Protein AF-0000000079961090 (afdb_homodimer)

Organism: NCBI:txid1448308

Solvent-accessible surface area (backbone atoms only — not comparable to full-atom values): 43446 Å² total; per-residue (Å²): 136,87,73,79,76,72,77,78,69,89,77,80,82,77,76,71,72,76,72,73,74,72,70,68,72,68,76,68,74,76,75,89,73,86,40,46,95,77,42,29,78,35,55,55,61,42,72,66,50,35,50,71,66,43,50,74,56,44,53,66,57,54,52,42,45,55,54,38,60,75,74,45,65,44,51,75,76,47,37,54,61,84,86,51,84,51,25,37,37,30,36,32,36,54,91,67,38,50,26,45,61,44,75,28,62,46,93,65,81,57,31,59,61,36,42,49,22,38,50,49,50,49,48,50,33,49,56,17,41,77,57,90,64,74,49,30,61,48,26,35,41,60,53,62,67,79,44,78,77,47,66,90,43,45,33,32,22,53,47,35,45,87,84,41,66,48,46,40,74,44,86,55,27,51,73,31,20,36,72,49,84,61,63,28,25,35,69,56,46,52,49,45,32,63,71,61,60,69,58,75,89,74,30,42,85,26,35,35,38,77,43,55,37,86,57,25,70,58,45,45,41,50,49,62,69,41,61,91,38,87,54,41,54,66,46,64,35,41,62,64,50,86,65,39,55,66,42,58,78,88,68,48,67,46,62,57,45,44,23,41,25,34,59,44,65,66,35,82,36,57,41,86,56,50,72,57,56,43,56,24,81,24,35,40,33,31,43,64,74,68,52,46,46,67,64,56,78,70,64,28,66,58,71,100,65,18,32,37,42,70,32,46,62,72,39,82,49,41,65,63,53,51,51,52,39,71,73,31,57,66,61,41,49,48,25,13,52,37,21,28,52,51,30,42,52,38,61,65,17,61,21,38,50,30,42,48,51,50,48,48,53,50,51,48,44,75,42,38,55,78,64,75,59,67,45,74,54,95,89,36,81,40,69,60,50,42,46,44,56,42,75,100,130,90,68,82,83,76,78,85,70,77,77,77,71,78,73,72,70,74,73,71,74,71,72,67,72,68,75,68,75,76,73,89,73,86,40,46,94,74,42,30,78,36,55,54,63,42,72,66,52,35,50,72,67,42,50,75,57,44,53,66,56,53,51,40,44,55,54,38,60,75,73,45,66,43,50,76,76,48,38,55,61,82,86,52,84,51,25,36,38,31,36,32,36,52,90,68,38,49,25,45,61,46,76,30,60,45,92,65,81,58,32,58,62,36,43,50,22,38,49,50,49,50,47,50,31,49,56,19,41,77,58,92,64,73,48,31,62,46,27,35,40,63,53,62,65,80,42,79,79,45,67,90,44,44,32,32,22,53,46,34,46,85,84,42,68,47,46,39,72,44,83,54,27,50,74,32,21,38,71,50,83,62,63,28,25,34,68,56,46,52,50,45,33,63,71,61,59,71,56,75,89,74,29,43,84,27,35,36,37,77,43,55,38,86,56,25,70,58,45,44,39,48,50,64,68,41,61,92,38,85,54,41,54,67,47,66,34,40,64,65,49,85,68,40,55,66,40,59,78,89,68,47,66,46,61,59,44,44,22,43,25,35,58,44,65,66,34,81,36,58,41,83,56,51,72,59,56,41,55,24,80,24,36,41,34,31,44,64,74,69,51,46,45,67,63,56,78,71,63,28,70,56,71,99,64,18,32,37,41,70,31,45,62,70,37,83,49,40,66,63,53,50,51,50,38,72,73,32,55,68,60,40,49,48,26,13,51,37,22,28,54,50,31,41,51,39,62,66,15,61,21,37,51,29,42,47,51,51,47,50,53,51,51,48,46,74,42,40,55,77,65,74,61,66,45,74,56,97,89,36,82,41,68,62,51,41,47,43,57,44,72,98

Foldseek 3Di:
DPDDPPPPDDDDDPPVPPPPPPPPPPPPPVPDDDDLVPPLAPLQDALVRLCRFAVLLCVLLVLLLVVLVVVAFDDPVLQDCVLPQAFKWKWKDDFLFIFTFDHGHDPDDCSVVFVLLQVVLLSSLSVSYPDHFAIDIHMAGQDQAPPVSLAPGAHEYQWDFPNRSNYHYAPGSVCQADPQQARGHPVVLLVLLVVLADDLVQAAQAEEDEEACVQDVLSVLVCVLCPPPPRYHYDYWAAPDSHRTPDDDDDHLSVVLSHQEYEDEAGNARDPCVLSNLLHLHAYEYEDHRIDGSCVSVADCDDQLHQHHYAHSSCPCVVVVSVVCSVPVPVSNSNSVSSCVRRNSGCSRSNNNSSNSSSSSNSSVSRYDRDDQWDADPNDIDGRGGTSVVVD/DPDDPDDPPDDPPPPPVPPPPPPPPPPPVVPDDDDLVPPLAPLQDALVRLCRFAVLLCVLLVLLLVVLVVVAFDDPVLQDCVLPQAFKWKWKDDFLFIFTFDHGHDPDDCSVVFVLLQVVLLSSLSVSYPDHFAIDIHMAGQDQAPPVSLQPGAHEYQWDFPNRSNYHYAPGSVCQADPQQARGHPVVLLVLLVVLADDLVQAAQAEEDEEACVQDVLSVLVCVLCPPPPRYHYDYWAAPDSHRTPDDDDDHLSVVLSHQEYEDEAGNARDPCVLSNLLHLHAYEYEDHRIDGSCVSVADCDDQLHQHHYAHSSCPCVVVVSVVCSVPVPVSNSNSVSSNVRRNSGCSRSNNNSSNSSSSSNSSVSRYDRDDQWDADPNDIDGRGGTSVVVD

InterPro domains:
  IPR006598 Glycosyl transferase CAP10 domain [PF05686] (49-367)
  IPR006598 Glycosyl transferase CAP10 domain [SM00672] (132-364)
  IPR051091 Protein O-Glucosyltransferase/Glycosyltransferase 90 [PTHR12203] (75-371)

Sequence (784 aa):
MATFRNLRHMRAFLAISSFVLIIIFGIHNVTWEFLPERDANSYGLSSTQCISAFSALFGELEQMVWHRKGMGNLTEADIDIGWKEQGAVRAMIYNQKLRILETKFHSAGYDQERALAILHSLDRAITTSPSPLPNIEFSFAVSDVPDEEHANHTIWGLSRLETDREIWLMPDFGYWSWPIGLVGAYEDVRAEITDKQISWDHKQAKLFWRGAAHTNSVRKDLLKATEGKKWADVRDVRWKNRTDVETGSPIPVADHCKYRFLMHTEGYSYSGRGKYLLNCGSVVFMHKWEWIEPHHALLSPSGPLQNFVEVERDFSDLEVKVQELLDDSDLAKSITQHAAYTFRDHYLTPAAQNCYWRRLLRSWAEVSFEPELWEVVDEKKRMRGVLFETFAMATFRNLRHMRAFLAISSFVLIIIFGIHNVTWEFLPERDANSYGLSSTQCISAFSALFGELEQMVWHRKGMGNLTEADIDIGWKEQGAVRAMIYNQKLRILETKFHSAGYDQERALAILHSLDRAITTSPSPLPNIEFSFAVSDVPDEEHANHTIWGLSRLETDREIWLMPDFGYWSWPIGLVGAYEDVRAEITDKQISWDHKQAKLFWRGAAHTNSVRKDLLKATEGKKWADVRDVRWKNRTDVETGSPIPVADHCKYRFLMHTEGYSYSGRGKYLLNCGSVVFMHKWEWIEPHHALLSPSGPLQNFVEVERDFSDLEVKVQELLDDSDLAKSITQHAAYTFRDHYLTPAAQNCYWRRLLRSWAEVSFEPELWEVVDEKKRMRGVLFETFA

pLDDT: mean 87.66, std 20.06, range [17.92, 98.88]

Structure (mmCIF, N/CA/C/O backbone):
data_AF-0000000079961090-model_v1
#
loop_
_entity.id
_entity.type
_entity.pdbx_description
1 polymer 'Glycosyl transferase CAP10 domain-containing protein'
#
loop_
_atom_site.group_PDB
_atom_site.id
_atom_site.type_symbol
_atom_site.label_atom_id
_atom_site.label_alt_id
_atom_site.label_comp_id
_atom_site.label_asym_id
_atom_site.label_entity_id
_atom_site.label_seq_id
_atom_site.pdbx_PDB_ins_code
_atom_site.Cartn_x
_atom_site.Cartn_y
_atom_site.Cartn_z
_atom_site.occupancy
_atom_site.B_iso_or_equiv
_atom_site.auth_seq_id
_atom_site.auth_comp_id
_atom_site.auth_asym_id
_atom_site.auth_atom_id
_atom_site.pdbx_PDB_model_num
ATOM 1 N N . MET A 1 1 ? 34.875 -15.156 100.312 1 19.48 1 MET A N 1
ATOM 2 C CA . MET A 1 1 ? 33.438 -15.031 100.125 1 19.48 1 MET A CA 1
ATOM 3 C C . MET A 1 1 ? 33.125 -14.828 98.625 1 19.48 1 MET A C 1
ATOM 5 O O . MET A 1 1 ? 33.688 -13.914 98 1 19.48 1 MET A O 1
ATOM 9 N N . ALA A 1 2 ? 32.969 -16.062 98.125 1 23.98 2 ALA A N 1
ATOM 10 C CA . ALA A 1 2 ? 32.719 -17.031 97.062 1 23.98 2 ALA A CA 1
ATOM 11 C C . ALA A 1 2 ? 31.531 -16.609 96.188 1 23.98 2 ALA A C 1
ATOM 13 O O . ALA A 1 2 ? 30.406 -17.047 96.438 1 23.98 2 ALA A O 1
ATOM 14 N N . THR A 1 3 ? 31.516 -15.203 96.125 1 21.25 3 THR A N 1
ATOM 15 C CA . THR A 1 3 ? 30.375 -14.398 95.688 1 21.25 3 THR A CA 1
ATOM 16 C C . THR A 1 3 ? 29.906 -14.805 94.312 1 21.25 3 THR A C 1
ATOM 18 O O . THR A 1 3 ? 30.719 -15.195 93.438 1 21.25 3 THR A O 1
ATOM 21 N N . PHE A 1 4 ? 28.703 -15.125 94.188 1 21.7 4 PHE A N 1
ATOM 22 C CA . PHE A 1 4 ? 27.625 -15.727 93.438 1 21.7 4 PHE A CA 1
ATOM 23 C C . PHE A 1 4 ? 27.609 -15.164 92 1 21.7 4 PHE A C 1
ATOM 25 O O . PHE A 1 4 ? 26.844 -15.633 91.188 1 21.7 4 PHE A O 1
ATOM 32 N N . ARG A 1 5 ? 28.047 -13.828 91.938 1 20.75 5 ARG A N 1
ATOM 33 C CA . ARG A 1 5 ? 27.203 -12.93 91.125 1 20.75 5 ARG A CA 1
ATOM 34 C C . ARG A 1 5 ? 27.312 -13.234 89.625 1 20.75 5 ARG A C 1
ATOM 36 O O . ARG A 1 5 ? 26.562 -12.68 88.875 1 20.75 5 ARG A O 1
ATOM 43 N N . ASN A 1 6 ? 28.438 -13.867 89.25 1 18.42 6 ASN A N 1
ATOM 44 C CA . ASN A 1 6 ? 28.969 -13.398 87.938 1 18.42 6 ASN A CA 1
ATOM 45 C C . ASN A 1 6 ? 28.125 -13.891 86.75 1 18.42 6 ASN A C 1
ATOM 47 O O . ASN A 1 6 ? 28.125 -13.281 85.688 1 18.42 6 ASN A O 1
ATOM 51 N N . LEU A 1 7 ? 27.797 -15.266 86.812 1 20.66 7 LEU A N 1
ATOM 52 C CA . LEU A 1 7 ? 27.938 -15.898 85.5 1 20.66 7 LEU A CA 1
ATOM 53 C C . LEU A 1 7 ? 26.688 -15.68 84.625 1 20.66 7 LEU A C 1
ATOM 55 O O . LEU A 1 7 ? 25.719 -16.453 84.75 1 20.66 7 LEU A O 1
ATOM 59 N N . ARG A 1 8 ? 26 -14.477 84.812 1 23.52 8 ARG A N 1
ATOM 60 C CA . ARG A 1 8 ? 24.734 -14.289 84.125 1 23.52 8 ARG A CA 1
ATOM 61 C C . ARG A 1 8 ? 24.891 -14.586 82.625 1 23.52 8 ARG A C 1
ATOM 63 O O . ARG A 1 8 ? 25.516 -13.805 81.875 1 23.52 8 ARG A O 1
ATOM 70 N N . HIS A 1 9 ? 25.266 -15.852 82.375 1 20.98 9 HIS A N 1
ATOM 71 C CA . HIS A 1 9 ? 25.609 -16.453 81.062 1 20.98 9 HIS A CA 1
ATOM 72 C C . HIS A 1 9 ? 24.625 -16.016 80 1 20.98 9 HIS A C 1
ATOM 74 O O . HIS A 1 9 ? 23.578 -15.43 80.312 1 20.98 9 HIS A O 1
ATOM 80 N N . MET A 1 10 ? 24.156 -16.969 79.188 1 20.88 10 MET A N 1
ATOM 81 C CA . MET A 1 10 ? 24.172 -17.312 77.75 1 20.88 10 MET A CA 1
ATOM 82 C C . MET A 1 10 ? 22.875 -16.875 77.062 1 20.88 10 MET A C 1
ATOM 84 O O . MET A 1 10 ? 21.812 -17.438 77.375 1 20.88 10 MET A O 1
ATOM 88 N N . ARG A 1 11 ? 22.734 -15.578 76.812 1 20.19 11 ARG A N 1
ATOM 89 C CA . ARG A 1 11 ? 21.625 -14.766 76.312 1 20.19 11 ARG A CA 1
ATOM 90 C C . ARG A 1 11 ? 20.938 -15.445 75.125 1 20.19 11 ARG A C 1
ATOM 92 O O . ARG A 1 11 ? 19.766 -15.805 75.188 1 20.19 11 ARG A O 1
ATOM 99 N N . ALA A 1 12 ? 20.984 -14.773 73.875 1 22.17 12 ALA A N 1
ATOM 100 C CA . ALA A 1 12 ? 20.062 -14.164 72.938 1 22.17 12 ALA A CA 1
ATOM 101 C C . ALA A 1 12 ? 19.766 -15.117 71.75 1 22.17 12 ALA A C 1
ATOM 103 O O . ALA A 1 12 ? 20.688 -15.547 71.062 1 22.17 12 ALA A O 1
ATOM 104 N N . PHE A 1 13 ? 18.812 -16.094 71.938 1 22.97 13 PHE A N 1
ATOM 105 C CA . PHE A 1 13 ? 18.312 -16.875 70.812 1 22.97 13 PHE A CA 1
ATOM 106 C C . PHE A 1 13 ? 18.047 -15.977 69.562 1 22.97 13 PHE A C 1
ATOM 108 O O . PHE A 1 13 ? 17.406 -14.938 69.688 1 22.97 13 PHE A O 1
ATOM 115 N N . LEU A 1 14 ? 19.016 -15.93 68.625 1 23.17 14 LEU A N 1
ATOM 116 C CA . LEU A 1 14 ? 19 -15.312 67.25 1 23.17 14 LEU A CA 1
ATOM 117 C C . LEU A 1 14 ? 17.75 -15.727 66.5 1 23.17 14 LEU A C 1
ATOM 119 O O . LEU A 1 14 ? 17.609 -16.891 66.125 1 23.17 14 LEU A O 1
ATOM 123 N N . ALA A 1 15 ? 16.516 -15.461 67 1 23.91 15 ALA A N 1
ATOM 124 C CA . ALA A 1 15 ? 15.367 -15.68 66.125 1 23.91 15 ALA A CA 1
ATOM 125 C C . ALA A 1 15 ? 15.633 -15.094 64.75 1 23.91 15 ALA A C 1
ATOM 127 O O . ALA A 1 15 ? 15.695 -13.875 64.562 1 23.91 15 ALA A O 1
ATOM 128 N N . ILE A 1 16 ? 16.547 -15.672 64 1 26.05 16 ILE A N 1
ATOM 129 C CA . ILE A 1 16 ? 16.719 -15.289 62.594 1 26.05 16 ILE A CA 1
ATOM 130 C C . ILE A 1 16 ? 15.375 -15.336 61.875 1 26.05 16 ILE A C 1
ATOM 132 O O . ILE A 1 16 ? 14.789 -16.406 61.719 1 26.05 16 ILE A O 1
ATOM 136 N N . SER A 1 17 ? 14.453 -14.461 62.281 1 25.52 17 SER A N 1
ATOM 137 C CA . SER A 1 17 ? 13.289 -14.352 61.406 1 25.52 17 SER A CA 1
ATOM 138 C C . SER A 1 17 ? 13.711 -14.266 59.938 1 25.52 17 SER A C 1
ATOM 140 O O . SER A 1 17 ? 14.5 -13.398 59.562 1 25.52 17 SER A O 1
ATOM 142 N N . SER A 1 18 ? 13.977 -15.438 59.312 1 27.28 18 SER A N 1
ATOM 143 C CA . SER A 1 18 ? 14.141 -15.461 57.875 1 27.28 18 SER A CA 1
ATOM 144 C C . SER A 1 18 ? 13.094 -14.594 57.188 1 27.28 18 SER A C 1
ATOM 146 O O . SER A 1 18 ? 11.906 -14.906 57.219 1 27.28 18 SER A O 1
ATOM 148 N N . PHE A 1 19 ? 13.188 -13.242 57.312 1 30.56 19 PHE A N 1
ATOM 149 C CA . PHE A 1 19 ? 12.414 -12.414 56.406 1 30.56 19 PHE A CA 1
ATOM 150 C C . PHE A 1 19 ? 12.57 -12.898 54.969 1 30.56 19 PHE A C 1
ATOM 152 O O . PHE A 1 19 ? 13.656 -12.812 54.406 1 30.56 19 PHE A O 1
ATOM 159 N N . VAL A 1 20 ? 11.922 -14.055 54.688 1 30.7 20 VAL A N 1
ATOM 160 C CA . VAL A 1 20 ? 11.805 -14.305 53.25 1 30.7 20 VAL A CA 1
ATOM 161 C C . VAL A 1 20 ? 11.297 -13.047 52.531 1 30.7 20 VAL A C 1
ATOM 163 O O . VAL A 1 20 ? 10.18 -12.586 52.812 1 30.7 20 VAL A O 1
ATOM 166 N N . LEU A 1 21 ? 12.219 -12.094 52.219 1 28.95 21 LEU A N 1
ATOM 167 C CA . LEU A 1 21 ? 11.891 -11.062 51.25 1 28.95 21 LEU A CA 1
ATOM 168 C C . LEU A 1 21 ? 11.188 -11.672 50.031 1 28.95 21 LEU A C 1
ATOM 170 O O . LEU A 1 21 ? 11.797 -12.406 49.25 1 28.95 21 LEU A O 1
ATOM 174 N N . ILE A 1 22 ? 9.984 -12.07 50.25 1 30.5 22 ILE A N 1
ATOM 175 C CA . ILE A 1 22 ? 9.227 -12.289 49.031 1 30.5 22 ILE A CA 1
ATOM 176 C C . ILE A 1 22 ? 9.328 -11.062 48.125 1 30.5 22 ILE A C 1
ATOM 178 O O . ILE A 1 22 ? 8.812 -9.992 48.469 1 30.5 22 ILE A O 1
ATOM 182 N N . ILE A 1 23 ? 10.484 -10.844 47.562 1 32.19 23 ILE A N 1
ATOM 183 C CA . ILE A 1 23 ? 10.477 -9.938 46.406 1 32.19 23 ILE A CA 1
ATOM 184 C C . ILE A 1 23 ? 9.312 -10.281 45.5 1 32.19 23 ILE A C 1
ATOM 186 O O . ILE A 1 23 ? 9.312 -11.336 44.844 1 32.19 23 ILE A O 1
ATOM 190 N N . ILE A 1 24 ? 8.18 -10.047 45.938 1 32.84 24 ILE A N 1
ATOM 191 C CA . ILE A 1 24 ? 7.145 -10 44.906 1 32.84 24 ILE A CA 1
ATOM 192 C C . ILE A 1 24 ? 7.625 -9.172 43.719 1 32.84 24 ILE A C 1
ATOM 194 O O . ILE A 1 24 ? 7.852 -7.965 43.844 1 32.84 24 ILE A O 1
ATOM 198 N N . PHE A 1 25 ? 8.516 -9.688 42.938 1 35 25 PHE A N 1
ATOM 199 C CA . PHE A 1 25 ? 8.602 -9.086 41.594 1 35 25 PHE A CA 1
ATOM 200 C C . PHE A 1 25 ? 7.227 -8.609 41.125 1 35 25 PHE A C 1
ATOM 202 O O . PHE A 1 25 ? 6.328 -9.422 40.906 1 35 25 PHE A O 1
ATOM 209 N N . GLY A 1 26 ? 6.715 -7.566 41.719 1 34.16 26 GLY A N 1
ATOM 210 C CA . GLY A 1 26 ? 5.602 -6.906 41.062 1 34.16 26 GLY A CA 1
ATOM 211 C C . GLY A 1 26 ? 5.645 -7.035 39.562 1 34.16 26 GLY A C 1
ATOM 212 O O . GLY A 1 26 ? 6.637 -6.656 38.906 1 34.16 26 GLY A O 1
ATOM 213 N N . ILE A 1 27 ? 5.23 -8.062 38.938 1 38.06 27 ILE A N 1
ATOM 214 C CA . ILE A 1 27 ? 4.848 -7.992 37.531 1 38.06 27 ILE A CA 1
ATOM 215 C C . ILE A 1 27 ? 4.324 -6.594 37.219 1 38.06 27 ILE A C 1
ATOM 217 O O . ILE A 1 27 ? 3.234 -6.219 37.656 1 38.06 27 ILE A O 1
ATOM 221 N N . HIS A 1 28 ? 5.031 -5.516 37.469 1 37.34 28 HIS A N 1
ATOM 222 C CA . HIS A 1 28 ? 4.645 -4.25 36.844 1 37.34 28 HIS A CA 1
ATOM 223 C C . HIS A 1 28 ? 4.031 -4.477 35.469 1 37.34 28 HIS A C 1
ATOM 225 O O . HIS A 1 28 ? 4.691 -5 34.562 1 37.34 28 HIS A O 1
ATOM 231 N N . ASN A 1 29 ? 2.895 -5 35.344 1 42.78 29 ASN A N 1
ATOM 232 C CA . ASN A 1 29 ? 2.145 -4.879 34.094 1 42.78 29 ASN A CA 1
ATOM 233 C C . ASN A 1 29 ? 2.51 -3.604 33.344 1 42.78 29 ASN A C 1
ATOM 235 O O . ASN A 1 29 ? 2.045 -2.516 33.688 1 42.78 29 ASN A O 1
ATOM 239 N N . VAL A 1 30 ? 3.684 -3.289 33.031 1 53.5 30 VAL A N 1
ATOM 240 C CA . VAL A 1 30 ? 4.164 -2.133 32.281 1 53.5 30 VAL A CA 1
ATOM 241 C C . VAL A 1 30 ? 3.152 -1.764 31.188 1 53.5 30 VAL A C 1
ATOM 243 O O . VAL A 1 30 ? 2.947 -2.523 30.234 1 53.5 30 VAL A O 1
ATOM 246 N N . THR A 1 31 ? 2.033 -1 31.516 1 77.31 31 THR A N 1
ATOM 247 C CA . THR A 1 31 ? 1.021 -0.424 30.625 1 77.31 31 THR A CA 1
ATOM 248 C C . THR A 1 31 ? 1.674 0.338 29.484 1 77.31 31 THR A C 1
ATOM 250 O O . THR A 1 31 ? 2.615 1.104 29.688 1 77.31 31 THR A O 1
ATOM 253 N N . TRP A 1 32 ? 1.572 0.004 28.203 1 92.88 32 TRP A N 1
ATOM 254 C CA . TRP A 1 32 ? 2.074 0.658 27 1 92.88 32 TRP A CA 1
ATOM 255 C C . TRP A 1 32 ? 1.672 2.129 26.969 1 92.88 32 TRP A C 1
ATOM 257 O O . TRP A 1 32 ? 0.525 2.471 27.281 1 92.88 32 TRP A O 1
ATOM 267 N N . GLU A 1 33 ? 2.676 3.014 26.891 1 95.69 33 GLU A N 1
ATOM 268 C CA . GLU A 1 33 ? 2.422 4.438 26.688 1 95.69 33 GLU A CA 1
ATOM 269 C C . GLU A 1 33 ? 2.965 4.906 25.344 1 95.69 33 GLU A C 1
ATOM 271 O O . GLU A 1 33 ? 4.051 4.496 24.922 1 95.69 33 GLU A O 1
ATOM 276 N N . PHE A 1 34 ? 2.184 5.805 24.797 1 97.44 34 PHE A N 1
ATOM 277 C CA . PHE A 1 34 ? 2.582 6.34 23.5 1 97.44 34 PHE A CA 1
ATOM 278 C C . PHE A 1 34 ? 3.809 7.234 23.641 1 97.44 34 PHE A C 1
ATOM 280 O O . PHE A 1 34 ? 3.803 8.188 24.422 1 97.44 34 PHE A O 1
ATOM 287 N N . LEU A 1 35 ? 4.848 6.887 22.938 1 97.25 35 LEU A N 1
ATOM 288 C CA . LEU A 1 35 ? 6.062 7.688 22.812 1 97.25 35 LEU A CA 1
ATOM 289 C C . LEU A 1 35 ? 6.297 8.094 21.359 1 97.25 35 LEU A C 1
ATOM 291 O O . LEU A 1 35 ? 6.562 7.242 20.516 1 97.25 35 LEU A O 1
ATOM 295 N N . PRO A 1 36 ? 6.207 9.375 21.141 1 96.62 36 PRO A N 1
ATOM 296 C CA . PRO A 1 36 ? 6.301 9.82 19.75 1 96.62 36 PRO A CA 1
ATOM 297 C C . PRO A 1 36 ? 7.574 9.344 19.047 1 96.62 36 PRO A C 1
ATOM 299 O O . PRO A 1 36 ? 7.539 8.945 17.891 1 96.62 36 PRO A O 1
ATOM 302 N N . GLU A 1 37 ? 8.719 9.32 19.703 1 94.44 37 GLU A N 1
ATOM 303 C CA . GLU A 1 37 ? 9.992 8.922 19.109 1 94.44 37 GLU A CA 1
ATOM 304 C C . GLU A 1 37 ? 9.953 7.469 18.641 1 94.44 37 GLU A C 1
ATOM 306 O O . GLU A 1 37 ? 10.609 7.105 17.672 1 94.44 37 GLU A O 1
ATOM 311 N N . ARG A 1 38 ? 9.102 6.73 19.297 1 94.75 38 ARG A N 1
ATOM 312 C CA . ARG A 1 38 ? 9.023 5.305 19 1 94.75 38 ARG A CA 1
ATOM 313 C C . ARG A 1 38 ? 7.82 4.988 18.125 1 94.75 38 ARG A C 1
ATOM 315 O O . ARG A 1 38 ? 7.922 4.184 17.188 1 94.75 38 ARG A O 1
ATOM 322 N N . ASP A 1 39 ? 6.68 5.707 18.391 1 97.06 39 ASP A N 1
ATOM 323 C CA . ASP A 1 39 ? 5.402 5.172 17.938 1 97.06 39 ASP A CA 1
ATOM 324 C C . ASP A 1 39 ? 4.809 6.039 16.828 1 97.06 39 ASP A C 1
ATOM 326 O O . ASP A 1 39 ? 3.881 5.621 16.125 1 97.06 39 ASP A O 1
ATOM 330 N N . ALA A 1 40 ? 5.328 7.223 16.594 1 97.38 40 ALA A N 1
ATOM 331 C CA . ALA A 1 40 ? 4.66 8.219 15.766 1 97.38 40 ALA A CA 1
ATOM 332 C C . ALA A 1 40 ? 4.496 7.703 14.336 1 97.38 40 ALA A C 1
ATOM 334 O O . ALA A 1 40 ? 3.537 8.07 13.648 1 97.38 40 ALA A O 1
ATOM 335 N N . ASN A 1 41 ? 5.441 6.832 13.93 1 96.25 41 ASN A N 1
ATOM 336 C CA . ASN A 1 41 ? 5.418 6.367 12.555 1 96.25 41 ASN A CA 1
ATOM 337 C C . ASN A 1 41 ? 5.023 4.895 12.461 1 96.25 41 ASN A C 1
ATOM 339 O O . ASN A 1 41 ? 5.207 4.262 11.422 1 96.25 41 ASN A O 1
ATOM 343 N N . SER A 1 42 ? 4.449 4.395 13.508 1 96.12 42 SER A N 1
ATOM 344 C CA . SER A 1 42 ? 4.043 2.992 13.531 1 96.12 42 SER A CA 1
ATOM 345 C C . SER A 1 42 ? 2.65 2.812 12.93 1 96.12 42 SER A C 1
ATOM 347 O O . SER A 1 42 ? 1.692 3.453 13.367 1 96.12 42 SER A O 1
ATOM 349 N N . TYR A 1 43 ? 2.551 1.915 11.984 1 97.5 43 TYR A N 1
ATOM 350 C CA . TYR A 1 43 ? 1.249 1.645 11.383 1 97.5 43 TYR A CA 1
ATOM 351 C C . TYR A 1 43 ? 0.569 0.463 12.062 1 97.5 43 TYR A C 1
ATOM 353 O O . TYR A 1 43 ? -0.604 0.181 11.805 1 97.5 43 TYR A O 1
ATOM 361 N N . GLY A 1 44 ? 1.29 -0.243 12.992 1 96.69 44 GLY A N 1
ATOM 362 C CA . GLY A 1 44 ? 0.808 -1.526 13.477 1 96.69 44 GLY A CA 1
ATOM 363 C C . GLY A 1 44 ? 0.329 -1.479 14.914 1 96.69 44 GLY A C 1
ATOM 364 O O . GLY A 1 44 ? 0.367 -2.49 15.617 1 96.69 44 GLY A O 1
ATOM 365 N N . LEU A 1 45 ? -0.099 -0.29 15.375 1 97.69 45 LEU A N 1
ATOM 366 C CA . LEU A 1 45 ? -0.619 -0.233 16.734 1 97.69 45 LEU A CA 1
ATOM 367 C C . LEU A 1 45 ? -1.891 -1.063 16.875 1 97.69 45 LEU A C 1
ATOM 369 O O . LEU A 1 45 ? -2.734 -1.062 15.969 1 97.69 45 LEU A O 1
ATOM 373 N N . SER A 1 46 ? -2.049 -1.736 17.984 1 97.19 46 SER A N 1
ATOM 374 C CA . SER A 1 46 ? -3.262 -2.498 18.25 1 97.19 46 SER A CA 1
ATOM 375 C C . SER A 1 46 ? -4.438 -1.575 18.547 1 97.19 46 SER A C 1
ATOM 377 O O . SER A 1 46 ? -4.254 -0.375 18.766 1 97.19 46 SER A O 1
ATOM 379 N N . SER A 1 47 ? -5.625 -2.188 18.562 1 96.94 47 SER A N 1
ATOM 380 C CA . SER A 1 47 ? -6.816 -1.413 18.891 1 96.94 47 SER A CA 1
ATOM 381 C C . SER A 1 47 ? -6.723 -0.806 20.281 1 96.94 47 SER A C 1
ATOM 383 O O . SER A 1 47 ? -7.105 0.346 20.5 1 96.94 47 SER A O 1
ATOM 385 N N . THR A 1 48 ? -6.172 -1.537 21.156 1 97.38 48 THR A N 1
ATOM 386 C CA . THR A 1 48 ? -6.016 -1.06 22.531 1 97.38 48 THR A CA 1
ATOM 387 C C . THR A 1 48 ? -5.016 0.092 22.594 1 97.38 48 THR A C 1
ATOM 389 O O . THR A 1 48 ? -5.242 1.085 23.281 1 97.38 48 THR A O 1
ATOM 392 N N . GLN A 1 49 ? -3.941 -0.008 21.859 1 98.19 49 GLN A N 1
ATOM 393 C CA . GLN A 1 49 ? -2.955 1.065 21.797 1 98.19 49 GLN A CA 1
ATOM 394 C C . GLN A 1 49 ? -3.547 2.316 21.156 1 98.19 49 GLN A C 1
ATOM 396 O O . GLN A 1 49 ? -3.311 3.432 21.625 1 98.19 49 GLN A O 1
ATOM 401 N N . CYS A 1 50 ? -4.336 2.121 20.109 1 98.38 50 CYS A N 1
ATOM 402 C CA . CYS A 1 50 ? -4.984 3.236 19.438 1 98.38 50 CYS A CA 1
ATOM 403 C C . CYS A 1 50 ? -5.918 3.984 20.375 1 98.38 50 CYS A C 1
ATOM 405 O O . CYS A 1 50 ? -5.895 5.215 20.438 1 98.38 50 CYS A O 1
ATOM 407 N N . ILE A 1 51 ? -6.715 3.238 21.141 1 97.5 51 ILE A N 1
ATOM 408 C CA . ILE A 1 51 ? -7.66 3.852 22.062 1 97.5 51 ILE A CA 1
ATOM 409 C C . ILE A 1 51 ? -6.898 4.578 23.172 1 97.5 51 ILE A C 1
ATOM 411 O O . ILE A 1 51 ? -7.246 5.707 23.531 1 97.5 51 ILE A O 1
ATOM 415 N N . SER A 1 52 ? -5.891 3.959 23.609 1 97.56 52 SER A N 1
ATOM 416 C CA . SER A 1 52 ? -5.105 4.559 24.672 1 97.56 52 SER A CA 1
ATOM 417 C C . SER A 1 52 ? -4.426 5.844 24.203 1 97.56 52 SER A C 1
ATOM 419 O O . SER A 1 52 ? -4.367 6.824 24.953 1 97.56 52 SER A O 1
ATOM 421 N N . ALA A 1 53 ? -3.977 5.867 23.016 1 98.25 53 ALA A N 1
ATOM 422 C CA . ALA A 1 53 ? -3.141 6.969 22.547 1 98.25 53 ALA A CA 1
ATOM 423 C C . ALA A 1 53 ? -3.992 8.07 21.922 1 98.25 53 ALA A C 1
ATOM 425 O O . ALA A 1 53 ? -3.652 9.25 22.016 1 98.25 53 ALA A O 1
ATOM 426 N N . PHE A 1 54 ? -5.137 7.676 21.297 1 98.44 54 PHE A N 1
ATOM 427 C CA . PHE A 1 54 ? -5.727 8.648 20.375 1 98.44 54 PHE A CA 1
ATOM 428 C C . PHE A 1 54 ? -7.227 8.773 20.609 1 98.44 54 PHE A C 1
ATOM 430 O O . PHE A 1 54 ? -7.973 9.148 19.703 1 98.44 54 PHE A O 1
ATOM 437 N N . SER A 1 55 ? -7.754 8.477 21.734 1 97 55 SER A N 1
ATOM 438 C CA . SER A 1 55 ? -9.188 8.469 22 1 97 55 SER A CA 1
ATOM 439 C C . SER A 1 55 ? -9.82 9.82 21.688 1 97 55 SER A C 1
ATOM 441 O O . SER A 1 55 ? -10.93 9.891 21.172 1 97 55 SER A O 1
ATOM 443 N N . ALA A 1 56 ? -9.125 10.898 21.984 1 97.06 56 ALA A N 1
ATOM 444 C CA . ALA A 1 56 ? -9.68 12.242 21.828 1 97.06 56 ALA A CA 1
ATOM 445 C C . ALA A 1 56 ? -9.859 12.578 20.344 1 97.06 56 ALA A C 1
ATOM 447 O O . ALA A 1 56 ? -10.609 13.5 20 1 97.06 56 ALA A O 1
ATOM 448 N N . LEU A 1 57 ? -9.203 11.867 19.469 1 97.94 57 LEU A N 1
ATOM 449 C CA . LEU A 1 57 ? -9.297 12.078 18.031 1 97.94 57 LEU A CA 1
ATOM 450 C C . LEU A 1 57 ? -10.57 11.461 17.469 1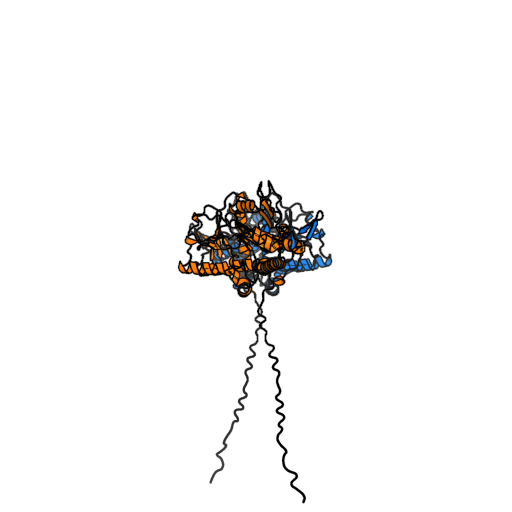 97.94 57 LEU A C 1
ATOM 452 O O . LEU A 1 57 ? -10.984 11.781 16.344 1 97.94 57 LEU A O 1
ATOM 456 N N . PHE A 1 58 ? -11.258 10.602 18.266 1 97.62 58 PHE A N 1
ATOM 457 C CA . PHE A 1 58 ? -12.336 9.781 17.719 1 97.62 58 PHE A CA 1
ATOM 458 C C . PHE A 1 58 ? -13.695 10.375 18.047 1 97.62 58 PHE A C 1
ATOM 460 O O . PHE A 1 58 ? -14.734 9.781 17.734 1 97.62 58 PHE A O 1
ATOM 467 N N . GLY A 1 59 ? -13.688 11.555 18.641 1 94.44 59 GLY A N 1
ATOM 468 C CA . GLY A 1 59 ? -14.922 12.148 19.125 1 94.44 59 GLY A CA 1
ATOM 469 C C . GLY A 1 59 ? -15.969 12.328 18.047 1 94.44 59 GLY A C 1
ATOM 470 O O . GLY A 1 59 ? -17.141 12.016 18.25 1 94.44 59 GLY A O 1
ATOM 471 N N . GLU A 1 60 ? -15.539 12.781 16.875 1 93.5 60 GLU A N 1
ATOM 472 C CA . GLU A 1 60 ? -16.469 12.984 15.766 1 93.5 60 GLU A CA 1
ATOM 473 C C . GLU A 1 60 ? -17.109 11.672 15.328 1 93.5 60 GLU A C 1
ATOM 475 O O . GLU A 1 60 ? -18.297 11.641 15 1 93.5 60 GLU A O 1
ATOM 480 N N . LEU A 1 61 ? -16.375 10.625 15.328 1 96.62 61 LEU A N 1
ATOM 481 C CA . LEU A 1 61 ? -16.875 9.32 14.914 1 96.62 61 LEU A CA 1
ATOM 482 C C . LEU A 1 61 ? -17.938 8.812 15.891 1 96.62 61 LEU A C 1
ATOM 484 O O . LEU A 1 61 ? -18.953 8.242 15.477 1 96.62 61 LEU A O 1
ATOM 488 N N . GLU A 1 62 ? -17.703 9.062 17.125 1 95.12 62 GLU A N 1
ATOM 489 C CA . GLU A 1 62 ? -18.672 8.656 18.141 1 95.12 62 GLU A CA 1
ATOM 490 C C . GLU A 1 62 ? -20 9.383 17.969 1 95.12 62 GLU A C 1
ATOM 492 O O . GLU A 1 62 ? -21.078 8.781 18.109 1 95.12 62 GLU A O 1
ATOM 497 N N . GLN A 1 63 ? -19.891 10.602 17.625 1 94.12 63 GLN A N 1
ATOM 498 C CA . GLN A 1 63 ? -21.094 11.383 17.391 1 94.12 63 GLN A CA 1
ATOM 499 C C . GLN A 1 63 ? -21.844 10.883 16.172 1 94.12 63 GLN A C 1
ATOM 501 O O . GLN A 1 63 ? -23.078 10.828 16.172 1 94.12 63 GLN A O 1
ATOM 506 N N . MET A 1 64 ? -21.141 10.516 15.172 1 93.81 64 MET A N 1
ATOM 507 C CA . MET A 1 64 ? -21.75 10.023 13.945 1 93.81 64 MET A CA 1
ATOM 508 C C . MET A 1 64 ? -22.453 8.688 14.188 1 93.81 64 MET A C 1
ATOM 510 O O . MET A 1 64 ? -23.531 8.445 13.656 1 93.81 64 MET A O 1
ATOM 514 N N . VAL A 1 65 ? -21.828 7.848 14.969 1 97.19 65 VAL A N 1
ATOM 515 C CA . VAL A 1 65 ? -22.438 6.57 15.328 1 97.19 65 VAL A CA 1
ATOM 516 C C . VAL A 1 65 ? -23.734 6.812 16.078 1 97.19 65 VAL A C 1
ATOM 518 O O . VAL A 1 65 ? -24.766 6.195 15.781 1 97.19 65 VAL A O 1
ATOM 521 N N . TRP A 1 66 ? -23.625 7.695 17.016 1 95.94 66 TRP A N 1
ATOM 522 C CA . TRP A 1 66 ? -24.797 8.016 17.828 1 95.94 66 TRP A CA 1
ATOM 523 C C . TRP A 1 66 ? -25.938 8.516 16.953 1 95.94 66 TRP A C 1
ATOM 525 O O . TRP A 1 66 ? -27.078 8.062 17.078 1 95.94 66 TRP A O 1
ATOM 535 N N . HIS A 1 67 ? -25.641 9.383 16.078 1 94.31 67 HIS A N 1
ATOM 536 C CA . HIS A 1 67 ? -26.656 9.938 15.18 1 94.31 67 HIS A CA 1
ATOM 537 C C . HIS A 1 67 ? -27.266 8.852 14.297 1 94.31 67 HIS A C 1
ATOM 539 O O . HIS A 1 67 ? -28.484 8.781 14.148 1 94.31 67 HIS A O 1
ATOM 545 N N . ARG A 1 68 ? -26.406 8.016 13.734 1 96.06 68 ARG A N 1
ATOM 546 C CA . ARG A 1 68 ? -26.891 7.004 12.805 1 96.06 68 ARG A CA 1
ATOM 547 C C . ARG A 1 68 ? -27.734 5.957 13.531 1 96.06 68 ARG A C 1
ATOM 549 O O . ARG A 1 68 ? -28.719 5.453 12.977 1 96.06 68 ARG A O 1
ATOM 556 N N . LYS A 1 69 ? -27.375 5.613 14.711 1 96.25 69 LYS A N 1
ATOM 557 C CA . LYS A 1 69 ? -28.172 4.68 15.5 1 96.25 69 LYS A CA 1
ATOM 558 C C . LYS A 1 69 ? -29.609 5.188 15.672 1 96.25 69 LYS A C 1
ATOM 560 O O . LYS A 1 69 ? -30.562 4.402 15.625 1 96.25 69 LYS A O 1
ATOM 565 N N . GLY A 1 70 ? -29.703 6.422 15.836 1 95.19 70 GLY A N 1
ATOM 566 C CA . GLY A 1 70 ? -31.031 7.023 15.961 1 95.19 70 GLY A CA 1
ATOM 567 C C . GLY A 1 70 ? -31.844 6.949 14.68 1 95.19 70 GLY A C 1
ATOM 568 O O . GLY A 1 70 ? -33.062 6.934 14.719 1 95.19 70 GLY A O 1
ATOM 569 N N . MET A 1 71 ? -31.203 6.832 13.531 1 92.69 71 MET A N 1
ATOM 570 C CA . MET A 1 71 ? -31.844 6.816 12.227 1 92.69 71 MET A CA 1
ATOM 571 C C . MET A 1 71 ? -32.094 5.391 11.75 1 92.69 71 MET A C 1
ATOM 573 O O . MET A 1 71 ? -32.875 5.16 10.828 1 92.69 71 MET A O 1
ATOM 577 N N . GLY A 1 72 ? -31.391 4.5 12.328 1 95.12 72 GLY A N 1
ATOM 578 C CA . GLY A 1 72 ? -31.375 3.129 11.844 1 95.12 72 GLY A CA 1
ATOM 579 C C . GLY A 1 72 ? -30.125 2.787 11.062 1 95.12 72 GLY A C 1
ATOM 580 O O . GLY A 1 72 ? -29.422 3.68 10.586 1 95.12 72 GLY A O 1
ATOM 581 N N . ASN A 1 73 ? -29.938 1.547 10.82 1 95.88 73 ASN A N 1
ATOM 582 C CA . ASN A 1 73 ? -28.719 1.074 10.172 1 95.88 73 ASN A CA 1
ATOM 583 C C . ASN A 1 73 ? -28.656 1.499 8.711 1 95.88 73 ASN A C 1
ATOM 585 O O . ASN A 1 73 ? -29.688 1.596 8.047 1 95.88 73 ASN A O 1
ATOM 589 N N . LEU A 1 74 ? -27.453 1.664 8.297 1 97.06 74 LEU A N 1
ATOM 590 C CA . LEU A 1 74 ? -27.203 1.99 6.895 1 97.06 74 LEU A CA 1
ATOM 591 C C . LEU A 1 74 ? -27.609 0.838 5.984 1 97.06 74 LEU A C 1
ATOM 593 O O . LEU A 1 74 ? -27.391 -0.329 6.316 1 97.06 74 LEU A O 1
ATOM 597 N N . THR A 1 75 ? -28.188 1.222 4.875 1 96.62 75 THR A N 1
ATOM 598 C CA . THR A 1 75 ? -28.531 0.281 3.814 1 96.62 75 THR A CA 1
ATOM 599 C C . THR A 1 75 ? -27.688 0.546 2.568 1 96.62 75 THR A C 1
ATOM 601 O O . THR A 1 75 ? -26.969 1.553 2.496 1 96.62 75 THR A O 1
ATOM 604 N N . GLU A 1 76 ? -27.797 -0.347 1.64 1 96.25 76 GLU A N 1
ATOM 605 C CA . GLU A 1 76 ? -27.078 -0.162 0.378 1 96.25 76 GLU A CA 1
ATOM 606 C C . GLU A 1 76 ? -27.516 1.127 -0.315 1 96.25 76 GLU A C 1
ATOM 608 O O . GLU A 1 76 ? -26.703 1.801 -0.949 1 96.25 76 GLU A O 1
ATOM 613 N N . ALA A 1 77 ? -28.75 1.469 -0.24 1 95.38 77 ALA A N 1
ATOM 614 C CA . ALA A 1 77 ? -29.281 2.676 -0.869 1 95.38 77 ALA A CA 1
ATOM 615 C C . ALA A 1 77 ? -28.656 3.93 -0.259 1 95.38 77 ALA A C 1
ATOM 617 O O . ALA A 1 77 ? -28.453 4.93 -0.952 1 95.38 77 ALA A O 1
ATOM 618 N N . ASP A 1 78 ? -28.312 3.871 0.995 1 95.19 78 ASP A N 1
ATOM 619 C CA . ASP A 1 78 ? -27.766 5.023 1.706 1 95.19 78 ASP A CA 1
ATOM 620 C C . ASP A 1 78 ? -26.391 5.395 1.179 1 95.19 78 ASP A C 1
ATOM 622 O O . ASP A 1 78 ? -25.969 6.555 1.256 1 95.19 78 ASP A O 1
ATOM 626 N N . ILE A 1 79 ? -25.641 4.398 0.672 1 96 79 ILE A N 1
ATOM 627 C CA . ILE A 1 79 ? -24.266 4.672 0.305 1 96 79 ILE A CA 1
ATOM 628 C C . ILE A 1 79 ? -24.141 4.742 -1.216 1 96 79 ILE A C 1
ATOM 630 O O . ILE A 1 79 ? -23.031 4.766 -1.752 1 96 79 ILE A O 1
ATOM 634 N N . ASP A 1 80 ? -25.312 4.773 -1.864 1 95.12 80 ASP A N 1
ATOM 635 C CA . ASP A 1 80 ? -25.328 4.93 -3.316 1 95.12 80 ASP A CA 1
ATOM 636 C C . ASP A 1 80 ? -24.734 6.266 -3.736 1 95.12 80 ASP A C 1
ATOM 638 O O . ASP A 1 80 ? -24.984 7.293 -3.1 1 95.12 80 ASP A O 1
ATOM 642 N N . ILE A 1 81 ? -23.922 6.23 -4.84 1 94.25 81 ILE A N 1
ATOM 643 C CA . ILE A 1 81 ? -23.281 7.48 -5.25 1 94.25 81 ILE A CA 1
ATOM 644 C C . ILE A 1 81 ? -23.906 7.973 -6.555 1 94.25 81 ILE A C 1
ATOM 646 O O . ILE A 1 81 ? -23.344 8.836 -7.227 1 94.25 81 ILE A O 1
ATOM 650 N N . GLY A 1 82 ? -25.047 7.43 -6.938 1 92.69 82 GLY A N 1
ATOM 651 C CA . GLY A 1 82 ? -25.734 7.812 -8.156 1 92.69 82 GLY A CA 1
ATOM 652 C C . GLY A 1 82 ? -26.125 9.281 -8.195 1 92.69 82 GLY A C 1
ATOM 653 O O . GLY A 1 82 ? -26.203 9.875 -9.273 1 92.69 82 GLY A O 1
ATOM 654 N N . TRP A 1 83 ? -26.266 9.883 -7.062 1 88.12 83 TRP A N 1
ATOM 655 C CA . TRP A 1 83 ? -26.703 11.266 -6.957 1 88.12 83 TRP A CA 1
ATOM 656 C C . TRP A 1 83 ? -25.562 12.227 -7.262 1 88.12 83 TRP A C 1
ATOM 658 O O . TRP A 1 83 ? -25.797 13.398 -7.562 1 88.12 83 TRP A O 1
ATOM 668 N N . LYS A 1 84 ? -24.344 11.734 -7.105 1 87.88 84 LYS A N 1
ATOM 669 C CA . LYS A 1 84 ? -23.172 12.586 -7.301 1 87.88 84 LYS A CA 1
ATOM 670 C C . LYS A 1 84 ? -22.625 12.461 -8.719 1 87.88 84 LYS A C 1
ATOM 672 O O . LYS A 1 84 ? -22.406 11.352 -9.211 1 87.88 84 LYS A O 1
ATOM 677 N N . GLU A 1 85 ? -22.422 13.539 -9.344 1 86.75 85 GLU A N 1
ATOM 678 C CA . GLU A 1 85 ? -21.938 13.516 -10.727 1 86.75 85 GLU A CA 1
ATOM 679 C C . GLU A 1 85 ? -20.484 13.078 -10.805 1 86.75 85 GLU A C 1
ATOM 681 O O . GLU A 1 85 ? -20.109 12.305 -11.695 1 86.75 85 GLU A O 1
ATOM 686 N N . GLN A 1 86 ? -19.688 13.617 -9.898 1 90.38 86 GLN A N 1
ATOM 687 C CA . GLN A 1 86 ? -18.266 13.289 -9.922 1 90.38 86 GLN A CA 1
ATOM 688 C C . GLN A 1 86 ? -17.656 13.391 -8.531 1 90.38 86 GLN A C 1
ATOM 690 O O . GLN A 1 86 ? -18.266 13.945 -7.613 1 90.38 86 GLN A O 1
ATOM 695 N N . GLY A 1 87 ? -16.469 12.773 -8.422 1 91.81 87 GLY A N 1
ATOM 696 C CA . GLY A 1 87 ? -15.68 12.922 -7.207 1 91.81 87 GLY A CA 1
ATOM 697 C C . GLY A 1 87 ? -16.094 11.977 -6.098 1 91.81 87 GLY A C 1
ATOM 698 O O . GLY A 1 87 ? -16.094 12.352 -4.922 1 91.81 87 GLY A O 1
ATOM 699 N N . ALA A 1 88 ? -16.531 10.781 -6.469 1 94.69 88 ALA A N 1
ATOM 700 C CA . ALA A 1 88 ? -16.953 9.828 -5.445 1 94.69 88 ALA A CA 1
ATOM 701 C C . ALA A 1 88 ? -16.484 8.422 -5.777 1 94.69 88 ALA A C 1
ATOM 703 O O . ALA A 1 88 ? -16.25 8.094 -6.941 1 94.69 88 ALA A O 1
ATOM 704 N N . VAL A 1 89 ? -16.297 7.664 -4.762 1 97.62 89 VAL A N 1
ATOM 705 C CA . VAL A 1 89 ? -15.906 6.262 -4.875 1 97.62 89 VAL A CA 1
ATOM 706 C C . VAL A 1 89 ? -16.781 5.406 -3.963 1 97.62 89 VAL A C 1
ATOM 708 O O . VAL A 1 89 ? -17.062 5.785 -2.82 1 97.62 89 VAL A O 1
ATOM 711 N N . ARG A 1 90 ? -17.344 4.355 -4.445 1 98.44 90 ARG A N 1
ATOM 712 C CA . ARG A 1 90 ? -17.938 3.295 -3.641 1 98.44 90 ARG A CA 1
ATOM 713 C C . ARG A 1 90 ? -17 2.1 -3.52 1 98.44 90 ARG A C 1
ATOM 715 O O . ARG A 1 90 ? -16.453 1.631 -4.52 1 98.44 90 ARG A O 1
ATOM 722 N N . ALA A 1 91 ? -16.766 1.646 -2.309 1 98.88 91 ALA A N 1
ATOM 723 C CA . ALA A 1 91 ? -15.773 0.596 -2.064 1 98.88 91 ALA A CA 1
ATOM 724 C C . ALA A 1 91 ? -16.266 -0.389 -1.01 1 98.88 91 ALA A C 1
ATOM 726 O O . ALA A 1 91 ? -17.312 -0.174 -0.396 1 98.88 91 ALA A O 1
ATOM 727 N N . MET A 1 92 ? -15.57 -1.48 -0.905 1 98.75 92 MET A N 1
ATOM 728 C CA . MET A 1 92 ? -15.875 -2.564 0.024 1 98.75 92 MET A CA 1
ATOM 729 C C . MET A 1 92 ? -14.602 -3.129 0.646 1 98.75 92 MET A C 1
ATOM 731 O O . MET A 1 92 ? -13.57 -3.217 -0.019 1 98.75 92 MET A O 1
ATOM 735 N N . ILE A 1 93 ? -14.609 -3.311 1.88 1 98.81 93 ILE A N 1
ATOM 736 C CA . ILE A 1 93 ? -13.617 -4.156 2.539 1 98.81 93 ILE A CA 1
ATOM 737 C C . ILE A 1 93 ? -14.211 -5.539 2.795 1 98.81 93 ILE A C 1
ATOM 739 O O . ILE A 1 93 ? -15.266 -5.664 3.424 1 98.81 93 ILE A O 1
ATOM 743 N N . TYR A 1 94 ? -13.609 -6.523 2.268 1 98.12 94 TYR A N 1
ATOM 744 C CA . TYR A 1 94 ? -14.055 -7.902 2.439 1 98.12 94 TYR A CA 1
ATOM 745 C C . TYR A 1 94 ? -12.875 -8.828 2.695 1 98.12 94 TYR A C 1
ATOM 747 O O . TYR A 1 94 ? -11.953 -8.914 1.874 1 98.12 94 TYR A O 1
ATOM 755 N N . ASN A 1 95 ? -12.875 -9.5 3.877 1 95.75 95 ASN A N 1
ATOM 756 C CA . ASN A 1 95 ? -11.781 -10.375 4.285 1 95.75 95 ASN A CA 1
ATOM 757 C C . ASN A 1 95 ? -10.43 -9.664 4.188 1 95.75 95 ASN A C 1
ATOM 759 O O . ASN A 1 95 ? -9.492 -10.188 3.588 1 95.75 95 ASN A O 1
ATOM 763 N N . GLN A 1 96 ? -10.383 -8.461 4.688 1 96.88 96 GLN A N 1
ATOM 764 C CA . GLN A 1 96 ? -9.172 -7.668 4.902 1 96.88 96 GLN A CA 1
ATOM 765 C C . GLN A 1 96 ? -8.633 -7.129 3.584 1 96.88 96 GLN A C 1
ATOM 767 O O . GLN A 1 96 ? -7.465 -6.738 3.502 1 96.88 96 GLN A O 1
ATOM 772 N N . LYS A 1 97 ? -9.461 -7.199 2.51 1 97.75 97 LYS A N 1
ATOM 773 C CA . LYS A 1 97 ? -9.055 -6.66 1.215 1 97.75 97 LYS A CA 1
ATOM 774 C C . LYS A 1 97 ? -9.969 -5.52 0.782 1 97.75 97 LYS A C 1
ATOM 776 O O . LYS A 1 97 ? -11.18 -5.582 0.973 1 97.75 97 LYS A O 1
ATOM 781 N N . LEU A 1 98 ? -9.375 -4.5 0.215 1 98.75 98 LEU A N 1
ATOM 782 C CA . LEU A 1 98 ? -10.094 -3.336 -0.286 1 98.75 98 LEU A CA 1
ATOM 783 C C . LEU A 1 98 ? -10.484 -3.525 -1.748 1 98.75 98 LEU A C 1
ATOM 785 O O . LEU A 1 98 ? -9.648 -3.893 -2.576 1 98.75 98 LEU A O 1
ATOM 789 N N . ARG A 1 99 ? -11.758 -3.363 -2.051 1 98.56 99 ARG A N 1
ATOM 790 C CA . ARG A 1 99 ? -12.289 -3.494 -3.406 1 98.56 99 ARG A CA 1
ATOM 791 C C . ARG A 1 99 ? -12.992 -2.215 -3.846 1 98.56 99 ARG A C 1
ATOM 793 O O . ARG A 1 99 ? -13.75 -1.62 -3.074 1 98.56 99 ARG A O 1
ATOM 800 N N . ILE A 1 100 ? -12.727 -1.784 -5.039 1 98.62 100 ILE A N 1
ATOM 801 C CA . ILE A 1 100 ? -13.383 -0.619 -5.621 1 98.62 100 ILE A CA 1
ATOM 802 C C . ILE A 1 100 ? -14.57 -1.066 -6.465 1 98.62 100 ILE A C 1
ATOM 804 O O . ILE A 1 100 ? -14.414 -1.837 -7.414 1 98.62 100 ILE A O 1
ATOM 808 N N . LEU A 1 101 ? -15.711 -0.587 -6.125 1 98.5 101 LEU A N 1
ATOM 809 C CA . LEU A 1 101 ? -16.938 -1.039 -6.762 1 98.5 101 LEU A CA 1
ATOM 810 C C . LEU A 1 101 ? -17.359 -0.085 -7.875 1 98.5 101 LEU A C 1
ATOM 812 O O . LEU A 1 101 ? -17.828 -0.521 -8.93 1 98.5 101 LEU A O 1
ATOM 816 N N . GLU A 1 102 ? -17.203 1.191 -7.621 1 98.12 102 GLU A N 1
ATOM 817 C CA . GLU A 1 102 ? -17.625 2.229 -8.555 1 98.12 102 GLU A CA 1
ATOM 818 C C . GLU A 1 102 ? -16.859 3.525 -8.328 1 98.12 102 GLU A C 1
ATOM 820 O O . GLU A 1 102 ? -16.547 3.889 -7.191 1 98.12 102 GLU A O 1
ATOM 825 N N . THR A 1 103 ? -16.469 4.172 -9.43 1 97.19 103 THR A N 1
ATOM 826 C CA . THR A 1 103 ? -15.828 5.48 -9.352 1 97.19 103 THR A CA 1
ATOM 827 C C . THR A 1 103 ? -16.516 6.48 -10.266 1 97.19 103 THR A C 1
ATOM 829 O O . THR A 1 103 ? -17 6.113 -11.344 1 97.19 103 THR A O 1
ATOM 832 N N . LYS A 1 104 ? -16.625 7.668 -9.828 1 94.44 104 LYS A N 1
ATOM 833 C CA . LYS A 1 104 ? -17.094 8.805 -10.625 1 94.44 104 LYS A CA 1
ATOM 834 C C . LYS A 1 104 ? -16.078 9.938 -10.602 1 94.44 104 LYS A C 1
ATOM 836 O O . LYS A 1 104 ? -16.031 10.727 -9.656 1 94.44 104 LYS A O 1
ATOM 841 N N . PHE A 1 105 ? -15.273 9.906 -11.68 1 92.31 105 PHE A N 1
ATOM 842 C CA . PHE A 1 105 ? -14.211 10.906 -11.734 1 92.31 105 PHE A CA 1
ATOM 843 C C . PHE A 1 105 ? -14.461 11.891 -12.875 1 92.31 105 PHE A C 1
ATOM 845 O O . PHE A 1 105 ? -14.922 11.5 -13.953 1 92.31 105 PHE A O 1
ATOM 852 N N . HIS A 1 106 ? -14.141 13.031 -12.523 1 83.69 106 HIS A N 1
ATOM 853 C CA . HIS A 1 106 ? -14.086 14 -13.609 1 83.69 106 HIS A CA 1
ATOM 854 C C . HIS A 1 106 ? -12.852 13.789 -14.477 1 83.69 106 HIS A C 1
ATOM 856 O O . HIS A 1 106 ? -11.773 13.469 -13.961 1 83.69 106 HIS A O 1
ATOM 862 N N . SER A 1 107 ? -13.141 13.93 -15.727 1 75.94 107 SER A N 1
ATOM 863 C CA . SER A 1 107 ? -12.039 13.734 -16.656 1 75.94 107 SER A CA 1
ATOM 864 C C . SER A 1 107 ? -10.922 14.75 -16.422 1 75.94 107 SER A C 1
ATOM 866 O O . SER A 1 107 ? -9.742 14.453 -16.641 1 75.94 107 SER A O 1
ATOM 868 N N . ALA A 1 108 ? -11.414 15.836 -15.992 1 74.19 108 ALA A N 1
ATOM 869 C CA . ALA A 1 108 ? -10.453 16.891 -15.68 1 74.19 108 ALA A CA 1
ATOM 870 C C . ALA A 1 108 ? -10.344 17.109 -14.172 1 74.19 108 ALA A C 1
ATOM 872 O O . ALA A 1 108 ? -11.234 16.719 -13.414 1 74.19 108 ALA A O 1
ATOM 873 N N . GLY A 1 109 ? -9.195 17.344 -13.68 1 78.69 109 GLY A N 1
ATOM 874 C CA . GLY A 1 109 ? -9.039 17.672 -12.273 1 78.69 109 GLY A CA 1
ATOM 875 C C . GLY A 1 109 ? -8.227 16.656 -11.508 1 78.69 109 GLY A C 1
ATOM 876 O O . GLY A 1 109 ? -7.379 15.961 -12.078 1 78.69 109 GLY A O 1
ATOM 877 N N . TYR A 1 110 ? -8.539 16.656 -10.172 1 87.12 110 TYR A N 1
ATOM 878 C CA . TYR A 1 110 ? -7.668 15.867 -9.305 1 87.12 110 TYR A CA 1
ATOM 879 C C . TYR A 1 110 ? -8.445 14.75 -8.617 1 87.12 110 TYR A C 1
ATOM 881 O O . TYR A 1 110 ? -7.992 14.195 -7.613 1 87.12 110 TYR A O 1
ATOM 889 N N . ASP A 1 111 ? -9.609 14.453 -9.164 1 90.88 111 ASP A N 1
ATOM 890 C CA . ASP A 1 111 ? -10.461 13.469 -8.5 1 90.88 111 ASP A CA 1
ATOM 891 C C . ASP A 1 111 ? -9.75 12.117 -8.398 1 90.88 111 ASP A C 1
ATOM 893 O O . ASP A 1 111 ? -9.75 11.492 -7.332 1 90.88 111 ASP A O 1
ATOM 897 N N . GLN A 1 112 ? -9.172 11.742 -9.5 1 92.25 112 GLN A N 1
ATOM 898 C CA . GLN A 1 112 ? -8.539 10.43 -9.523 1 92.25 112 GLN A CA 1
ATOM 899 C C . GLN A 1 112 ? -7.332 10.383 -8.594 1 92.25 112 GLN A C 1
ATOM 901 O O . GLN A 1 112 ? -7.16 9.422 -7.84 1 92.25 112 GLN A O 1
ATOM 906 N N . GLU A 1 113 ? -6.508 11.398 -8.578 1 91.12 113 GLU A N 1
ATOM 907 C CA . GLU A 1 113 ? -5.32 11.461 -7.738 1 91.12 113 GLU A CA 1
ATOM 908 C C . GLU A 1 113 ? -5.695 11.469 -6.258 1 91.12 113 GLU A C 1
ATOM 910 O O . GLU A 1 113 ? -5.074 10.766 -5.449 1 91.12 113 GLU A O 1
ATOM 915 N N . ARG A 1 114 ? -6.695 12.211 -5.957 1 93.44 114 ARG A N 1
ATOM 916 C CA . ARG A 1 114 ? -7.148 12.289 -4.574 1 93.44 114 ARG A CA 1
ATOM 917 C C . ARG A 1 114 ? -7.75 10.969 -4.117 1 93.44 114 ARG A C 1
ATOM 919 O O . ARG A 1 114 ? -7.473 10.5 -3.01 1 93.44 114 ARG A O 1
ATOM 926 N N . ALA A 1 115 ? -8.547 10.414 -5.004 1 95.94 115 ALA A N 1
ATOM 927 C CA . ALA A 1 115 ? -9.164 9.133 -4.676 1 95.94 115 ALA A CA 1
ATOM 928 C C . ALA A 1 115 ? -8.109 8.055 -4.449 1 95.94 115 ALA A C 1
ATOM 930 O O . ALA A 1 115 ? -8.203 7.281 -3.492 1 95.94 115 ALA A O 1
ATOM 931 N N . LEU A 1 116 ? -7.121 8.047 -5.309 1 95.69 116 LEU A N 1
ATOM 932 C CA . LEU A 1 116 ? -6.07 7.039 -5.195 1 95.69 116 LEU A CA 1
ATOM 933 C C . LEU A 1 116 ? -5.281 7.223 -3.902 1 95.69 116 LEU A C 1
ATOM 935 O O . LEU A 1 116 ? -4.945 6.246 -3.23 1 95.69 116 LEU A O 1
ATOM 939 N N . ALA A 1 117 ? -4.992 8.438 -3.537 1 96.56 117 ALA A N 1
ATOM 940 C CA . ALA A 1 117 ? -4.285 8.711 -2.287 1 96.56 117 ALA A CA 1
ATOM 941 C C . ALA A 1 117 ? -5.09 8.227 -1.084 1 96.56 117 ALA A C 1
ATOM 943 O O . ALA A 1 117 ? -4.539 7.617 -0.166 1 96.56 117 ALA A O 1
ATOM 944 N N . ILE A 1 118 ? -6.352 8.445 -1.104 1 97.56 118 ILE A N 1
ATOM 945 C CA . ILE A 1 118 ? -7.23 8.023 -0.023 1 97.56 118 ILE A CA 1
ATOM 946 C C . ILE A 1 118 ? -7.273 6.496 0.038 1 97.56 118 ILE A C 1
ATOM 948 O O . ILE A 1 118 ? -7.148 5.91 1.115 1 97.56 118 ILE A O 1
ATOM 952 N N . LEU A 1 119 ? -7.363 5.91 -1.096 1 98.56 119 LEU A N 1
ATOM 953 C CA . LEU A 1 119 ? -7.441 4.457 -1.156 1 98.56 119 LEU A CA 1
ATOM 954 C C . LEU A 1 119 ? -6.133 3.822 -0.7 1 98.56 119 LEU A C 1
ATOM 956 O O . LEU A 1 119 ? -6.137 2.773 -0.051 1 98.56 119 LEU A O 1
ATOM 960 N N . HIS A 1 120 ? -5.035 4.445 -1.025 1 98.44 120 HIS A N 1
ATOM 961 C CA . HIS A 1 120 ? -3.746 3.973 -0.536 1 98.44 120 HIS A CA 1
ATOM 962 C C . HIS A 1 120 ? -3.682 4.023 0.987 1 98.44 120 HIS A C 1
ATOM 964 O O . HIS A 1 120 ? -3.242 3.066 1.627 1 98.44 120 HIS A O 1
ATOM 970 N N . SER A 1 121 ? -4.105 5.133 1.54 1 98.31 121 SER A N 1
ATOM 971 C CA . SER A 1 121 ? -4.098 5.285 2.99 1 98.31 121 SER A CA 1
ATOM 972 C C . SER A 1 121 ? -4.996 4.254 3.662 1 98.31 121 SER A C 1
ATOM 974 O O . SER A 1 121 ? -4.633 3.684 4.695 1 98.31 121 SER A O 1
ATOM 976 N N . LEU A 1 122 ? -6.078 4.062 3.068 1 98.75 122 LEU A N 1
ATOM 977 C CA . LEU A 1 122 ? -7.031 3.092 3.592 1 98.75 122 LEU A CA 1
ATOM 978 C C . LEU A 1 122 ? -6.469 1.677 3.51 1 98.75 122 LEU A C 1
ATOM 980 O O . LEU A 1 122 ? -6.531 0.921 4.484 1 98.75 122 LEU A O 1
ATOM 984 N N . ASP A 1 123 ? -5.906 1.317 2.379 1 98.69 123 ASP A N 1
ATOM 985 C CA . ASP A 1 123 ? -5.324 -0.011 2.209 1 98.69 123 ASP A CA 1
ATOM 986 C C . ASP A 1 123 ? -4.199 -0.249 3.213 1 98.69 123 ASP A C 1
ATOM 988 O O . ASP A 1 123 ? -4.066 -1.347 3.758 1 98.69 123 ASP A O 1
ATOM 992 N N . ARG A 1 124 ? -3.383 0.746 3.471 1 98.44 124 ARG A N 1
ATOM 993 C CA . ARG A 1 124 ? -2.322 0.628 4.465 1 98.44 124 ARG A CA 1
ATOM 994 C C . ARG A 1 124 ? -2.898 0.343 5.848 1 98.44 124 ARG A C 1
ATOM 996 O O . ARG A 1 124 ? -2.391 -0.515 6.574 1 98.44 124 ARG A O 1
ATOM 1003 N N . ALA A 1 125 ? -3.967 1.047 6.195 1 98.75 125 ALA A N 1
ATOM 1004 C CA . ALA A 1 125 ? -4.586 0.833 7.5 1 98.75 125 ALA A CA 1
ATOM 1005 C C . ALA A 1 125 ? -5.141 -0.583 7.621 1 98.75 125 ALA A C 1
ATOM 1007 O O . ALA A 1 125 ? -5.09 -1.189 8.695 1 98.75 125 ALA A O 1
ATOM 1008 N N . ILE A 1 126 ? -5.621 -1.108 6.527 1 98.69 126 ILE A N 1
ATOM 1009 C CA . ILE A 1 126 ? -6.223 -2.438 6.516 1 98.69 126 ILE A CA 1
ATOM 1010 C C . ILE A 1 126 ? -5.129 -3.498 6.637 1 98.69 126 ILE A C 1
ATOM 1012 O O . ILE A 1 126 ? -5.188 -4.363 7.516 1 98.69 126 ILE A O 1
ATOM 1016 N N . THR A 1 127 ? -4.094 -3.383 5.848 1 97.94 127 THR A N 1
ATOM 1017 C CA . THR A 1 127 ? -3.117 -4.461 5.734 1 97.94 127 THR A CA 1
ATOM 1018 C C . THR A 1 127 ? -2.184 -4.477 6.941 1 97.94 127 THR A C 1
ATOM 1020 O O . THR A 1 127 ? -1.614 -5.516 7.277 1 97.94 127 THR A O 1
ATOM 1023 N N . THR A 1 128 ? -2.111 -3.334 7.656 1 98.19 128 THR A N 1
ATOM 1024 C CA . THR A 1 128 ? -1.199 -3.264 8.789 1 98.19 128 THR A CA 1
ATOM 1025 C C . THR A 1 128 ? -1.934 -3.564 10.094 1 98.19 128 THR A C 1
ATOM 1027 O O . THR A 1 128 ? -1.321 -3.607 11.164 1 98.19 128 THR A O 1
ATOM 1030 N N . SER A 1 129 ? -3.225 -3.797 10.023 1 97.81 129 SER A N 1
ATOM 1031 C CA . SER A 1 129 ? -3.973 -4.07 11.25 1 97.81 129 SER A CA 1
ATOM 1032 C C . SER A 1 129 ? -3.545 -5.391 11.875 1 97.81 129 SER A C 1
ATOM 1034 O O . SER A 1 129 ? -3.525 -6.426 11.203 1 97.81 129 SER A O 1
ATOM 1036 N N . PRO A 1 130 ? -3.248 -5.371 13.18 1 94.94 130 PRO A N 1
ATOM 1037 C CA . PRO A 1 130 ? -2.836 -6.617 13.828 1 94.94 130 PRO A CA 1
ATOM 1038 C C . PRO A 1 130 ? -4.012 -7.543 14.125 1 94.94 130 PRO A C 1
ATOM 1040 O O . PRO A 1 130 ? -3.812 -8.688 14.547 1 94.94 130 PRO A O 1
ATOM 1043 N N . SER A 1 131 ? -5.188 -7.02 13.992 1 94.75 131 SER A N 1
ATOM 1044 C CA . SER A 1 131 ? -6.395 -7.812 14.188 1 94.75 131 SER A CA 1
ATOM 1045 C C . SER A 1 131 ? -7.363 -7.648 13.023 1 94.75 131 SER A C 1
ATOM 1047 O O . SER A 1 131 ? -7.32 -6.645 12.312 1 94.75 131 SER A O 1
ATOM 1049 N N . PRO A 1 132 ? -8.234 -8.617 12.805 1 95.38 132 PRO A N 1
ATOM 1050 C CA . PRO A 1 132 ? -9.164 -8.516 11.68 1 95.38 132 PRO A CA 1
ATOM 1051 C C . PRO A 1 132 ? -10.094 -7.309 11.789 1 95.38 132 PRO A C 1
ATOM 1053 O O . PRO A 1 132 ? -10.523 -6.953 12.891 1 95.38 132 PRO A O 1
ATOM 1056 N N . LEU A 1 133 ? -10.352 -6.688 10.688 1 98.12 133 LEU A N 1
ATOM 1057 C CA . LEU A 1 133 ? -11.312 -5.602 10.562 1 98.12 133 LEU A CA 1
ATOM 1058 C C . LEU A 1 133 ? -12.633 -6.105 9.992 1 98.12 133 LEU A C 1
ATOM 1060 O O . LEU A 1 133 ? -12.664 -7.137 9.312 1 98.12 133 LEU A O 1
ATOM 1064 N N . PRO A 1 134 ? -13.672 -5.445 10.32 1 98.5 134 PRO A N 1
ATOM 1065 C CA . PRO A 1 134 ? -14.977 -5.898 9.828 1 98.5 134 PRO A CA 1
ATOM 1066 C C . PRO A 1 134 ? -15.125 -5.723 8.312 1 98.5 134 PRO A C 1
ATOM 1068 O O . PRO A 1 134 ? -14.508 -4.828 7.73 1 98.5 1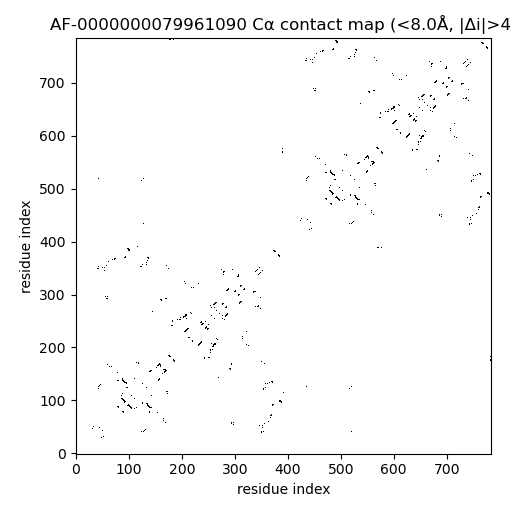34 PRO A O 1
ATOM 1071 N N . ASN A 1 135 ? -15.93 -6.641 7.684 1 98.62 135 ASN A N 1
ATOM 1072 C CA . ASN A 1 135 ? -16.406 -6.41 6.32 1 98.62 135 ASN A CA 1
ATOM 1073 C C . ASN A 1 135 ? -17.391 -5.254 6.262 1 98.62 135 ASN A C 1
ATOM 1075 O O . ASN A 1 135 ? -18.375 -5.234 7.008 1 98.62 135 ASN A O 1
ATOM 1079 N N . ILE A 1 136 ? -17.094 -4.293 5.426 1 98.88 136 ILE A N 1
ATOM 1080 C CA . ILE A 1 136 ? -18.016 -3.156 5.301 1 98.88 136 ILE A CA 1
ATOM 1081 C C . ILE A 1 136 ? -18.078 -2.711 3.842 1 98.88 136 ILE A C 1
ATOM 1083 O O . ILE A 1 136 ? -17.219 -3.074 3.033 1 98.88 136 ILE A O 1
ATOM 1087 N N . GLU A 1 137 ? -19.125 -2.049 3.492 1 98.81 137 GLU A N 1
ATOM 1088 C CA . GLU A 1 137 ? -19.281 -1.311 2.244 1 98.81 137 GLU A CA 1
ATOM 1089 C C . GLU A 1 137 ? -19.578 0.165 2.51 1 98.81 137 GLU A C 1
ATOM 1091 O O . GLU A 1 137 ? -20.297 0.504 3.451 1 98.81 137 GLU A O 1
ATOM 1096 N N . PHE A 1 138 ? -18.984 1.043 1.731 1 98.69 138 PHE A N 1
ATOM 1097 C CA . PHE A 1 138 ? -19.062 2.471 2.016 1 98.69 138 PHE A CA 1
ATOM 1098 C C . PHE A 1 138 ? -18.812 3.289 0.752 1 98.69 138 PHE A C 1
ATOM 1100 O O . PHE A 1 138 ? -18.484 2.732 -0.298 1 98.69 138 PHE A O 1
ATOM 1107 N N . SER A 1 139 ? -19.062 4.535 0.81 1 97.56 139 SER A N 1
ATOM 1108 C CA . SER A 1 139 ? -18.719 5.488 -0.238 1 97.56 139 SER A CA 1
ATOM 1109 C C . SER A 1 139 ? -18.062 6.734 0.343 1 97.56 139 SER A C 1
ATOM 1111 O O . SER A 1 139 ? -18.281 7.066 1.512 1 97.56 139 SER A O 1
ATOM 1113 N N . PHE A 1 140 ? -17.219 7.363 -0.453 1 96.75 140 PHE A N 1
ATOM 1114 C CA . PHE A 1 140 ? -16.562 8.586 0.008 1 96.75 140 PHE A CA 1
ATOM 1115 C C . PHE A 1 140 ? -16.438 9.594 -1.133 1 96.75 140 PHE A C 1
ATOM 1117 O O . PHE A 1 140 ? -16.422 9.203 -2.305 1 96.75 140 PHE A O 1
ATOM 1124 N N . ALA A 1 141 ? -16.359 10.828 -0.732 1 93.44 141 ALA A N 1
ATOM 1125 C CA . ALA A 1 141 ? -16.172 11.93 -1.674 1 93.44 141 ALA A CA 1
ATOM 1126 C C . ALA A 1 141 ? -14.773 12.508 -1.575 1 93.44 141 ALA A C 1
ATOM 1128 O O . ALA A 1 141 ? -14.211 12.609 -0.482 1 93.44 141 ALA A O 1
ATOM 1129 N N . VAL A 1 142 ? -14.25 12.922 -2.781 1 91.56 142 VAL A N 1
ATOM 1130 C CA . VAL A 1 142 ? -12.883 13.422 -2.781 1 91.56 142 VAL A CA 1
ATOM 1131 C C . VAL A 1 142 ? -12.891 14.938 -2.963 1 91.56 142 VAL A C 1
ATOM 1133 O O . VAL A 1 142 ? -11.828 15.578 -2.975 1 91.56 142 VAL A O 1
ATOM 1136 N N . SER A 1 143 ? -14.031 15.391 -3.164 1 80 143 SER A N 1
ATOM 1137 C CA . SER A 1 143 ? -14.133 16.828 -3.373 1 80 143 SER A CA 1
ATOM 1138 C C . SER A 1 143 ? -14.641 17.531 -2.117 1 80 143 SER A C 1
ATOM 1140 O O . SER A 1 143 ? -15.289 16.922 -1.271 1 80 143 SER A O 1
ATOM 1142 N N . ASP A 1 144 ? -14.242 18.703 -1.914 1 64.75 144 ASP A N 1
ATOM 1143 C CA . ASP A 1 144 ? -14.609 19.531 -0.766 1 64.75 144 ASP A CA 1
ATOM 1144 C C . ASP A 1 144 ? -15.938 20.25 -1.006 1 64.75 144 ASP A C 1
ATOM 1146 O O . ASP A 1 144 ? -16.375 21.047 -0.18 1 64.75 144 ASP A O 1
ATOM 1150 N N . VAL A 1 145 ? -16.547 19.906 -2.098 1 58.12 145 VAL A N 1
ATOM 1151 C CA . VAL A 1 145 ? -17.594 20.859 -2.434 1 58.12 145 VAL A CA 1
ATOM 1152 C C . VAL A 1 145 ? -18.891 20.484 -1.703 1 58.12 145 VAL A C 1
ATOM 1154 O O . VAL A 1 145 ? -19.359 19.359 -1.806 1 58.12 145 VAL A O 1
ATOM 1157 N N . PRO A 1 146 ? -19.203 21.375 -0.783 1 55.97 146 PRO A N 1
ATOM 1158 C CA . PRO A 1 146 ? -20.547 21.266 -0.211 1 55.97 146 PRO A CA 1
ATOM 1159 C C . PRO A 1 146 ? -21.641 21.141 -1.276 1 55.97 146 PRO A C 1
ATOM 1161 O O . PRO A 1 146 ? -21.797 22.047 -2.096 1 55.97 146 PRO A O 1
ATOM 1164 N N . ASP A 1 147 ? -21.609 20.109 -1.932 1 56.66 147 ASP A N 1
ATOM 1165 C CA . ASP A 1 147 ? -22.703 20 -2.904 1 56.66 147 ASP A CA 1
ATOM 1166 C C . ASP A 1 147 ? -24.062 20.109 -2.225 1 56.66 147 ASP A C 1
ATOM 1168 O O . ASP A 1 147 ? -24.297 19.484 -1.188 1 56.66 147 ASP A O 1
ATOM 1172 N N . GLU A 1 148 ? -24.688 21.219 -2.506 1 58.53 148 GLU A N 1
ATOM 1173 C CA . GLU A 1 148 ? -26.047 21.375 -2.002 1 58.53 148 GLU A CA 1
ATOM 1174 C C . GLU A 1 148 ? -26.812 20.062 -2.062 1 58.53 148 GLU A C 1
ATOM 1176 O O . GLU A 1 148 ? -27.688 19.812 -1.231 1 58.53 148 GLU A O 1
ATOM 1181 N N . GLU A 1 149 ? -26.406 19.328 -3.053 1 59.56 149 GLU A N 1
ATOM 1182 C CA . GLU A 1 149 ? -27.125 18.062 -3.217 1 59.56 149 GLU A CA 1
ATOM 1183 C C . GLU A 1 149 ? -26.688 17.047 -2.164 1 59.56 149 GLU A C 1
ATOM 1185 O O . GLU A 1 149 ? -27.312 16 -2.002 1 59.56 149 GLU A O 1
ATOM 1190 N N . HIS A 1 150 ? -25.688 17.469 -1.474 1 61.56 150 HIS A N 1
ATOM 1191 C CA . HIS A 1 150 ? -25.172 16.531 -0.492 1 61.56 150 HIS A CA 1
ATOM 1192 C C . HIS A 1 150 ? -26.047 16.469 0.75 1 61.56 150 HIS A C 1
ATOM 1194 O O . HIS A 1 150 ? -25.953 15.539 1.549 1 61.56 150 HIS A O 1
ATOM 1200 N N . ALA A 1 151 ? -26.906 17.375 0.629 1 65.88 151 ALA A N 1
ATOM 1201 C CA . ALA A 1 151 ? -27.75 17.391 1.828 1 65.88 151 ALA A CA 1
ATOM 1202 C C . ALA A 1 151 ? -28.547 16.094 1.942 1 65.88 151 ALA A C 1
ATOM 1204 O O . ALA A 1 151 ? -29.109 15.617 0.952 1 65.88 151 ALA A O 1
ATOM 1205 N N . ASN A 1 152 ? -28.359 15.305 2.996 1 75.81 152 ASN A N 1
ATOM 1206 C CA . ASN A 1 152 ? -29.125 14.133 3.395 1 75.81 152 ASN A CA 1
ATOM 1207 C C . ASN A 1 152 ? -28.547 12.852 2.803 1 75.81 152 ASN A C 1
ATOM 1209 O O . ASN A 1 152 ? -29.25 11.859 2.639 1 75.81 152 ASN A O 1
ATOM 1213 N N . HIS A 1 153 ? -27.344 12.984 2.246 1 87.56 153 HIS A N 1
ATOM 1214 C CA . HIS A 1 153 ? -26.688 11.75 1.813 1 87.56 153 HIS A CA 1
ATOM 1215 C C . HIS A 1 153 ? -25.609 11.32 2.793 1 87.56 153 HIS A C 1
ATOM 1217 O O . HIS A 1 153 ? -24.875 12.164 3.322 1 87.56 153 HIS A O 1
ATOM 1223 N N . THR A 1 154 ? -25.625 10.086 2.996 1 93.19 154 THR A N 1
ATOM 1224 C CA . THR A 1 154 ? -24.578 9.531 3.848 1 93.19 154 THR A CA 1
ATOM 1225 C C . THR A 1 154 ? -23.344 9.188 3.025 1 93.19 154 THR A C 1
ATOM 1227 O O . THR A 1 154 ? -23.422 8.43 2.057 1 93.19 154 THR A O 1
ATOM 1230 N N . ILE A 1 155 ? -22.234 9.812 3.371 1 94.5 155 ILE A N 1
ATOM 1231 C CA . ILE A 1 155 ? -20.984 9.602 2.656 1 94.5 155 ILE A CA 1
ATOM 1232 C C . ILE A 1 155 ? -19.812 9.992 3.549 1 94.5 155 ILE A C 1
ATOM 1234 O O . ILE A 1 155 ? -19.953 10.828 4.449 1 94.5 155 ILE A O 1
ATOM 1238 N N . TRP A 1 156 ? -18.688 9.328 3.375 1 96.38 156 TRP A N 1
ATOM 1239 C CA . TRP A 1 156 ? -17.484 9.828 4.035 1 96.38 156 TRP A CA 1
ATOM 1240 C C . TRP A 1 156 ? -16.953 11.07 3.332 1 96.38 156 TRP A C 1
ATOM 1242 O O . TRP A 1 156 ? -16.859 11.109 2.102 1 96.38 156 TRP A O 1
ATOM 1252 N N . GLY A 1 157 ? -16.609 12.078 4.113 1 93.88 157 GLY A N 1
ATOM 1253 C CA . GLY A 1 157 ? -16.125 13.336 3.559 1 93.88 157 GLY A CA 1
ATOM 1254 C C . GLY A 1 157 ? -14.883 13.852 4.25 1 93.88 157 GLY A C 1
ATOM 1255 O O . GLY A 1 157 ? -14.484 13.328 5.297 1 93.88 157 GLY A O 1
ATOM 1256 N N . LEU A 1 158 ? -14.305 14.867 3.629 1 94.06 158 LEU A N 1
ATOM 1257 C CA . LEU A 1 158 ? -13.078 15.461 4.148 1 94.06 158 LEU A CA 1
ATOM 1258 C C . LEU A 1 158 ? -13.383 16.5 5.219 1 94.06 158 LEU A C 1
ATOM 1260 O O . LEU A 1 158 ? -12.539 16.797 6.066 1 94.06 158 LEU A O 1
ATOM 1264 N N . SER A 1 159 ? -14.492 17.062 5.109 1 92.56 159 SER A N 1
ATOM 1265 C CA . SER A 1 159 ? -15.023 18.047 6.035 1 92.56 159 SER A CA 1
ATOM 1266 C C . SER A 1 159 ? -16.547 18.062 6.012 1 92.56 159 SER A C 1
ATOM 1268 O O . SER A 1 159 ? -17.172 17.438 5.148 1 92.56 159 SER A O 1
ATOM 1270 N N . ARG A 1 160 ? -17.094 18.719 6.988 1 90.25 160 ARG A N 1
ATOM 1271 C CA . ARG A 1 160 ? -18.547 18.844 7.023 1 90.25 160 ARG A CA 1
ATOM 1272 C C . ARG A 1 160 ? -18.969 20.109 7.785 1 90.25 160 ARG A C 1
ATOM 1274 O O . ARG A 1 160 ? -18.219 20.594 8.633 1 90.25 160 ARG A O 1
ATOM 1281 N N . LEU A 1 161 ? -20.172 20.531 7.426 1 90.5 161 LEU A N 1
ATOM 1282 C CA . LEU A 1 161 ? -20.812 21.516 8.273 1 90.5 161 LEU A CA 1
ATOM 1283 C C . LEU A 1 161 ? -21.453 20.859 9.492 1 90.5 161 LEU A C 1
ATOM 1285 O O . LEU A 1 161 ? -21.719 19.656 9.484 1 90.5 161 LEU A O 1
ATOM 1289 N N . GLU A 1 162 ? -21.656 21.703 10.492 1 89.75 162 GLU A N 1
ATOM 1290 C CA . GLU A 1 162 ? -22.297 21.203 11.703 1 89.75 162 GLU A CA 1
ATOM 1291 C C . GLU A 1 162 ? -23.641 20.547 11.391 1 89.75 162 GLU A C 1
ATOM 1293 O O . GLU A 1 162 ? -24.031 19.578 12.031 1 89.75 162 GLU A O 1
ATOM 1298 N N . THR A 1 163 ? -24.281 21.016 10.375 1 88.44 163 THR A N 1
ATOM 1299 C CA . THR A 1 163 ? -25.625 20.562 10.031 1 88.44 163 THR A CA 1
ATOM 1300 C C . THR A 1 163 ? -25.578 19.25 9.234 1 88.44 163 THR A C 1
ATOM 1302 O O . THR A 1 163 ? -26.578 18.547 9.117 1 88.44 163 THR A O 1
ATOM 1305 N N . ASP A 1 164 ? -24.406 18.953 8.68 1 88.12 164 ASP A N 1
ATOM 1306 C CA . ASP A 1 164 ? -24.281 17.781 7.828 1 88.12 164 ASP A CA 1
ATOM 1307 C C . ASP A 1 164 ? -23.953 16.531 8.648 1 88.12 164 ASP A C 1
ATOM 1309 O O . ASP A 1 164 ? -22.891 15.938 8.469 1 88.12 164 ASP A O 1
ATOM 1313 N N . ARG A 1 165 ? -24.953 16.047 9.344 1 87.5 165 ARG A N 1
ATOM 1314 C CA . ARG A 1 165 ? -24.703 14.992 10.328 1 87.5 165 ARG A CA 1
ATOM 1315 C C . ARG A 1 165 ? -24.578 13.633 9.656 1 87.5 165 ARG A C 1
ATOM 1317 O O . ARG A 1 165 ? -24.203 12.648 10.297 1 87.5 165 ARG A O 1
ATOM 1324 N N . GLU A 1 166 ? -24.828 13.562 8.391 1 90.25 166 GLU A N 1
ATOM 1325 C CA . GLU A 1 166 ? -24.75 12.289 7.68 1 90.25 166 GLU A CA 1
ATOM 1326 C C . GLU A 1 166 ? -23.375 12.094 7.055 1 90.25 166 GLU A C 1
ATOM 1328 O O . GLU A 1 166 ? -23.047 11.008 6.586 1 90.25 166 GLU A O 1
ATOM 1333 N N . ILE A 1 167 ? -22.625 13.164 7.098 1 92.12 167 ILE A N 1
ATOM 1334 C CA . ILE A 1 167 ? -21.266 13.07 6.547 1 92.12 167 ILE A CA 1
ATOM 1335 C C . ILE A 1 167 ? -20.312 12.555 7.617 1 92.12 167 ILE A C 1
ATOM 1337 O O . ILE A 1 167 ? -20.219 13.133 8.703 1 92.12 167 ILE A O 1
ATOM 1341 N N . TRP A 1 168 ? -19.672 11.477 7.285 1 95.5 168 TRP A N 1
ATOM 1342 C CA . TRP A 1 168 ? -18.656 10.906 8.164 1 95.5 168 TRP A CA 1
ATOM 1343 C C . TRP A 1 168 ? -17.281 11.422 7.801 1 95.5 168 TRP A C 1
ATOM 1345 O O . TRP A 1 168 ? -16.859 11.336 6.641 1 95.5 168 TRP A O 1
ATOM 1355 N N . LEU A 1 169 ? -16.562 11.859 8.75 1 95.31 169 LEU A N 1
ATOM 1356 C CA . LEU A 1 169 ? -15.266 12.477 8.469 1 95.31 169 LEU A CA 1
ATOM 1357 C C . LEU A 1 169 ? -14.195 11.406 8.289 1 95.31 169 LEU A C 1
ATOM 1359 O O . LEU A 1 169 ? -14.133 10.445 9.055 1 95.31 169 LEU A O 1
ATOM 1363 N N . MET A 1 170 ? -13.414 11.617 7.289 1 96.81 170 MET A N 1
ATOM 1364 C CA . MET A 1 170 ? -12.273 10.75 7.023 1 96.81 170 MET A CA 1
ATOM 1365 C C . MET A 1 170 ? -10.992 11.562 6.887 1 96.81 170 MET A C 1
ATOM 1367 O O . MET A 1 170 ? -11.039 12.773 6.676 1 96.81 170 MET A O 1
ATOM 1371 N N . PRO A 1 171 ? -9.766 10.867 7.07 1 96.75 171 PRO A N 1
ATOM 1372 C CA . PRO A 1 171 ? -8.516 11.57 6.781 1 96.75 171 PRO A CA 1
ATOM 1373 C C . PRO A 1 171 ? -8.406 12.008 5.324 1 96.75 171 PRO A C 1
ATOM 1375 O O . PRO A 1 171 ? -8.844 11.289 4.426 1 96.75 171 PRO A O 1
ATOM 1378 N N . ASP A 1 172 ? -7.859 13.148 5.102 1 94.38 172 ASP A N 1
ATOM 1379 C CA . ASP A 1 172 ? -7.777 13.625 3.723 1 94.38 172 ASP A CA 1
ATOM 1380 C C . ASP A 1 172 ? -6.602 12.992 2.99 1 94.38 172 ASP A C 1
ATOM 1382 O O . ASP A 1 172 ? -5.762 12.328 3.607 1 94.38 172 ASP A O 1
ATOM 1386 N N . PHE A 1 173 ? -6.527 13.211 1.681 1 94.94 173 PHE A N 1
ATOM 1387 C CA . PHE A 1 173 ? -5.594 12.57 0.763 1 94.94 173 PHE A CA 1
ATOM 1388 C C . PHE A 1 173 ? -4.168 13.047 1.021 1 94.94 173 PHE A C 1
ATOM 1390 O O . PHE A 1 173 ? -3.205 12.359 0.681 1 94.94 173 PHE A O 1
ATOM 1397 N N . GLY A 1 174 ? -4.004 14.172 1.687 1 95.12 174 GLY A N 1
ATOM 1398 C CA . GLY A 1 174 ? -2.68 14.719 1.928 1 95.12 174 GLY A CA 1
ATOM 1399 C C . GLY A 1 174 ? -1.889 13.93 2.959 1 95.12 174 GLY A C 1
ATOM 1400 O O . GLY A 1 174 ? -0.667 14.07 3.045 1 95.12 174 GLY A O 1
ATOM 1401 N N . TYR A 1 175 ? -2.594 13.117 3.775 1 97.12 175 TYR A N 1
ATOM 1402 C CA . TYR A 1 175 ? -1.889 12.281 4.742 1 97.12 175 TYR A CA 1
ATOM 1403 C C . TYR A 1 175 ? -1.133 11.156 4.047 1 97.12 175 TYR A C 1
ATOM 1405 O O . TYR A 1 175 ? -0.26 10.523 4.645 1 97.12 175 TYR A O 1
ATOM 1413 N N . TRP A 1 176 ? -1.557 10.891 2.791 1 97 176 TRP A N 1
ATOM 1414 C CA . TRP A 1 176 ? -0.765 10.039 1.911 1 97 176 TRP A CA 1
ATOM 1415 C C . TRP A 1 176 ? 0.219 10.867 1.091 1 97 176 TRP A C 1
ATOM 1417 O O . TRP A 1 176 ? 1.403 10.945 1.425 1 97 176 TRP A O 1
ATOM 1427 N N . SER A 1 177 ? -0.246 11.477 0.169 1 95.12 177 SER A N 1
ATOM 1428 C CA . SER A 1 177 ? 0.558 12.359 -0.663 1 95.12 177 SER A CA 1
ATOM 1429 C C . SER A 1 177 ? -0.324 13.289 -1.495 1 95.12 177 SER A C 1
ATOM 1431 O O . SER A 1 177 ? -1.402 12.891 -1.94 1 95.12 177 SER A O 1
ATOM 1433 N N . TRP A 1 178 ? 0.098 14.422 -1.646 1 85.31 178 TRP A N 1
ATOM 1434 C CA . TRP A 1 178 ? -0.478 15.359 -2.604 1 85.31 178 TRP A CA 1
ATOM 1435 C C . TRP A 1 178 ? 0.577 15.844 -3.594 1 85.31 178 TRP A C 1
ATOM 1437 O O . TRP A 1 178 ? 1.281 16.828 -3.33 1 85.31 178 TRP A O 1
ATOM 1447 N N . PRO A 1 179 ? 0.688 15.141 -4.66 1 66.75 179 PRO A N 1
ATOM 1448 C CA . PRO A 1 179 ? 1.853 15.32 -5.531 1 66.75 179 PRO A CA 1
ATOM 1449 C C . PRO A 1 179 ? 1.766 16.578 -6.383 1 66.75 179 PRO A C 1
ATOM 1451 O O . PRO A 1 179 ? 1.923 16.516 -7.605 1 66.75 179 PRO A O 1
ATOM 1454 N N . ILE A 1 180 ? 1.112 17.547 -6 1 62.38 180 ILE A N 1
ATOM 1455 C CA . ILE A 1 180 ? 1.179 18.781 -6.781 1 62.38 180 ILE A CA 1
ATOM 1456 C C . ILE A 1 180 ? 2.361 19.625 -6.312 1 62.38 180 ILE A C 1
ATOM 1458 O O . ILE A 1 180 ? 2.459 19.969 -5.133 1 62.38 180 ILE A O 1
ATOM 1462 N N . GLY A 1 181 ? 3.389 19.797 -7.336 1 61.28 181 GLY A N 1
ATOM 1463 C CA . GLY A 1 181 ? 4.676 20.469 -7.426 1 61.28 181 GLY A CA 1
ATOM 1464 C C . GLY A 1 181 ? 5.191 20.953 -6.082 1 61.28 181 GLY A C 1
ATOM 1465 O O . GLY A 1 181 ? 6.379 21.25 -5.941 1 61.28 181 GLY A O 1
ATOM 1466 N N . LEU A 1 182 ? 4.223 20.906 -4.949 1 64.56 182 LEU A N 1
ATOM 1467 C CA . LEU A 1 182 ? 4.902 21.547 -3.83 1 64.56 182 LEU A CA 1
ATOM 1468 C C . LEU A 1 182 ? 4.656 20.781 -2.531 1 64.56 182 LEU A C 1
ATOM 1470 O O . LEU A 1 182 ? 5.207 21.141 -1.487 1 64.56 182 LEU A O 1
ATOM 1474 N N . VAL A 1 183 ? 4.039 19.75 -2.365 1 80.25 183 VAL A N 1
ATOM 1475 C CA . VAL A 1 183 ? 3.828 19.156 -1.045 1 80.25 183 VAL A CA 1
ATOM 1476 C C . VAL A 1 183 ? 4.371 17.734 -1.019 1 80.25 183 VAL A C 1
ATOM 1478 O O . VAL A 1 183 ? 5.48 17.5 -0.531 1 80.25 183 VAL A O 1
ATOM 1481 N N . GLY A 1 184 ? 3.875 16.781 -1.73 1 89.94 184 GLY A N 1
ATOM 1482 C CA . GLY A 1 184 ? 4.336 15.406 -1.772 1 89.94 184 GLY A CA 1
ATOM 1483 C C . GLY A 1 184 ? 3.805 14.562 -0.629 1 89.94 184 GLY A C 1
ATOM 1484 O O . GLY A 1 184 ? 2.676 14.758 -0.177 1 89.94 184 GLY A O 1
ATOM 1485 N N . ALA A 1 185 ? 4.617 13.656 -0.175 1 95.56 185 ALA A N 1
ATOM 1486 C CA . ALA A 1 185 ? 4.195 12.719 0.867 1 95.56 185 ALA A CA 1
ATOM 1487 C C . ALA A 1 185 ? 4.207 13.383 2.24 1 95.56 185 ALA A C 1
ATOM 1489 O O . ALA A 1 185 ? 5.121 14.156 2.555 1 95.56 185 ALA A O 1
ATOM 1490 N N . TYR A 1 186 ? 3.232 13.062 3.027 1 96.5 186 TYR A N 1
ATOM 1491 C CA . TYR A 1 186 ? 3.08 13.641 4.355 1 96.5 186 TYR A CA 1
ATOM 1492 C C . TYR A 1 186 ? 4.34 13.438 5.191 1 96.5 186 TYR A C 1
ATOM 1494 O O . TYR A 1 186 ? 4.809 14.367 5.855 1 96.5 186 TYR A O 1
ATOM 1502 N N . GLU A 1 187 ? 4.926 12.258 5.109 1 95.5 187 GLU A N 1
ATOM 1503 C CA . GLU A 1 187 ? 6.105 11.93 5.906 1 95.5 187 GLU A CA 1
ATOM 1504 C C . GLU A 1 187 ? 7.316 12.742 5.461 1 95.5 187 GLU A C 1
ATOM 1506 O O . GLU A 1 187 ? 8.164 13.109 6.281 1 95.5 187 GLU A O 1
ATOM 1511 N N . ASP A 1 188 ? 7.418 13.008 4.207 1 94.25 188 ASP A N 1
ATOM 1512 C CA . ASP A 1 188 ? 8.516 13.844 3.717 1 94.25 188 ASP A CA 1
ATOM 1513 C C . ASP A 1 188 ? 8.359 15.289 4.188 1 94.25 188 ASP A C 1
ATOM 1515 O O . ASP A 1 188 ? 9.352 15.938 4.531 1 94.25 188 ASP A O 1
ATOM 1519 N N . VAL A 1 189 ? 7.117 15.781 4.156 1 94.38 189 VAL A N 1
ATOM 1520 C CA . VAL A 1 189 ? 6.863 17.141 4.629 1 94.38 189 VAL A CA 1
ATOM 1521 C C . VAL A 1 189 ? 7.273 17.266 6.094 1 94.38 189 VAL A C 1
ATOM 1523 O O . VAL A 1 189 ? 7.969 18.203 6.477 1 94.38 189 VAL A O 1
ATOM 1526 N N . ARG A 1 190 ? 6.91 16.312 6.906 1 95.81 190 ARG A N 1
ATOM 1527 C CA . ARG A 1 190 ? 7.262 16.328 8.32 1 95.81 190 ARG A CA 1
ATOM 1528 C C . ARG A 1 190 ? 8.773 16.25 8.508 1 95.81 190 ARG A C 1
ATOM 1530 O O . ARG A 1 190 ? 9.336 16.953 9.359 1 95.81 190 ARG A O 1
ATOM 1537 N N . ALA A 1 191 ? 9.391 15.422 7.723 1 94.25 191 ALA A N 1
ATOM 1538 C CA . ALA A 1 191 ? 10.836 15.281 7.816 1 94.25 191 ALA A CA 1
ATOM 1539 C C . ALA A 1 191 ? 11.539 16.578 7.445 1 94.25 191 ALA A C 1
ATOM 1541 O O . ALA A 1 191 ? 12.516 16.969 8.086 1 94.25 191 ALA A O 1
ATOM 1542 N N . GLU A 1 192 ? 11.062 17.203 6.438 1 93.31 192 GLU A N 1
ATOM 1543 C CA . GLU A 1 192 ? 11.648 18.469 6.02 1 93.31 192 GLU A CA 1
ATOM 1544 C C . GLU A 1 192 ? 11.453 19.547 7.078 1 93.31 192 GLU A C 1
ATOM 1546 O O . GLU A 1 192 ? 12.359 20.344 7.348 1 93.31 192 GLU A O 1
ATOM 1551 N N . ILE A 1 193 ? 10.258 19.609 7.609 1 95.38 193 ILE A N 1
ATOM 1552 C CA . ILE A 1 193 ? 9.977 20.562 8.68 1 95.38 193 ILE A CA 1
ATOM 1553 C C . ILE A 1 193 ? 10.953 20.344 9.828 1 95.38 193 ILE A C 1
ATOM 1555 O O . ILE A 1 193 ? 11.523 21.312 10.352 1 95.38 193 ILE A O 1
ATOM 1559 N N . THR A 1 194 ? 11.18 19.094 10.188 1 93.94 194 THR A N 1
ATOM 1560 C CA . THR A 1 194 ? 12.086 18.75 11.281 1 93.94 194 THR A CA 1
ATOM 1561 C C . THR A 1 194 ? 13.516 19.156 10.938 1 93.94 194 THR A C 1
ATOM 1563 O O . THR A 1 194 ? 14.219 19.734 11.773 1 93.94 194 THR A O 1
ATOM 1566 N N . ASP A 1 195 ? 13.891 18.922 9.766 1 93.06 195 ASP A N 1
ATOM 1567 C CA . ASP A 1 195 ? 15.258 19.188 9.336 1 93.06 195 ASP A CA 1
ATOM 1568 C C . ASP A 1 195 ? 15.539 20.688 9.297 1 93.06 195 ASP A C 1
ATOM 1570 O O . ASP A 1 195 ? 16.641 21.125 9.625 1 93.06 195 ASP A O 1
ATOM 1574 N N . LYS A 1 196 ? 14.539 21.438 8.938 1 93.25 196 LYS A N 1
ATOM 1575 C CA . LYS A 1 196 ? 14.742 22.859 8.719 1 93.25 196 LYS A CA 1
ATOM 1576 C C . LYS A 1 196 ? 14.32 23.672 9.953 1 93.25 196 LYS A C 1
ATOM 1578 O O . LYS A 1 196 ? 14.289 24.891 9.914 1 93.25 196 LYS A O 1
ATOM 1583 N N . GLN A 1 197 ? 13.992 23 10.938 1 91.81 197 GLN A N 1
ATOM 1584 C CA . GLN A 1 197 ? 13.508 23.672 12.133 1 91.81 197 GLN A CA 1
ATOM 1585 C C . GLN A 1 197 ? 14.539 24.641 12.68 1 91.81 197 GLN A C 1
ATOM 1587 O O . GLN A 1 197 ? 15.734 24.328 12.711 1 91.81 197 GLN A O 1
ATOM 1592 N N . ILE A 1 198 ? 14.07 25.859 13.062 1 94.44 198 ILE A N 1
ATOM 1593 C CA . ILE A 1 198 ? 14.914 26.859 13.711 1 94.44 198 ILE A CA 1
ATOM 1594 C C . ILE A 1 198 ? 14.312 27.25 15.055 1 94.44 198 ILE A C 1
ATOM 1596 O O . ILE A 1 198 ? 13.109 27.078 15.281 1 94.44 198 ILE A O 1
ATOM 1600 N N . SER A 1 199 ? 15.18 27.766 15.906 1 93.56 199 SER A N 1
ATOM 1601 C CA . SER A 1 199 ? 14.711 28.172 17.234 1 93.56 199 SER A CA 1
ATOM 1602 C C . SER A 1 199 ? 13.758 29.359 17.125 1 93.56 199 SER A C 1
ATOM 1604 O O . SER A 1 199 ? 13.805 30.125 16.156 1 93.56 199 SER A O 1
ATOM 1606 N N . TRP A 1 200 ? 12.938 29.516 18.094 1 94.94 200 TRP A N 1
ATOM 1607 C CA . TRP A 1 200 ? 11.914 30.562 18.156 1 94.94 200 TRP A CA 1
ATOM 1608 C C . TRP A 1 200 ? 12.523 31.938 17.938 1 94.94 200 TRP A C 1
ATOM 1610 O O . TRP A 1 200 ? 11.984 32.75 17.188 1 94.94 200 TRP A O 1
ATOM 1620 N N . ASP A 1 201 ? 13.703 32.062 18.531 1 94.62 201 ASP A N 1
ATOM 1621 C CA . ASP A 1 201 ? 14.305 33.406 18.531 1 94.62 201 ASP A CA 1
ATOM 1622 C C . ASP A 1 201 ? 14.836 33.75 17.141 1 94.62 201 ASP A C 1
ATOM 1624 O O . ASP A 1 201 ? 15.086 34.938 16.844 1 94.62 201 ASP A O 1
ATOM 1628 N N . HIS A 1 202 ? 14.977 32.75 16.281 1 96.69 202 HIS A N 1
ATOM 1629 C CA . HIS A 1 202 ? 15.492 33 14.93 1 96.69 202 HIS A CA 1
ATOM 1630 C C . HIS A 1 202 ? 14.359 33.062 13.914 1 96.69 202 HIS A C 1
ATOM 1632 O O . HIS A 1 202 ? 14.586 33.375 12.742 1 96.69 202 HIS A O 1
ATOM 1638 N N . LYS A 1 203 ? 13.18 32.844 14.344 1 97.81 203 LYS A N 1
ATOM 1639 C CA . LYS A 1 203 ? 12.023 32.938 13.453 1 97.81 203 LYS A CA 1
ATOM 1640 C C . LYS A 1 203 ? 11.656 34.406 13.18 1 97.81 203 LYS A C 1
ATOM 1642 O O . LYS A 1 203 ? 11.883 35.25 14.023 1 97.81 203 LYS A O 1
ATOM 1647 N N . GLN A 1 204 ? 11.094 34.562 11.961 1 97.81 204 GLN A N 1
ATOM 1648 C CA . GLN A 1 204 ? 10.562 35.875 11.648 1 97.81 204 GLN A CA 1
ATOM 1649 C C . GLN A 1 204 ? 9.336 36.219 12.492 1 97.81 204 GLN A C 1
ATOM 1651 O O . GLN A 1 204 ? 8.383 35.438 12.539 1 97.81 204 GLN A O 1
ATOM 1656 N N . ALA A 1 205 ? 9.375 37.375 13.133 1 98 205 ALA A N 1
ATOM 1657 C CA . ALA A 1 205 ? 8.281 37.781 14.016 1 98 205 ALA A CA 1
ATOM 1658 C C . ALA A 1 205 ? 7.137 38.406 13.227 1 98 205 ALA A C 1
ATOM 1660 O O . ALA A 1 205 ? 6.785 39.562 13.445 1 98 205 ALA A O 1
ATOM 1661 N N . LYS A 1 206 ? 6.551 37.625 12.32 1 98.31 206 LYS A N 1
ATOM 1662 C CA . LYS A 1 206 ? 5.461 38.062 11.461 1 98.31 206 LYS A CA 1
ATOM 1663 C C . LYS A 1 206 ? 4.422 36.969 11.289 1 98.31 206 LYS A C 1
ATOM 1665 O O . LYS A 1 206 ? 4.711 35.781 11.516 1 98.31 206 LYS A O 1
ATOM 1670 N N . LEU A 1 207 ? 3.26 37.438 11 1 98.75 207 LEU A N 1
ATOM 1671 C CA . LEU A 1 207 ? 2.213 36.562 10.531 1 98.75 207 LEU A CA 1
ATOM 1672 C C . LEU A 1 207 ? 2.383 36.25 9.047 1 98.75 207 LEU A C 1
ATOM 1674 O O . LEU A 1 207 ? 2.463 37.156 8.227 1 98.75 207 LEU A O 1
ATOM 1678 N N . PHE A 1 208 ? 2.477 34.938 8.773 1 97.62 208 PHE A N 1
ATOM 1679 C CA . PHE A 1 208 ? 2.742 34.531 7.402 1 97.62 208 PHE A CA 1
ATOM 1680 C C . PHE A 1 208 ? 1.532 33.812 6.812 1 97.62 208 PHE A C 1
ATOM 1682 O O . PHE A 1 208 ? 0.883 33 7.492 1 97.62 208 PHE A O 1
ATOM 1689 N N . TRP A 1 209 ? 1.239 34.125 5.535 1 96.44 209 TRP A N 1
ATOM 1690 C CA . TRP A 1 209 ? 0.221 33.406 4.781 1 96.44 209 TRP A CA 1
ATOM 1691 C C . TRP A 1 209 ? 0.429 33.562 3.281 1 96.44 209 TRP A C 1
ATOM 1693 O O . TRP A 1 209 ? 0.694 34.688 2.809 1 96.44 209 TRP A O 1
ATOM 1703 N N . ARG A 1 210 ? 0.393 32.469 2.584 1 91.69 210 ARG A N 1
ATOM 1704 C CA . ARG A 1 210 ? 0.334 32.406 1.127 1 91.69 210 ARG A CA 1
ATOM 1705 C C . ARG A 1 210 ? -0.844 31.578 0.645 1 91.69 210 ARG A C 1
ATOM 1707 O O . ARG A 1 210 ? -1.017 30.438 1.075 1 91.69 210 ARG A O 1
ATOM 1714 N N . GLY A 1 211 ? -1.699 32.125 -0.196 1 89.19 211 GLY A N 1
ATOM 1715 C CA . GLY A 1 211 ? -2.824 31.344 -0.698 1 89.19 211 GLY A CA 1
ATOM 1716 C C . GLY A 1 211 ? -3.596 32.062 -1.795 1 89.19 211 GLY A C 1
ATOM 1717 O O . GLY A 1 211 ? -3.383 33.25 -2.039 1 89.19 211 GLY A O 1
ATOM 1718 N N . ALA A 1 212 ? -4.457 31.297 -2.422 1 86.62 212 ALA A N 1
ATOM 1719 C CA . ALA A 1 212 ? -5.293 31.844 -3.488 1 86.62 212 ALA A CA 1
ATOM 1720 C C . ALA A 1 212 ? -6.492 32.594 -2.916 1 86.62 212 ALA A C 1
ATOM 1722 O O . ALA A 1 212 ? -7.469 31.984 -2.486 1 86.62 212 ALA A O 1
ATOM 1723 N N . ALA A 1 213 ? -6.484 33.875 -3.109 1 88 213 ALA A N 1
ATOM 1724 C CA . ALA A 1 213 ? -7.492 34.75 -2.496 1 88 213 ALA A CA 1
ATOM 1725 C C . ALA A 1 213 ? -8.859 34.531 -3.135 1 88 213 ALA A C 1
ATOM 1727 O O . ALA A 1 213 ? -9.891 34.656 -2.473 1 88 213 ALA A O 1
ATOM 1728 N N . HIS A 1 214 ? -8.852 34.094 -4.336 1 85.56 214 HIS A N 1
ATOM 1729 C CA . HIS A 1 214 ? -10.102 34 -5.078 1 85.56 214 HIS A CA 1
ATOM 1730 C C . HIS A 1 214 ? -10.898 32.75 -4.652 1 85.56 214 HIS A C 1
ATOM 1732 O O . HIS A 1 214 ? -12.078 32.625 -4.988 1 85.56 214 HIS A O 1
ATOM 1738 N N . THR A 1 215 ? -10.32 31.938 -3.916 1 84.25 215 THR A N 1
ATOM 1739 C CA . THR A 1 215 ? -10.93 30.672 -3.529 1 84.25 215 THR A CA 1
ATOM 1740 C C . THR A 1 215 ? -12.102 30.906 -2.58 1 84.25 215 THR A C 1
ATOM 1742 O O . THR A 1 215 ? -13.078 30.156 -2.596 1 84.25 215 THR A O 1
ATOM 1745 N N . ASN A 1 216 ? -11.891 31.906 -1.741 1 87.75 216 ASN A N 1
ATOM 1746 C CA . ASN A 1 216 ? -12.859 32.156 -0.682 1 87.75 216 ASN A CA 1
ATOM 1747 C C . ASN A 1 216 ? -12.836 33.625 -0.244 1 87.75 216 ASN A C 1
ATOM 1749 O O . ASN A 1 216 ? -11.766 34.25 -0.205 1 87.75 216 ASN A O 1
ATOM 1753 N N . SER A 1 217 ? -14.047 34.156 0.152 1 92.75 217 SER A N 1
ATOM 1754 C CA . SER A 1 217 ? -14.141 35.531 0.571 1 92.75 217 SER A CA 1
ATOM 1755 C C . SER A 1 217 ? -13.359 35.781 1.857 1 92.75 217 SER A C 1
ATOM 1757 O O . SER A 1 217 ? -12.836 36.875 2.076 1 92.75 217 SER A O 1
ATOM 1759 N N . VAL A 1 218 ? -13.266 34.812 2.688 1 95.31 218 VAL A N 1
ATOM 1760 C CA . VAL A 1 218 ? -12.531 34.938 3.941 1 95.31 218 VAL A CA 1
ATOM 1761 C C . VAL A 1 218 ? -11.07 35.281 3.652 1 95.31 218 VAL A C 1
ATOM 1763 O O . VAL A 1 218 ? -10.445 36.031 4.395 1 95.31 218 VAL A O 1
ATOM 1766 N N . ARG A 1 219 ? -10.547 34.812 2.609 1 95.62 219 ARG A N 1
ATOM 1767 C CA . ARG A 1 219 ? -9.156 35.062 2.256 1 95.62 219 ARG A CA 1
ATOM 1768 C C . ARG A 1 219 ? -8.961 36.5 1.759 1 95.62 219 ARG A C 1
ATOM 1770 O O . ARG A 1 219 ? -7.918 37.094 2.006 1 95.62 219 ARG A O 1
ATOM 1777 N N . LYS A 1 220 ? -9.953 37 1.062 1 95.62 220 LYS A N 1
ATOM 1778 C CA . LYS A 1 220 ? -9.914 38.406 0.674 1 95.62 220 LYS A CA 1
ATOM 1779 C C . LYS A 1 220 ? -9.953 39.312 1.898 1 95.62 220 LYS A C 1
ATOM 1781 O O . LYS A 1 220 ? -9.258 40.312 1.948 1 95.62 220 LYS A O 1
ATOM 1786 N N . ASP A 1 221 ? -10.773 38.938 2.805 1 97.38 221 ASP A N 1
ATOM 1787 C CA . ASP A 1 221 ? -10.859 39.719 4.047 1 97.38 221 ASP A CA 1
ATOM 1788 C C . ASP A 1 221 ? -9.523 39.719 4.785 1 97.38 221 ASP A C 1
ATOM 1790 O O . ASP A 1 221 ? -9.141 40.719 5.387 1 97.38 221 ASP A O 1
ATOM 1794 N N . LEU A 1 222 ? -8.852 38.625 4.777 1 98.19 222 LEU A N 1
ATOM 1795 C CA . LEU A 1 222 ? -7.535 38.531 5.402 1 98.19 222 LEU A CA 1
ATOM 1796 C C . LEU A 1 222 ? -6.555 39.5 4.75 1 98.19 222 LEU A C 1
ATOM 1798 O O . LEU A 1 222 ? -5.809 40.188 5.445 1 98.19 222 LEU A O 1
ATOM 1802 N N . LEU A 1 223 ? -6.582 39.5 3.441 1 97.19 223 LEU A N 1
ATOM 1803 C CA . LEU A 1 223 ? -5.707 40.438 2.719 1 97.19 223 LEU A CA 1
ATOM 1804 C C . LEU A 1 223 ? -5.992 41.875 3.111 1 97.19 223 LEU A C 1
ATOM 1806 O O . LEU A 1 223 ? -5.066 42.656 3.344 1 97.19 223 LEU A O 1
ATOM 1810 N N . LYS A 1 224 ? -7.199 42.188 3.174 1 97.38 224 LYS A N 1
ATOM 1811 C CA . LYS A 1 224 ? -7.598 43.531 3.549 1 97.38 224 LYS A CA 1
ATOM 1812 C C . LYS A 1 224 ? -7.152 43.875 4.969 1 97.38 224 LYS A C 1
ATOM 1814 O O . LYS A 1 224 ? -6.617 44.969 5.223 1 97.38 224 LYS A O 1
ATOM 1819 N N . ALA A 1 225 ? -7.352 42.938 5.879 1 98 225 ALA A N 1
ATOM 1820 C CA . ALA A 1 225 ? -7.066 43.156 7.297 1 98 225 ALA A CA 1
ATOM 1821 C C . ALA A 1 225 ? -5.566 43.312 7.535 1 98 225 ALA A C 1
ATOM 1823 O O . ALA A 1 225 ? -5.145 43.844 8.562 1 98 225 ALA A O 1
ATOM 1824 N N . THR A 1 226 ? -4.758 42.875 6.633 1 98.25 226 THR A N 1
ATOM 1825 C CA . THR A 1 226 ? -3.318 42.844 6.871 1 98.25 226 THR A CA 1
ATOM 1826 C C . THR A 1 226 ? -2.594 43.812 5.938 1 98.25 226 THR A C 1
ATOM 1828 O O . THR A 1 226 ? -1.366 43.938 5.977 1 98.25 226 THR A O 1
ATOM 1831 N N . GLU A 1 227 ? -3.309 44.5 5.152 1 96.94 227 GLU A N 1
ATOM 1832 C CA . GLU A 1 227 ? -2.711 45.406 4.176 1 96.94 227 GLU A CA 1
ATOM 1833 C C . GLU A 1 227 ? -1.856 46.469 4.859 1 96.94 227 GLU A C 1
ATOM 1835 O O . GLU A 1 227 ? -2.324 47.156 5.766 1 96.94 227 GLU A O 1
ATOM 1840 N N . GLY A 1 228 ? -0.591 46.531 4.434 1 96.06 228 GLY A N 1
ATOM 1841 C CA . GLY A 1 228 ? 0.305 47.562 4.902 1 96.06 228 GLY A CA 1
ATOM 1842 C C . GLY A 1 228 ? 0.801 47.344 6.316 1 96.06 228 GLY A C 1
ATOM 1843 O O . GLY A 1 228 ? 1.504 48.188 6.879 1 96.06 228 GLY A O 1
ATOM 1844 N N . LYS A 1 229 ? 0.454 46.219 6.906 1 97.88 229 LYS A N 1
ATOM 1845 C CA . LYS A 1 229 ? 0.848 45.969 8.289 1 97.88 229 LYS A CA 1
ATOM 1846 C C . LYS A 1 229 ? 2.248 45.375 8.359 1 97.88 229 LYS A C 1
ATOM 1848 O O . LYS A 1 229 ? 2.521 44.344 7.727 1 97.88 229 LYS A O 1
ATOM 1853 N N . LYS A 1 230 ? 3.109 45.906 9.188 1 97.31 230 LYS A N 1
ATOM 1854 C CA . LYS A 1 230 ? 4.5 45.469 9.297 1 97.31 230 LYS A CA 1
ATOM 1855 C C . LYS A 1 230 ? 4.594 44.094 9.938 1 97.31 230 LYS A C 1
ATOM 1857 O O . LYS A 1 230 ? 5.531 43.344 9.664 1 97.31 230 LYS A O 1
ATOM 1862 N N . TRP A 1 231 ? 3.637 43.719 10.734 1 98.06 231 TRP A N 1
ATOM 1863 C CA . TRP A 1 231 ? 3.645 42.469 11.445 1 98.06 231 TRP A CA 1
ATOM 1864 C C . TRP A 1 231 ? 3.133 41.344 10.555 1 98.06 231 TRP A C 1
ATOM 1866 O O . TRP A 1 231 ? 3.066 40.188 10.984 1 98.06 231 TRP A O 1
ATOM 1876 N N . ALA A 1 232 ? 2.828 41.625 9.289 1 98.31 232 ALA A N 1
ATOM 1877 C CA . ALA A 1 232 ? 2.18 40.656 8.422 1 98.31 232 ALA A CA 1
ATOM 1878 C C . ALA A 1 232 ? 2.965 40.469 7.125 1 98.31 232 ALA A C 1
ATOM 1880 O O . ALA A 1 232 ? 3.443 41.438 6.535 1 98.31 232 ALA A O 1
ATOM 1881 N N . ASP A 1 233 ? 3.227 39.25 6.754 1 96.62 233 ASP A N 1
ATOM 1882 C CA . ASP A 1 233 ? 3.674 38.812 5.434 1 96.62 233 ASP A CA 1
ATOM 1883 C C . ASP A 1 233 ? 2.627 37.938 4.758 1 96.62 233 ASP A C 1
ATOM 1885 O O . ASP A 1 233 ? 2.822 36.719 4.625 1 96.62 233 ASP A O 1
ATOM 1889 N N . VAL A 1 234 ? 1.56 38.531 4.414 1 96.31 234 VAL A N 1
ATOM 1890 C CA . VAL A 1 234 ? 0.374 37.906 3.854 1 96.31 234 VAL A CA 1
ATOM 1891 C C . VAL A 1 234 ? 0.202 38.312 2.395 1 96.31 234 VAL A C 1
ATOM 1893 O O . VAL A 1 234 ? 0.042 39.5 2.096 1 96.31 234 VAL A O 1
ATOM 1896 N N . ARG A 1 235 ? 0.247 37.281 1.497 1 92.94 235 ARG A N 1
ATOM 1897 C CA . ARG A 1 235 ? 0.186 37.625 0.078 1 92.94 235 ARG A CA 1
ATOM 1898 C C . ARG A 1 235 ? -0.657 36.594 -0.689 1 92.94 235 ARG A C 1
ATOM 1900 O O . ARG A 1 235 ? -0.677 35.406 -0.349 1 92.94 235 ARG A O 1
ATOM 1907 N N . ASP A 1 236 ? -1.238 37.062 -1.718 1 89.38 236 ASP A N 1
ATOM 1908 C CA . ASP A 1 236 ? -1.984 36.25 -2.67 1 89.38 236 ASP A CA 1
ATOM 1909 C C . ASP A 1 236 ? -1.041 35.5 -3.607 1 89.38 236 ASP A C 1
ATOM 1911 O O . ASP A 1 236 ? 0.022 36.031 -3.965 1 89.38 236 ASP A O 1
ATOM 1915 N N . VAL A 1 237 ? -1.406 34.312 -3.771 1 81.25 237 VAL A N 1
ATOM 1916 C CA . VAL A 1 237 ? -0.68 33.531 -4.77 1 81.25 237 VAL A CA 1
ATOM 1917 C C . VAL A 1 237 ? -1.606 33.188 -5.938 1 81.25 237 VAL A C 1
ATOM 1919 O O . VAL A 1 237 ? -2.744 32.75 -5.73 1 81.25 237 VAL A O 1
ATOM 1922 N N . ARG A 1 238 ? -1.158 33.594 -7.168 1 69.94 238 ARG A N 1
ATOM 1923 C CA . ARG A 1 238 ? -1.913 33.219 -8.359 1 69.94 238 ARG A CA 1
ATOM 1924 C C . ARG A 1 238 ? -1.249 32.062 -9.086 1 69.94 238 ARG A C 1
ATOM 1926 O O . ARG A 1 238 ? -0.099 32.156 -9.516 1 69.94 238 ARG A O 1
ATOM 1933 N N . TRP A 1 239 ? -1.871 31.094 -9.078 1 59.38 239 TRP A N 1
ATOM 1934 C CA . TRP A 1 239 ? -1.362 29.891 -9.734 1 59.38 239 TRP A CA 1
ATOM 1935 C C . TRP A 1 239 ? -1.644 29.938 -11.234 1 59.38 239 TRP A C 1
ATOM 1937 O O . TRP A 1 239 ? -2.746 30.281 -11.656 1 59.38 239 TRP A O 1
ATOM 1947 N N . LYS A 1 240 ? -0.617 30 -12.102 1 54.78 240 LYS A N 1
ATOM 1948 C CA . LYS A 1 240 ? -0.842 29.906 -13.539 1 54.78 240 LYS A CA 1
ATOM 1949 C C . LYS A 1 240 ? -1.427 28.547 -13.922 1 54.78 240 LYS A C 1
ATOM 1951 O O . LYS A 1 240 ? -2.305 28.469 -14.781 1 54.78 240 LYS A O 1
ATOM 1956 N N . ASN A 1 241 ? -0.768 27.547 -13.414 1 55.31 241 ASN A N 1
ATOM 1957 C CA . ASN A 1 241 ? -1.202 26.156 -13.562 1 55.31 241 ASN A CA 1
ATOM 1958 C C . ASN A 1 241 ? -0.866 25.328 -12.336 1 55.31 241 ASN A C 1
ATOM 1960 O O . ASN A 1 241 ? -0.634 25.875 -11.25 1 55.31 241 ASN A O 1
ATOM 1964 N N . ARG A 1 242 ? -0.979 23.953 -12.438 1 51.88 242 ARG A N 1
ATOM 1965 C CA . ARG A 1 242 ? -0.903 22.984 -11.344 1 51.88 242 ARG A CA 1
ATOM 1966 C C . ARG A 1 242 ? 0.448 23.062 -10.641 1 51.88 242 ARG A C 1
ATOM 1968 O O . ARG A 1 242 ? 0.555 22.734 -9.461 1 51.88 242 ARG A O 1
ATOM 1975 N N . THR A 1 243 ? 1.172 23.516 -11.461 1 49.88 243 THR A N 1
ATOM 1976 C CA . THR A 1 243 ? 2.543 23.469 -10.969 1 49.88 243 THR A CA 1
ATOM 1977 C C . THR A 1 243 ? 3.189 24.844 -11.031 1 49.88 243 THR A C 1
ATOM 1979 O O . THR A 1 243 ? 4.199 25.094 -10.367 1 49.88 243 THR A O 1
ATOM 1982 N N . ASP A 1 244 ? 2.57 25.562 -11.859 1 53.62 244 ASP A N 1
ATOM 1983 C CA . ASP A 1 244 ? 3.275 26.797 -12.148 1 53.62 244 ASP A CA 1
ATOM 1984 C C . ASP A 1 244 ? 2.539 28 -11.547 1 53.62 244 ASP A C 1
ATOM 1986 O O . ASP A 1 244 ? 1.317 28.109 -11.672 1 53.62 244 ASP A O 1
ATOM 1990 N N . VAL A 1 245 ? 3.131 28.641 -10.586 1 53.16 245 VAL A N 1
ATOM 1991 C CA . VAL A 1 245 ? 2.605 29.859 -10.008 1 53.16 245 VAL A CA 1
ATOM 1992 C C . VAL A 1 245 ? 2.812 31.031 -10.977 1 53.16 245 VAL A C 1
ATOM 1994 O O . VAL A 1 245 ? 3.895 31.172 -11.555 1 53.16 245 VAL A O 1
ATOM 1997 N N . GLU A 1 246 ? 1.756 31.547 -11.602 1 50.69 246 GLU A N 1
ATOM 1998 C CA . GLU A 1 246 ? 1.863 32.75 -12.422 1 50.69 246 GLU A CA 1
ATOM 1999 C C . GLU A 1 246 ? 2.453 33.906 -11.617 1 50.69 246 GLU A C 1
ATOM 2001 O O . GLU A 1 246 ? 3.354 34.625 -12.094 1 50.69 246 GLU A O 1
ATOM 2006 N N . THR A 1 247 ? 1.858 34.25 -10.477 1 51.25 247 THR A N 1
ATOM 2007 C CA . THR A 1 247 ? 2.324 35.344 -9.609 1 51.25 247 THR A CA 1
ATOM 2008 C C . THR A 1 247 ? 2.438 34.844 -8.164 1 51.25 247 THR A C 1
ATOM 2010 O O . THR A 1 247 ? 1.604 34.094 -7.695 1 51.25 247 THR A O 1
ATOM 2013 N N . GLY A 1 248 ? 3.639 35.188 -7.531 1 54.91 248 GLY A N 1
ATOM 2014 C CA . GLY A 1 248 ? 4.023 34.812 -6.176 1 54.91 248 GLY A CA 1
ATOM 2015 C C . GLY A 1 248 ? 4.836 33.531 -6.109 1 54.91 248 GLY A C 1
ATOM 2016 O O . GLY A 1 248 ? 4.926 32.781 -7.098 1 54.91 248 GLY A O 1
ATOM 2017 N N . SER A 1 249 ? 5.875 33.406 -5.324 1 55.44 249 SER A N 1
ATOM 2018 C CA . SER A 1 249 ? 6.773 32.25 -5.246 1 55.44 249 SER A CA 1
ATOM 2019 C C . SER A 1 249 ? 6.234 31.203 -4.289 1 55.44 249 SER A C 1
ATOM 2021 O O . SER A 1 249 ? 6.008 31.484 -3.111 1 55.44 249 SER A O 1
ATOM 2023 N N . PRO A 1 250 ? 5.633 30.016 -4.84 1 66.56 250 PRO A N 1
ATOM 2024 C CA . PRO A 1 250 ? 5.293 28.984 -3.863 1 66.56 250 PRO A CA 1
ATOM 2025 C C . PRO A 1 250 ? 6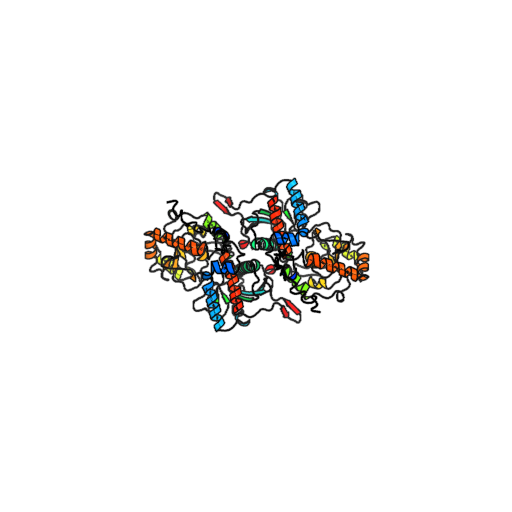.453 28.656 -2.928 1 66.56 250 PRO A C 1
ATOM 2027 O O . PRO A 1 250 ? 7.609 28.609 -3.359 1 66.56 250 PRO A O 1
ATOM 2030 N N . ILE A 1 251 ? 6.09 28.812 -1.654 1 79.06 251 ILE A N 1
ATOM 2031 C CA . ILE A 1 251 ? 7.035 28.516 -0.584 1 79.06 251 ILE A CA 1
ATOM 2032 C C . ILE A 1 251 ? 6.688 27.172 0.05 1 79.06 251 ILE A C 1
ATOM 2034 O O . ILE A 1 251 ? 5.535 26.922 0.421 1 79.06 251 ILE A O 1
ATOM 2038 N N . PRO A 1 252 ? 7.676 26.281 0.066 1 85.88 252 PRO A N 1
ATOM 2039 C CA . PRO A 1 252 ? 7.414 25 0.729 1 85.88 252 PRO A CA 1
ATOM 2040 C C . PRO A 1 252 ? 6.973 25.172 2.182 1 85.88 252 PRO A C 1
ATOM 2042 O O . PRO A 1 252 ? 7.371 26.141 2.844 1 85.88 252 PRO A O 1
ATOM 2045 N N . VAL A 1 253 ? 6.18 24.266 2.643 1 89.12 253 VAL A N 1
ATOM 2046 C CA . VAL A 1 253 ? 5.613 24.328 3.984 1 89.12 253 VAL A CA 1
ATOM 2047 C C . VAL A 1 253 ? 6.734 24.484 5.012 1 89.12 253 VAL A C 1
ATOM 2049 O O . VAL A 1 253 ? 6.598 25.25 5.977 1 89.12 253 VAL A O 1
ATOM 2052 N N . ALA A 1 254 ? 7.812 23.781 4.785 1 92.12 254 ALA A N 1
ATOM 2053 C CA . ALA A 1 254 ? 8.922 23.844 5.734 1 92.12 254 ALA A CA 1
ATOM 2054 C C . ALA A 1 254 ? 9.445 25.266 5.875 1 92.12 254 ALA A C 1
ATOM 2056 O O . ALA A 1 254 ? 9.914 25.656 6.949 1 92.12 254 ALA A O 1
ATOM 2057 N N . ASP A 1 255 ? 9.281 26.031 4.871 1 92.69 255 ASP A N 1
ATOM 2058 C CA . ASP A 1 255 ? 9.742 27.406 4.93 1 92.69 255 ASP A CA 1
ATOM 2059 C C . ASP A 1 255 ? 8.711 28.312 5.605 1 92.69 255 ASP A C 1
ATOM 2061 O O . ASP A 1 255 ? 9.055 29.375 6.121 1 92.69 255 ASP A O 1
ATOM 2065 N N . HIS A 1 256 ? 7.43 27.938 5.535 1 94.94 256 HIS A N 1
ATOM 2066 C CA . HIS A 1 256 ? 6.449 28.641 6.355 1 94.94 256 HIS A CA 1
ATOM 2067 C C . HIS A 1 256 ? 6.824 28.578 7.832 1 94.94 256 HIS A C 1
ATOM 2069 O O . HIS A 1 256 ? 6.621 29.547 8.57 1 94.94 256 HIS A O 1
ATOM 2075 N N . CYS A 1 257 ? 7.438 27.516 8.195 1 97 257 CYS A N 1
ATOM 2076 C CA . CYS A 1 257 ? 7.723 27.219 9.594 1 97 257 CYS A CA 1
ATOM 2077 C C . CYS A 1 257 ? 8.812 28.156 10.133 1 97 257 CYS A C 1
ATOM 2079 O O . CYS A 1 257 ? 9.117 28.125 11.32 1 97 257 CYS A O 1
ATOM 2081 N N . LYS A 1 258 ? 9.344 29.031 9.312 1 97.38 258 LYS A N 1
ATOM 2082 C CA . LYS A 1 258 ? 10.359 29.984 9.734 1 97.38 258 LYS A CA 1
ATOM 2083 C C . LYS A 1 258 ? 9.727 31.25 10.328 1 97.38 258 LYS A C 1
ATOM 2085 O O . LYS A 1 258 ? 10.43 32.125 10.828 1 97.38 258 LYS A O 1
ATOM 2090 N N . TYR A 1 259 ? 8.43 31.312 10.289 1 98.19 259 TYR A N 1
ATOM 2091 C CA . TYR A 1 259 ? 7.691 32.438 10.867 1 98.19 259 TYR A CA 1
ATOM 2092 C C . TYR A 1 259 ? 7.117 32.062 12.227 1 98.19 259 TYR A C 1
ATOM 2094 O O . TYR A 1 259 ? 6.727 30.906 12.453 1 98.19 259 TYR A O 1
ATOM 2102 N N . ARG A 1 260 ? 7.035 33.062 13.109 1 98.38 260 ARG A N 1
ATOM 2103 C CA . ARG A 1 260 ? 6.5 32.812 14.445 1 98.38 260 ARG A CA 1
ATOM 2104 C C . ARG A 1 260 ? 5 32.531 14.398 1 98.38 260 ARG A C 1
ATOM 2106 O O . ARG A 1 260 ? 4.473 31.766 15.203 1 98.38 260 ARG A O 1
ATOM 2113 N N . PHE A 1 261 ? 4.375 33.219 13.469 1 98.81 261 PHE A N 1
ATOM 2114 C CA . PHE A 1 261 ? 2.922 33.125 13.383 1 98.81 261 PHE A CA 1
ATOM 2115 C C . PHE A 1 261 ? 2.484 32.688 11.992 1 98.81 261 PHE A C 1
ATOM 2117 O O . PHE A 1 261 ? 2.988 33.188 10.984 1 98.81 261 PHE A O 1
ATOM 2124 N N . LEU A 1 262 ? 1.602 31.672 11.938 1 98.62 262 LEU A N 1
ATOM 2125 C CA . LEU A 1 262 ? 1.06 31.172 10.68 1 98.62 262 LEU A CA 1
ATOM 2126 C C . LEU A 1 262 ? -0.46 31.297 10.656 1 98.62 262 LEU A C 1
ATOM 2128 O O . LEU A 1 262 ? -1.133 30.938 11.625 1 98.62 262 LEU A O 1
ATOM 2132 N N . MET A 1 263 ? -0.979 31.797 9.57 1 98.44 263 MET A N 1
ATOM 2133 C CA . MET A 1 263 ? -2.426 31.922 9.422 1 98.44 263 MET A CA 1
ATOM 2134 C C . MET A 1 263 ? -2.996 30.734 8.633 1 98.44 263 MET A C 1
ATOM 2136 O O . MET A 1 263 ? -2.51 30.422 7.551 1 98.44 263 MET A O 1
ATOM 2140 N N . HIS A 1 264 ? -3.98 30.047 9.188 1 97.44 264 HIS A N 1
ATOM 2141 C CA . HIS A 1 264 ? -4.77 29.047 8.484 1 97.44 264 HIS A CA 1
ATOM 2142 C C . HIS A 1 264 ? -6.168 29.562 8.172 1 97.44 264 HIS A C 1
ATOM 2144 O O . HIS A 1 264 ? -6.867 30.062 9.062 1 97.44 264 HIS A O 1
ATOM 2150 N N . THR A 1 265 ? -6.527 29.469 6.914 1 96.25 265 THR A N 1
ATOM 2151 C CA . THR A 1 265 ? -7.867 29.844 6.488 1 96.25 265 THR A CA 1
ATOM 2152 C C . THR A 1 265 ? -8.578 28.672 5.816 1 96.25 265 THR A C 1
ATOM 2154 O O . THR A 1 265 ? -7.926 27.781 5.289 1 96.25 265 THR A O 1
ATOM 2157 N N . GLU A 1 266 ? -9.883 28.719 5.863 1 93.81 266 GLU A N 1
ATOM 2158 C CA . GLU A 1 266 ? -10.672 27.797 5.051 1 93.81 266 GLU A CA 1
ATOM 2159 C C . GLU A 1 266 ? -10.492 28.078 3.562 1 93.81 266 GLU A C 1
ATOM 2161 O O . GLU A 1 266 ? -10.016 29.156 3.184 1 93.81 266 GLU A O 1
ATOM 2166 N N . GLY A 1 267 ? -10.758 27.047 2.777 1 90.12 267 GLY A N 1
ATOM 2167 C CA . GLY A 1 267 ? -10.797 27.156 1.329 1 90.12 267 GLY A CA 1
ATOM 2168 C C . GLY A 1 267 ? -12.203 27.188 0.771 1 90.12 267 GLY A C 1
ATOM 2169 O O . GLY A 1 267 ? -13.07 27.906 1.287 1 90.12 267 GLY A O 1
ATOM 2170 N N . TYR A 1 268 ? -12.359 26.438 -0.308 1 83.62 268 TYR A N 1
ATOM 2171 C CA . TYR A 1 268 ? -13.734 26.312 -0.781 1 83.62 268 TYR A CA 1
ATOM 2172 C C . TYR A 1 268 ? -14.641 25.766 0.315 1 83.62 268 TYR A C 1
ATOM 2174 O O . TYR A 1 268 ? -15.766 26.25 0.497 1 83.62 268 TYR A O 1
ATOM 2182 N N . SER A 1 269 ? -14.156 24.812 0.933 1 86.94 269 SER A N 1
ATOM 2183 C CA . SER A 1 269 ? -14.664 24.297 2.203 1 86.94 269 SER A CA 1
ATOM 2184 C C . SER A 1 269 ? -13.547 24.188 3.234 1 86.94 269 SER A C 1
ATOM 2186 O O . SER A 1 269 ? -13.086 25.188 3.777 1 86.94 269 SER A O 1
ATOM 2188 N N . TYR A 1 270 ? -13.008 22.953 3.252 1 81.31 270 TYR A N 1
ATOM 2189 C CA . TYR A 1 270 ? -11.852 22.844 4.129 1 81.31 270 TYR A CA 1
ATOM 2190 C C . TYR A 1 270 ? -10.562 23.172 3.377 1 81.31 270 TYR A C 1
ATOM 2192 O O . TYR A 1 270 ? -10.555 23.203 2.145 1 81.31 270 TYR A O 1
ATOM 2200 N N . SER A 1 271 ? -9.594 23.625 4.145 1 85 271 SER A N 1
ATOM 2201 C CA . SER A 1 271 ? -8.242 23.734 3.604 1 85 271 SER A CA 1
ATOM 2202 C C . SER A 1 271 ? -7.344 22.625 4.156 1 85 271 SER A C 1
ATOM 2204 O O . SER A 1 271 ? -7.246 22.453 5.375 1 85 271 SER A O 1
ATOM 2206 N N . GLY A 1 272 ? -6.754 21.938 3.227 1 88.31 272 GLY A N 1
ATOM 2207 C CA . GLY A 1 272 ? -5.867 20.844 3.615 1 88.31 272 GLY A CA 1
ATOM 2208 C C . GLY A 1 272 ? -4.566 21.328 4.223 1 88.31 272 GLY A C 1
ATOM 2209 O O . GLY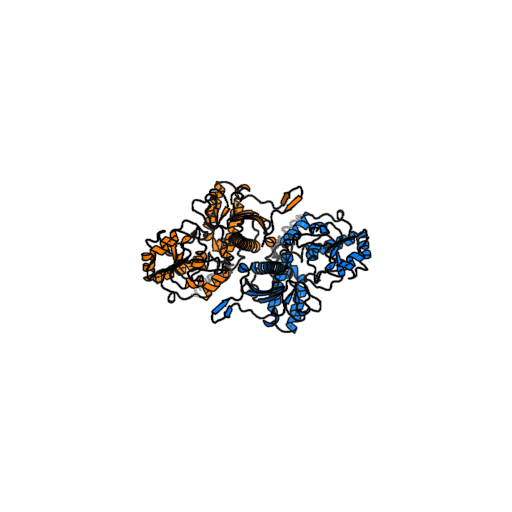 A 1 272 ? -3.738 20.531 4.656 1 88.31 272 GLY A O 1
ATOM 2210 N N . ARG A 1 273 ? -4.398 22.625 4.406 1 91.38 273 ARG A N 1
ATOM 2211 C CA . ARG A 1 273 ? -3.119 23.188 4.828 1 91.38 273 ARG A CA 1
ATOM 2212 C C . ARG A 1 273 ? -2.947 23.078 6.34 1 91.38 273 ARG A C 1
ATOM 2214 O O . ARG A 1 273 ? -1.823 23 6.836 1 91.38 273 ARG A O 1
ATOM 2221 N N . GLY A 1 274 ? -4.008 23.078 7.055 1 94.81 274 GLY A N 1
ATOM 2222 C CA . GLY A 1 274 ? -3.965 23.141 8.508 1 94.81 274 GLY A CA 1
ATOM 2223 C C . GLY A 1 274 ? -3.117 22.047 9.125 1 94.81 274 GLY A C 1
ATOM 2224 O O . GLY A 1 274 ? -2.322 22.297 10.031 1 94.81 274 GLY A O 1
ATOM 2225 N N . LYS A 1 275 ? -3.199 20.828 8.586 1 95.88 275 LYS A N 1
ATOM 2226 C CA . LYS A 1 275 ? -2.473 19.703 9.164 1 95.88 275 LYS A CA 1
ATOM 2227 C C . LYS A 1 275 ? -0.964 19.891 9.016 1 95.88 275 LYS A C 1
ATOM 2229 O O . LYS A 1 275 ? -0.192 19.406 9.852 1 95.88 275 LYS A O 1
ATOM 2234 N N . TYR A 1 276 ? -0.576 20.594 7.992 1 95.94 276 TYR A N 1
ATOM 2235 C CA . TYR A 1 276 ? 0.85 20.828 7.805 1 95.94 276 TYR A CA 1
ATOM 2236 C C . TYR A 1 276 ? 1.347 21.922 8.742 1 95.94 276 TYR A C 1
ATOM 2238 O O . TYR A 1 276 ? 2.404 21.781 9.359 1 95.94 276 TYR A O 1
ATOM 2246 N N . LEU A 1 277 ? 0.56 23 8.852 1 97.12 277 LEU A N 1
ATOM 2247 C CA . LEU A 1 277 ? 0.967 24.125 9.672 1 97.12 277 LEU A CA 1
ATOM 2248 C C . LEU A 1 277 ? 1.086 23.719 11.141 1 97.12 277 LEU A C 1
ATOM 2250 O O . LEU A 1 277 ? 1.958 24.219 11.859 1 97.12 277 LEU A O 1
ATOM 2254 N N . LEU A 1 278 ? 0.266 22.828 11.523 1 97.81 278 LEU A N 1
ATOM 2255 C CA . LEU A 1 278 ? 0.241 22.391 12.914 1 97.81 278 LEU A CA 1
ATOM 2256 C C . LEU A 1 278 ? 1.429 21.484 13.219 1 97.81 278 LEU A C 1
ATOM 2258 O O . LEU A 1 278 ? 1.642 21.109 14.375 1 97.81 278 LEU A O 1
ATOM 2262 N N . ASN A 1 279 ? 2.18 21.172 12.195 1 97.25 279 ASN A N 1
ATOM 2263 C CA . ASN A 1 279 ? 3.434 20.469 12.398 1 97.25 279 ASN A CA 1
ATOM 2264 C C . ASN A 1 279 ? 4.594 21.422 12.648 1 97.25 279 ASN A C 1
ATOM 2266 O O . ASN A 1 279 ? 5.691 20.984 13.016 1 97.25 279 ASN A O 1
ATOM 2270 N N . CYS A 1 280 ? 4.164 22.672 12.57 1 95.5 280 CYS A N 1
ATOM 2271 C CA . CYS A 1 280 ? 5.223 23.672 12.664 1 95.5 280 CYS A CA 1
ATOM 2272 C C . CYS A 1 280 ? 5.473 24.062 14.109 1 95.5 280 CYS A C 1
ATOM 2274 O O . CYS A 1 280 ? 4.656 23.781 14.984 1 95.5 280 CYS A O 1
ATOM 2276 N N . GLY A 1 281 ? 6.559 24.469 14.609 1 94.5 281 GLY A N 1
ATOM 2277 C CA . GLY A 1 281 ? 6.863 25.109 15.875 1 94.5 281 GLY A CA 1
ATOM 2278 C C . GLY A 1 281 ? 6.477 26.578 15.906 1 94.5 281 GLY A C 1
ATOM 2279 O O . GLY A 1 281 ? 7.223 27.406 16.438 1 94.5 281 GLY A O 1
ATOM 2280 N N . SER A 1 282 ? 5.277 26.859 15.297 1 98.12 282 SER A N 1
ATOM 2281 C CA . SER A 1 282 ? 4.754 28.219 15.211 1 98.12 282 SER A CA 1
ATOM 2282 C C . SER A 1 282 ? 3.373 28.312 15.852 1 98.12 282 SER A C 1
ATOM 2284 O O . SER A 1 282 ? 2.727 27.297 16.109 1 98.12 282 SER A O 1
ATOM 2286 N N . VAL A 1 283 ? 2.982 29.531 16.188 1 98.75 283 VAL A N 1
ATOM 2287 C CA . VAL A 1 283 ? 1.603 29.75 16.594 1 98.75 283 VAL A CA 1
ATOM 2288 C C . VAL A 1 283 ? 0.693 29.781 15.367 1 98.75 283 VAL A C 1
ATOM 2290 O O . VAL A 1 283 ? 0.902 30.594 14.453 1 98.75 283 VAL A O 1
ATOM 2293 N N . VAL A 1 284 ? -0.271 28.922 15.352 1 98.81 284 VAL A N 1
ATOM 2294 C CA . VAL A 1 284 ? -1.204 28.906 14.227 1 98.81 284 VAL A CA 1
ATOM 2295 C C . VAL A 1 284 ? -2.453 29.719 14.586 1 98.81 284 VAL A C 1
ATOM 2297 O O . VAL A 1 284 ? -3.082 29.469 15.617 1 98.81 284 VAL A O 1
ATOM 2300 N N . PHE A 1 285 ? -2.732 30.688 13.75 1 98.81 285 PHE A N 1
ATOM 2301 C CA . PHE A 1 285 ? -3.963 31.469 13.828 1 98.81 285 PHE A CA 1
ATOM 2302 C C . PHE A 1 285 ? -5.035 30.875 12.922 1 98.81 285 PHE A C 1
ATOM 2304 O O . PHE A 1 285 ? -4.746 30.469 11.789 1 98.81 285 PHE A O 1
ATOM 2311 N N . MET A 1 286 ? -6.223 30.812 13.477 1 98.31 286 MET A N 1
ATOM 2312 C CA . MET A 1 286 ? -7.375 30.375 12.695 1 98.31 286 MET A CA 1
ATOM 2313 C C . MET A 1 286 ? -8.57 31.281 12.922 1 98.31 286 MET A C 1
ATOM 2315 O O . MET A 1 286 ? -8.828 31.703 14.055 1 98.31 286 MET A O 1
ATOM 2319 N N . HIS A 1 287 ? -9.289 31.578 11.812 1 97.81 287 HIS A N 1
ATOM 2320 C CA . HIS A 1 287 ? -10.57 32.25 12.023 1 97.81 287 HIS A CA 1
ATOM 2321 C C . HIS A 1 287 ? -11.625 31.25 12.5 1 97.81 287 HIS A C 1
ATOM 2323 O O . HIS A 1 287 ? -11.461 30.031 12.336 1 97.81 287 HIS A O 1
ATOM 2329 N N . LYS A 1 288 ? -12.656 31.719 13.133 1 97.19 288 LYS A N 1
ATOM 2330 C CA . LYS A 1 288 ? -13.781 30.859 13.469 1 97.19 288 LYS A CA 1
ATOM 2331 C C . LYS A 1 288 ? -14.258 30.078 12.25 1 97.19 288 LYS A C 1
ATOM 2333 O O . LYS A 1 288 ? -14.672 30.672 11.25 1 97.19 288 LYS A O 1
ATOM 2338 N N . TRP A 1 289 ? -14.125 28.719 12.352 1 93.75 289 TRP A N 1
ATOM 2339 C CA . TRP A 1 289 ? -14.352 27.875 11.188 1 93.75 289 TRP A CA 1
ATOM 2340 C C . TRP A 1 289 ? -15.82 27.469 11.086 1 93.75 289 TRP A C 1
ATOM 2342 O O . TRP A 1 289 ? -16.531 27.438 12.094 1 93.75 289 TRP A O 1
ATOM 2352 N N . GLU A 1 290 ? -16.203 27.203 9.844 1 92.62 290 GLU A N 1
ATOM 2353 C CA . GLU A 1 290 ? -17.516 26.625 9.562 1 92.62 290 GLU A CA 1
ATOM 2354 C C . GLU A 1 290 ? -17.391 25.141 9.195 1 92.62 290 GLU A C 1
ATOM 2356 O O . GLU A 1 290 ? -18.312 24.359 9.453 1 92.62 290 GLU A O 1
ATOM 2361 N N . TRP A 1 291 ? -16.281 24.75 8.664 1 92.69 291 TRP A N 1
ATOM 2362 C CA . TRP A 1 291 ? -16.062 23.391 8.18 1 92.69 291 TRP A CA 1
ATOM 2363 C C . TRP A 1 291 ? -15.25 22.578 9.172 1 92.69 291 TRP A C 1
ATOM 2365 O O . TRP A 1 291 ? -14.102 22.906 9.477 1 92.69 291 TRP A O 1
ATOM 2375 N N . ILE A 1 292 ? -15.828 21.516 9.578 1 93.31 292 ILE A N 1
ATOM 2376 C CA . ILE A 1 292 ? -15.25 20.672 10.625 1 93.31 292 ILE A CA 1
ATOM 2377 C C . ILE A 1 292 ? -14.344 19.609 9.992 1 93.31 292 ILE A C 1
ATOM 2379 O O . ILE A 1 292 ? -14.711 19 8.992 1 93.31 292 ILE A O 1
ATOM 2383 N N . GLU A 1 293 ? -13.141 19.453 10.547 1 94.25 293 GLU A N 1
ATOM 2384 C CA . GLU A 1 293 ? -12.203 18.391 10.203 1 94.25 293 GLU A CA 1
ATOM 2385 C C . GLU A 1 293 ? -11.992 17.438 11.375 1 94.25 293 GLU A C 1
ATOM 2387 O O . GLU A 1 293 ? -12.305 17.766 12.516 1 94.25 293 GLU A O 1
ATOM 2392 N N . PRO A 1 294 ? -11.391 16.297 11.172 1 94.62 294 PRO A N 1
ATOM 2393 C CA . PRO A 1 294 ? -11.281 15.281 12.227 1 94.62 294 PRO A CA 1
ATOM 2394 C C . PRO A 1 294 ? -10.539 15.789 13.461 1 94.62 294 PRO A C 1
ATOM 2396 O O . PRO A 1 294 ? -10.898 15.438 14.586 1 94.62 294 PRO A O 1
ATOM 2399 N N . HIS A 1 295 ? -9.594 16.656 13.32 1 96.25 295 HIS A N 1
ATOM 2400 C CA . HIS A 1 295 ? -8.742 17 14.453 1 96.25 295 HIS A CA 1
ATOM 2401 C C . HIS A 1 295 ? -9.227 18.266 15.141 1 96.25 295 HIS A C 1
ATOM 2403 O O . HIS A 1 295 ? -8.625 18.719 16.125 1 96.25 295 HIS A O 1
ATOM 2409 N N . HIS A 1 296 ? -10.328 18.844 14.703 1 94.81 296 HIS A N 1
ATOM 2410 C CA . HIS A 1 296 ? -10.781 20.125 15.234 1 94.81 296 HIS A CA 1
ATOM 2411 C C . HIS A 1 296 ? -11.18 20 16.703 1 94.81 296 HIS A C 1
ATOM 2413 O O . HIS A 1 296 ? -11.047 20.953 17.469 1 94.81 296 HIS A O 1
ATOM 2419 N N . ALA A 1 297 ? -11.578 18.844 17.125 1 93.12 297 ALA A N 1
ATOM 2420 C CA . ALA A 1 297 ? -11.984 18.641 18.5 1 93.12 297 ALA A CA 1
ATOM 2421 C C . ALA A 1 297 ? -10.797 18.797 19.453 1 93.12 297 ALA A C 1
ATOM 2423 O O . ALA A 1 297 ? -10.977 18.969 20.656 1 93.12 297 ALA A O 1
ATOM 2424 N N . LEU A 1 298 ? -9.617 18.781 18.953 1 97.56 298 LEU A N 1
ATOM 2425 C CA . LEU A 1 298 ? -8.406 18.844 19.766 1 97.56 298 LEU A CA 1
ATOM 2426 C C . LEU A 1 298 ? -7.918 20.266 19.922 1 97.56 298 LEU A C 1
ATOM 2428 O O . LEU A 1 298 ? -7 20.547 20.703 1 97.56 298 LEU A O 1
ATOM 2432 N N . LEU A 1 299 ? -8.539 21.172 19.156 1 97.88 299 LEU A N 1
ATOM 2433 C CA . LEU A 1 299 ? -8.141 22.578 19.203 1 97.88 299 LEU A CA 1
ATOM 2434 C C . LEU A 1 299 ? -8.648 23.266 20.469 1 97.88 299 LEU A C 1
ATOM 2436 O O . LEU A 1 299 ? -9.82 23.125 20.812 1 97.88 299 LEU A O 1
ATOM 2440 N N . SER A 1 300 ? -7.762 23.938 21.109 1 98.19 300 SER A N 1
ATOM 2441 C CA . SER A 1 300 ? -8.086 24.703 22.312 1 98.19 300 SER A CA 1
ATOM 2442 C C . SER A 1 300 ? -7.711 26.172 22.156 1 98.19 300 SER A C 1
ATOM 2444 O O . SER A 1 300 ? -6.531 26.516 22.188 1 98.19 300 SER A O 1
ATOM 2446 N N . PRO A 1 301 ? -8.68 27.047 22.094 1 97.81 301 PRO A N 1
ATOM 2447 C CA . PRO A 1 301 ? -8.406 28.469 21.797 1 97.81 301 PRO A CA 1
ATOM 2448 C C . PRO A 1 301 ? -8.008 29.25 23.047 1 97.81 301 PRO A C 1
ATOM 2450 O O . PRO A 1 301 ? -7.562 30.406 22.938 1 97.81 301 PRO A O 1
ATOM 2453 N N . SER A 1 302 ? -8.141 28.641 24.234 1 97 302 SER A N 1
ATOM 2454 C CA . SER A 1 302 ? -7.867 29.359 25.484 1 97 302 SER A CA 1
ATOM 2455 C C . SER A 1 302 ? -7.527 28.391 26.609 1 97 302 SER A C 1
ATOM 2457 O O . SER A 1 302 ? -7.551 27.172 26.406 1 97 302 SER A O 1
ATOM 2459 N N . GLY A 1 303 ? -7.02 29 27.688 1 95.88 303 GLY A N 1
ATOM 2460 C CA . GLY A 1 303 ? -6.719 28.203 28.859 1 95.88 303 GLY A CA 1
ATOM 2461 C C . GLY A 1 303 ? -5.27 27.75 28.906 1 95.88 303 GLY A C 1
ATOM 2462 O O . GLY A 1 303 ? -4.457 28.156 28.078 1 95.88 303 GLY A O 1
ATOM 2463 N N . PRO A 1 304 ? -4.926 26.938 29.922 1 96 304 PRO A N 1
ATOM 2464 C CA . PRO A 1 304 ? -3.531 26.562 30.172 1 96 304 PRO A CA 1
ATOM 2465 C C . PRO A 1 304 ? -2.963 25.656 29.078 1 96 304 PRO A C 1
ATOM 2467 O O . PRO A 1 304 ? -1.744 25.5 28.969 1 96 304 PRO A O 1
ATOM 2470 N N . LEU A 1 305 ? -3.861 25.078 28.281 1 97.5 305 LEU A N 1
ATOM 2471 C CA . LEU A 1 305 ? -3.393 24.188 27.219 1 97.5 305 LEU A CA 1
ATOM 2472 C C . LEU A 1 305 ? -3.721 24.734 25.844 1 97.5 305 LEU A C 1
ATOM 2474 O O . LEU A 1 305 ? -3.848 23.984 24.875 1 97.5 305 LEU A O 1
ATOM 2478 N N . GLN A 1 306 ? -3.883 26.062 25.797 1 98.56 306 GLN A N 1
ATOM 2479 C CA . GLN A 1 306 ? -4.141 26.688 24.516 1 98.56 306 GLN A CA 1
ATOM 2480 C C . GLN A 1 306 ? -3.127 26.234 23.469 1 98.56 306 GLN A C 1
ATOM 2482 O O . GLN A 1 306 ? -1.924 26.203 23.734 1 98.56 306 GLN A O 1
ATOM 2487 N N . ASN A 1 307 ? -3.643 25.844 22.25 1 98.69 307 ASN A N 1
ATOM 2488 C CA . ASN A 1 307 ? -2.73 25.281 21.25 1 98.69 307 ASN A CA 1
ATOM 2489 C C . ASN A 1 307 ? -2.941 25.922 19.875 1 98.69 307 ASN A C 1
ATOM 2491 O O . ASN A 1 307 ? -2.416 25.438 18.875 1 98.69 307 ASN A O 1
ATOM 2495 N N . PHE A 1 308 ? -3.73 26.922 19.766 1 98.75 308 PHE A N 1
ATOM 2496 C CA . PHE A 1 308 ? -3.867 27.797 18.609 1 98.75 308 PHE A CA 1
ATOM 2497 C C . PHE A 1 308 ? -4.523 29.125 19.016 1 98.75 308 PHE A C 1
ATOM 2499 O O . PHE A 1 308 ? -4.898 29.312 20.172 1 98.75 308 PHE A O 1
ATOM 2506 N N . VAL A 1 309 ? -4.578 30.078 18.094 1 98.88 309 VAL A N 1
ATOM 2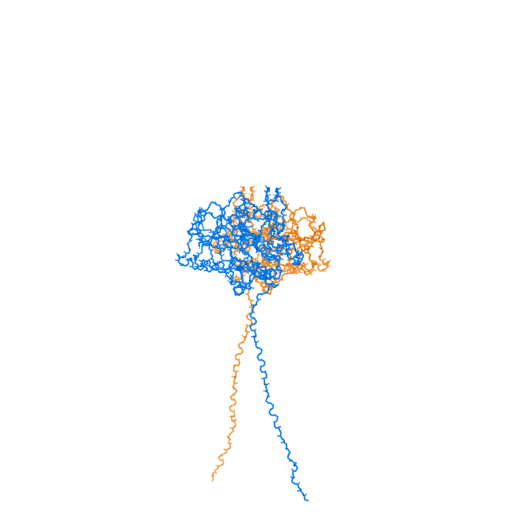507 C CA . VAL A 1 309 ? -5.23 31.359 18.359 1 98.88 309 VAL A CA 1
ATOM 2508 C C . VAL A 1 309 ? -6.434 31.516 17.438 1 98.88 309 VAL A C 1
ATOM 2510 O O . VAL A 1 309 ? -6.293 31.484 16.203 1 98.88 309 VAL A O 1
ATOM 2513 N N . GLU A 1 310 ? -7.547 31.656 18.047 1 98.75 310 GLU A N 1
ATOM 2514 C CA . GLU A 1 310 ? -8.766 31.875 17.281 1 98.75 310 GLU A CA 1
ATOM 2515 C C . GLU A 1 310 ? -9.047 33.344 17.094 1 98.75 310 GLU A C 1
ATOM 2517 O O . GLU A 1 310 ? -8.922 34.156 18.031 1 98.75 310 GLU A O 1
ATOM 2522 N N . VAL A 1 311 ? -9.391 33.75 15.891 1 98.75 311 VAL A N 1
ATOM 2523 C CA . VAL A 1 311 ? -9.773 35.125 15.617 1 98.75 311 VAL A CA 1
ATOM 2524 C C . VAL A 1 311 ? -11.164 35.156 14.984 1 98.75 311 VAL A C 1
ATOM 2526 O O . VAL A 1 311 ? -11.695 34.125 14.594 1 98.75 311 VAL A O 1
ATOM 2529 N N . GLU A 1 312 ? -11.688 36.312 14.945 1 98.5 312 GLU A N 1
ATOM 2530 C CA . GLU A 1 312 ? -12.984 36.5 14.289 1 98.5 312 GLU A CA 1
ATOM 2531 C C . GLU A 1 312 ? -12.891 36.188 12.797 1 98.5 312 GLU A C 1
ATOM 2533 O O . GLU A 1 312 ? -11.852 36.406 12.172 1 98.5 312 GLU A O 1
ATOM 2538 N N . ARG A 1 313 ? -13.992 35.719 12.25 1 97.38 313 ARG A N 1
ATOM 2539 C CA . ARG A 1 313 ? -14.008 35.312 10.852 1 97.38 313 ARG A CA 1
ATOM 2540 C C . ARG A 1 313 ? -13.656 36.5 9.93 1 97.38 313 ARG A C 1
ATOM 2542 O O . ARG A 1 313 ? -13.078 36.281 8.867 1 97.38 313 ARG A O 1
ATOM 2549 N N . ASP A 1 314 ? -13.961 37.75 10.344 1 97.19 314 ASP A N 1
ATOM 2550 C CA . ASP A 1 314 ? -13.648 38.938 9.539 1 97.19 314 ASP A CA 1
ATOM 2551 C C . ASP A 1 314 ? -12.281 39.5 9.906 1 97.19 314 ASP A C 1
ATOM 2553 O O . ASP A 1 314 ? -11.898 40.562 9.422 1 97.19 314 ASP A O 1
ATOM 2557 N N . PHE A 1 315 ? -11.602 38.938 10.852 1 98.56 315 PHE A N 1
ATOM 2558 C CA . PHE A 1 315 ? -10.242 39.25 11.266 1 98.56 315 PHE A CA 1
ATOM 2559 C C . PHE A 1 315 ? -10.188 40.594 11.992 1 98.56 315 PHE A C 1
ATOM 2561 O O . PHE A 1 315 ? -9.148 41.219 12.031 1 98.56 315 PHE A O 1
ATOM 2568 N N . SER A 1 316 ? -11.273 41.031 12.594 1 98.25 316 SER A N 1
ATOM 2569 C CA . SER A 1 316 ? -11.344 42.312 13.266 1 98.25 316 SER A CA 1
ATOM 2570 C C . SER A 1 316 ? -10.43 42.344 14.484 1 98.25 316 SER A C 1
ATOM 2572 O O . SER A 1 316 ? -10.016 43.406 14.938 1 98.25 316 SER A O 1
ATOM 2574 N N . ASP A 1 317 ? -10.164 41.188 15.016 1 98.62 317 ASP A N 1
ATOM 2575 C CA . ASP A 1 317 ? -9.336 41.156 16.219 1 98.62 317 ASP A CA 1
ATOM 2576 C C . ASP A 1 317 ? -7.957 40.562 15.93 1 98.62 317 ASP A C 1
ATOM 2578 O O . ASP A 1 317 ? -7.203 40.25 16.844 1 98.62 317 ASP A O 1
ATOM 2582 N N . LEU A 1 318 ? -7.578 40.406 14.68 1 98.81 318 LEU A N 1
ATOM 2583 C CA . LEU A 1 318 ? -6.316 39.781 14.289 1 98.81 318 LEU A CA 1
ATOM 2584 C C . LEU A 1 318 ? -5.129 40.625 14.75 1 98.81 318 LEU A C 1
ATOM 2586 O O . LEU A 1 318 ? -4.211 40.094 15.391 1 98.81 318 LEU A O 1
ATOM 2590 N N . GLU A 1 319 ? -5.156 41.938 14.5 1 98.56 319 GLU A N 1
ATOM 2591 C CA . GLU A 1 319 ? -4.023 42.812 14.82 1 98.56 319 GLU A CA 1
ATOM 2592 C C . GLU A 1 319 ? -3.748 42.812 16.328 1 98.56 319 GLU A C 1
ATOM 2594 O O . GLU A 1 319 ? -2.596 42.719 16.75 1 98.56 319 GLU A O 1
ATOM 2599 N N . VAL A 1 320 ? -4.754 42.969 17.109 1 98.5 320 VAL A N 1
ATOM 2600 C CA . VAL A 1 320 ? -4.582 43.031 18.547 1 98.5 320 VAL A CA 1
ATOM 2601 C C . VAL A 1 320 ? -3.975 41.75 19.078 1 98.5 320 VAL A C 1
ATOM 2603 O O . VAL A 1 320 ? -3.092 41.781 19.938 1 98.5 320 VAL A O 1
ATOM 2606 N N . LYS A 1 321 ? -4.375 40.656 18.562 1 98.62 321 LYS A N 1
ATOM 2607 C CA . LYS A 1 321 ? -3.902 39.344 19.062 1 98.62 321 LYS A CA 1
ATOM 2608 C C . LYS A 1 321 ? -2.477 39.062 18.594 1 98.62 321 LYS A C 1
ATOM 2610 O O . LYS A 1 321 ? -1.673 38.5 19.328 1 98.62 321 LYS A O 1
ATOM 2615 N N . VAL A 1 322 ? -2.189 39.469 17.391 1 98.75 322 VAL A N 1
ATOM 2616 C CA . VAL A 1 322 ? -0.815 39.344 16.906 1 98.75 322 VAL A CA 1
ATOM 2617 C C . VAL A 1 322 ? 0.111 40.219 17.766 1 98.75 322 VAL A C 1
ATOM 2619 O O . VAL A 1 322 ? 1.159 39.75 18.219 1 98.75 322 VAL A O 1
ATOM 2622 N N . GLN A 1 323 ? -0.275 41.438 18.047 1 98.38 323 GLN A N 1
ATOM 2623 C CA . GLN A 1 323 ? 0.536 42.375 18.844 1 98.38 323 GLN A CA 1
ATOM 2624 C C . GLN A 1 323 ? 0.735 41.844 20.266 1 98.38 323 GLN A C 1
ATOM 2626 O O . GLN A 1 323 ? 1.821 41.969 20.828 1 98.38 323 GLN A O 1
ATOM 2631 N N . GLU A 1 324 ? -0.3 41.281 20.766 1 98.19 324 GLU A N 1
ATOM 2632 C CA . GLU A 1 324 ? -0.199 40.688 22.094 1 98.19 324 GLU A CA 1
ATOM 2633 C C . GLU A 1 324 ? 0.883 39.594 22.141 1 98.19 324 GLU A C 1
ATOM 2635 O O . GLU A 1 324 ? 1.663 39.531 23.094 1 98.19 324 GLU A O 1
ATOM 2640 N N . LEU A 1 325 ? 0.966 38.781 21.172 1 98.38 325 LEU A N 1
ATOM 2641 C CA . LEU A 1 325 ? 1.907 37.688 21.156 1 98.38 325 LEU A CA 1
ATOM 2642 C C . LEU A 1 325 ? 3.307 38.156 20.766 1 98.38 325 LEU A C 1
ATOM 2644 O O . LEU A 1 325 ? 4.301 37.531 21.156 1 98.38 325 LEU A O 1
ATOM 2648 N N . LEU A 1 326 ? 3.387 39.25 20.016 1 97.94 326 LEU A N 1
ATOM 2649 C CA . LEU A 1 326 ? 4.684 39.875 19.75 1 97.94 326 LEU A CA 1
ATOM 2650 C C . LEU A 1 326 ? 5.285 40.438 21.031 1 97.94 326 LEU A C 1
ATOM 2652 O O . LEU A 1 326 ? 6.504 40.406 21.219 1 97.94 326 LEU A O 1
ATOM 2656 N N . ASP A 1 327 ? 4.445 40.844 21.922 1 97.62 327 ASP A N 1
ATOM 2657 C CA . ASP A 1 327 ? 4.875 41.438 23.172 1 97.62 327 ASP A CA 1
ATOM 2658 C C . ASP A 1 327 ? 5.121 40.406 24.25 1 97.62 327 ASP A C 1
ATOM 2660 O O . ASP A 1 327 ? 5.852 40.656 25.203 1 97.62 327 ASP A O 1
ATOM 2664 N N . ASP A 1 328 ? 4.523 39.281 24.078 1 97.56 328 ASP A N 1
ATOM 2665 C CA . ASP A 1 328 ? 4.625 38.219 25.078 1 97.56 328 ASP A CA 1
ATOM 2666 C C . ASP A 1 328 ? 5.145 36.938 24.453 1 97.56 328 ASP A C 1
ATOM 2668 O O . ASP A 1 328 ? 4.375 36 24.203 1 97.56 328 ASP A O 1
ATOM 2672 N N . SER A 1 329 ? 6.398 36.812 24.422 1 95.31 329 SER A N 1
ATOM 2673 C CA . SER A 1 329 ? 7.031 35.688 23.75 1 95.31 329 SER A CA 1
ATOM 2674 C C . SER A 1 329 ? 6.824 34.406 24.547 1 95.31 329 SER A C 1
ATOM 2676 O O . SER A 1 329 ? 6.727 33.312 23.953 1 95.31 329 SER A O 1
ATOM 2678 N N . ASP A 1 330 ? 6.727 34.562 25.812 1 96.88 330 ASP A N 1
ATOM 2679 C CA . ASP A 1 330 ? 6.531 33.375 26.641 1 96.88 330 ASP A CA 1
ATOM 2680 C C . ASP A 1 330 ? 5.172 32.719 26.375 1 96.88 330 ASP A C 1
ATOM 2682 O O . ASP A 1 330 ? 5.066 31.516 26.281 1 96.88 330 ASP A O 1
ATOM 2686 N N . LEU A 1 331 ? 4.207 33.562 26.297 1 97.75 331 LEU A N 1
ATOM 2687 C CA . LEU A 1 331 ? 2.881 33.062 25.953 1 97.75 331 LEU A CA 1
ATOM 2688 C C . LEU A 1 331 ? 2.887 32.438 24.578 1 97.75 331 LEU A C 1
ATOM 2690 O O . LEU A 1 331 ? 2.359 31.328 24.391 1 97.75 331 LEU A O 1
ATOM 2694 N N . ALA A 1 332 ? 3.473 33.062 23.641 1 98.19 332 ALA A N 1
ATOM 2695 C CA . ALA A 1 332 ? 3.547 32.531 22.266 1 98.19 332 ALA A CA 1
ATOM 2696 C C . ALA A 1 332 ? 4.238 31.172 22.25 1 98.19 332 ALA A C 1
ATOM 2698 O O . ALA A 1 332 ? 3.748 30.234 21.609 1 98.19 332 ALA A O 1
ATOM 2699 N N . LYS A 1 333 ? 5.285 31.078 22.969 1 97.56 333 LYS A N 1
ATOM 2700 C CA . LYS A 1 333 ? 6.043 29.844 23.031 1 97.56 333 LYS A CA 1
ATOM 2701 C C . LYS A 1 333 ? 5.227 28.719 23.672 1 97.56 333 LYS A C 1
ATOM 2703 O O . LYS A 1 333 ? 5.273 27.578 23.234 1 97.56 333 LYS A O 1
ATOM 2708 N N . SER A 1 334 ? 4.508 29.094 24.672 1 97.94 334 SER A N 1
ATOM 2709 C CA . SER A 1 334 ? 3.676 28.094 25.344 1 97.94 334 SER A CA 1
ATOM 2710 C C . SER A 1 334 ? 2.617 27.547 24.391 1 97.94 334 SER A C 1
ATOM 2712 O O . SER A 1 334 ? 2.361 26.344 24.359 1 97.94 334 SER A O 1
ATOM 2714 N N . ILE A 1 335 ? 1.992 28.391 23.625 1 98.5 335 ILE A N 1
ATOM 2715 C CA . ILE A 1 335 ? 0.983 27.969 22.656 1 98.5 335 ILE A CA 1
ATOM 2716 C C . ILE A 1 335 ? 1.612 27.031 21.625 1 98.5 335 ILE A C 1
ATOM 2718 O O . ILE A 1 335 ? 1.04 26 21.297 1 98.5 335 ILE A O 1
ATOM 2722 N N . THR A 1 336 ? 2.809 27.375 21.188 1 97.56 336 THR A N 1
ATOM 2723 C CA . THR A 1 336 ? 3.514 26.578 20.188 1 97.56 336 THR A CA 1
ATOM 2724 C C . THR A 1 336 ? 3.861 25.203 20.75 1 97.56 336 THR A C 1
ATOM 2726 O O . THR A 1 336 ? 3.766 24.188 20.047 1 97.56 336 THR A O 1
ATOM 2729 N N . GLN A 1 337 ? 4.266 25.156 21.969 1 97.25 337 GLN A N 1
ATOM 2730 C CA . GLN A 1 337 ? 4.629 23.891 22.609 1 97.25 337 GLN A CA 1
ATOM 2731 C C . GLN A 1 337 ? 3.412 23 22.781 1 97.25 337 GLN A C 1
ATOM 2733 O O . GLN A 1 337 ? 3.49 21.781 22.531 1 97.25 337 GLN A O 1
ATOM 2738 N N . HIS A 1 338 ? 2.332 23.609 23.172 1 98.38 338 HIS A N 1
ATOM 2739 C CA . HIS A 1 338 ? 1.106 22.828 23.312 1 98.38 338 HIS A CA 1
ATOM 2740 C C . HIS A 1 338 ? 0.609 22.312 21.969 1 98.38 338 HIS A C 1
ATOM 2742 O O . HIS A 1 338 ? 0.125 21.188 21.875 1 98.38 338 HIS A O 1
ATOM 2748 N N . ALA A 1 339 ? 0.738 23.125 20.969 1 98.44 339 ALA A N 1
ATOM 2749 C CA . ALA A 1 339 ? 0.351 22.703 19.625 1 98.44 339 ALA A CA 1
ATOM 2750 C C . ALA A 1 339 ? 1.218 21.531 19.156 1 98.44 339 ALA A C 1
ATOM 2752 O O . ALA A 1 339 ? 0.706 20.547 18.625 1 98.44 339 ALA A O 1
ATOM 2753 N N . ALA A 1 340 ? 2.516 21.672 19.312 1 96.94 340 ALA A N 1
ATOM 2754 C CA . ALA A 1 340 ? 3.438 20.609 18.906 1 96.94 340 ALA A CA 1
ATOM 2755 C C . ALA A 1 340 ? 3.137 19.312 19.656 1 96.94 340 ALA A C 1
ATOM 2757 O O . ALA A 1 340 ? 3.104 18.234 19.047 1 96.94 340 ALA A O 1
ATOM 2758 N N . TYR A 1 341 ? 2.896 19.406 20.891 1 97.44 341 TYR A N 1
ATOM 2759 C CA . TYR A 1 341 ? 2.602 18.234 21.703 1 97.44 341 TYR A CA 1
ATOM 2760 C C . TYR A 1 341 ? 1.316 17.562 21.234 1 97.44 341 TYR A C 1
ATOM 2762 O O . TYR A 1 341 ? 1.279 16.344 21.062 1 97.44 341 TYR A O 1
ATOM 2770 N N . THR A 1 342 ? 0.314 18.312 21.016 1 98.25 342 THR A N 1
ATOM 2771 C CA . THR A 1 342 ? -1.008 17.781 20.703 1 98.25 342 THR A CA 1
ATOM 2772 C C . THR A 1 342 ? -1.05 17.25 19.266 1 98.25 342 THR A C 1
ATOM 2774 O O . THR A 1 342 ? -1.501 16.125 19.016 1 98.25 342 THR A O 1
ATOM 2777 N N . PHE A 1 343 ? -0.52 18.031 18.391 1 98.44 343 PHE A N 1
ATOM 2778 C CA . PHE A 1 343 ? -0.769 17.734 16.984 1 98.44 343 PHE A CA 1
ATOM 2779 C C . PHE A 1 343 ? 0.443 17.062 16.344 1 98.44 343 PHE A C 1
ATOM 2781 O O . PHE A 1 343 ? 0.393 15.875 16 1 98.44 343 PHE A O 1
ATOM 2788 N N . ARG A 1 344 ? 1.587 17.719 16.234 1 97.88 344 ARG A N 1
ATOM 2789 C CA . ARG A 1 344 ? 2.785 17.219 15.57 1 97.88 344 ARG A CA 1
ATOM 2790 C C . ARG A 1 344 ? 3.232 15.891 16.172 1 97.88 344 ARG A C 1
ATOM 2792 O O . ARG A 1 344 ? 3.516 14.938 15.445 1 97.88 344 ARG A O 1
ATOM 2799 N N . ASP A 1 345 ? 3.271 15.836 17.484 1 98.12 345 ASP A N 1
ATOM 2800 C CA . ASP A 1 345 ? 3.904 14.703 18.172 1 98.12 345 ASP A CA 1
ATOM 2801 C C . ASP A 1 345 ? 2.865 13.68 18.609 1 98.12 345 ASP A C 1
ATOM 2803 O O . ASP A 1 345 ? 3.209 12.656 19.203 1 98.12 345 ASP A O 1
ATOM 2807 N N . HIS A 1 346 ? 1.577 13.945 18.25 1 98.38 346 HIS A N 1
ATOM 2808 C CA . HIS A 1 346 ? 0.576 13.023 18.781 1 98.38 346 HIS A CA 1
ATOM 2809 C C . HIS A 1 346 ? -0.523 12.766 17.75 1 98.38 346 HIS A C 1
ATOM 2811 O O . HIS A 1 346 ? -0.415 11.844 16.938 1 98.38 346 HIS A O 1
ATOM 2817 N N . TYR A 1 347 ? -1.415 13.625 17.531 1 98.5 347 TYR A N 1
ATOM 2818 C CA . TYR A 1 347 ? -2.68 13.281 16.891 1 98.5 347 TYR A CA 1
ATOM 2819 C C . TYR A 1 347 ? -2.598 13.477 15.391 1 98.5 347 TYR A C 1
ATOM 2821 O O . TYR A 1 347 ? -3.496 13.055 14.656 1 98.5 347 TYR A O 1
ATOM 2829 N N . LEU A 1 348 ? -1.552 14.07 14.883 1 98.38 348 LEU A N 1
ATOM 2830 C CA . LEU A 1 348 ? -1.396 14.211 13.438 1 98.38 348 LEU A CA 1
ATOM 2831 C C . LEU A 1 348 ? -0.305 13.281 12.914 1 98.38 348 LEU A C 1
ATOM 2833 O O . LEU A 1 348 ? 0.071 13.359 11.742 1 98.38 348 LEU A O 1
ATOM 2837 N N . THR A 1 349 ? 0.176 12.398 13.773 1 98.62 349 THR A N 1
ATOM 2838 C CA . THR A 1 349 ? 1.2 11.445 13.359 1 98.62 349 THR A CA 1
ATOM 2839 C C . THR A 1 349 ? 0.624 10.414 12.391 1 98.62 349 THR A C 1
ATOM 2841 O O . THR A 1 349 ? -0.586 10.172 12.383 1 98.62 349 THR A O 1
ATOM 2844 N N . PRO A 1 350 ? 1.495 9.828 11.602 1 98.25 350 PRO A N 1
ATOM 2845 C CA . PRO A 1 350 ? 1.041 8.727 10.758 1 98.25 350 PRO A CA 1
ATOM 2846 C C . PRO A 1 350 ? 0.352 7.617 11.547 1 98.25 350 PRO A C 1
ATOM 2848 O O . PRO A 1 350 ? -0.634 7.039 11.086 1 98.25 350 PRO A O 1
ATOM 2851 N N . ALA A 1 351 ? 0.793 7.363 12.719 1 98.62 351 ALA A N 1
ATOM 2852 C CA . ALA A 1 351 ? 0.171 6.359 13.578 1 98.62 351 ALA A CA 1
ATOM 2853 C C . ALA A 1 351 ? -1.271 6.734 13.914 1 98.62 351 ALA A C 1
ATOM 2855 O O . ALA A 1 351 ? -2.17 5.895 13.836 1 98.62 351 ALA A O 1
ATOM 2856 N N . ALA A 1 352 ? -1.451 7.965 14.234 1 98.81 352 ALA A N 1
ATOM 2857 C CA . ALA A 1 352 ? -2.785 8.445 14.594 1 98.81 352 ALA A CA 1
ATOM 2858 C C . ALA A 1 352 ? -3.742 8.32 13.406 1 98.81 352 ALA A C 1
ATOM 2860 O O . ALA A 1 352 ? -4.898 7.934 13.57 1 98.81 352 ALA A O 1
ATOM 2861 N N . GLN A 1 353 ? -3.234 8.664 12.25 1 98.31 353 GLN A N 1
ATOM 2862 C CA . GLN A 1 353 ? -4.078 8.602 11.062 1 98.31 353 GLN A CA 1
ATOM 2863 C C . GLN A 1 353 ? -4.465 7.16 10.734 1 98.31 353 GLN A C 1
ATOM 2865 O O . GLN A 1 353 ? -5.613 6.887 10.375 1 98.31 353 GLN A O 1
ATOM 2870 N N . ASN A 1 354 ? -3.512 6.297 10.867 1 98.56 354 ASN A N 1
ATOM 2871 C CA . ASN A 1 354 ? -3.801 4.883 10.656 1 98.56 354 ASN A CA 1
ATOM 2872 C C . ASN A 1 354 ? -4.844 4.375 11.648 1 98.56 354 ASN A C 1
ATOM 2874 O O . ASN A 1 354 ? -5.754 3.633 11.273 1 98.56 354 ASN A O 1
ATOM 2878 N N . CYS A 1 355 ? -4.707 4.754 12.883 1 98.75 355 CYS A N 1
ATOM 2879 C CA . CYS A 1 355 ? -5.664 4.383 13.922 1 98.75 355 CYS A CA 1
ATOM 2880 C C . CYS A 1 355 ? -7.035 4.992 13.641 1 98.75 355 CYS A C 1
ATOM 2882 O O . CYS A 1 355 ? -8.062 4.363 13.898 1 98.75 355 CYS A O 1
ATOM 2884 N N . TYR A 1 356 ? -7.043 6.191 13.148 1 98.81 356 TYR A N 1
ATOM 2885 C CA . TYR A 1 356 ? -8.312 6.828 12.82 1 98.81 356 TYR A CA 1
ATOM 2886 C C . TYR A 1 356 ? -9.055 6.047 11.75 1 98.81 356 TYR A C 1
ATOM 2888 O O . TYR A 1 356 ? -10.266 5.816 11.859 1 98.81 356 TYR A O 1
ATOM 2896 N N . TRP A 1 357 ? -8.367 5.633 10.711 1 98.88 357 TRP A N 1
ATOM 2897 C CA . TRP A 1 357 ? -8.984 4.82 9.664 1 98.88 357 TRP A CA 1
ATOM 2898 C C . TRP A 1 357 ? -9.633 3.574 10.258 1 98.88 357 TRP A C 1
ATOM 2900 O O . TRP A 1 357 ? -10.789 3.266 9.953 1 98.88 357 TRP A O 1
ATOM 2910 N N . ARG A 1 358 ? -8.906 2.891 11.078 1 98.88 358 ARG A N 1
ATOM 2911 C CA . ARG A 1 358 ? -9.422 1.641 11.633 1 98.88 358 ARG A CA 1
ATOM 2912 C C . ARG A 1 358 ? -10.625 1.893 12.531 1 98.88 358 ARG A C 1
ATOM 2914 O O . ARG A 1 358 ? -11.578 1.108 12.539 1 98.88 358 ARG A O 1
ATOM 2921 N N . ARG A 1 359 ? -10.555 2.984 13.266 1 98.69 359 ARG A N 1
ATOM 2922 C CA . ARG A 1 359 ? -11.703 3.326 14.094 1 98.69 359 ARG A CA 1
ATOM 2923 C C . ARG A 1 359 ? -12.914 3.664 13.234 1 98.69 359 ARG A C 1
ATOM 2925 O O . ARG A 1 359 ? -14.047 3.305 13.57 1 98.69 359 ARG A O 1
ATOM 2932 N N . LEU A 1 360 ? -12.672 4.387 12.18 1 98.81 360 LEU A N 1
ATOM 2933 C CA . LEU A 1 360 ? -13.75 4.703 11.25 1 98.81 360 LEU A CA 1
ATOM 2934 C C . LEU A 1 360 ? -14.391 3.43 10.703 1 98.81 360 LEU A C 1
ATOM 2936 O O . LEU A 1 360 ? -15.617 3.312 10.664 1 98.81 360 LEU A O 1
ATOM 2940 N N . LEU A 1 361 ? -13.594 2.441 10.352 1 98.88 361 LEU A N 1
ATOM 2941 C CA . LEU A 1 361 ? -14.094 1.183 9.805 1 98.88 361 LEU A CA 1
ATOM 2942 C C . LEU A 1 361 ? -14.93 0.441 10.844 1 98.88 361 LEU A C 1
ATOM 2944 O O . LEU A 1 361 ? -16.016 -0.047 10.523 1 98.88 361 LEU A O 1
ATOM 2948 N N . ARG A 1 362 ? -14.461 0.404 12.031 1 98.5 362 ARG A N 1
ATOM 2949 C CA . ARG A 1 362 ? -15.172 -0.3 13.094 1 98.5 362 ARG A CA 1
ATOM 2950 C C . ARG A 1 362 ? -16.469 0.423 13.461 1 98.5 362 ARG A C 1
ATOM 2952 O O . ARG A 1 362 ? -17.5 -0.211 13.672 1 98.5 362 ARG A O 1
ATOM 2959 N N . SER A 1 363 ? -16.359 1.766 13.562 1 98.38 363 SER A N 1
ATOM 2960 C CA . SER A 1 363 ? -17.547 2.562 13.875 1 98.38 363 SER A CA 1
ATOM 2961 C C . SER A 1 363 ? -18.609 2.412 12.797 1 98.38 363 SER A C 1
ATOM 2963 O O . SER A 1 363 ? -19.797 2.27 13.102 1 98.38 363 SER A O 1
ATOM 2965 N N . TRP A 1 364 ? -18.188 2.457 11.57 1 98.62 364 TRP A N 1
ATOM 2966 C CA . TRP A 1 364 ? -19.094 2.281 10.438 1 98.62 364 TRP A CA 1
ATOM 2967 C C . TRP A 1 364 ? -19.797 0.926 10.508 1 98.62 364 TRP A C 1
ATOM 2969 O O . TRP A 1 364 ? -21 0.832 10.297 1 98.62 364 TRP A O 1
ATOM 2979 N N . ALA A 1 365 ? -19.078 -0.116 10.836 1 98.62 365 ALA A N 1
ATOM 2980 C CA . ALA A 1 365 ? -19.594 -1.479 10.891 1 98.62 365 ALA A CA 1
ATOM 2981 C C . ALA A 1 365 ? -20.688 -1.604 11.945 1 98.62 365 ALA A C 1
ATOM 2983 O O . ALA A 1 365 ? -21.594 -2.424 11.812 1 98.62 365 ALA A O 1
ATOM 2984 N N . GLU A 1 366 ? -20.609 -0.796 12.969 1 97.88 366 GLU A N 1
ATOM 2985 C CA . GLU A 1 366 ? -21.594 -0.841 14.055 1 97.88 366 GLU A CA 1
ATOM 2986 C C . GLU A 1 366 ? -22.984 -0.465 13.57 1 97.88 366 GLU A C 1
ATOM 2988 O O . GLU A 1 366 ? -23.984 -0.878 14.156 1 97.88 366 GLU A O 1
ATOM 2993 N N . VAL A 1 367 ? -23 0.306 12.492 1 98.38 367 VAL A N 1
ATOM 2994 C CA . VAL A 1 367 ? -24.297 0.86 12.109 1 98.38 367 VAL A CA 1
ATOM 2995 C C . VAL A 1 367 ? -24.562 0.581 10.633 1 98.38 367 VAL A C 1
ATOM 2997 O O . VAL A 1 367 ? -25.266 1.337 9.969 1 98.38 367 VAL A O 1
ATOM 3000 N N . SER A 1 368 ? -23.953 -0.435 10.078 1 97.94 368 SER A N 1
ATOM 3001 C CA . SER A 1 368 ? -24.078 -0.674 8.648 1 97.94 368 SER A CA 1
ATOM 3002 C C . SER A 1 368 ? -24.422 -2.133 8.359 1 97.94 368 SER A C 1
ATOM 3004 O O . SER A 1 368 ? -24.25 -2.998 9.219 1 97.94 368 SER A O 1
ATOM 3006 N N . PHE A 1 369 ? -24.859 -2.439 7.207 1 98.06 369 PHE A N 1
ATOM 3007 C CA . PHE A 1 369 ? -25.156 -3.791 6.746 1 98.06 369 PHE A CA 1
ATOM 3008 C C . PHE A 1 369 ? -23.875 -4.559 6.453 1 98.06 369 PHE A C 1
ATOM 3010 O O . PHE A 1 369 ? -22.812 -3.961 6.324 1 98.06 369 PHE A O 1
ATOM 3017 N N . GLU A 1 370 ? -23.969 -5.871 6.391 1 97.25 370 GLU A N 1
ATOM 3018 C CA . GLU A 1 370 ? -22.875 -6.723 5.965 1 97.25 370 GLU A CA 1
ATOM 3019 C C . GLU A 1 370 ? -22.812 -6.848 4.445 1 97.25 370 GLU A C 1
ATOM 3021 O O . GLU A 1 370 ? -23.797 -7.234 3.816 1 97.25 370 GLU A O 1
ATOM 3026 N N . PRO A 1 371 ? -21.641 -6.555 3.906 1 98.12 371 PRO A N 1
ATOM 3027 C CA . PRO A 1 371 ? -21.578 -6.602 2.443 1 98.12 371 PRO A CA 1
ATOM 3028 C C . PRO A 1 371 ? -21.469 -8.023 1.903 1 98.12 371 PRO A C 1
ATOM 3030 O O . PRO A 1 371 ? -21.141 -8.953 2.65 1 98.12 371 PRO A O 1
ATOM 3033 N N . GLU A 1 372 ? -21.812 -8.094 0.599 1 97.12 372 GLU A N 1
ATOM 3034 C CA . GLU A 1 372 ? -21.641 -9.352 -0.129 1 97.12 372 GLU A CA 1
ATOM 3035 C C . GLU A 1 372 ? -20.578 -9.219 -1.215 1 97.12 372 GLU A C 1
ATOM 3037 O O . GLU A 1 372 ? -20.562 -8.242 -1.966 1 97.12 372 GLU A O 1
ATOM 3042 N N . LEU A 1 373 ? -19.766 -10.211 -1.294 1 96.94 373 LEU A N 1
ATOM 3043 C CA . LEU A 1 373 ? -18.641 -10.164 -2.236 1 96.94 373 LEU A CA 1
ATOM 3044 C C . LEU A 1 373 ? -19.094 -10.586 -3.631 1 96.94 373 LEU A C 1
ATOM 3046 O O . LEU A 1 373 ? -18.672 -10.008 -4.629 1 96.94 373 LEU A O 1
ATOM 3050 N N . TRP A 1 374 ? -19.891 -11.602 -3.711 1 96.12 374 TRP A N 1
ATOM 3051 C CA . TRP A 1 374 ? -20.25 -12.219 -4.98 1 96.12 374 TRP A CA 1
ATOM 3052 C C . TRP A 1 374 ? -21.625 -11.734 -5.457 1 96.12 374 TRP A C 1
ATOM 3054 O O . TRP A 1 374 ? -22.5 -11.453 -4.641 1 96.12 374 TRP A O 1
ATOM 3064 N N . GLU A 1 375 ? -21.719 -11.586 -6.707 1 95.62 375 GLU A N 1
ATOM 3065 C CA . GLU A 1 375 ? -23 -11.281 -7.336 1 95.62 375 GLU A CA 1
ATOM 3066 C C . GLU A 1 375 ? -23.219 -12.133 -8.578 1 95.62 375 GLU A C 1
ATOM 3068 O O . GLU A 1 375 ? -22.281 -12.742 -9.094 1 95.62 375 GLU A O 1
ATOM 3073 N N . VAL A 1 376 ? -24.438 -12.328 -8.953 1 94 376 VAL A N 1
ATOM 3074 C CA . VAL A 1 376 ? -24.797 -13.055 -10.164 1 94 376 VAL A CA 1
ATOM 3075 C C . VAL A 1 376 ? -25.25 -12.078 -11.242 1 94 376 VAL A C 1
ATOM 3077 O O . VAL A 1 376 ? -26.203 -11.328 -11.047 1 94 376 VAL A O 1
ATOM 3080 N N . VAL A 1 377 ? -24.5 -12.062 -12.25 1 90.69 377 VAL A N 1
ATOM 3081 C CA . VAL A 1 377 ? -24.828 -11.242 -13.406 1 90.69 377 VAL A CA 1
ATOM 3082 C C . VAL A 1 377 ? -24.906 -12.117 -14.656 1 90.69 377 VAL A C 1
ATOM 3084 O O . VAL A 1 377 ? -23.953 -12.82 -14.992 1 90.69 377 VAL A O 1
ATOM 3087 N N . ASP A 1 378 ? -25.984 -12.062 -15.43 1 91.81 378 ASP A N 1
ATOM 3088 C CA . ASP A 1 378 ? -26.188 -12.875 -16.625 1 91.81 378 ASP A CA 1
ATOM 3089 C C . ASP A 1 378 ? -25.891 -14.344 -16.359 1 91.81 378 ASP A C 1
ATOM 3091 O O . ASP A 1 378 ? -25.141 -14.984 -17.094 1 91.81 378 ASP A O 1
ATOM 3095 N N . GLU A 1 379 ? -26.266 -14.797 -15.211 1 90 379 GLU A N 1
ATOM 3096 C CA . GLU A 1 379 ? -26.219 -16.188 -14.781 1 90 379 GLU A CA 1
ATOM 3097 C C . GLU A 1 379 ? -24.781 -16.625 -14.484 1 90 379 GLU A C 1
ATOM 3099 O O . GLU A 1 379 ? -24.484 -17.828 -14.438 1 90 379 GLU A O 1
ATOM 3104 N N . LYS A 1 380 ? -23.938 -15.711 -14.344 1 88.81 380 LYS A N 1
ATOM 3105 C CA . LYS A 1 380 ? -22.562 -16.016 -13.984 1 88.81 380 LYS A CA 1
ATOM 3106 C C . LYS A 1 380 ? -22.188 -15.352 -12.664 1 88.81 380 LYS A C 1
ATOM 3108 O O . LYS A 1 380 ? -22.469 -14.172 -12.453 1 88.81 380 LYS A O 1
ATOM 3113 N N . LYS A 1 381 ? -21.578 -16.172 -11.852 1 92.06 381 LYS A N 1
ATOM 3114 C CA . LYS A 1 381 ? -21.094 -15.688 -10.562 1 92.06 381 LYS A CA 1
ATOM 3115 C C . LYS A 1 381 ? -19.781 -14.938 -10.719 1 92.06 381 LYS A C 1
ATOM 3117 O O . LYS A 1 381 ? -18.859 -15.406 -11.406 1 92.06 381 LYS A O 1
ATOM 3122 N N . ARG A 1 382 ? -19.734 -13.75 -10.133 1 92.5 382 ARG A N 1
ATOM 3123 C CA . ARG A 1 382 ? -18.5 -12.984 -10.195 1 92.5 382 ARG A CA 1
ATOM 3124 C C . ARG A 1 382 ? -18.281 -12.188 -8.906 1 92.5 382 ARG A C 1
ATOM 3126 O O . ARG A 1 382 ? -19.234 -11.906 -8.18 1 92.5 382 ARG A O 1
ATOM 3133 N N . MET A 1 383 ? -17.078 -11.922 -8.641 1 94.69 383 MET A N 1
ATOM 3134 C CA . MET A 1 383 ? -16.75 -11.062 -7.508 1 94.69 383 MET A CA 1
ATOM 3135 C C . MET A 1 383 ? -17.031 -9.602 -7.836 1 94.69 383 MET A C 1
ATOM 3137 O O . MET A 1 383 ? -16.75 -9.141 -8.945 1 94.69 383 MET A O 1
ATOM 3141 N N . ARG A 1 384 ? -17.609 -8.922 -6.898 1 97.06 384 ARG A N 1
ATOM 3142 C CA . ARG A 1 384 ? -17.938 -7.512 -7.098 1 97.06 384 ARG A CA 1
ATOM 3143 C C . ARG A 1 384 ? -16.703 -6.637 -7.047 1 97.06 384 ARG A C 1
ATOM 3145 O O . ARG A 1 384 ? -15.805 -6.863 -6.227 1 97.06 384 ARG A O 1
ATOM 3152 N N . GLY A 1 385 ? -16.641 -5.699 -7.996 1 96.25 385 GLY A N 1
ATOM 3153 C CA . GLY A 1 385 ? -15.586 -4.691 -7.98 1 96.25 385 GLY A CA 1
ATOM 3154 C C . GLY A 1 385 ? -14.227 -5.242 -8.375 1 96.25 385 GLY A C 1
ATOM 3155 O O . GLY A 1 385 ? -14.133 -6.348 -8.914 1 96.25 385 GLY A O 1
ATOM 3156 N N . VAL A 1 386 ? -13.258 -4.363 -8.211 1 95.69 386 VAL A N 1
ATOM 3157 C CA . VAL A 1 386 ? -11.867 -4.684 -8.516 1 95.69 386 VAL A CA 1
ATOM 3158 C C . VAL A 1 386 ? -11.008 -4.496 -7.266 1 95.69 386 VAL A C 1
ATOM 3160 O O . VAL A 1 386 ? -11.188 -3.537 -6.516 1 95.69 386 VAL A O 1
ATOM 3163 N N . LEU A 1 387 ? -10.117 -5.488 -7.027 1 97.19 387 LEU A N 1
ATOM 3164 C CA . LEU A 1 387 ? -9.234 -5.352 -5.871 1 97.19 387 LEU A CA 1
ATOM 3165 C C . LEU A 1 387 ? -8.352 -4.113 -6 1 97.19 387 LEU A C 1
ATOM 3167 O O . LEU A 1 387 ? -7.922 -3.768 -7.102 1 97.19 387 LEU A O 1
ATOM 3171 N N . PHE A 1 388 ? -8.102 -3.549 -4.879 1 98.31 388 PHE A N 1
ATOM 3172 C CA . PHE A 1 388 ? -7.203 -2.404 -4.809 1 98.31 388 PHE A CA 1
ATOM 3173 C C . PHE A 1 388 ? -5.895 -2.697 -5.535 1 98.31 388 PHE A C 1
ATOM 3175 O O . PHE A 1 388 ? -5.359 -1.832 -6.23 1 98.31 388 PHE A O 1
ATOM 3182 N N . GLU A 1 389 ? -5.355 -3.865 -5.484 1 97.25 389 GLU A N 1
ATOM 3183 C CA . GLU A 1 389 ? -4.105 -4.266 -6.121 1 97.25 389 GLU A CA 1
ATOM 3184 C C . GLU A 1 389 ? -4.156 -4.051 -7.629 1 97.25 389 GLU A C 1
ATOM 3186 O O . GLU A 1 389 ? -3.18 -3.604 -8.234 1 97.25 389 GLU A O 1
ATOM 3191 N N . THR A 1 390 ? -5.273 -4.332 -8.164 1 95.56 390 THR A N 1
ATOM 3192 C CA . THR A 1 390 ? -5.434 -4.148 -9.602 1 95.56 390 THR A CA 1
ATOM 3193 C C . THR A 1 390 ? -5.746 -2.693 -9.93 1 95.56 390 THR A C 1
ATOM 3195 O O . THR A 1 390 ? -5.262 -2.158 -10.93 1 95.56 390 THR A O 1
ATOM 3198 N N . PHE A 1 391 ? -6.477 -2.053 -9.117 1 95.31 391 PHE A N 1
ATOM 3199 C CA . PHE A 1 391 ? -6.922 -0.682 -9.344 1 95.31 391 PHE A CA 1
ATOM 3200 C C . PHE A 1 391 ? -5.746 0.288 -9.266 1 95.31 391 PHE A C 1
ATOM 3202 O O . PHE A 1 391 ? -5.68 1.248 -10.039 1 95.31 391 PHE A O 1
ATOM 3209 N N . ALA A 1 392 ? -4.875 0.061 -8.273 1 92.88 392 ALA A N 1
ATOM 3210 C CA . ALA A 1 392 ? -3.795 0.994 -7.965 1 92.88 392 ALA A CA 1
ATOM 3211 C C . ALA A 1 392 ? -2.609 0.792 -8.906 1 92.88 392 ALA A C 1
ATOM 3213 O O . ALA A 1 392 ? -2.336 -0.33 -9.336 1 92.88 392 ALA A O 1
ATOM 3214 N N . MET B 1 1 ? 1.173 -69.938 83.812 1 17.92 1 MET B N 1
ATOM 3215 C CA . MET B 1 1 ? 1.331 -70.188 82.375 1 17.92 1 MET B CA 1
ATOM 3216 C C . MET B 1 1 ? 1.021 -68.938 81.562 1 17.92 1 MET B C 1
ATOM 3218 O O . MET B 1 1 ? 0.551 -69.062 80.438 1 17.92 1 MET B O 1
ATOM 3222 N N . ALA B 1 2 ? 0.854 -67.875 82.375 1 24.02 2 ALA B N 1
ATOM 3223 C CA . ALA B 1 2 ? 0.306 -66.562 82.125 1 24.02 2 ALA B CA 1
ATOM 3224 C C . ALA B 1 2 ? 1.12 -65.812 81 1 24.02 2 ALA B C 1
ATOM 3226 O O . ALA B 1 2 ? 2.131 -65.188 81.312 1 24.02 2 ALA B O 1
ATOM 3227 N N . THR B 1 3 ? 1.448 -66.625 79.812 1 19.72 3 THR B N 1
ATOM 3228 C CA . THR B 1 3 ? 2.508 -66.438 78.812 1 19.72 3 THR B CA 1
ATOM 3229 C C . THR B 1 3 ? 2.434 -65.125 78.188 1 19.72 3 THR B C 1
ATOM 3231 O O . THR B 1 3 ? 1.372 -64.5 78.125 1 19.72 3 THR B O 1
ATOM 3234 N N . PHE B 1 4 ? 3.598 -64.625 77.688 1 19.91 4 PHE B N 1
ATOM 3235 C CA . PHE B 1 4 ? 4.457 -63.562 77.188 1 19.91 4 PHE B CA 1
ATOM 3236 C C . PHE B 1 4 ? 3.9 -62.969 75.875 1 19.91 4 PHE B C 1
ATOM 3238 O O . PHE B 1 4 ? 4.008 -63.562 74.812 1 19.91 4 PHE B O 1
ATOM 3245 N N . ARG B 1 5 ? 2.553 -62.5 76 1 23 5 ARG B N 1
ATOM 3246 C CA . ARG B 1 5 ? 1.756 -61.781 75 1 23 5 ARG B CA 1
ATOM 3247 C C . ARG B 1 5 ? 2.572 -60.688 74.312 1 23 5 ARG B C 1
ATOM 3249 O O . ARG B 1 5 ? 2.918 -59.688 74.938 1 23 5 ARG B O 1
ATOM 3256 N N . ASN B 1 6 ? 3.621 -61.188 73.5 1 18.55 6 ASN B N 1
ATOM 3257 C CA . ASN B 1 6 ? 4.762 -60.562 72.812 1 18.55 6 ASN B CA 1
ATOM 3258 C C . ASN B 1 6 ? 4.359 -59.281 72.062 1 18.55 6 ASN B C 1
ATOM 3260 O O . ASN B 1 6 ? 3.178 -59.062 71.812 1 18.55 6 ASN B O 1
ATOM 3264 N N . LEU B 1 7 ? 5.305 -58.406 71.562 1 20.03 7 LEU B N 1
ATOM 3265 C CA . LEU B 1 7 ? 5.883 -57.094 71.375 1 20.03 7 LEU B CA 1
ATOM 3266 C C . LEU B 1 7 ? 5.402 -56.5 70.062 1 20.03 7 LEU B C 1
ATOM 3268 O O . LEU B 1 7 ? 5.727 -55.344 69.688 1 20.03 7 LEU B O 1
ATOM 3272 N N . ARG B 1 8 ? 4.82 -57.312 69.062 1 20.64 8 ARG B N 1
ATOM 3273 C CA . ARG B 1 8 ? 5.242 -56.875 67.75 1 20.64 8 ARG B CA 1
ATOM 3274 C C . ARG B 1 8 ? 4.578 -55.562 67.375 1 20.64 8 ARG B C 1
ATOM 3276 O O . ARG B 1 8 ? 3.428 -55.562 66.875 1 20.64 8 ARG B O 1
ATOM 3283 N N . HIS B 1 9 ? 4.496 -54.625 68.125 1 22.47 9 HIS B N 1
ATOM 3284 C CA . HIS B 1 9 ? 3.846 -53.312 67.938 1 22.47 9 HIS B CA 1
ATOM 3285 C C . HIS B 1 9 ? 4.445 -52.562 66.812 1 22.47 9 HIS B C 1
ATOM 3287 O O . HIS B 1 9 ? 4.465 -51.344 66.75 1 22.47 9 HIS B O 1
ATOM 3293 N N . MET B 1 10 ? 5.078 -53.344 65.75 1 20 10 MET B N 1
ATOM 3294 C CA . MET B 1 10 ? 5.875 -52.594 64.812 1 20 10 MET B CA 1
ATOM 3295 C C . MET B 1 10 ? 5.082 -51.438 64.25 1 20 10 MET B C 1
ATOM 3297 O O . MET B 1 10 ? 3.855 -51.5 64.125 1 20 10 MET B O 1
ATOM 3301 N N . ARG B 1 11 ? 5.824 -50.156 63.812 1 20.25 11 ARG B N 1
ATOM 3302 C CA . ARG B 1 11 ? 6.008 -48.781 63.375 1 20.25 11 ARG B CA 1
ATOM 3303 C C . ARG B 1 11 ? 5.328 -48.531 62.031 1 20.25 11 ARG B C 1
ATOM 3305 O O . ARG B 1 11 ? 5.914 -48.75 60.969 1 20.25 11 ARG B O 1
ATOM 3312 N N . ALA B 1 12 ? 4.23 -49.188 61.656 1 22.06 12 ALA B N 1
ATOM 3313 C CA . ALA B 1 12 ? 3.912 -48.844 60.281 1 22.06 12 ALA B CA 1
ATOM 3314 C C . ALA B 1 12 ? 3.666 -47.344 60.125 1 22.06 12 ALA B C 1
ATOM 3316 O O . ALA B 1 12 ? 2.666 -46.812 60.625 1 22.06 12 ALA B O 1
ATOM 3317 N N . PHE B 1 13 ? 4.719 -46.531 60.375 1 22.05 13 PHE B N 1
ATOM 3318 C CA . PHE B 1 13 ? 4.578 -45.125 60.062 1 22.05 13 PHE B CA 1
ATOM 3319 C C . PHE B 1 13 ? 4.023 -44.938 58.656 1 22.05 13 PHE B C 1
ATOM 3321 O O . PHE B 1 13 ? 4.543 -45.5 57.688 1 22.05 13 PHE B O 1
ATOM 3328 N N . LEU B 1 14 ? 2.691 -44.812 58.594 1 22.69 14 LEU B N 1
ATOM 3329 C CA . LEU B 1 14 ? 1.955 -44.438 57.406 1 22.69 14 LEU B CA 1
ATOM 3330 C C . LEU B 1 14 ? 2.568 -43.188 56.75 1 22.69 14 LEU B C 1
ATOM 3332 O O . LEU B 1 14 ? 2.557 -42.125 57.344 1 22.69 14 LEU B O 1
ATOM 3336 N N . ALA B 1 15 ? 3.84 -43.25 56.188 1 23.44 15 ALA B N 1
ATOM 3337 C CA . ALA B 1 15 ? 4.359 -42.188 55.312 1 23.44 15 ALA B CA 1
ATOM 3338 C C . ALA B 1 15 ? 3.303 -41.75 54.312 1 23.44 15 ALA B C 1
ATOM 3340 O O . ALA B 1 15 ? 2.938 -42.469 53.406 1 23.44 15 ALA B O 1
ATOM 3341 N N . ILE B 1 16 ? 2.297 -41.125 54.781 1 26.67 16 ILE B N 1
ATOM 3342 C CA . ILE B 1 16 ? 1.409 -40.438 53.875 1 26.67 16 ILE B CA 1
ATOM 3343 C C . ILE B 1 16 ? 2.23 -39.562 52.906 1 26.67 16 ILE B C 1
ATOM 3345 O O . ILE B 1 16 ? 2.857 -38.594 53.344 1 26.67 16 ILE B O 1
ATOM 3349 N N . SER B 1 17 ? 3.068 -40.188 52.094 1 24.88 17 SER B N 1
ATOM 3350 C CA . SER B 1 17 ? 3.672 -39.344 51.062 1 24.88 17 SER B CA 1
ATOM 3351 C C . SER B 1 17 ? 2.627 -38.469 50.344 1 24.88 17 SER B C 1
ATOM 3353 O O . SER B 1 17 ? 1.635 -39 49.844 1 24.88 17 SER B O 1
ATOM 3355 N N . SER B 1 18 ? 2.264 -37.344 51 1 27.86 18 SER B N 1
ATOM 3356 C CA . SER B 1 18 ? 1.529 -36.312 50.281 1 27.86 18 SER B CA 1
ATOM 3357 C C . SER B 1 18 ? 2.07 -36.125 48.875 1 27.86 18 SER B C 1
ATOM 3359 O O . SER B 1 18 ? 3.217 -35.719 48.688 1 27.86 18 SER B O 1
ATOM 3361 N N . PHE B 1 19 ? 1.772 -37.094 47.938 1 30.39 19 PHE B N 1
ATOM 3362 C CA . PHE B 1 19 ? 2.012 -36.781 46.531 1 30.39 19 PHE B CA 1
ATOM 3363 C C . PHE B 1 19 ? 1.422 -35.438 46.188 1 30.39 19 PHE B C 1
ATOM 3365 O O . PHE B 1 19 ? 0.201 -35.25 46.156 1 30.39 19 PHE B O 1
ATOM 3372 N N . VAL B 1 20 ? 2.039 -34.344 46.719 1 31.73 20 VAL B N 1
ATOM 3373 C CA . VAL B 1 20 ? 1.698 -33.094 46.031 1 31.73 20 VAL B CA 1
ATOM 3374 C C . VAL B 1 20 ? 1.783 -33.25 44.531 1 31.73 20 VAL B C 1
ATOM 3376 O O . VAL B 1 20 ? 2.855 -33.531 44 1 31.73 20 VAL B O 1
ATOM 3379 N N . LEU B 1 21 ? 0.709 -33.781 43.938 1 29.17 21 LEU B N 1
ATOM 3380 C CA . LEU B 1 21 ? 0.596 -33.625 42.469 1 29.17 21 LEU B CA 1
ATOM 3381 C C . LEU B 1 21 ? 0.939 -32.219 42.031 1 29.17 21 LEU B C 1
ATOM 3383 O O . LEU B 1 21 ? 0.195 -31.266 42.344 1 29.17 21 LEU B O 1
ATOM 3387 N N . ILE B 1 22 ? 2.17 -31.875 42.156 1 30.11 22 ILE B N 1
ATOM 3388 C CA . ILE B 1 22 ? 2.533 -30.672 41.406 1 30.11 22 ILE B CA 1
ATOM 3389 C C . ILE B 1 22 ? 2.031 -30.812 39.969 1 30.11 22 ILE B C 1
ATOM 3391 O O . ILE B 1 22 ? 2.496 -31.672 39.219 1 30.11 22 ILE B O 1
ATOM 3395 N N . ILE B 1 23 ? 0.757 -30.656 39.781 1 32.62 23 ILE B N 1
ATOM 3396 C CA . ILE B 1 23 ? 0.337 -30.359 38.406 1 32.62 23 ILE B CA 1
ATOM 3397 C C . ILE B 1 23 ? 1.243 -29.281 37.812 1 32.62 23 ILE B C 1
ATOM 3399 O O . ILE B 1 23 ? 1.193 -28.125 38.219 1 32.62 23 ILE B O 1
ATOM 3403 N N . ILE B 1 24 ? 2.404 -29.609 37.594 1 32.66 24 ILE B N 1
ATOM 3404 C CA . ILE B 1 24 ? 3.129 -28.75 36.656 1 32.66 24 ILE B CA 1
ATOM 3405 C C . ILE B 1 24 ? 2.264 -28.453 35.438 1 32.66 24 ILE B C 1
ATOM 3407 O O . ILE B 1 24 ? 1.944 -29.359 34.688 1 32.66 24 ILE B O 1
ATOM 3411 N N . PHE B 1 25 ? 1.254 -27.625 35.594 1 35.84 25 PHE B N 1
ATOM 3412 C CA . PHE B 1 25 ? 0.793 -27.016 34.344 1 35.84 25 PHE B CA 1
ATOM 3413 C C . PHE B 1 25 ? 1.956 -26.797 33.375 1 35.84 25 PHE B C 1
ATOM 3415 O O . PHE B 1 25 ? 2.838 -25.969 33.656 1 35.84 25 PHE B O 1
ATOM 3422 N N . GLY B 1 26 ? 2.457 -27.844 32.844 1 34.56 26 GLY B N 1
ATOM 3423 C CA . GLY B 1 26 ? 3.316 -27.625 31.672 1 34.56 26 GLY B CA 1
ATOM 3424 C C . GLY B 1 26 ? 2.949 -26.391 30.875 1 34.56 26 GLY B C 1
ATOM 3425 O O . GLY B 1 26 ? 1.811 -26.25 30.422 1 34.56 26 GLY B O 1
ATOM 3426 N N . ILE B 1 27 ? 3.303 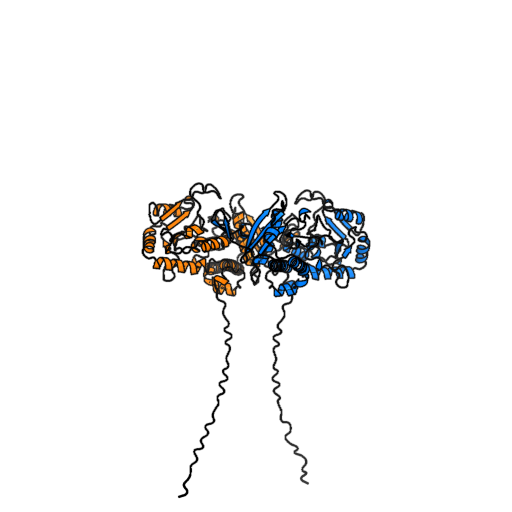-25.219 31.219 1 38.09 27 ILE B N 1
ATOM 3427 C CA . ILE B 1 27 ? 3.377 -24.141 30.219 1 38.09 27 ILE B CA 1
ATOM 3428 C C . ILE B 1 27 ? 3.686 -24.734 28.844 1 38.09 27 ILE B C 1
ATOM 3430 O O . ILE B 1 27 ? 4.801 -25.203 28.609 1 38.09 27 ILE B O 1
ATOM 3434 N N . HIS B 1 28 ? 2.924 -25.656 28.344 1 37.5 28 HIS B N 1
ATOM 3435 C CA . HIS B 1 28 ? 3.061 -25.969 26.922 1 37.5 28 HIS B CA 1
ATOM 3436 C C . HIS B 1 28 ? 3.412 -24.719 26.125 1 37.5 28 HIS B C 1
ATOM 3438 O O . HIS B 1 28 ? 2.643 -23.75 26.094 1 37.5 28 HIS B O 1
ATOM 3444 N N . ASN B 1 29 ? 4.539 -24.156 26.203 1 43.16 29 ASN B N 1
ATOM 3445 C CA . ASN B 1 29 ? 5.02 -23.203 25.188 1 43.16 29 ASN B CA 1
ATOM 3446 C C . ASN B 1 29 ? 4.379 -23.469 23.828 1 43.16 29 ASN B C 1
ATOM 3448 O O . ASN B 1 29 ? 4.781 -24.391 23.125 1 43.16 29 ASN B O 1
ATOM 3452 N N . VAL B 1 30 ? 3.146 -23.516 23.641 1 54.06 30 VAL B N 1
ATOM 3453 C CA . VAL B 1 30 ? 2.42 -23.734 22.391 1 54.06 30 VAL B CA 1
ATOM 3454 C C . VAL B 1 30 ? 3.164 -23.047 21.25 1 54.06 30 VAL B C 1
ATOM 3456 O O . VAL B 1 30 ? 3.268 -21.812 21.203 1 54.06 30 VAL B O 1
ATOM 3459 N N . THR B 1 31 ? 4.246 -23.688 20.656 1 77.62 31 THR B N 1
ATOM 3460 C CA . THR B 1 31 ? 5.016 -23.297 19.484 1 77.62 31 THR B CA 1
ATOM 3461 C C . THR B 1 31 ? 4.094 -22.984 18.312 1 77.62 31 THR B C 1
ATOM 3463 O O . THR B 1 31 ? 3.152 -23.719 18.031 1 77.62 31 THR B O 1
ATOM 3466 N N . TRP B 1 32 ? 3.967 -21.797 17.766 1 92.94 32 TRP B N 1
ATOM 3467 C CA . TRP B 1 32 ? 3.197 -21.344 16.609 1 92.94 32 TRP B CA 1
ATOM 3468 C C . TRP B 1 32 ? 3.461 -22.234 15.398 1 92.94 32 TRP B C 1
ATOM 3470 O O . TRP B 1 32 ? 4.609 -22.594 15.117 1 92.94 32 TRP B O 1
ATOM 3480 N N . GLU B 1 33 ? 2.377 -22.797 14.875 1 95.69 33 GLU B N 1
ATOM 3481 C CA . GLU B 1 33 ? 2.467 -23.547 13.617 1 95.69 33 GLU B CA 1
ATOM 3482 C C . GLU B 1 33 ? 1.648 -22.875 12.523 1 95.69 33 GLU B C 1
ATOM 3484 O O . GLU B 1 33 ? 0.545 -22.391 12.773 1 95.69 33 GLU B O 1
ATOM 3489 N N . PHE B 1 34 ? 2.223 -22.969 11.359 1 97.44 34 PHE B N 1
ATOM 3490 C CA . PHE B 1 34 ? 1.55 -22.359 10.219 1 97.44 34 PHE B CA 1
ATOM 3491 C C . PHE B 1 34 ? 0.299 -23.156 9.852 1 97.44 34 PHE B C 1
ATOM 3493 O O . PHE B 1 34 ? 0.367 -24.359 9.609 1 97.44 34 PHE B O 1
ATOM 3500 N N . LEU B 1 35 ? -0.801 -22.5 9.859 1 97.25 35 LEU B N 1
ATOM 3501 C CA . LEU B 1 35 ? -2.08 -23.016 9.391 1 97.25 35 LEU B CA 1
ATOM 3502 C C . LEU B 1 35 ? -2.607 -22.203 8.219 1 97.25 35 LEU B C 1
ATOM 3504 O O . LEU B 1 35 ? -2.951 -21.031 8.375 1 97.25 35 LEU B O 1
ATOM 3508 N N . PRO B 1 36 ? -2.68 -22.859 7.09 1 96.69 36 PRO B N 1
ATOM 3509 C CA . PRO B 1 36 ? -3.061 -22.109 5.895 1 96.69 36 PRO B CA 1
ATOM 3510 C C . PRO B 1 36 ? -4.395 -21.391 6.051 1 96.69 36 PRO B C 1
ATOM 3512 O O . PRO B 1 36 ? -4.539 -20.234 5.613 1 96.69 36 PRO B O 1
ATOM 3515 N N . GLU B 1 37 ? -5.391 -21.953 6.699 1 94.5 37 GLU B N 1
ATOM 3516 C CA . GLU B 1 37 ? -6.711 -21.359 6.852 1 94.5 37 GLU B CA 1
ATOM 3517 C C . GLU B 1 37 ? -6.637 -20.062 7.664 1 94.5 37 GLU B C 1
ATOM 3519 O O . GLU B 1 37 ? -7.43 -19.141 7.449 1 94.5 37 GLU B O 1
ATOM 3524 N N . ARG B 1 38 ? -5.629 -20 8.469 1 94.81 38 ARG B N 1
ATOM 3525 C CA . ARG B 1 38 ? -5.477 -18.859 9.359 1 94.81 38 ARG B CA 1
ATOM 3526 C C . ARG B 1 38 ? -4.438 -17.891 8.828 1 94.81 38 ARG B C 1
ATOM 3528 O O . ARG B 1 38 ? -4.637 -16.672 8.875 1 94.81 38 ARG B O 1
ATOM 3535 N N . ASP B 1 39 ? -3.328 -18.453 8.234 1 97.12 39 ASP B N 1
ATOM 3536 C CA . ASP B 1 39 ? -2.115 -17.641 8.125 1 97.12 39 ASP B CA 1
ATOM 3537 C C . ASP B 1 39 ? -1.813 -17.312 6.66 1 97.12 39 ASP B C 1
ATOM 3539 O O . ASP B 1 39 ? -1 -16.438 6.375 1 97.12 39 ASP B O 1
ATOM 3543 N N . ALA B 1 40 ? -2.469 -17.953 5.719 1 97.44 40 ALA B N 1
ATOM 3544 C CA . ALA B 1 40 ? -2.055 -17.891 4.32 1 97.44 40 ALA B CA 1
ATOM 3545 C C . ALA B 1 40 ? -2.107 -16.469 3.787 1 97.44 40 ALA B C 1
ATOM 3547 O O . ALA B 1 40 ? -1.327 -16.094 2.908 1 97.44 40 ALA B O 1
ATOM 3548 N N . ASN B 1 41 ? -3.033 -15.68 4.375 1 96.38 41 ASN B N 1
ATOM 3549 C CA . ASN B 1 41 ? -3.225 -14.328 3.863 1 96.38 41 ASN B CA 1
ATOM 3550 C C . ASN B 1 41 ? -2.725 -13.281 4.852 1 96.38 41 ASN B C 1
ATOM 3552 O O . ASN B 1 41 ? -3.041 -12.094 4.723 1 96.38 41 ASN B O 1
ATOM 3556 N N . SER B 1 42 ? -1.925 -13.703 5.785 1 96.19 42 SER B N 1
ATOM 3557 C CA . SER B 1 42 ? -1.401 -12.781 6.789 1 96.19 42 SER B CA 1
ATOM 3558 C C . SER B 1 42 ? -0.134 -12.094 6.293 1 96.19 42 SER B C 1
ATOM 3560 O O . SER B 1 42 ? 0.828 -12.758 5.898 1 96.19 42 SER B O 1
ATOM 3562 N N . TYR B 1 43 ? -0.135 -10.781 6.367 1 97.5 43 TYR B N 1
ATOM 3563 C CA . TYR B 1 43 ? 1.053 -10.039 5.961 1 97.5 43 TYR B CA 1
ATOM 3564 C C . TYR B 1 43 ? 1.943 -9.734 7.156 1 97.5 43 TYR B C 1
ATOM 3566 O O . TYR B 1 43 ? 3.064 -9.25 6.996 1 97.5 43 TYR B O 1
ATOM 3574 N N . GLY B 1 44 ? 1.472 -10.055 8.406 1 96.69 44 GLY B N 1
ATOM 3575 C CA . GLY B 1 44 ? 2.141 -9.547 9.602 1 96.69 44 GLY B CA 1
ATOM 3576 C C . GLY B 1 44 ? 2.875 -10.633 10.367 1 96.69 44 GLY B C 1
ATOM 3577 O O . GLY B 1 44 ? 3.062 -10.516 11.586 1 96.69 44 GLY B O 1
ATOM 3578 N N . LEU B 1 45 ? 3.277 -11.711 9.664 1 97.69 45 LEU B N 1
ATOM 3579 C CA . LEU B 1 45 ? 4.031 -12.742 10.375 1 97.69 45 LEU B CA 1
ATOM 3580 C C . LEU B 1 45 ? 5.375 -12.195 10.852 1 97.69 45 LEU B C 1
ATOM 3582 O O . LEU B 1 45 ? 6.035 -11.445 10.133 1 97.69 45 LEU B O 1
ATOM 3586 N N . SER B 1 46 ? 5.785 -12.586 12.023 1 97.12 46 SER B N 1
ATOM 3587 C CA . SER B 1 46 ? 7.09 -12.203 12.555 1 97.12 46 SER B CA 1
ATOM 3588 C C . SER B 1 46 ? 8.219 -12.922 11.82 1 97.12 46 SER B C 1
ATOM 3590 O O . SER B 1 46 ? 7.973 -13.875 11.078 1 97.12 46 SER B O 1
ATOM 3592 N N . SER B 1 47 ? 9.438 -12.445 12.07 1 96.94 47 SER B N 1
ATOM 3593 C CA . SER B 1 47 ? 10.594 -13.094 11.461 1 96.94 47 SER B CA 1
ATOM 3594 C C . SER B 1 47 ? 10.703 -14.555 11.891 1 96.94 47 SER B C 1
ATOM 3596 O O . SER B 1 47 ? 11.016 -15.422 11.078 1 96.94 47 SER B O 1
ATOM 3598 N N . THR B 1 48 ? 10.391 -14.781 13.109 1 97.38 48 THR B N 1
ATOM 3599 C CA . THR B 1 48 ? 10.445 -16.141 13.625 1 97.38 48 THR B CA 1
ATOM 3600 C C . THR B 1 48 ? 9.383 -17.016 12.977 1 97.38 48 THR B C 1
ATOM 3602 O O . THR B 1 48 ? 9.648 -18.172 12.609 1 97.38 48 THR B O 1
ATOM 3605 N N . GLN B 1 49 ? 8.211 -16.5 12.797 1 98.12 49 GLN B N 1
ATOM 3606 C CA . GLN B 1 49 ? 7.137 -17.219 12.125 1 98.12 49 GLN B CA 1
ATOM 3607 C C . GLN B 1 49 ? 7.488 -17.5 10.664 1 98.12 49 GLN B C 1
ATOM 3609 O O . GLN B 1 49 ? 7.246 -18.594 10.156 1 98.12 49 GLN B O 1
ATOM 3614 N N . CYS B 1 50 ? 8.078 -16.5 10.023 1 98.38 50 CYS B N 1
ATOM 3615 C CA . CYS B 1 50 ? 8.484 -16.656 8.633 1 98.38 50 CYS B CA 1
ATOM 3616 C C . CYS B 1 50 ? 9.516 -17.766 8.477 1 98.38 50 CYS B C 1
ATOM 3618 O O . CYS B 1 50 ? 9.391 -18.609 7.582 1 98.38 50 CYS B O 1
ATOM 3620 N N . ILE B 1 51 ? 10.492 -17.797 9.359 1 97.5 51 ILE B N 1
ATOM 3621 C CA . ILE B 1 51 ? 11.539 -18.812 9.297 1 97.5 51 ILE B CA 1
ATOM 3622 C C . ILE B 1 51 ? 10.938 -20.188 9.57 1 97.5 51 ILE B C 1
ATOM 3624 O O . ILE B 1 51 ? 11.242 -21.156 8.875 1 97.5 51 ILE B O 1
ATOM 3628 N N . SER B 1 52 ? 10.086 -20.203 10.516 1 97.56 52 SER B N 1
ATOM 3629 C CA . SER B 1 52 ? 9.461 -21.484 10.875 1 97.56 52 SER B CA 1
ATOM 3630 C C . SER B 1 52 ? 8.602 -22.016 9.734 1 97.56 52 SER B C 1
ATOM 3632 O O . SER B 1 52 ? 8.594 -23.219 9.461 1 97.56 52 SER B O 1
ATOM 3634 N N . ALA B 1 53 ? 7.945 -21.156 9.039 1 98.25 53 ALA B N 1
ATOM 3635 C CA . ALA B 1 53 ? 6.945 -21.578 8.062 1 98.25 53 ALA B CA 1
ATOM 3636 C C . ALA B 1 53 ? 7.566 -21.75 6.676 1 98.25 53 ALA B C 1
ATOM 3638 O O . ALA B 1 53 ? 7.148 -22.609 5.898 1 98.25 53 ALA B O 1
ATOM 3639 N N . PHE B 1 54 ? 8.609 -20.906 6.379 1 98.44 54 PHE B N 1
ATOM 3640 C CA . PHE B 1 54 ? 8.93 -20.797 4.961 1 98.44 54 PHE B CA 1
ATOM 3641 C C . PHE B 1 54 ? 10.438 -20.922 4.734 1 98.44 54 PHE B C 1
ATOM 3643 O O . PHE B 1 54 ? 10.961 -20.422 3.74 1 98.44 54 PHE B O 1
ATOM 3650 N N . SER B 1 55 ? 11.18 -21.547 5.562 1 97 55 SER B N 1
ATOM 3651 C CA . SER B 1 55 ? 12.633 -21.609 5.469 1 97 55 SER B CA 1
ATOM 3652 C C . SER B 1 55 ? 13.078 -22.203 4.137 1 97 55 SER B C 1
ATOM 3654 O O . SER B 1 55 ? 14.062 -21.75 3.549 1 97 55 SER B O 1
ATOM 3656 N N . ALA B 1 56 ? 12.367 -23.188 3.627 1 97.06 56 ALA B N 1
ATOM 3657 C CA . ALA B 1 56 ? 12.766 -23.875 2.4 1 97.06 56 ALA B CA 1
ATOM 3658 C C . ALA B 1 56 ? 12.641 -22.953 1.191 1 97.06 56 ALA B C 1
ATOM 3660 O O . ALA B 1 56 ? 13.227 -23.219 0.137 1 97.06 56 ALA B O 1
ATOM 3661 N N . LEU B 1 57 ? 11.898 -21.891 1.312 1 97.94 57 LEU B N 1
ATOM 3662 C CA . LEU B 1 57 ? 11.703 -20.922 0.234 1 97.94 57 LEU B CA 1
ATOM 3663 C C . LEU B 1 57 ? 12.898 -19.984 0.12 1 97.94 57 LEU B C 1
ATOM 3665 O O . LEU B 1 57 ? 13.07 -19.312 -0.898 1 97.94 57 LEU B O 1
ATOM 3669 N N . PHE B 1 58 ? 13.789 -19.969 1.146 1 97.62 58 PHE B N 1
ATOM 3670 C CA . PHE B 1 58 ? 14.812 -18.938 1.231 1 97.62 58 PHE B CA 1
ATOM 3671 C C . PHE B 1 58 ? 16.156 -19.453 0.73 1 97.62 58 PHE B C 1
ATOM 3673 O O . PHE B 1 58 ? 17.156 -18.75 0.793 1 97.62 58 PHE B O 1
ATOM 3680 N N . GLY B 1 59 ? 16.156 -20.656 0.199 1 94.5 59 GLY B N 1
ATOM 3681 C CA . GLY B 1 59 ? 17.391 -21.312 -0.178 1 94.5 59 GLY B CA 1
ATOM 3682 C C . GLY B 1 59 ? 18.203 -20.516 -1.182 1 94.5 59 GLY B C 1
ATOM 3683 O O . GLY B 1 59 ? 19.422 -20.375 -1.036 1 94.5 59 GLY B O 1
ATOM 3684 N N . GLU B 1 60 ? 17.531 -19.938 -2.17 1 93.62 60 GLU B N 1
ATOM 3685 C CA . GLU B 1 60 ? 18.219 -19.156 -3.189 1 93.62 60 GLU B CA 1
ATOM 3686 C C . GLU B 1 60 ? 18.891 -17.922 -2.586 1 93.62 60 GLU B C 1
ATOM 3688 O O . GLU B 1 60 ? 20 -17.547 -2.979 1 93.62 60 GLU B O 1
ATOM 3693 N N . LEU B 1 61 ? 18.234 -17.312 -1.65 1 96.62 61 LEU B N 1
ATOM 3694 C CA . LEU B 1 61 ? 18.781 -16.125 -1.016 1 96.62 61 LEU B CA 1
ATOM 3695 C C . LEU B 1 61 ? 20.031 -16.438 -0.218 1 96.62 61 LEU B C 1
ATOM 3697 O O . LEU B 1 61 ? 21 -15.672 -0.225 1 96.62 61 LEU B O 1
ATOM 3701 N N . GLU B 1 62 ? 20.016 -17.562 0.406 1 95.12 62 GLU B N 1
ATOM 3702 C CA . GLU B 1 62 ? 21.188 -17.984 1.174 1 95.12 62 GLU B CA 1
ATOM 3703 C C . GLU B 1 62 ? 22.391 -18.219 0.267 1 95.12 62 GLU B C 1
ATOM 3705 O O . GLU B 1 62 ? 23.516 -17.844 0.619 1 95.12 62 GLU B O 1
ATOM 3710 N N . GLN B 1 63 ? 22.125 -18.75 -0.84 1 94.06 63 GLN B N 1
ATOM 3711 C CA . GLN B 1 63 ? 23.188 -18.969 -1.807 1 94.06 63 GLN B CA 1
ATOM 3712 C C . GLN B 1 63 ? 23.75 -17.656 -2.328 1 94.06 63 GLN B C 1
ATOM 3714 O O . GLN B 1 63 ? 24.953 -17.516 -2.512 1 94.06 63 GLN B O 1
ATOM 3719 N N . MET B 1 64 ? 22.906 -16.734 -2.531 1 93.62 64 MET B N 1
ATOM 3720 C CA . MET B 1 64 ? 23.328 -15.43 -3.037 1 93.62 64 MET B CA 1
ATOM 3721 C C . MET B 1 64 ? 24.156 -14.688 -2 1 93.62 64 MET B C 1
ATOM 3723 O O . MET B 1 64 ? 25.156 -14.031 -2.344 1 93.62 64 MET B O 1
ATOM 3727 N N . VAL B 1 65 ? 23.766 -14.797 -0.765 1 97.12 65 VAL B N 1
ATOM 3728 C CA . VAL B 1 65 ? 24.531 -14.195 0.315 1 97.12 65 VAL B CA 1
ATOM 3729 C C . VAL B 1 65 ? 25.938 -14.812 0.364 1 97.12 65 VAL B C 1
ATOM 3731 O O . VAL B 1 65 ? 26.938 -14.094 0.451 1 97.12 65 VAL B O 1
ATOM 3734 N N . TRP B 1 66 ? 25.906 -16.094 0.294 1 95.88 66 TRP B N 1
ATOM 3735 C CA . TRP B 1 66 ? 27.188 -16.812 0.34 1 95.88 66 TRP B CA 1
ATOM 3736 C C . TRP B 1 66 ? 28.094 -16.375 -0.8 1 95.88 66 TRP B C 1
ATOM 3738 O O . TRP B 1 66 ? 29.281 -16.078 -0.583 1 95.88 66 TRP B O 1
ATOM 3748 N N . HIS B 1 67 ? 27.562 -16.281 -1.942 1 94.19 67 HIS B N 1
ATOM 3749 C CA . HIS B 1 67 ? 28.344 -15.875 -3.111 1 94.19 67 HIS B CA 1
ATOM 3750 C C . HIS B 1 67 ? 28.859 -14.453 -2.955 1 94.19 67 HIS B C 1
ATOM 3752 O O . HIS B 1 67 ? 30.047 -14.188 -3.221 1 94.19 67 HIS B O 1
ATOM 3758 N N . ARG B 1 68 ? 27.984 -13.57 -2.516 1 95.88 68 ARG B N 1
ATOM 3759 C CA . ARG B 1 68 ? 28.391 -12.172 -2.416 1 95.88 68 ARG B CA 1
ATOM 3760 C C . ARG B 1 68 ? 29.438 -11.977 -1.325 1 95.88 68 ARG B C 1
ATOM 3762 O O . ARG B 1 68 ? 30.344 -11.148 -1.468 1 95.88 68 ARG B O 1
ATOM 3769 N N . LYS B 1 69 ? 29.344 -12.688 -0.262 1 96 69 LYS B N 1
ATOM 3770 C CA . LYS B 1 69 ? 30.344 -12.617 0.791 1 96 69 LYS B CA 1
ATOM 3771 C C . LYS B 1 69 ? 31.734 -12.953 0.247 1 96 69 LYS B C 1
ATOM 3773 O O . LYS B 1 69 ? 32.719 -12.32 0.629 1 96 69 LYS B O 1
ATOM 3778 N N . GLY B 1 70 ? 31.75 -13.859 -0.606 1 94.94 70 GLY B N 1
ATOM 3779 C CA . GLY B 1 70 ? 33 -14.227 -1.229 1 94.94 70 GLY B CA 1
ATOM 3780 C C . GLY B 1 70 ? 33.562 -13.141 -2.123 1 94.94 70 GLY B C 1
ATOM 3781 O O . GLY B 1 70 ? 34.781 -13.055 -2.311 1 94.94 70 GLY B O 1
ATOM 3782 N N . MET B 1 71 ? 32.75 -12.25 -2.627 1 92.56 71 MET B N 1
ATOM 3783 C CA . MET B 1 71 ? 33.156 -11.195 -3.557 1 92.56 71 MET B CA 1
ATOM 3784 C C . MET B 1 71 ? 33.406 -9.891 -2.814 1 92.56 71 MET B C 1
ATOM 3786 O O . MET B 1 71 ? 34.031 -8.969 -3.363 1 92.56 71 MET B O 1
ATOM 3790 N N . GLY B 1 72 ? 32.938 -9.82 -1.637 1 94.94 72 GLY B N 1
ATOM 3791 C CA . GLY B 1 72 ? 32.938 -8.562 -0.902 1 94.94 72 GLY B CA 1
ATOM 3792 C C . GLY B 1 72 ? 31.609 -7.859 -0.903 1 94.94 72 GLY B C 1
ATOM 3793 O O . GLY B 1 72 ? 30.75 -8.133 -1.747 1 94.94 72 GLY B O 1
ATOM 3794 N N . ASN B 1 73 ? 31.484 -6.891 -0.079 1 95.69 73 ASN B N 1
ATOM 3795 C CA . ASN B 1 73 ? 30.203 -6.195 0.099 1 95.69 73 ASN B CA 1
ATOM 3796 C C . ASN B 1 73 ? 29.844 -5.363 -1.128 1 95.69 73 ASN B C 1
ATOM 3798 O O . ASN B 1 73 ? 30.734 -4.836 -1.808 1 95.69 73 ASN B O 1
ATOM 3802 N N . LEU B 1 74 ? 28.594 -5.238 -1.287 1 96.94 74 LEU B N 1
ATOM 3803 C CA . LEU B 1 74 ? 28.047 -4.41 -2.359 1 96.94 74 LEU B CA 1
ATOM 3804 C C . LEU B 1 74 ? 28.391 -2.939 -2.131 1 96.94 74 LEU B C 1
ATOM 3806 O O . LEU B 1 74 ? 28.344 -2.457 -0.998 1 96.94 74 LEU B O 1
ATOM 3810 N N . THR B 1 75 ? 28.719 -2.305 -3.221 1 96.44 75 THR B N 1
ATOM 3811 C CA . THR B 1 75 ? 28.938 -0.863 -3.232 1 96.44 75 THR B CA 1
ATOM 3812 C C . THR B 1 75 ? 27.859 -0.159 -4.055 1 96.44 75 THR B C 1
ATOM 3814 O O . THR B 1 75 ? 27.062 -0.812 -4.734 1 96.44 75 THR B O 1
ATOM 3817 N N . GLU B 1 76 ? 27.875 1.131 -3.98 1 95.94 76 GLU B N 1
ATOM 3818 C CA . GLU B 1 76 ? 26.922 1.91 -4.773 1 95.94 76 GLU B CA 1
ATOM 3819 C C . GLU B 1 76 ? 27.109 1.642 -6.266 1 95.94 76 GLU B C 1
ATOM 3821 O O . GLU B 1 76 ? 26.125 1.622 -7.02 1 95.94 76 GLU B O 1
ATOM 3826 N N . ALA B 1 77 ? 28.312 1.458 -6.711 1 95.19 77 ALA B N 1
ATOM 3827 C CA . ALA B 1 77 ? 28.609 1.204 -8.117 1 95.19 77 ALA B CA 1
ATOM 3828 C C . ALA B 1 77 ? 28 -0.121 -8.578 1 95.19 77 ALA B C 1
ATOM 3830 O O . ALA B 1 77 ? 27.594 -0.256 -9.727 1 95.19 77 ALA B O 1
ATOM 3831 N N . ASP B 1 78 ? 27.891 -1.062 -7.684 1 94.94 78 ASP B N 1
ATOM 3832 C CA . ASP B 1 78 ? 27.391 -2.393 -8.016 1 94.94 78 ASP B CA 1
ATOM 3833 C C . ASP B 1 78 ? 25.906 -2.35 -8.375 1 94.94 78 ASP B C 1
ATOM 3835 O O . ASP B 1 78 ? 25.422 -3.188 -9.133 1 94.94 78 ASP B O 1
ATOM 3839 N N . ILE B 1 79 ? 25.172 -1.391 -7.789 1 95.69 79 ILE B N 1
ATOM 3840 C CA . ILE B 1 79 ? 23.734 -1.405 -7.973 1 95.69 79 ILE B CA 1
ATOM 3841 C C . ILE B 1 79 ? 23.328 -0.305 -8.953 1 95.69 79 ILE B C 1
ATOM 3843 O O . ILE B 1 79 ? 22.141 -0.012 -9.109 1 95.69 79 ILE B O 1
ATOM 3847 N N . ASP B 1 80 ? 24.344 0.27 -9.594 1 94.94 80 ASP B N 1
ATOM 3848 C CA . ASP B 1 80 ? 24.094 1.277 -10.617 1 94.94 80 ASP B CA 1
ATOM 3849 C C . ASP B 1 80 ? 23.312 0.686 -11.789 1 94.94 80 ASP B C 1
ATOM 3851 O O . ASP B 1 80 ? 23.578 -0.438 -12.219 1 94.94 80 ASP B O 1
ATOM 3855 N N . ILE B 1 81 ? 22.312 1.479 -12.305 1 94.06 81 ILE B N 1
ATOM 3856 C CA . ILE B 1 81 ? 21.5 0.932 -13.391 1 94.06 81 ILE B CA 1
ATOM 3857 C C . ILE B 1 81 ? 21.828 1.663 -14.688 1 94.06 81 ILE B C 1
ATOM 3859 O O . ILE B 1 81 ? 21.078 1.573 -15.664 1 94.06 81 ILE B O 1
ATOM 3863 N N . GLY B 1 82 ? 22.922 2.406 -14.727 1 92.44 82 GLY B N 1
ATOM 3864 C CA . GLY B 1 82 ? 23.344 3.154 -15.898 1 92.44 82 GLY B CA 1
ATOM 3865 C C . GLY B 1 82 ? 23.578 2.277 -17.109 1 92.44 82 GLY B C 1
ATOM 3866 O O . GLY B 1 82 ? 23.422 2.723 -18.25 1 92.44 82 GLY B O 1
ATOM 3867 N N . TRP B 1 83 ? 23.875 1.034 -16.891 1 87.88 83 TRP B N 1
ATOM 3868 C CA . TRP B 1 83 ? 24.219 0.107 -17.969 1 87.88 83 TRP B CA 1
ATOM 3869 C C . TRP B 1 83 ? 22.953 -0.383 -18.672 1 87.88 83 TRP B C 1
ATOM 3871 O O . TRP B 1 83 ? 23.031 -0.882 -19.797 1 87.88 83 TRP B O 1
ATOM 3881 N N . LYS B 1 84 ? 21.828 -0.293 -17.984 1 87.62 84 LYS B N 1
ATOM 3882 C CA . LYS B 1 84 ? 20.578 -0.796 -18.547 1 87.62 84 LYS B CA 1
ATOM 3883 C C . LYS B 1 84 ? 19.797 0.318 -19.234 1 87.62 84 LYS B C 1
ATOM 3885 O O . LYS B 1 84 ? 19.594 1.39 -18.656 1 87.62 84 LYS B O 1
ATOM 3890 N N . GLU B 1 85 ? 19.359 0.071 -20.391 1 86.5 85 GLU B N 1
ATOM 3891 C CA . GLU B 1 85 ? 18.641 1.091 -21.156 1 86.5 85 GLU B CA 1
ATOM 3892 C C . GLU B 1 85 ? 17.25 1.309 -20.594 1 86.5 85 GLU B C 1
ATOM 3894 O O . GLU B 1 85 ? 16.781 2.445 -20.484 1 86.5 85 GLU B O 1
ATOM 3899 N N . GLN B 1 86 ? 16.594 0.193 -20.281 1 90.31 86 GLN B N 1
ATOM 3900 C CA . GLN B 1 86 ? 15.227 0.298 -19.781 1 90.31 86 GLN B CA 1
ATOM 3901 C C . GLN B 1 86 ? 14.875 -0.878 -18.875 1 90.31 86 GLN B C 1
ATOM 3903 O O . GLN B 1 86 ? 15.594 -1.876 -18.844 1 90.31 86 GLN B O 1
ATOM 3908 N N . GLY B 1 87 ? 13.789 -0.659 -18.125 1 91.88 87 GLY B N 1
ATOM 3909 C CA . GLY B 1 87 ? 13.227 -1.743 -17.328 1 91.88 87 GLY B CA 1
ATOM 3910 C C . GLY B 1 87 ? 13.922 -1.939 -16 1 91.88 87 GLY B C 1
ATOM 3911 O O . GLY B 1 87 ? 14.094 -3.072 -15.539 1 91.88 87 GLY B O 1
ATOM 3912 N N . ALA B 1 88 ? 14.391 -0.85 -15.406 1 94.69 88 ALA B N 1
ATOM 3913 C CA . ALA B 1 88 ? 15.078 -0.978 -14.125 1 94.69 88 ALA B CA 1
ATOM 3914 C C . ALA B 1 88 ? 14.672 0.143 -13.172 1 94.69 88 ALA B C 1
ATOM 3916 O O . ALA B 1 88 ? 14.266 1.224 -13.609 1 94.69 88 ALA B O 1
ATOM 3917 N N . VAL B 1 89 ? 14.727 -0.16 -11.93 1 97.56 89 VAL B N 1
ATOM 3918 C CA . VAL B 1 89 ? 14.453 0.797 -10.859 1 97.56 89 VAL B CA 1
ATOM 3919 C C . VAL B 1 89 ? 15.555 0.732 -9.805 1 97.56 89 VAL B C 1
ATOM 3921 O O . VAL B 1 89 ? 16 -0.355 -9.43 1 97.56 89 VAL B O 1
ATOM 3924 N N . ARG B 1 90 ? 16.094 1.831 -9.414 1 98.38 90 ARG B N 1
ATOM 3925 C CA . ARG B 1 90 ? 16.922 1.955 -8.219 1 98.38 90 ARG B CA 1
ATOM 3926 C C . ARG B 1 90 ? 16.125 2.551 -7.062 1 98.38 90 ARG B C 1
ATOM 3928 O O . ARG B 1 90 ? 15.438 3.564 -7.227 1 98.38 90 ARG B O 1
ATOM 3935 N N . ALA B 1 91 ? 16.156 1.9 -5.922 1 98.88 91 ALA B N 1
ATOM 3936 C CA . ALA B 1 91 ? 15.328 2.307 -4.789 1 98.88 91 ALA B CA 1
ATOM 3937 C C . ALA B 1 91 ? 16.094 2.182 -3.477 1 98.88 91 ALA B C 1
ATOM 3939 O O . ALA B 1 91 ? 17.219 1.668 -3.451 1 98.88 91 ALA B O 1
ATOM 3940 N N . MET B 1 92 ? 15.516 2.756 -2.457 1 98.75 92 MET B N 1
ATOM 3941 C CA . MET B 1 92 ? 16.078 2.777 -1.112 1 98.75 92 MET B CA 1
ATOM 3942 C C . MET B 1 92 ? 15 2.562 -0.06 1 98.75 92 MET B C 1
ATOM 3944 O O . MET B 1 92 ? 13.875 3.037 -0.215 1 98.75 92 MET B O 1
ATOM 3948 N N . ILE B 1 93 ? 15.242 1.726 0.854 1 98.81 93 ILE B N 1
ATOM 3949 C CA . ILE B 1 93 ? 14.469 1.684 2.09 1 98.81 93 ILE B CA 1
ATOM 3950 C C . ILE B 1 93 ? 15.219 2.432 3.191 1 98.81 93 ILE B C 1
ATOM 3952 O O . ILE B 1 93 ? 16.375 2.125 3.486 1 98.81 93 ILE B O 1
ATOM 3956 N N . TYR B 1 94 ? 14.625 3.426 3.715 1 98.12 94 TYR B N 1
ATOM 3957 C CA . TYR B 1 94 ? 15.211 4.223 4.789 1 98.12 94 TYR B CA 1
ATOM 3958 C C . TYR B 1 94 ? 14.172 4.523 5.867 1 98.12 94 TYR B C 1
ATOM 3960 O O . TYR B 1 94 ? 13.141 5.133 5.594 1 98.12 94 TYR B O 1
ATOM 3968 N N . ASN B 1 95 ? 14.453 4.055 7.121 1 95.69 95 ASN B N 1
ATOM 3969 C CA . ASN B 1 95 ? 13.531 4.211 8.242 1 95.69 95 ASN B CA 1
ATOM 3970 C C . ASN B 1 95 ? 12.125 3.715 7.887 1 95.69 95 ASN B C 1
ATOM 3972 O O . ASN B 1 95 ? 11.141 4.43 8.086 1 95.69 95 ASN B O 1
ATOM 3976 N N . GLN B 1 96 ? 12.078 2.551 7.293 1 96.88 96 GLN B N 1
ATOM 3977 C CA . GLN B 1 96 ? 10.867 1.772 7.043 1 96.88 96 GLN B CA 1
ATOM 3978 C C . GLN B 1 96 ? 10.039 2.385 5.914 1 96.88 96 GLN B C 1
ATOM 3980 O O . GLN B 1 96 ? 8.852 2.098 5.785 1 96.88 96 GLN B O 1
ATOM 3985 N N . LYS B 1 97 ? 10.664 3.316 5.145 1 97.75 97 LYS B N 1
ATOM 3986 C CA . LYS B 1 97 ? 9.984 3.92 4.004 1 97.75 97 LYS B CA 1
ATOM 3987 C C . LYS B 1 97 ? 10.695 3.592 2.697 1 97.75 97 LYS B C 1
ATOM 3989 O O . LYS B 1 97 ? 11.93 3.592 2.643 1 97.75 97 LYS B O 1
ATOM 3994 N N . LEU B 1 98 ? 9.93 3.316 1.675 1 98.75 98 LEU B N 1
ATOM 3995 C CA . LEU B 1 98 ? 10.438 3.006 0.344 1 98.75 98 LEU B CA 1
ATOM 3996 C C . LEU B 1 98 ? 10.57 4.273 -0.496 1 98.75 98 LEU B C 1
ATOM 3998 O O . LEU B 1 98 ? 9.625 5.066 -0.583 1 98.75 98 LEU B O 1
ATOM 4002 N N . ARG B 1 99 ? 11.75 4.512 -1.037 1 98.56 99 ARG B N 1
ATOM 4003 C CA . ARG B 1 99 ? 12.031 5.672 -1.879 1 98.56 99 ARG B CA 1
ATOM 4004 C C . ARG B 1 99 ? 12.523 5.242 -3.256 1 98.56 99 ARG B C 1
ATOM 4006 O O . ARG B 1 99 ? 13.352 4.336 -3.369 1 98.56 99 ARG B O 1
ATOM 4013 N N . ILE B 1 100 ? 12 5.844 -4.277 1 98.62 100 ILE B N 1
ATOM 4014 C CA . ILE B 1 100 ? 12.438 5.59 -5.648 1 98.62 100 ILE B CA 1
ATOM 4015 C C . ILE B 1 100 ? 13.484 6.621 -6.055 1 98.62 100 ILE B C 1
ATOM 4017 O O . ILE B 1 100 ? 13.227 7.824 -6.031 1 98.62 100 ILE B O 1
ATOM 4021 N N . LEU B 1 101 ? 14.617 6.148 -6.414 1 98.5 101 LEU B N 1
ATOM 4022 C CA . LEU B 1 101 ? 15.75 7.027 -6.695 1 98.5 101 LEU B CA 1
ATOM 4023 C C . LEU B 1 101 ? 15.867 7.297 -8.195 1 98.5 101 LEU B C 1
ATOM 4025 O O . LEU B 1 101 ? 16.172 8.414 -8.602 1 98.5 101 LEU B O 1
ATOM 4029 N N . GLU B 1 102 ? 15.648 6.266 -8.977 1 98.06 102 GLU B N 1
ATOM 4030 C CA . GLU B 1 102 ? 15.812 6.344 -10.422 1 98.06 102 GLU B CA 1
ATOM 4031 C C . GLU B 1 102 ? 14.977 5.273 -11.125 1 98.06 102 GLU B C 1
ATOM 4033 O O . GLU B 1 102 ? 14.859 4.148 -10.641 1 98.06 102 GLU B O 1
ATOM 4038 N N . THR B 1 103 ? 14.336 5.652 -12.227 1 97.12 103 THR B N 1
ATOM 4039 C CA . THR B 1 103 ? 13.609 4.691 -13.055 1 97.12 103 THR B CA 1
ATOM 4040 C C . THR B 1 103 ? 14.031 4.809 -14.516 1 97.12 103 THR B C 1
ATOM 4042 O O . THR B 1 103 ? 14.32 5.906 -15 1 97.12 103 THR B O 1
ATOM 4045 N N . LYS B 1 104 ? 14.125 3.721 -15.156 1 94.44 104 LYS B N 1
ATOM 4046 C CA . LYS B 1 104 ? 14.336 3.633 -16.594 1 94.44 104 LYS B CA 1
ATOM 4047 C C . LYS B 1 104 ? 13.242 2.797 -17.266 1 94.44 104 LYS B C 1
ATOM 4049 O O . LYS B 1 104 ? 13.312 1.566 -17.266 1 94.44 104 LYS B O 1
ATOM 4054 N N . PHE B 1 105 ? 12.258 3.572 -17.766 1 92.19 105 PHE B N 1
ATOM 4055 C CA . PHE B 1 105 ? 11.125 2.879 -18.359 1 92.19 105 PHE B CA 1
ATOM 4056 C C . PHE B 1 105 ? 11.07 3.133 -19.875 1 92.19 105 PHE B C 1
ATOM 4058 O O . PHE B 1 105 ? 11.344 4.242 -20.328 1 92.19 105 PHE B O 1
ATOM 4065 N N . HIS B 1 106 ? 10.727 2.1 -20.453 1 83.62 106 HIS B N 1
ATOM 4066 C CA . HIS B 1 106 ? 10.383 2.297 -21.859 1 83.62 106 HIS B CA 1
ATOM 4067 C C . HIS B 1 106 ? 9.023 2.977 -22 1 83.62 106 HIS B C 1
ATOM 4069 O O . HIS B 1 106 ? 8.102 2.699 -21.234 1 83.62 106 HIS B O 1
ATOM 4075 N N . SER B 1 107 ? 9.062 3.855 -22.938 1 75.5 107 SER B N 1
ATOM 4076 C CA . SER B 1 107 ? 7.82 4.59 -23.172 1 75.5 107 SER B CA 1
ATOM 4077 C C . SER B 1 107 ? 6.691 3.654 -23.578 1 75.5 107 SER B C 1
ATOM 4079 O O . SER B 1 107 ? 5.523 3.912 -23.281 1 75.5 107 SER B O 1
ATOM 4081 N N . ALA B 1 108 ? 7.168 2.682 -24.234 1 73.25 108 ALA B N 1
ATOM 4082 C CA . ALA B 1 108 ? 6.199 1.679 -24.656 1 73.25 108 ALA B CA 1
ATOM 4083 C C . ALA B 1 108 ? 6.352 0.387 -23.859 1 73.25 108 ALA B C 1
ATOM 4085 O O . ALA B 1 108 ? 7.383 0.164 -23.219 1 73.25 108 ALA B O 1
ATOM 4086 N N . GLY B 1 109 ? 5.301 -0.24 -23.547 1 78.56 109 GLY B N 1
ATOM 4087 C CA . GLY B 1 109 ? 5.375 -1.534 -22.891 1 78.56 109 GLY B CA 1
ATOM 4088 C C . GLY B 1 109 ? 4.82 -1.518 -21.484 1 78.56 109 GLY B C 1
ATOM 4089 O O . GLY B 1 109 ? 3.943 -0.71 -21.156 1 78.56 109 GLY B O 1
ATOM 4090 N N . TYR B 1 110 ? 5.371 -2.512 -20.703 1 87 110 TYR B N 1
ATOM 4091 C CA . TYR B 1 110 ? 4.746 -2.736 -19.391 1 87 110 TYR B CA 1
ATOM 4092 C C . TYR B 1 110 ? 5.73 -2.467 -18.266 1 87 110 TYR B C 1
ATOM 4094 O O . TYR B 1 110 ? 5.52 -2.912 -17.141 1 87 110 TYR B O 1
ATOM 4102 N N . ASP B 1 111 ? 6.797 -1.761 -18.594 1 90.88 111 ASP B N 1
ATOM 4103 C CA . ASP B 1 111 ? 7.828 -1.553 -17.594 1 90.88 111 ASP B CA 1
ATOM 4104 C C . ASP B 1 111 ? 7.27 -0.824 -16.375 1 90.88 111 ASP B C 1
ATOM 4106 O O . ASP B 1 111 ? 7.512 -1.229 -15.227 1 90.88 111 ASP B O 1
ATOM 4110 N N . GLN B 1 112 ? 6.523 0.199 -16.672 1 92.12 112 GLN B N 1
ATOM 4111 C CA . GLN B 1 112 ? 6.012 1.01 -15.562 1 92.12 112 GLN B CA 1
ATOM 4112 C C . GLN B 1 112 ? 5.008 0.225 -14.727 1 92.12 112 GLN B C 1
ATOM 4114 O O . GLN B 1 112 ? 5.062 0.252 -13.492 1 92.12 112 GLN B O 1
ATOM 4119 N N . GLU B 1 113 ? 4.117 -0.515 -15.336 1 91.06 113 GLU B N 1
ATOM 4120 C CA . GLU B 1 113 ? 3.107 -1.3 -14.641 1 91.06 113 GLU B CA 1
ATOM 4121 C C . GLU B 1 113 ? 3.748 -2.395 -13.789 1 91.06 113 GLU B C 1
ATOM 4123 O O . GLU B 1 113 ? 3.352 -2.613 -12.641 1 91.06 113 GLU B O 1
ATOM 4128 N N . ARG B 1 114 ? 4.723 -3.014 -14.352 1 93.38 114 ARG B N 1
ATOM 4129 C CA . ARG B 1 114 ? 5.418 -4.074 -13.633 1 93.38 114 ARG B CA 1
ATOM 4130 C C . ARG B 1 114 ? 6.207 -3.516 -12.453 1 93.38 114 ARG B C 1
ATOM 4132 O O . ARG B 1 114 ? 6.18 -4.078 -11.359 1 93.38 114 ARG B O 1
ATOM 4139 N N . ALA B 1 115 ? 6.863 -2.416 -12.742 1 95.88 115 ALA B N 1
ATOM 4140 C CA . ALA B 1 115 ? 7.641 -1.782 -11.68 1 95.88 115 ALA B CA 1
ATOM 4141 C C . ALA B 1 115 ? 6.742 -1.35 -10.523 1 95.88 115 ALA B C 1
ATOM 4143 O O . ALA B 1 115 ? 7.07 -1.569 -9.352 1 95.88 115 ALA B O 1
ATOM 4144 N N . LEU B 1 116 ? 5.609 -0.785 -10.867 1 95.69 116 LEU B N 1
ATOM 4145 C CA . LEU B 1 116 ? 4.691 -0.314 -9.844 1 95.69 116 LEU B CA 1
ATOM 4146 C C . LEU B 1 116 ? 4.141 -1.481 -9.023 1 95.69 116 LEU B C 1
ATOM 4148 O O . LEU B 1 116 ? 4.023 -1.389 -7.805 1 95.69 116 LEU B O 1
ATOM 4152 N N . ALA B 1 117 ? 3.82 -2.559 -9.664 1 96.56 117 ALA B N 1
ATOM 4153 C CA . ALA B 1 117 ? 3.338 -3.746 -8.961 1 96.56 117 ALA B CA 1
ATOM 4154 C C . ALA B 1 117 ? 4.387 -4.277 -7.992 1 96.56 117 ALA B C 1
ATOM 4156 O O . ALA B 1 117 ? 4.07 -4.629 -6.852 1 96.56 117 ALA B O 1
ATOM 4157 N N . ILE B 1 118 ? 5.605 -4.297 -8.406 1 97.56 118 ILE B N 1
ATOM 4158 C CA . ILE B 1 118 ? 6.707 -4.766 -7.57 1 97.56 118 ILE B CA 1
ATOM 4159 C C . ILE B 1 118 ? 6.891 -3.824 -6.383 1 97.56 118 ILE B C 1
ATOM 4161 O O . ILE B 1 118 ? 7.02 -4.273 -5.242 1 97.56 118 ILE B O 1
ATOM 4165 N N . LEU B 1 119 ? 6.816 -2.572 -6.66 1 98.56 119 LEU B N 1
ATOM 4166 C CA . LEU B 1 119 ? 7.004 -1.581 -5.605 1 98.56 119 LEU B CA 1
ATOM 4167 C C . LEU B 1 119 ? 5.859 -1.635 -4.602 1 98.56 119 LEU B C 1
ATOM 4169 O O . LEU B 1 119 ? 6.074 -1.45 -3.4 1 98.56 119 LEU B O 1
ATOM 4173 N N . HIS B 1 120 ? 4.672 -1.893 -5.07 1 98.5 120 HIS B N 1
ATOM 4174 C CA . HIS B 1 120 ? 3.541 -2.072 -4.168 1 98.5 120 HIS B CA 1
ATOM 4175 C C . HIS B 1 120 ? 3.756 -3.27 -3.248 1 98.5 120 HIS B C 1
ATOM 4177 O O . HIS B 1 120 ? 3.523 -3.178 -2.041 1 98.5 120 HIS B O 1
ATOM 4183 N N . SER B 1 121 ? 4.18 -4.359 -3.826 1 98.31 121 SER B N 1
ATOM 4184 C CA . SER B 1 121 ? 4.43 -5.559 -3.037 1 98.31 121 SER B CA 1
ATOM 4185 C C . SER B 1 121 ? 5.52 -5.324 -1.998 1 98.31 121 SER B C 1
ATOM 4187 O O . SER B 1 121 ? 5.406 -5.773 -0.856 1 98.31 121 SER B O 1
ATOM 4189 N N . LEU B 1 122 ? 6.492 -4.656 -2.428 1 98.75 122 LEU B N 1
ATOM 4190 C CA . LEU B 1 122 ? 7.605 -4.344 -1.54 1 98.75 122 LEU B CA 1
ATOM 4191 C C . LEU B 1 122 ? 7.16 -3.42 -0.411 1 98.75 122 LEU B C 1
ATOM 4193 O O . LEU B 1 122 ? 7.465 -3.666 0.757 1 98.75 122 LEU B O 1
ATOM 4197 N N . ASP B 1 123 ? 6.426 -2.377 -0.739 1 98.69 123 ASP B N 1
ATOM 4198 C CA . ASP B 1 123 ? 5.938 -1.442 0.271 1 98.69 123 ASP B CA 1
ATOM 4199 C C . ASP B 1 123 ? 5.043 -2.15 1.286 1 98.69 123 ASP B C 1
ATOM 4201 O O . ASP B 1 123 ? 5.113 -1.869 2.484 1 98.69 123 ASP B O 1
ATOM 4205 N N . ARG B 1 124 ? 4.207 -3.057 0.833 1 98.44 124 ARG B N 1
ATOM 4206 C CA . ARG B 1 124 ? 3.363 -3.83 1.738 1 98.44 124 ARG B CA 1
ATOM 4207 C C . ARG B 1 124 ? 4.207 -4.645 2.711 1 98.44 124 ARG B C 1
ATOM 4209 O O . ARG B 1 124 ? 3.916 -4.691 3.908 1 98.44 124 ARG B O 1
ATOM 4216 N N . ALA B 1 125 ? 5.262 -5.266 2.199 1 98.75 125 ALA B N 1
ATOM 4217 C CA . ALA B 1 125 ? 6.125 -6.066 3.061 1 98.75 125 ALA B CA 1
ATOM 4218 C C . ALA B 1 125 ? 6.812 -5.195 4.109 1 98.75 125 ALA B C 1
ATOM 4220 O O . ALA B 1 125 ? 7.016 -5.625 5.246 1 98.75 125 ALA B O 1
ATOM 4221 N N . ILE B 1 126 ? 7.125 -3.986 3.744 1 98.62 126 ILE B N 1
ATOM 4222 C CA . ILE B 1 126 ? 7.824 -3.068 4.637 1 98.62 126 ILE B CA 1
ATOM 4223 C C . ILE B 1 126 ? 6.867 -2.572 5.719 1 98.62 126 ILE B C 1
ATOM 4225 O O . ILE B 1 126 ? 7.16 -2.678 6.91 1 98.62 126 ILE B O 1
ATOM 4229 N N . THR B 1 127 ? 5.699 -2.141 5.336 1 97.94 127 THR B N 1
ATOM 4230 C CA . THR B 1 127 ? 4.812 -1.442 6.262 1 97.94 127 THR B CA 1
ATOM 4231 C C . THR B 1 127 ? 4.125 -2.43 7.199 1 97.94 127 THR B C 1
ATOM 4233 O O . THR B 1 127 ? 3.723 -2.066 8.305 1 97.94 127 THR B O 1
ATOM 4236 N N . THR B 1 128 ? 4.086 -3.709 6.781 1 98.19 128 THR B N 1
ATOM 4237 C CA . THR B 1 128 ? 3.396 -4.699 7.605 1 98.19 128 THR B CA 1
ATOM 4238 C C . THR B 1 128 ? 4.383 -5.43 8.516 1 98.19 128 THR B C 1
ATOM 4240 O O . THR B 1 128 ? 3.982 -6.262 9.328 1 98.19 128 THR B O 1
ATOM 4243 N N . SER B 1 129 ? 5.656 -5.121 8.406 1 97.81 129 SER B N 1
ATOM 4244 C CA . SER B 1 129 ? 6.637 -5.809 9.234 1 97.81 129 SER B CA 1
ATOM 4245 C C . SER B 1 129 ? 6.445 -5.469 10.711 1 97.81 129 SER B C 1
ATOM 4247 O O . SER B 1 129 ? 6.395 -4.293 11.078 1 97.81 129 SER B O 1
ATOM 4249 N N . PRO B 1 130 ? 6.383 -6.496 11.57 1 94.88 130 PRO B N 1
ATOM 4250 C CA . PRO B 1 130 ? 6.207 -6.219 12.992 1 94.88 130 PRO B CA 1
ATOM 4251 C C . PRO B 1 130 ? 7.496 -5.75 13.664 1 94.88 130 PRO B C 1
ATOM 4253 O O . PRO B 1 130 ? 7.477 -5.344 14.836 1 94.88 130 PRO B O 1
ATOM 4256 N N . SER B 1 131 ? 8.586 -5.883 12.961 1 94.69 131 SER B N 1
ATOM 4257 C CA . SER B 1 131 ? 9.875 -5.422 13.461 1 94.69 131 SER B CA 1
ATOM 4258 C C . SER B 1 131 ? 10.594 -4.555 12.43 1 94.69 131 SER B C 1
ATOM 4260 O O . SER B 1 131 ? 10.328 -4.668 11.234 1 94.69 131 SER B O 1
ATOM 4262 N N . PRO B 1 132 ? 11.492 -3.699 12.883 1 95.38 132 PRO B N 1
ATOM 4263 C CA . PRO B 1 132 ? 12.188 -2.832 11.93 1 95.38 132 PRO B CA 1
ATOM 4264 C C . PRO B 1 132 ? 13.008 -3.615 10.906 1 95.38 132 PRO B C 1
ATOM 4266 O O . PRO B 1 132 ? 13.602 -4.645 11.25 1 95.38 132 PRO B O 1
ATOM 4269 N N . LEU B 1 133 ? 13 -3.146 9.703 1 98.12 133 LEU B N 1
ATOM 4270 C CA . LEU B 1 133 ? 13.828 -3.674 8.625 1 98.12 133 LEU B CA 1
ATOM 4271 C C . LEU B 1 133 ? 15.062 -2.801 8.406 1 98.12 133 LEU B C 1
ATOM 4273 O O . LEU B 1 133 ? 15.062 -1.62 8.758 1 98.12 133 LEU B O 1
ATOM 4277 N N . PRO B 1 134 ? 16.094 -3.387 7.914 1 98.5 134 PRO B N 1
ATOM 4278 C CA . PRO B 1 134 ? 17.312 -2.605 7.707 1 98.5 134 PRO B CA 1
ATOM 4279 C C . PRO B 1 134 ? 17.156 -1.558 6.605 1 98.5 134 PRO B C 1
ATOM 4281 O O . PRO B 1 134 ? 16.375 -1.74 5.676 1 98.5 134 PRO B O 1
ATOM 4284 N N . ASN B 1 135 ? 17.922 -0.42 6.762 1 98.62 135 ASN B N 1
ATOM 4285 C CA . ASN B 1 135 ? 18.094 0.505 5.648 1 98.62 135 ASN B CA 1
ATOM 4286 C C . ASN B 1 135 ? 18.969 -0.104 4.551 1 98.62 135 ASN B C 1
ATOM 4288 O O . ASN B 1 135 ? 20.062 -0.595 4.82 1 98.62 135 ASN B O 1
ATOM 4292 N N . ILE B 1 136 ? 18.438 -0.113 3.35 1 98.88 136 ILE B N 1
ATOM 4293 C CA . ILE B 1 136 ? 19.203 -0.67 2.242 1 98.88 136 ILE B CA 1
ATOM 4294 C C . ILE B 1 136 ? 18.969 0.156 0.98 1 98.88 136 ILE B C 1
ATOM 4296 O O . ILE B 1 136 ? 18 0.931 0.912 1 98.88 136 ILE B O 1
ATOM 4300 N N . GLU B 1 137 ? 19.859 0.081 0.072 1 98.81 137 GLU B N 1
ATOM 4301 C CA . GLU B 1 137 ? 19.734 0.568 -1.298 1 98.81 137 GLU B CA 1
ATOM 4302 C C . GLU B 1 137 ? 19.922 -0.559 -2.307 1 98.81 137 GLU B C 1
ATOM 4304 O O . GLU B 1 137 ? 20.781 -1.431 -2.111 1 98.81 137 GLU B O 1
ATOM 4309 N N . PHE B 1 138 ? 19.141 -0.587 -3.348 1 98.69 138 PHE B N 1
ATOM 4310 C CA . PHE B 1 138 ? 19.141 -1.716 -4.27 1 98.69 138 PHE B CA 1
ATOM 4311 C C . PHE B 1 138 ? 18.594 -1.305 -5.633 1 98.69 138 PHE B C 1
ATOM 4313 O O . PHE B 1 138 ? 18.125 -0.177 -5.805 1 98.69 138 PHE B O 1
ATOM 4320 N N . SER B 1 139 ? 18.75 -2.131 -6.582 1 97.5 139 SER B N 1
ATOM 4321 C CA . SER B 1 139 ? 18.125 -1.983 -7.898 1 97.5 139 SER B CA 1
ATOM 4322 C C . SER B 1 139 ? 17.484 -3.285 -8.359 1 97.5 139 SER B C 1
ATOM 4324 O O . SER B 1 139 ? 17.875 -4.367 -7.914 1 97.5 139 SER B O 1
ATOM 4326 N N . PHE B 1 140 ? 16.453 -3.166 -9.18 1 96.75 140 PHE B N 1
ATOM 4327 C CA . PHE B 1 140 ? 15.797 -4.363 -9.703 1 96.75 140 PHE B CA 1
ATOM 4328 C C . PHE B 1 140 ? 15.367 -4.152 -11.148 1 96.75 140 PHE B C 1
ATOM 4330 O O . PHE B 1 140 ? 15.172 -3.016 -11.586 1 96.75 140 PHE B O 1
ATOM 4337 N N . ALA B 1 141 ? 15.258 -5.266 -11.82 1 93.38 141 ALA B N 1
ATOM 4338 C CA . ALA B 1 141 ? 14.812 -5.273 -13.211 1 93.38 141 ALA B CA 1
ATOM 4339 C C . ALA B 1 141 ? 13.398 -5.844 -13.336 1 93.38 141 ALA B C 1
ATOM 4341 O O . ALA B 1 141 ? 13.047 -6.785 -12.617 1 93.38 141 ALA B O 1
ATOM 4342 N N . VAL B 1 142 ? 12.641 -5.242 -14.305 1 91.5 142 VAL B N 1
ATOM 4343 C CA . VAL B 1 142 ? 11.258 -5.684 -14.438 1 91.5 142 VAL B CA 1
ATOM 4344 C C . VAL B 1 142 ? 11.102 -6.523 -15.695 1 91.5 142 VAL B C 1
ATOM 4346 O O . VAL B 1 142 ? 10.008 -7.02 -15.992 1 91.5 142 VAL B O 1
ATOM 4349 N N . SER B 1 143 ? 12.141 -6.543 -16.375 1 79.75 143 SER B N 1
ATOM 4350 C CA . SER B 1 143 ? 12.078 -7.316 -17.625 1 79.75 143 SER B CA 1
ATOM 4351 C C . SER B 1 143 ? 12.773 -8.664 -17.469 1 79.75 143 SER B C 1
ATOM 4353 O O . SER B 1 143 ? 13.609 -8.836 -16.578 1 79.75 143 SER B O 1
ATOM 4355 N N . ASP B 1 144 ? 12.328 -9.617 -18.156 1 64.25 144 ASP B N 1
ATOM 4356 C CA . ASP B 1 144 ? 12.844 -10.984 -18.125 1 64.25 144 ASP B CA 1
ATOM 4357 C C . ASP B 1 144 ? 14.055 -11.133 -19.047 1 64.25 144 ASP B C 1
ATOM 4359 O O . ASP B 1 144 ? 14.57 -12.242 -19.234 1 64.25 144 ASP B O 1
ATOM 4363 N N . VAL B 1 145 ? 14.484 -10.031 -19.562 1 58.12 145 VAL B N 1
ATOM 4364 C CA . VAL B 1 145 ? 15.359 -10.289 -20.703 1 58.12 145 VAL B CA 1
ATOM 4365 C C . VAL B 1 145 ? 16.797 -10.492 -20.219 1 58.12 145 VAL B C 1
ATOM 4367 O O . VAL B 1 145 ? 17.344 -9.633 -19.531 1 58.12 145 VAL B O 1
ATOM 4370 N N . PRO B 1 146 ? 17.188 -11.742 -20.344 1 55.66 146 PRO B N 1
ATOM 4371 C CA . PRO B 1 146 ? 18.625 -11.984 -20.156 1 55.66 146 PRO B CA 1
ATOM 4372 C C . PRO B 1 146 ? 19.5 -11.031 -20.969 1 55.66 146 PRO B C 1
ATOM 4374 O O . PRO B 1 146 ? 19.375 -10.961 -22.203 1 55.66 146 PRO B O 1
ATOM 4377 N N . ASP B 1 147 ? 19.5 -9.883 -20.578 1 56.41 147 ASP B N 1
ATOM 4378 C CA . ASP B 1 147 ? 20.391 -9 -21.328 1 56.41 147 ASP B CA 1
ATOM 4379 C C . ASP B 1 147 ? 21.844 -9.469 -21.234 1 56.41 147 ASP B C 1
ATOM 4381 O O . ASP B 1 147 ? 22.312 -9.797 -20.141 1 56.41 147 ASP B O 1
ATOM 4385 N N . GLU B 1 148 ? 22.297 -9.953 -22.344 1 57.97 148 GLU B N 1
ATOM 4386 C CA . GLU B 1 148 ? 23.719 -10.32 -22.406 1 57.97 148 GLU B CA 1
ATOM 4387 C C . GLU B 1 148 ? 24.562 -9.352 -21.594 1 57.97 148 GLU B C 1
ATOM 4389 O O . GLU B 1 148 ? 25.594 -9.75 -21.031 1 57.97 148 GLU B O 1
ATOM 4394 N N . GLU B 1 149 ? 24.078 -8.156 -21.594 1 58.47 149 GLU B N 1
ATOM 4395 C CA . GLU B 1 149 ? 24.844 -7.148 -20.859 1 58.47 149 GLU B CA 1
ATOM 4396 C C . GLU B 1 149 ? 24.688 -7.32 -19.359 1 58.47 149 GLU B C 1
ATOM 4398 O O . GLU B 1 149 ? 25.422 -6.703 -18.578 1 58.47 149 GLU B O 1
ATOM 4403 N N . HIS B 1 150 ? 23.797 -8.203 -19.062 1 60.56 150 HIS B N 1
ATOM 4404 C CA . HIS B 1 150 ? 23.531 -8.383 -17.641 1 60.56 150 HIS B CA 1
ATOM 4405 C C . HIS B 1 150 ? 24.625 -9.203 -16.969 1 60.56 150 HIS B C 1
ATOM 4407 O O . HIS B 1 150 ? 24.734 -9.203 -15.742 1 60.56 150 HIS B O 1
ATOM 4413 N N . ALA B 1 151 ? 25.375 -9.625 -17.906 1 64.31 151 ALA B N 1
ATOM 4414 C CA . ALA B 1 151 ? 26.406 -10.477 -17.297 1 64.31 151 ALA B CA 1
ATOM 4415 C C . ALA B 1 151 ? 27.312 -9.664 -16.375 1 64.31 151 ALA B C 1
ATOM 4417 O O . ALA B 1 151 ? 27.734 -8.562 -16.734 1 64.31 151 ALA B O 1
ATOM 4418 N N . ASN B 1 152 ? 27.344 -9.922 -15.07 1 74.81 152 ASN B N 1
ATOM 4419 C CA . ASN B 1 152 ? 28.266 -9.406 -14.062 1 74.81 152 ASN B CA 1
ATOM 4420 C C . ASN B 1 152 ? 27.688 -8.188 -13.352 1 74.81 152 ASN B C 1
ATOM 4422 O O . ASN B 1 152 ? 28.438 -7.375 -12.797 1 74.81 152 ASN B O 1
ATOM 4426 N N . HIS B 1 153 ? 26.406 -7.941 -13.617 1 86.88 153 HIS B N 1
ATOM 4427 C CA . HIS B 1 153 ? 25.781 -6.875 -12.828 1 86.88 153 HIS B CA 1
ATOM 4428 C C . HIS B 1 153 ? 24.938 -7.445 -11.703 1 86.88 153 HIS B C 1
ATOM 4430 O O . HIS B 1 153 ? 24.25 -8.453 -11.883 1 86.88 153 HIS B O 1
ATOM 4436 N N . THR B 1 154 ? 25.094 -6.797 -10.633 1 93 154 THR B N 1
ATOM 4437 C CA . THR B 1 154 ? 24.266 -7.184 -9.492 1 93 154 THR B CA 1
ATOM 4438 C C . THR B 1 154 ? 22.938 -6.449 -9.516 1 93 154 THR B C 1
ATOM 4440 O O . THR B 1 154 ? 22.891 -5.219 -9.555 1 93 154 THR B O 1
ATOM 4443 N N . ILE B 1 155 ? 21.875 -7.211 -9.578 1 94.44 155 ILE B N 1
ATOM 4444 C CA . ILE B 1 155 ? 20.531 -6.645 -9.641 1 94.44 155 ILE B CA 1
ATOM 4445 C C . ILE B 1 155 ? 19.516 -7.68 -9.164 1 94.44 155 ILE B C 1
ATOM 4447 O O . ILE B 1 155 ? 19.75 -8.883 -9.266 1 94.44 155 ILE B O 1
ATOM 4451 N N . TRP B 1 156 ? 18.438 -7.211 -8.555 1 96.38 156 TRP B N 1
ATOM 4452 C CA . TRP B 1 156 ? 17.328 -8.133 -8.297 1 96.38 156 TRP B CA 1
ATOM 4453 C C . TRP B 1 156 ? 16.578 -8.453 -9.578 1 96.38 156 TRP B C 1
ATOM 4455 O O . TRP B 1 156 ? 16.266 -7.551 -10.367 1 96.38 156 TRP B O 1
ATOM 4465 N N . GLY B 1 157 ? 16.297 -9.719 -9.797 1 93.88 157 GLY B N 1
ATOM 4466 C CA . GLY B 1 157 ? 15.617 -10.156 -11.008 1 93.88 157 GLY B CA 1
ATOM 4467 C C . GLY B 1 157 ? 14.484 -11.117 -10.734 1 93.88 157 GLY B C 1
ATOM 4468 O O . GLY B 1 157 ? 14.328 -11.609 -9.617 1 93.88 157 GLY B O 1
ATOM 4469 N N . LEU B 1 158 ? 13.711 -11.352 -11.797 1 94.19 158 LEU B N 1
ATOM 4470 C CA . LEU B 1 158 ? 12.555 -12.234 -11.695 1 94.19 158 LEU B CA 1
ATOM 4471 C C . LEU B 1 158 ? 12.961 -13.695 -11.883 1 94.19 158 LEU B C 1
ATOM 4473 O O . LEU B 1 158 ? 12.258 -14.602 -11.43 1 94.19 158 LEU B O 1
ATOM 4477 N N . SER B 1 159 ? 13.984 -13.883 -12.562 1 92.75 159 SER B N 1
ATOM 4478 C CA . SER B 1 159 ? 14.586 -15.188 -12.836 1 92.75 159 SER B CA 1
ATOM 4479 C C . SER B 1 159 ? 16.078 -15.055 -13.148 1 92.75 159 SER B C 1
ATOM 4481 O O . SER B 1 159 ? 16.578 -13.938 -13.328 1 92.75 159 SER B O 1
ATOM 4483 N N . ARG B 1 160 ? 16.734 -16.172 -13.125 1 90.25 160 ARG B N 1
ATOM 4484 C CA . ARG B 1 160 ? 18.156 -16.156 -13.477 1 90.25 160 ARG B CA 1
ATOM 4485 C C . ARG B 1 160 ? 18.594 -17.5 -14.031 1 90.25 160 ARG B C 1
ATOM 4487 O O . ARG B 1 160 ? 17.969 -18.531 -13.742 1 90.25 160 ARG B O 1
ATOM 4494 N N . LEU B 1 161 ? 19.656 -17.406 -14.797 1 90.5 161 LEU B N 1
ATOM 4495 C CA . LEU B 1 161 ? 20.375 -18.625 -15.141 1 90.5 161 LEU B CA 1
ATOM 4496 C C . LEU B 1 161 ? 21.281 -19.062 -14 1 90.5 161 LEU B C 1
ATOM 4498 O O . LEU B 1 161 ? 21.641 -18.266 -13.141 1 90.5 161 LEU B O 1
ATOM 4502 N N . GLU B 1 162 ? 21.594 -20.359 -14.047 1 89.69 162 GLU B N 1
ATOM 4503 C CA . GLU B 1 162 ? 22.484 -20.891 -13.016 1 89.69 162 GLU B CA 1
ATOM 4504 C C . GLU B 1 162 ? 23.812 -20.125 -12.977 1 89.69 162 GLU B C 1
ATOM 4506 O O . GLU B 1 162 ? 24.391 -19.938 -11.906 1 89.69 162 GLU B O 1
ATOM 4511 N N . THR B 1 163 ? 24.203 -19.594 -14.078 1 88.31 163 THR B N 1
ATOM 4512 C CA . THR B 1 163 ? 25.5 -18.922 -14.203 1 88.31 163 THR B CA 1
ATOM 4513 C C . THR B 1 163 ? 25.406 -17.484 -13.695 1 88.31 163 THR B C 1
ATOM 4515 O O . THR B 1 163 ? 26.438 -16.844 -13.43 1 88.31 163 THR B O 1
ATOM 4518 N N . ASP B 1 164 ? 24.188 -16.969 -13.602 1 88.06 164 ASP B N 1
ATOM 4519 C CA . ASP B 1 164 ? 24 -15.57 -13.219 1 88.06 164 ASP B CA 1
ATOM 4520 C C . ASP B 1 164 ? 23.938 -15.422 -11.695 1 88.06 164 ASP B C 1
ATOM 4522 O O . ASP B 1 164 ? 22.906 -15 -11.164 1 88.06 164 ASP B O 1
ATOM 4526 N N . ARG B 1 165 ? 25.094 -15.539 -11.07 1 87.19 165 ARG B N 1
ATOM 4527 C CA . ARG B 1 165 ? 25.109 -15.633 -9.617 1 87.19 165 ARG B CA 1
ATOM 4528 C C . ARG B 1 165 ? 24.984 -14.25 -8.977 1 87.19 165 ARG B C 1
ATOM 4530 O O . ARG B 1 165 ? 24.812 -14.133 -7.766 1 87.19 165 ARG B O 1
ATOM 4537 N N . GLU B 1 166 ? 25 -13.227 -9.773 1 90.06 166 GLU B N 1
ATOM 4538 C CA . GLU B 1 166 ? 24.906 -11.867 -9.242 1 90.06 166 GLU B CA 1
ATOM 4539 C C . GLU B 1 166 ? 23.453 -11.391 -9.234 1 90.06 166 GLU B C 1
ATOM 4541 O O . GLU B 1 166 ? 23.141 -10.352 -8.641 1 90.06 166 GLU B O 1
ATOM 4546 N N . ILE B 1 167 ? 22.625 -12.18 -9.883 1 92 167 ILE B N 1
ATOM 4547 C CA . ILE B 1 167 ? 21.219 -11.82 -9.898 1 92 167 ILE B CA 1
ATOM 4548 C C . ILE B 1 167 ? 20.516 -12.383 -8.664 1 92 167 ILE B C 1
ATOM 4550 O O . ILE B 1 167 ? 20.578 -13.586 -8.398 1 92 167 ILE B O 1
ATOM 4554 N N . TRP B 1 168 ? 19.938 -11.477 -7.926 1 95.44 168 TRP B N 1
ATOM 4555 C CA . TRP B 1 168 ? 19.156 -11.867 -6.758 1 95.44 168 TRP B CA 1
ATOM 4556 C C . TRP B 1 168 ? 17.688 -12.039 -7.121 1 95.44 168 TRP B C 1
ATOM 4558 O O . TRP B 1 168 ? 17.062 -11.141 -7.707 1 95.44 168 TRP B O 1
ATOM 4568 N N . LEU B 1 169 ? 17.125 -13.109 -6.723 1 95.31 169 LEU B N 1
ATOM 4569 C CA . LEU B 1 169 ? 15.758 -13.406 -7.125 1 95.31 169 LEU B CA 1
ATOM 4570 C C . LEU B 1 169 ? 14.758 -12.672 -6.234 1 95.31 169 LEU B C 1
ATOM 4572 O O . LEU B 1 169 ? 14.922 -12.641 -5.012 1 95.31 169 LEU B O 1
ATOM 4576 N N . MET B 1 170 ? 13.797 -12.109 -6.875 1 96.88 170 MET B N 1
ATOM 4577 C CA . MET B 1 170 ? 12.711 -11.445 -6.168 1 96.88 170 MET B CA 1
ATOM 4578 C C . MET B 1 170 ? 11.359 -11.977 -6.637 1 96.88 170 MET B C 1
ATOM 4580 O O . MET B 1 170 ? 11.258 -12.594 -7.699 1 96.88 170 MET B O 1
ATOM 4584 N N . PRO B 1 171 ? 10.25 -11.773 -5.777 1 96.81 171 PRO B N 1
ATOM 4585 C CA . PRO B 1 171 ? 8.906 -12.117 -6.258 1 96.81 171 PRO B CA 1
ATOM 4586 C C . PRO B 1 171 ? 8.492 -11.305 -7.484 1 96.81 171 PRO B C 1
ATOM 4588 O O . PRO B 1 171 ? 8.82 -10.117 -7.578 1 96.81 171 PRO B O 1
ATOM 4591 N N . ASP B 1 172 ? 7.828 -11.914 -8.391 1 94.38 172 ASP B N 1
ATOM 4592 C CA . ASP B 1 172 ? 7.453 -11.18 -9.594 1 94.38 172 ASP B CA 1
ATOM 4593 C C . ASP B 1 172 ? 6.219 -10.312 -9.352 1 94.38 172 ASP B C 1
ATOM 4595 O O . ASP B 1 172 ? 5.562 -10.438 -8.312 1 94.38 172 ASP B O 1
ATOM 4599 N N . PHE B 1 173 ? 5.891 -9.469 -10.312 1 95 173 PHE B N 1
ATOM 4600 C CA . PHE B 1 173 ? 4.859 -8.438 -10.227 1 95 173 PHE B CA 1
ATOM 4601 C C . PHE B 1 173 ? 3.473 -9.062 -10.172 1 95 173 PHE B C 1
ATOM 4603 O O . PHE B 1 173 ? 2.527 -8.445 -9.68 1 95 173 PHE B O 1
ATOM 4610 N N . GLY B 1 174 ? 3.336 -10.305 -10.578 1 95.12 174 GLY B N 1
ATOM 4611 C CA . GLY B 1 174 ? 2.037 -10.953 -10.602 1 95.12 174 GLY B CA 1
ATOM 4612 C C . GLY B 1 174 ? 1.521 -11.297 -9.219 1 95.12 174 GLY B C 1
ATOM 4613 O O . GLY B 1 174 ? 0.328 -11.555 -9.039 1 95.12 174 GLY B O 1
ATOM 4614 N N . TYR B 1 175 ? 2.432 -11.336 -8.211 1 97.19 175 TYR B N 1
ATOM 4615 C CA . TYR B 1 175 ? 1.993 -11.602 -6.844 1 97.19 175 TYR B CA 1
ATOM 4616 C C . TYR B 1 175 ? 1.222 -10.406 -6.285 1 97.19 175 TYR B C 1
ATOM 4618 O O . TYR B 1 175 ? 0.535 -10.531 -5.266 1 97.19 175 TYR B O 1
ATOM 4626 N N . TRP B 1 176 ? 1.425 -9.25 -6.953 1 97 176 TRP B N 1
ATOM 4627 C CA . TRP B 1 176 ? 0.56 -8.102 -6.711 1 97 176 TRP B CA 1
ATOM 4628 C C . TRP B 1 176 ? -0.625 -8.094 -7.672 1 97 176 TRP B C 1
ATOM 4630 O O . TRP B 1 176 ? -1.726 -8.523 -7.309 1 97 176 TRP B O 1
ATOM 4640 N N . SER B 1 177 ? -0.4 -7.727 -8.789 1 95.19 177 SER B N 1
ATOM 4641 C CA . SER B 1 177 ? -1.418 -7.734 -9.828 1 95.19 177 SER B CA 1
ATOM 4642 C C . SER B 1 177 ? -0.791 -7.621 -11.219 1 95.19 177 SER B C 1
ATOM 4644 O O . SER B 1 177 ? 0.214 -6.93 -11.391 1 95.19 177 SER B O 1
ATOM 4646 N N . TRP B 1 178 ? -1.322 -8.273 -12.102 1 85.5 178 TRP B N 1
ATOM 4647 C CA . TRP B 1 178 ? -1.017 -8.102 -13.516 1 85.5 178 TRP B CA 1
ATOM 4648 C C . TRP B 1 178 ? -2.273 -7.762 -14.305 1 85.5 178 TRP B C 1
ATOM 4650 O O . TRP B 1 178 ? -2.998 -8.656 -14.75 1 85.5 178 TRP B O 1
ATOM 4660 N N . PRO B 1 179 ? -2.529 -6.516 -14.422 1 66.94 179 PRO B N 1
ATOM 4661 C CA . PRO B 1 179 ? -3.848 -6.074 -14.883 1 66.94 179 PRO B CA 1
ATOM 4662 C C . PRO B 1 179 ? -4.031 -6.238 -16.391 1 66.94 179 PRO B C 1
ATOM 4664 O O . PRO B 1 179 ? -4.457 -5.301 -17.062 1 66.94 179 PRO B O 1
ATOM 4667 N N . ILE B 1 180 ? -3.367 -7.07 -17 1 62.59 180 ILE B N 1
ATOM 4668 C CA . ILE B 1 180 ? -3.67 -7.258 -18.422 1 62.59 180 ILE B CA 1
ATOM 4669 C C . ILE B 1 180 ? -4.805 -8.273 -18.562 1 62.59 180 ILE B C 1
ATOM 4671 O O . ILE B 1 180 ? -4.691 -9.414 -18.109 1 62.59 180 ILE B O 1
ATOM 4675 N N . GLY B 1 181 ? -6.039 -7.699 -19.062 1 61.72 181 GLY B N 1
ATOM 4676 C CA . GLY B 1 181 ? -7.371 -8.172 -19.391 1 61.72 181 GLY B CA 1
ATOM 4677 C C . GLY B 1 181 ? -7.672 -9.555 -18.828 1 61.72 181 GLY B C 1
ATOM 4678 O O . GLY B 1 181 ? -8.836 -9.953 -18.75 1 61.72 181 GLY B O 1
ATOM 4679 N N . LEU B 1 182 ? -6.508 -10.32 -18.312 1 64.81 182 LEU B N 1
ATOM 4680 C CA . LEU B 1 182 ? -7.023 -11.648 -17.984 1 64.81 182 LEU B CA 1
ATOM 4681 C C . LEU B 1 182 ? -6.488 -12.125 -16.641 1 64.81 182 LEU B C 1
ATOM 4683 O O . LEU B 1 182 ? -6.871 -13.195 -16.156 1 64.81 182 LEU B O 1
ATOM 4687 N N . VAL B 1 183 ? -5.762 -11.531 -15.867 1 80.5 183 VAL B N 1
ATOM 4688 C CA . VAL B 1 183 ? -5.266 -12.133 -14.641 1 80.5 183 VAL B CA 1
ATOM 4689 C C . VAL B 1 183 ? -5.676 -11.281 -13.438 1 80.5 183 VAL B C 1
ATOM 4691 O O . VAL B 1 183 ? -6.66 -11.586 -12.766 1 80.5 183 VAL B O 1
ATOM 4694 N N . GLY B 1 184 ? -5.238 -10.078 -13.242 1 90.06 184 GLY B N 1
ATOM 4695 C CA . GLY B 1 184 ? -5.582 -9.195 -12.141 1 90.06 184 GLY B CA 1
ATOM 4696 C C . GLY B 1 184 ? -4.777 -9.469 -10.883 1 90.06 184 GLY B C 1
ATOM 4697 O O . GLY B 1 184 ? -3.607 -9.844 -10.961 1 90.06 184 GLY B O 1
ATOM 4698 N N . ALA B 1 185 ? -5.41 -9.305 -9.766 1 95.62 185 ALA B N 1
ATOM 4699 C CA . ALA B 1 185 ? -4.727 -9.453 -8.484 1 95.62 185 ALA B CA 1
ATOM 4700 C C . ALA B 1 185 ? -4.543 -10.93 -8.125 1 95.62 185 ALA B C 1
ATOM 4702 O O . ALA B 1 185 ? -5.445 -11.742 -8.344 1 95.62 185 ALA B O 1
ATOM 4703 N N . TYR B 1 186 ? -3.416 -11.227 -7.566 1 96.62 186 TYR B N 1
ATOM 4704 C CA . TYR B 1 186 ? -3.072 -12.602 -7.207 1 96.62 186 TYR B CA 1
ATOM 4705 C C . TYR B 1 186 ? -4.137 -13.211 -6.301 1 96.62 186 TYR B C 1
ATOM 4707 O O . TYR B 1 186 ? -4.551 -14.352 -6.504 1 96.62 186 TYR B O 1
ATOM 4715 N N . GLU B 1 187 ? -4.617 -12.445 -5.348 1 95.62 187 GLU B N 1
ATOM 4716 C CA . GLU B 1 187 ? -5.598 -12.938 -4.387 1 95.62 187 GLU B CA 1
ATOM 4717 C C . GLU B 1 187 ? -6.934 -13.234 -5.059 1 95.62 187 GLU B C 1
ATOM 4719 O O . GLU B 1 187 ? -7.641 -14.164 -4.672 1 95.62 187 GLU B O 1
ATOM 4724 N N . ASP B 1 188 ? -7.285 -12.461 -6.023 1 94.38 188 ASP B N 1
ATOM 4725 C CA . ASP B 1 188 ? -8.516 -12.719 -6.762 1 94.38 188 ASP B CA 1
ATOM 4726 C C . ASP B 1 188 ? -8.406 -13.992 -7.59 1 94.38 188 ASP B C 1
ATOM 4728 O O . ASP B 1 188 ? -9.359 -14.766 -7.691 1 94.38 188 ASP B O 1
ATOM 4732 N N . VAL B 1 189 ? -7.238 -14.18 -8.211 1 94.5 189 VAL B N 1
ATOM 4733 C CA . VAL B 1 189 ? -7.016 -15.391 -8.992 1 94.5 189 VAL B CA 1
ATOM 4734 C C . VAL B 1 189 ? -7.156 -16.609 -8.102 1 94.5 189 VAL B C 1
ATOM 4736 O O . VAL B 1 189 ? -7.848 -17.578 -8.453 1 94.5 189 VAL B O 1
ATOM 4739 N N . ARG B 1 190 ? -6.574 -16.594 -6.93 1 95.94 190 ARG B N 1
ATOM 4740 C CA . ARG B 1 190 ? -6.66 -17.703 -5.988 1 95.94 190 ARG B CA 1
ATOM 4741 C C . ARG B 1 190 ? -8.102 -17.938 -5.543 1 95.94 190 ARG B C 1
ATOM 4743 O O . ARG B 1 190 ? -8.547 -19.078 -5.441 1 95.94 190 ARG B O 1
ATOM 4750 N N . ALA B 1 191 ? -8.773 -16.844 -5.293 1 94.38 191 ALA B N 1
ATOM 4751 C CA . ALA B 1 191 ? -10.164 -16.953 -4.867 1 94.38 191 ALA B CA 1
ATOM 4752 C C . ALA B 1 191 ? -11.023 -17.578 -5.961 1 94.38 191 ALA B C 1
ATOM 4754 O O . ALA B 1 191 ? -11.898 -18.406 -5.68 1 94.38 191 ALA B O 1
ATOM 4755 N N . GLU B 1 192 ? -10.797 -17.172 -7.156 1 93.38 192 GLU B N 1
ATOM 4756 C CA . GLU B 1 192 ? -11.555 -17.719 -8.273 1 93.38 192 GLU B CA 1
ATOM 4757 C C . GLU B 1 192 ? -11.258 -19.203 -8.461 1 93.38 192 GLU B C 1
ATOM 4759 O O . GLU B 1 192 ? -12.164 -20 -8.734 1 93.38 192 GLU B O 1
ATOM 4764 N N . ILE B 1 193 ? -9.992 -19.547 -8.391 1 95.56 193 ILE B N 1
ATOM 4765 C CA . ILE B 1 193 ? -9.602 -20.953 -8.492 1 95.56 193 ILE B CA 1
ATOM 4766 C C . ILE B 1 193 ? -10.328 -21.766 -7.434 1 95.56 193 ILE B C 1
ATOM 4768 O O . ILE B 1 193 ? -10.875 -22.844 -7.734 1 95.56 193 ILE B O 1
ATOM 4772 N N . THR B 1 194 ? -10.383 -21.25 -6.215 1 94 194 THR B N 1
ATOM 4773 C CA . THR B 1 194 ? -11.039 -21.938 -5.113 1 94 194 THR B CA 1
ATOM 4774 C C . THR B 1 194 ? -12.539 -22.062 -5.371 1 94 194 THR B C 1
ATOM 4776 O O . THR B 1 194 ? -13.125 -23.125 -5.168 1 94 194 THR B O 1
ATOM 4779 N N . ASP B 1 195 ? -13.102 -21.047 -5.859 1 93.12 195 ASP B N 1
ATOM 4780 C CA . ASP B 1 195 ? -14.547 -21.016 -6.078 1 93.12 195 ASP B CA 1
ATOM 4781 C C . ASP B 1 195 ? -14.953 -21.969 -7.195 1 93.12 195 ASP B C 1
ATOM 4783 O O . ASP B 1 195 ? -16.016 -22.609 -7.125 1 93.12 195 ASP B O 1
ATOM 4787 N N . LYS B 1 196 ? -14.109 -22.094 -8.164 1 93.38 196 LYS B N 1
ATOM 4788 C CA . LYS B 1 196 ? -14.461 -22.875 -9.352 1 93.38 196 LYS B CA 1
ATOM 4789 C C . LYS B 1 196 ? -13.898 -24.281 -9.266 1 93.38 196 LYS B C 1
ATOM 4791 O O . LYS B 1 196 ? -13.969 -25.047 -10.234 1 93.38 196 LYS B O 1
ATOM 4796 N N . GLN B 1 197 ? -13.336 -24.578 -8.219 1 91.94 197 GLN B N 1
ATOM 4797 C CA . GLN B 1 197 ? -12.695 -25.875 -8.062 1 91.94 197 GLN B CA 1
ATOM 4798 C C . GLN B 1 197 ? -13.695 -27.016 -8.273 1 91.94 197 GLN B C 1
ATOM 4800 O O . GLN B 1 197 ? -14.828 -26.938 -7.793 1 91.94 197 GLN B O 1
ATOM 4805 N N . ILE B 1 198 ? -13.266 -28.047 -9.039 1 94.44 198 ILE B N 1
ATOM 4806 C CA . ILE B 1 198 ? -14.07 -29.25 -9.234 1 94.44 198 ILE B CA 1
ATOM 4807 C C . ILE B 1 198 ? -13.266 -30.469 -8.812 1 94.44 198 ILE B C 1
ATOM 4809 O O . ILE B 1 198 ? -12.039 -30.438 -8.75 1 94.44 198 ILE B O 1
ATOM 4813 N N . SER B 1 199 ? -14 -31.531 -8.5 1 93.56 199 SER B N 1
ATOM 4814 C CA . SER B 1 199 ? -13.336 -32.75 -8.078 1 93.56 199 SER B CA 1
ATOM 4815 C C . SER B 1 199 ? -12.523 -33.375 -9.211 1 93.56 199 SER B C 1
ATOM 4817 O O . SER B 1 199 ? -12.812 -33.125 -10.391 1 93.56 199 SER B O 1
ATOM 4819 N N . TRP B 1 200 ? -11.57 -34.125 -8.875 1 95 200 TRP B N 1
ATOM 4820 C CA . TRP B 1 200 ? -10.641 -34.75 -9.805 1 95 200 TRP B CA 1
ATOM 4821 C C . TRP B 1 200 ? -11.391 -35.531 -10.883 1 95 200 TRP B C 1
ATOM 4823 O O . TRP B 1 200 ? -11.07 -35.438 -12.07 1 95 200 TRP B O 1
ATOM 4833 N N . ASP B 1 201 ? -12.445 -36.188 -10.406 1 94.56 201 ASP B N 1
ATOM 4834 C CA . ASP B 1 201 ? -13.141 -37.094 -11.312 1 94.56 201 ASP B CA 1
ATOM 4835 C C . ASP B 1 201 ? -13.945 -36.312 -12.352 1 94.56 201 ASP B C 1
ATOM 4837 O O . ASP B 1 201 ? -14.344 -36.875 -13.375 1 94.56 201 ASP B O 1
ATOM 4841 N N . HIS B 1 202 ? -14.164 -35 -12.109 1 96.62 202 HIS B N 1
ATOM 4842 C CA . HIS B 1 202 ? -14.938 -34.188 -13.039 1 96.62 202 HIS B CA 1
ATOM 4843 C C . HIS B 1 202 ? -14.016 -33.375 -13.93 1 96.62 202 HIS B C 1
ATOM 4845 O O . HIS B 1 202 ? -14.477 -32.688 -14.852 1 96.62 202 HIS B O 1
ATOM 4851 N N . LYS B 1 203 ? -12.758 -33.438 -13.711 1 97.81 203 LYS B N 1
ATOM 4852 C CA . LYS B 1 203 ? -11.805 -32.719 -14.547 1 97.81 203 LYS B CA 1
ATOM 4853 C C . LYS B 1 203 ? -11.617 -33.438 -15.891 1 97.81 203 LYS B C 1
ATOM 4855 O O . LYS B 1 203 ? -11.75 -34.656 -15.984 1 97.81 203 LYS B O 1
ATOM 4860 N N . GLN B 1 204 ? -11.297 -32.562 -16.891 1 97.81 204 GLN B N 1
ATOM 4861 C CA . GLN B 1 204 ? -10.953 -33.125 -18.188 1 97.81 204 GLN B CA 1
ATOM 4862 C C . GLN B 1 204 ? -9.625 -33.875 -18.125 1 97.81 204 GLN B C 1
ATOM 4864 O O . GLN B 1 204 ? -8.617 -33.312 -17.688 1 97.81 204 GLN B O 1
ATOM 4869 N N . ALA B 1 205 ? -9.641 -35.125 -18.609 1 97.94 205 ALA B N 1
ATOM 4870 C CA . ALA B 1 205 ? -8.445 -35.969 -18.562 1 97.94 205 ALA B CA 1
ATOM 4871 C C . ALA B 1 205 ? -7.523 -35.656 -19.75 1 97.94 205 ALA B C 1
ATOM 4873 O O . ALA B 1 205 ? -7.246 -36.531 -20.562 1 97.94 205 ALA B O 1
ATOM 4874 N N . LYS B 1 206 ? -7.039 -34.406 -19.812 1 98.31 206 LYS B N 1
ATOM 4875 C CA . LYS B 1 206 ? -6.168 -33.938 -20.891 1 98.31 206 LYS B CA 1
ATOM 4876 C C . LYS B 1 206 ? -5.086 -33 -20.344 1 98.31 206 LYS B C 1
ATOM 4878 O O . LYS B 1 206 ? -5.227 -32.438 -19.25 1 98.31 206 LYS B O 1
ATOM 4883 N N . LEU B 1 207 ? -4.043 -33 -21.109 1 98.75 207 LEU B N 1
ATOM 4884 C CA . LEU B 1 207 ? -3.027 -31.984 -20.906 1 98.75 207 LEU B CA 1
ATOM 4885 C C . LEU B 1 207 ? -3.439 -30.672 -21.578 1 98.75 207 LEU B C 1
ATOM 4887 O O . LEU B 1 207 ? -3.746 -30.641 -22.766 1 98.75 207 LEU B O 1
ATOM 4891 N N . PHE B 1 208 ? -3.469 -29.625 -20.75 1 97.62 208 PHE B N 1
ATOM 4892 C CA . PHE B 1 208 ? -3.943 -28.344 -21.234 1 97.62 208 PHE B CA 1
ATOM 4893 C C . PHE B 1 208 ? -2.809 -27.328 -21.281 1 97.62 208 PHE B C 1
ATOM 4895 O O . PHE B 1 208 ? -1.98 -27.266 -20.375 1 97.62 208 PHE B O 1
ATOM 4902 N N . TRP B 1 209 ? -2.785 -26.531 -22.375 1 96.44 209 TRP B N 1
ATOM 4903 C CA . TRP B 1 209 ? -1.863 -25.406 -22.469 1 96.44 209 TRP B CA 1
ATOM 4904 C C . TRP B 1 209 ? -2.354 -24.391 -23.5 1 96.44 209 TRP B C 1
ATOM 4906 O O . TRP B 1 209 ? -2.801 -24.766 -24.594 1 96.44 209 TRP B O 1
ATOM 4916 N N . ARG B 1 210 ? -2.354 -23.141 -23.094 1 91.62 210 ARG B N 1
ATOM 4917 C CA . ARG B 1 210 ? -2.559 -22 -24 1 91.62 210 ARG B CA 1
ATOM 4918 C C . ARG B 1 210 ? -1.419 -21 -23.875 1 91.62 210 ARG B C 1
ATOM 4920 O O . ARG B 1 210 ? -1.065 -20.578 -22.766 1 91.62 210 ARG B O 1
ATOM 4927 N N . GLY B 1 211 ? -0.788 -20.625 -24.984 1 89.25 211 GLY B N 1
ATOM 4928 C CA . GLY B 1 211 ? 0.286 -19.656 -24.906 1 89.25 211 GLY B CA 1
ATOM 4929 C C . GLY B 1 211 ? 0.781 -19.203 -26.266 1 89.25 211 GLY B C 1
ATOM 4930 O O . GLY B 1 211 ? 0.428 -19.812 -27.297 1 89.25 211 GLY B O 1
ATOM 4931 N N . ALA B 1 212 ? 1.571 -18.172 -26.25 1 86.56 212 ALA B N 1
ATOM 4932 C CA . ALA B 1 212 ? 2.146 -17.641 -27.484 1 86.56 212 ALA B CA 1
ATOM 4933 C C . ALA B 1 212 ? 3.355 -18.453 -27.922 1 86.56 212 ALA B C 1
ATOM 4935 O O . ALA B 1 212 ? 4.445 -18.312 -27.359 1 86.56 212 ALA B O 1
ATOM 4936 N N . ALA B 1 213 ? 3.207 -19.125 -29.016 1 87.88 213 ALA B N 1
ATOM 4937 C CA . ALA B 1 213 ? 4.227 -20.062 -29.484 1 87.88 213 ALA B CA 1
ATOM 4938 C C . ALA B 1 213 ? 5.473 -19.328 -29.969 1 87.88 213 ALA B C 1
ATOM 4940 O O . ALA B 1 213 ? 6.59 -19.844 -29.859 1 87.88 213 ALA B O 1
ATOM 4941 N N . HIS B 1 214 ? 5.285 -18.141 -30.375 1 85.56 214 HIS B N 1
ATOM 4942 C CA . HIS B 1 214 ? 6.387 -17.406 -30.984 1 85.56 214 HIS B CA 1
ATOM 4943 C C . HIS B 1 214 ? 7.348 -16.875 -29.922 1 85.56 214 HIS B C 1
ATOM 4945 O O . HIS B 1 214 ? 8.453 -16.438 -30.25 1 85.56 214 HIS B O 1
ATOM 4951 N N . THR B 1 215 ? 6.992 -16.969 -28.734 1 84.12 215 THR B N 1
ATOM 4952 C CA . THR B 1 215 ? 7.77 -16.391 -27.641 1 84.12 215 THR B CA 1
ATOM 4953 C C . THR B 1 215 ? 9.07 -17.156 -27.438 1 84.12 215 THR B C 1
ATOM 4955 O O . THR B 1 215 ? 10.094 -16.578 -27.078 1 84.12 215 THR B O 1
ATOM 4958 N N . ASN B 1 216 ? 8.938 -18.469 -27.641 1 87.69 216 ASN B N 1
ATOM 4959 C CA . ASN B 1 216 ? 10.062 -19.359 -27.344 1 87.69 216 ASN B CA 1
ATOM 4960 C C . ASN B 1 216 ? 9.984 -20.641 -28.188 1 87.69 216 ASN B C 1
ATOM 4962 O O . ASN B 1 216 ? 8.898 -21.156 -28.438 1 87.69 216 ASN B O 1
ATOM 4966 N N . SER B 1 217 ? 11.203 -21.156 -28.547 1 92.75 217 SER B N 1
ATOM 4967 C CA . SER B 1 217 ? 11.25 -22.375 -29.359 1 92.75 217 SER B CA 1
ATOM 4968 C C . SER B 1 217 ? 10.695 -23.578 -28.609 1 92.75 217 SER B C 1
ATOM 4970 O O . SER B 1 217 ? 10.133 -24.484 -29.203 1 92.75 217 SER B O 1
ATOM 4972 N N . VAL B 1 218 ? 10.844 -23.578 -27.312 1 95.31 218 VAL B N 1
ATOM 4973 C CA . VAL B 1 218 ? 10.336 -24.672 -26.5 1 95.31 218 VAL B CA 1
ATOM 4974 C C . VAL B 1 218 ? 8.82 -24.797 -26.672 1 95.31 218 VAL B C 1
ATOM 4976 O O . VAL B 1 218 ? 8.281 -25.906 -26.672 1 95.31 218 VAL B O 1
ATOM 4979 N N . ARG B 1 219 ? 8.156 -23.75 -26.875 1 95.56 219 ARG B N 1
ATOM 4980 C CA . ARG B 1 219 ? 6.707 -23.766 -27.031 1 95.56 219 ARG B CA 1
ATOM 4981 C C . ARG B 1 219 ? 6.305 -24.312 -28.391 1 95.56 219 ARG B C 1
ATOM 4983 O O . ARG B 1 219 ? 5.277 -24.984 -28.516 1 95.56 219 ARG B O 1
ATOM 4990 N N . LYS B 1 220 ? 7.113 -24.016 -29.406 1 95.56 220 LYS B N 1
ATOM 4991 C CA . LYS B 1 220 ? 6.887 -24.641 -30.703 1 95.56 220 LYS B CA 1
ATOM 4992 C C . LYS B 1 220 ? 7.074 -26.141 -30.641 1 95.56 220 LYS B C 1
ATOM 4994 O O . LYS B 1 220 ? 6.309 -26.906 -31.25 1 95.56 220 LYS B O 1
ATOM 4999 N N . ASP B 1 221 ? 8.07 -26.547 -29.938 1 97.38 221 ASP B N 1
ATOM 5000 C CA . ASP B 1 221 ? 8.32 -27.984 -29.766 1 97.38 221 ASP B CA 1
ATOM 5001 C C . ASP B 1 221 ? 7.148 -28.656 -29.062 1 97.38 221 ASP B C 1
ATOM 5003 O O . ASP B 1 221 ? 6.797 -29.797 -29.375 1 97.38 221 ASP B O 1
ATOM 5007 N N . LEU B 1 222 ? 6.574 -28 -28.109 1 98.19 222 LEU B N 1
ATOM 5008 C CA . LEU B 1 222 ? 5.41 -28.531 -27.406 1 98.19 222 LEU B CA 1
ATOM 5009 C C . LEU B 1 222 ? 4.246 -28.734 -28.359 1 98.19 222 LEU B C 1
ATOM 5011 O O . LEU B 1 222 ? 3.59 -29.781 -28.328 1 98.19 222 LEU B O 1
ATOM 5015 N N . LEU B 1 223 ? 4.035 -27.734 -29.203 1 97.12 223 LEU B N 1
ATOM 5016 C CA . LEU B 1 223 ? 2.969 -27.844 -30.188 1 97.12 223 LEU B CA 1
ATOM 5017 C C . LEU B 1 223 ? 3.195 -29.047 -31.094 1 97.12 223 LEU B C 1
ATOM 5019 O O . LEU B 1 223 ? 2.266 -29.812 -31.359 1 97.12 223 LEU B O 1
ATOM 5023 N N . LYS B 1 224 ? 4.363 -29.219 -31.531 1 97.38 224 LYS B N 1
ATOM 5024 C CA . LYS B 1 224 ? 4.707 -30.328 -32.406 1 97.38 224 LYS B CA 1
ATOM 5025 C C . LYS B 1 224 ? 4.504 -31.672 -31.672 1 97.38 224 LYS B C 1
ATOM 5027 O O . LYS B 1 224 ? 3.93 -32.594 -32.25 1 97.38 224 LYS B O 1
ATOM 5032 N N . ALA B 1 225 ? 4.941 -31.75 -30.422 1 98 225 ALA B N 1
ATOM 5033 C CA . ALA B 1 225 ? 4.898 -33 -29.656 1 98 225 ALA B CA 1
ATOM 5034 C C . ALA B 1 225 ? 3.461 -33.406 -29.344 1 98 225 ALA B C 1
ATOM 5036 O O . ALA B 1 225 ? 3.191 -34.562 -29.031 1 98 225 ALA B O 1
ATOM 5037 N N . THR B 1 226 ? 2.543 -32.5 -29.422 1 98.19 226 THR B N 1
ATOM 5038 C CA . THR B 1 226 ? 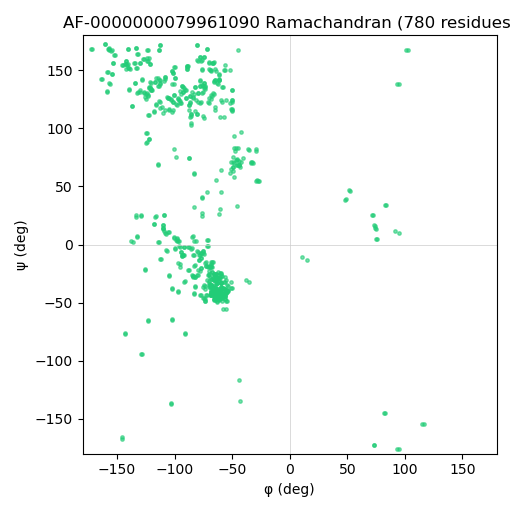1.18 -32.781 -29 1 98.19 226 THR B CA 1
ATOM 5039 C C . THR B 1 226 ? 0.219 -32.75 -30.188 1 98.19 226 THR B C 1
ATOM 5041 O O . THR B 1 226 ? -0.986 -32.969 -30.016 1 98.19 226 THR B O 1
ATOM 5044 N N . GLU B 1 227 ? 0.72 -32.531 -31.328 1 96.88 227 GLU B N 1
ATOM 5045 C CA . GLU B 1 227 ? -0.12 -32.438 -32.5 1 96.88 227 GLU B CA 1
ATOM 5046 C C . GLU B 1 227 ? -0.925 -33.688 -32.75 1 96.88 227 GLU B C 1
ATOM 5048 O O . GLU B 1 227 ? -0.36 -34.781 -32.781 1 96.88 227 GLU B O 1
ATOM 5053 N N . GLY B 1 228 ? -2.252 -33.531 -32.812 1 96 228 GLY B N 1
ATOM 5054 C CA . GLY B 1 228 ? -3.135 -34.625 -33.125 1 96 228 GLY B CA 1
ATOM 5055 C C . GLY B 1 228 ? -3.344 -35.594 -32 1 96 228 GLY B C 1
ATOM 5056 O O . GLY B 1 228 ? -4.008 -36.625 -32.156 1 96 228 GLY B O 1
ATOM 5057 N N . LYS B 1 229 ? -2.791 -35.312 -30.844 1 97.81 229 LYS B N 1
ATOM 5058 C CA . LYS B 1 229 ? -2.904 -36.219 -29.719 1 97.81 229 LYS B CA 1
ATOM 5059 C C . LYS B 1 229 ? -4.211 -36.031 -28.969 1 97.81 229 LYS B C 1
ATOM 5061 O O . LYS B 1 229 ? -4.512 -34.906 -28.531 1 97.81 229 LYS B O 1
ATOM 5066 N N . LYS B 1 230 ? -4.961 -37.062 -28.703 1 97.31 230 LYS B N 1
ATOM 5067 C CA . LYS B 1 230 ? -6.262 -37 -28.047 1 97.31 230 LYS B CA 1
ATOM 5068 C C . LYS B 1 230 ? -6.121 -36.594 -26.578 1 97.31 230 LYS B C 1
ATOM 5070 O O . LYS B 1 230 ? -7.023 -36 -26 1 97.31 230 LYS B O 1
ATOM 5075 N N . TRP B 1 231 ? -5 -36.906 -25.984 1 98 231 TRP B N 1
ATOM 5076 C CA . TRP B 1 231 ? -4.766 -36.625 -24.562 1 98 231 TRP B CA 1
ATOM 5077 C C . TRP B 1 231 ? -4.332 -35.156 -24.359 1 98 231 TRP B C 1
ATOM 5079 O O . TRP B 1 231 ? -4.098 -34.75 -23.234 1 98 231 TRP B O 1
ATOM 5089 N N . ALA B 1 232 ? -4.301 -34.375 -25.438 1 98.25 232 ALA B N 1
ATOM 5090 C CA . ALA B 1 232 ? -3.74 -33.031 -25.344 1 98.25 232 ALA B CA 1
ATOM 5091 C C . ALA B 1 232 ? -4.727 -31.984 -25.875 1 98.25 232 ALA B C 1
ATOM 5093 O O . ALA B 1 232 ? -5.387 -32.188 -26.891 1 98.25 232 ALA B O 1
ATOM 5094 N N . ASP B 1 233 ? -4.949 -30.938 -25.141 1 96.56 233 ASP B N 1
ATOM 5095 C CA . ASP B 1 233 ? -5.59 -29.688 -25.547 1 96.56 233 ASP B CA 1
ATOM 5096 C C . ASP B 1 233 ? -4.609 -28.516 -25.484 1 96.56 233 ASP B C 1
ATOM 5098 O O . ASP B 1 233 ? -4.715 -27.656 -24.609 1 96.56 233 ASP B O 1
ATOM 5102 N N . VAL B 1 234 ? -3.678 -28.547 -26.375 1 96.25 234 VAL B N 1
ATOM 5103 C CA . VAL B 1 234 ? -2.562 -27.609 -26.453 1 96.25 234 VAL B CA 1
ATOM 5104 C C . VAL B 1 234 ? -2.693 -26.75 -27.703 1 96.25 234 VAL B C 1
ATOM 5106 O O . VAL B 1 234 ? -2.693 -27.266 -28.828 1 96.25 234 VAL B O 1
ATOM 5109 N N . ARG B 1 235 ? -2.836 -25.406 -27.469 1 92.88 235 ARG B N 1
ATOM 5110 C CA . ARG B 1 235 ? -3.064 -24.531 -28.625 1 92.88 235 ARG B CA 1
ATOM 5111 C C . ARG B 1 235 ? -2.293 -23.234 -28.484 1 92.88 235 ARG B C 1
ATOM 5113 O O . ARG B 1 235 ? -2.111 -22.719 -27.375 1 92.88 235 ARG B O 1
ATOM 5120 N N . ASP B 1 236 ? -1.957 -22.688 -29.625 1 89.44 236 ASP B N 1
ATOM 5121 C CA . ASP B 1 236 ? -1.333 -21.375 -29.734 1 89.44 236 ASP B CA 1
ATOM 5122 C C . ASP B 1 236 ? -2.365 -20.266 -29.562 1 89.44 236 ASP B C 1
ATOM 5124 O O . ASP B 1 236 ? -3.521 -20.422 -29.969 1 89.44 236 ASP B O 1
ATOM 5128 N N . VAL B 1 237 ? -1.947 -19.344 -28.828 1 81.62 237 VAL B N 1
ATOM 5129 C CA . VAL B 1 237 ? -2.771 -18.141 -28.719 1 81.62 237 VAL B CA 1
ATOM 5130 C C . VAL B 1 237 ? -2.053 -16.969 -29.359 1 81.62 237 VAL B C 1
ATOM 5132 O O . VAL B 1 237 ? -0.865 -16.75 -29.125 1 81.62 237 VAL B O 1
ATOM 5135 N N . ARG B 1 238 ? -2.779 -16.375 -30.359 1 71.19 238 ARG B N 1
ATOM 5136 C CA . ARG B 1 238 ? -2.223 -15.172 -30.969 1 71.19 238 ARG B CA 1
ATOM 5137 C C . ARG B 1 238 ? -2.902 -13.922 -30.422 1 71.19 238 ARG B C 1
ATOM 5139 O O . ARG B 1 238 ? -4.121 -13.773 -30.531 1 71.19 238 ARG B O 1
ATOM 5146 N N . TRP B 1 239 ? -2.143 -13.18 -29.797 1 60.06 239 TRP B N 1
ATOM 5147 C CA . TRP B 1 239 ? -2.656 -11.953 -29.203 1 60.06 239 TRP B CA 1
ATOM 5148 C C . TRP B 1 239 ? -2.654 -10.812 -30.219 1 60.06 239 TRP B C 1
ATOM 5150 O O . TRP B 1 239 ? -1.69 -10.641 -30.969 1 60.06 239 TRP B O 1
ATOM 5160 N N . LYS B 1 240 ? -3.938 -10.352 -30.672 1 56.16 240 LYS B N 1
ATOM 5161 C CA . LYS B 1 240 ? -3.98 -9.188 -31.547 1 56.16 240 LYS B CA 1
ATOM 5162 C C . LYS B 1 240 ? -3.338 -7.977 -30.875 1 56.16 240 LYS B C 1
ATOM 5164 O O . LYS B 1 240 ? -2.615 -7.215 -31.531 1 56.16 240 LYS B O 1
ATOM 5169 N N . ASN B 1 241 ? -3.756 -7.727 -29.609 1 55.69 241 ASN B N 1
ATOM 5170 C CA . ASN B 1 241 ? -3.182 -6.699 -28.75 1 55.69 241 ASN B CA 1
ATOM 5171 C C . ASN B 1 241 ? -3.182 -7.137 -27.281 1 55.69 241 ASN B C 1
ATOM 5173 O O . ASN B 1 241 ? -3.309 -8.328 -26.984 1 55.69 241 ASN B O 1
ATOM 5177 N N . ARG B 1 242 ? -2.957 -6.16 -26.328 1 51.25 242 ARG B N 1
ATOM 5178 C CA . ARG B 1 242 ? -2.703 -6.379 -24.922 1 51.25 242 ARG B CA 1
ATOM 5179 C C . ARG B 1 242 ? -3.895 -7.059 -24.25 1 51.25 242 ARG B C 1
ATOM 5181 O O . ARG B 1 242 ? -3.734 -7.758 -23.25 1 51.25 242 ARG B O 1
ATOM 5188 N N . THR B 1 243 ? -4.812 -6.793 -24.938 1 50.09 243 THR B N 1
ATOM 5189 C CA . THR B 1 243 ? -6.047 -7.234 -24.297 1 50.09 243 THR B CA 1
ATOM 5190 C C . THR B 1 243 ? -6.848 -8.133 -25.234 1 50.09 243 THR B C 1
ATOM 5192 O O . THR B 1 243 ? -7.715 -8.891 -24.797 1 50.09 243 THR B O 1
ATOM 5195 N N . ASP B 1 244 ? -6.469 -7.883 -26.484 1 54.03 244 ASP B N 1
ATOM 5196 C CA . ASP B 1 244 ? -7.34 -8.523 -27.453 1 54.03 244 ASP B CA 1
ATOM 5197 C C . ASP B 1 244 ? -6.633 -9.695 -28.141 1 54.03 244 ASP B C 1
ATOM 5199 O O . ASP B 1 244 ? -5.469 -9.586 -28.531 1 54.03 244 ASP B O 1
ATOM 5203 N N . VAL B 1 245 ? -7.094 -10.883 -27.969 1 53.12 245 VAL B N 1
ATOM 5204 C CA . VAL B 1 245 ? -6.602 -12.078 -28.641 1 53.12 245 VAL B CA 1
ATOM 5205 C C . VAL B 1 245 ? -7.086 -12.102 -30.078 1 53.12 245 VAL B C 1
ATOM 5207 O O . VAL B 1 245 ? -8.258 -11.82 -30.359 1 53.12 245 VAL B O 1
ATOM 5210 N N . GLU B 1 246 ? -6.191 -11.922 -31.047 1 50.47 246 GLU B N 1
ATOM 5211 C CA . GLU B 1 246 ? -6.559 -12.078 -32.469 1 50.47 246 GLU B CA 1
ATOM 5212 C C . GLU B 1 246 ? -7.113 -13.477 -32.719 1 50.47 246 GLU B C 1
ATOM 5214 O O . GLU B 1 246 ? -8.148 -13.625 -33.375 1 50.47 246 GLU B O 1
ATOM 5219 N N . THR B 1 247 ? -6.34 -14.492 -32.375 1 51.31 247 THR B N 1
ATOM 5220 C CA . THR B 1 247 ? -6.742 -15.883 -32.562 1 51.31 247 THR B CA 1
ATOM 5221 C C . THR B 1 247 ? -6.555 -16.688 -31.281 1 51.31 247 THR B C 1
ATOM 5223 O O . THR B 1 247 ? -5.594 -16.469 -30.547 1 51.31 247 THR B O 1
ATOM 5226 N N . GLY B 1 248 ? -7.633 -17.453 -30.906 1 55.31 248 GLY B N 1
ATOM 5227 C CA . GLY B 1 248 ? -7.73 -18.281 -29.703 1 55.31 248 GLY B CA 1
ATOM 5228 C C . GLY B 1 248 ? -8.398 -17.578 -28.547 1 55.31 248 GLY B C 1
ATOM 5229 O O . GLY B 1 248 ? -8.617 -16.375 -28.578 1 55.31 248 GLY B O 1
ATOM 5230 N N . SER B 1 249 ? -9.273 -18.188 -27.766 1 56.09 249 SER B N 1
ATOM 5231 C CA . SER B 1 249 ? -10.031 -17.594 -26.672 1 56.09 249 SER B CA 1
ATOM 5232 C C . SER B 1 249 ? -9.234 -17.609 -25.359 1 56.09 249 SER B C 1
ATOM 5234 O O . SER B 1 249 ? -8.82 -18.672 -24.891 1 56.09 249 SER B O 1
ATOM 5236 N N . PRO B 1 250 ? -8.625 -16.391 -24.906 1 66.81 250 PRO B N 1
ATOM 5237 C CA . PRO B 1 250 ? -8.016 -16.453 -23.578 1 66.81 250 PRO B CA 1
ATOM 5238 C C . PRO B 1 250 ? -8.953 -17.047 -22.531 1 66.81 250 PRO B C 1
ATOM 5240 O O . PRO B 1 250 ? -10.164 -16.797 -22.578 1 66.81 250 PRO B O 1
ATOM 5243 N N . ILE B 1 251 ? -8.391 -18.078 -21.922 1 79.38 251 ILE B N 1
ATOM 5244 C CA . ILE B 1 251 ? -9.102 -18.781 -20.859 1 79.38 251 ILE B CA 1
ATOM 5245 C C . ILE B 1 251 ? -8.531 -18.359 -19.5 1 79.38 251 ILE B C 1
ATOM 5247 O O . ILE B 1 251 ? -7.312 -18.391 -19.297 1 79.38 251 ILE B O 1
ATOM 5251 N N . PRO B 1 252 ? -9.422 -17.891 -18.641 1 85.81 252 PRO B N 1
ATOM 5252 C CA . PRO B 1 252 ? -8.93 -17.547 -17.297 1 85.81 252 PRO B CA 1
ATOM 5253 C C . PRO B 1 252 ? -8.25 -18.719 -16.609 1 85.81 252 PRO B C 1
ATOM 5255 O O . PRO B 1 252 ? -8.594 -19.875 -16.859 1 85.81 252 PRO B O 1
ATOM 5258 N N . VAL B 1 253 ? -7.312 -18.422 -15.773 1 89.25 253 VAL B N 1
ATOM 5259 C CA . VAL B 1 253 ? -6.516 -19.438 -15.094 1 89.25 253 VAL B CA 1
ATOM 5260 C C . VAL B 1 253 ? -7.441 -20.422 -14.367 1 89.25 253 VAL B C 1
ATOM 5262 O O . VAL B 1 253 ? -7.195 -21.625 -14.367 1 89.25 253 VAL B O 1
ATOM 5265 N N . ALA B 1 254 ? -8.477 -19.859 -13.766 1 92.12 254 ALA B N 1
ATOM 5266 C CA . ALA B 1 254 ? -9.398 -20.719 -13.023 1 92.12 254 ALA B CA 1
ATOM 5267 C C . ALA B 1 254 ? -10.008 -21.797 -13.922 1 92.12 254 ALA B C 1
ATOM 5269 O O . ALA B 1 254 ? -10.297 -22.906 -13.469 1 92.12 254 ALA B O 1
ATOM 5270 N N . ASP B 1 255 ? -10.094 -21.5 -15.172 1 92.75 255 ASP B N 1
ATOM 5271 C CA . ASP B 1 255 ? -10.656 -22.469 -16.094 1 92.75 255 ASP B CA 1
ATOM 5272 C C . ASP B 1 255 ? -9.602 -23.469 -16.547 1 92.75 255 ASP B C 1
ATOM 5274 O O . ASP B 1 255 ? -9.93 -24.578 -16.984 1 92.75 255 ASP B O 1
ATOM 5278 N N . HIS B 1 256 ? -8.328 -23.078 -16.547 1 95 256 HIS B N 1
ATOM 5279 C CA . HIS B 1 256 ? -7.27 -24.078 -16.734 1 95 256 HIS B CA 1
ATOM 5280 C C . HIS B 1 256 ? -7.359 -25.188 -15.703 1 95 256 HIS B C 1
ATOM 5282 O O . HIS B 1 256 ? -7.109 -26.359 -16.016 1 95 256 HIS B O 1
ATOM 5288 N N . CYS B 1 257 ? -7.805 -24.828 -14.555 1 97 257 CYS B N 1
ATOM 5289 C CA . CYS B 1 257 ? -7.801 -25.734 -13.406 1 97 257 CYS B CA 1
ATOM 5290 C C . CYS B 1 257 ? -8.844 -26.828 -13.578 1 97 257 CYS B C 1
ATOM 5292 O O . CYS B 1 257 ? -8.922 -27.75 -12.766 1 97 257 CYS B O 1
ATOM 5294 N N . LYS B 1 258 ? -9.609 -26.812 -14.664 1 97.38 258 LYS B N 1
ATOM 5295 C CA . LYS B 1 258 ? -10.609 -27.844 -14.938 1 97.38 258 LYS B CA 1
ATOM 5296 C C . LYS B 1 258 ? -9.984 -29.047 -15.641 1 97.38 258 LYS B C 1
ATOM 5298 O O . LYS B 1 258 ? -10.656 -30.062 -15.859 1 97.38 258 LYS B O 1
ATOM 5303 N N . TYR B 1 259 ? -8.719 -28.953 -15.945 1 98.19 259 TYR B N 1
ATOM 5304 C CA . TYR B 1 259 ? -7.992 -30.047 -16.562 1 98.19 259 TYR B CA 1
ATOM 5305 C C . TYR B 1 259 ? -7.148 -30.797 -15.539 1 98.19 259 TYR B C 1
ATOM 5307 O O . TYR B 1 259 ? -6.629 -30.188 -14.594 1 98.19 259 TYR B O 1
ATOM 5315 N N . ARG B 1 260 ? -6.988 -32.125 -15.766 1 98.38 260 ARG B N 1
ATOM 5316 C CA . ARG B 1 260 ? -6.199 -32.938 -14.844 1 98.38 260 ARG B CA 1
ATOM 5317 C C . ARG B 1 260 ? -4.715 -32.594 -14.945 1 98.38 260 ARG B C 1
ATOM 5319 O O . ARG B 1 260 ? -3.988 -32.656 -13.953 1 98.38 260 ARG B O 1
ATOM 5326 N N . PHE B 1 261 ? -4.328 -32.25 -16.156 1 98.81 261 PHE B N 1
ATOM 5327 C CA . PHE B 1 261 ? -2.912 -32.031 -16.422 1 98.81 261 PHE B CA 1
ATOM 5328 C C . PHE B 1 261 ? -2.701 -30.641 -17.016 1 98.81 261 PHE B C 1
ATOM 5330 O O . PHE B 1 261 ? -3.424 -30.234 -17.938 1 98.81 261 PHE B O 1
ATOM 5337 N N . LEU B 1 262 ? -1.763 -29.844 -16.453 1 98.62 262 LEU B N 1
ATOM 5338 C CA . LEU B 1 262 ? -1.418 -28.516 -16.938 1 98.62 262 LEU B CA 1
ATOM 5339 C C . LEU B 1 262 ? 0.055 -28.453 -17.328 1 98.62 262 LEU B C 1
ATOM 5341 O O . LEU B 1 262 ? 0.922 -28.906 -16.578 1 98.62 262 LEU B O 1
ATOM 5345 N N . MET B 1 263 ? 0.33 -27.906 -18.484 1 98.44 263 MET B N 1
ATOM 5346 C CA . MET B 1 263 ? 1.709 -27.75 -18.938 1 98.44 263 MET B CA 1
ATOM 5347 C C . MET B 1 263 ? 2.227 -26.344 -18.641 1 98.44 263 MET B C 1
ATOM 5349 O O . MET B 1 263 ? 1.578 -25.359 -18.984 1 98.44 263 MET B O 1
ATOM 5353 N N . HIS B 1 264 ? 3.336 -26.25 -17.953 1 97.44 264 HIS B N 1
ATOM 5354 C CA . HIS B 1 264 ? 4.066 -25 -17.766 1 97.44 264 HIS B CA 1
ATOM 5355 C C . HIS B 1 264 ? 5.336 -24.969 -18.609 1 97.44 264 HIS B C 1
ATOM 5357 O O . HIS B 1 264 ? 6.137 -25.906 -18.562 1 97.44 264 HIS B O 1
ATOM 5363 N N . THR B 1 265 ? 5.469 -23.922 -19.406 1 96.31 265 THR B N 1
ATOM 5364 C CA . THR B 1 265 ? 6.672 -23.734 -20.203 1 96.31 265 THR B CA 1
ATOM 5365 C C . THR B 1 265 ? 7.34 -22.406 -19.859 1 96.31 265 THR B C 1
ATOM 5367 O O . THR B 1 265 ? 6.684 -21.469 -19.391 1 96.31 265 THR B O 1
ATOM 5370 N N . GLU B 1 266 ? 8.625 -22.344 -20.109 1 93.88 266 GLU B N 1
ATOM 5371 C CA . GLU B 1 266 ? 9.328 -21.078 -20.047 1 93.88 266 GLU B CA 1
ATOM 5372 C C . GLU B 1 266 ? 8.859 -20.141 -21.172 1 93.88 266 GLU B C 1
ATOM 5374 O O . GLU B 1 266 ? 8.227 -20.578 -22.125 1 93.88 266 GLU B O 1
ATOM 5379 N N . GLY B 1 267 ? 9.055 -18.859 -20.906 1 90.06 267 GLY B N 1
ATOM 5380 C CA . GLY B 1 267 ? 8.82 -17.828 -21.906 1 90.06 267 GLY B CA 1
ATOM 5381 C C . GLY B 1 267 ? 10.094 -17.297 -22.531 1 90.06 267 GLY B C 1
ATOM 5382 O O . GLY B 1 267 ? 10.969 -18.078 -22.922 1 90.06 267 GLY B O 1
ATOM 5383 N N . TYR B 1 268 ? 10.117 -15.969 -22.656 1 83.75 268 TYR B N 1
ATOM 5384 C CA . TYR B 1 268 ? 11.383 -15.414 -23.109 1 83.75 268 TYR B CA 1
ATOM 5385 C C . TYR B 1 268 ? 12.523 -15.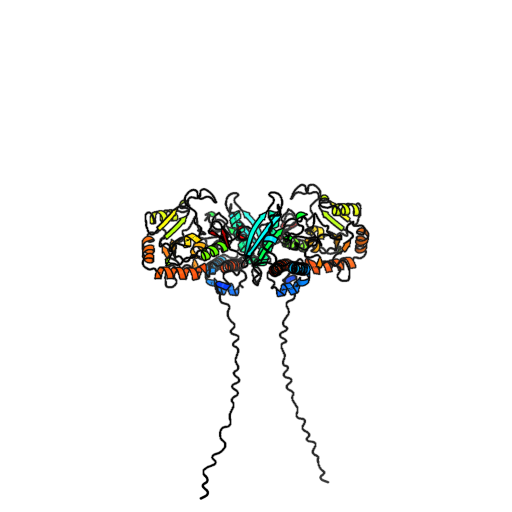82 -22.188 1 83.75 268 TYR B C 1
ATOM 5387 O O . TYR B 1 268 ? 13.617 -16.172 -22.641 1 83.75 268 TYR B O 1
ATOM 5395 N N . SER B 1 269 ? 12.242 -15.734 -20.984 1 86.88 269 SER B N 1
ATOM 5396 C CA . SER B 1 269 ? 13.008 -16.328 -19.891 1 86.88 269 SER B CA 1
ATOM 5397 C C . SER B 1 269 ? 12.109 -17.141 -18.953 1 86.88 269 SER B C 1
ATOM 5399 O O . SER B 1 269 ? 11.672 -18.234 -19.312 1 86.88 269 SER B O 1
ATOM 5401 N N . TYR B 1 270 ? 11.695 -16.422 -17.922 1 81.31 270 TYR B N 1
ATOM 5402 C CA . TYR B 1 270 ? 10.727 -17.109 -17.078 1 81.31 270 TYR B CA 1
ATOM 5403 C C . TYR B 1 270 ? 9.305 -16.859 -17.562 1 81.31 270 TYR B C 1
ATOM 5405 O O . TYR B 1 270 ? 9.07 -15.938 -18.359 1 81.31 270 TYR B O 1
ATOM 5413 N N . SER B 1 271 ? 8.453 -17.812 -17.266 1 85.5 271 SER B N 1
ATOM 5414 C CA . SER B 1 271 ? 7.02 -17.578 -17.438 1 85.5 271 SER B CA 1
ATOM 5415 C C . SER B 1 271 ? 6.34 -17.359 -16.094 1 85.5 271 SER B C 1
ATOM 5417 O O . SER B 1 271 ? 6.484 -18.172 -15.18 1 85.5 271 SER B O 1
ATOM 5419 N N . GLY B 1 272 ? 5.648 -16.25 -16.016 1 88.5 272 GLY B N 1
ATOM 5420 C CA . GLY B 1 272 ? 4.945 -15.922 -14.789 1 88.5 272 GLY B CA 1
ATOM 5421 C C . GLY B 1 272 ? 3.74 -16.812 -14.539 1 88.5 272 GLY B C 1
ATOM 5422 O O . GLY B 1 272 ? 3.08 -16.688 -13.5 1 88.5 272 GLY B O 1
ATOM 5423 N N . ARG B 1 273 ? 3.5 -17.797 -15.375 1 91.38 273 ARG B N 1
ATOM 5424 C CA . ARG B 1 273 ? 2.275 -18.578 -15.297 1 91.38 273 ARG B CA 1
ATOM 5425 C C . ARG B 1 273 ? 2.393 -19.672 -14.242 1 91.38 273 ARG B C 1
ATOM 5427 O O . ARG B 1 273 ? 1.391 -20.094 -13.664 1 91.38 273 ARG B O 1
ATOM 5434 N N . GLY B 1 274 ? 3.559 -20.125 -14 1 94.88 274 GLY B N 1
ATOM 5435 C CA . GLY B 1 274 ? 3.779 -21.266 -13.125 1 94.88 274 GLY B CA 1
ATOM 5436 C C . GLY B 1 274 ? 3.154 -21.109 -11.75 1 94.88 274 GLY B C 1
ATOM 5437 O O . GLY B 1 274 ? 2.525 -22.031 -11.234 1 94.88 274 GLY B O 1
ATOM 5438 N N . LYS B 1 275 ? 3.252 -19.922 -11.18 1 95.88 275 LYS B N 1
ATOM 5439 C CA . LYS B 1 275 ? 2.742 -19.688 -9.836 1 95.88 275 LYS B CA 1
ATOM 5440 C C . LYS B 1 275 ? 1.224 -19.828 -9.789 1 95.88 275 LYS B C 1
ATOM 5442 O O . LYS B 1 275 ? 0.663 -20.219 -8.766 1 95.88 275 LYS B O 1
ATOM 5447 N N . TYR B 1 276 ? 0.594 -19.531 -10.891 1 96 276 TYR B N 1
ATOM 5448 C CA . TYR B 1 276 ? -0.858 -19.656 -10.93 1 96 276 TYR B CA 1
ATOM 5449 C C . TYR B 1 276 ? -1.265 -21.125 -11.078 1 96 276 TYR B C 1
ATOM 5451 O O . TYR B 1 276 ? -2.176 -21.594 -10.391 1 96 276 TYR B O 1
ATOM 5459 N N . LEU B 1 277 ? -0.569 -21.828 -11.961 1 97.19 277 LEU B N 1
ATOM 5460 C CA . LEU B 1 277 ? -0.915 -23.219 -12.234 1 97.19 277 LEU B CA 1
ATOM 5461 C C . LEU B 1 277 ? -0.727 -24.078 -10.992 1 97.19 277 LEU B C 1
ATOM 5463 O O . LEU B 1 277 ? -1.495 -25.016 -10.758 1 97.19 277 LEU B O 1
ATOM 5467 N N . LEU B 1 278 ? 0.222 -23.734 -10.219 1 97.88 278 LEU B N 1
ATOM 5468 C CA . LEU B 1 278 ? 0.542 -24.5 -9.023 1 97.88 278 LEU B CA 1
ATOM 5469 C C . LEU B 1 278 ? -0.487 -24.25 -7.922 1 97.88 278 LEU B C 1
ATOM 5471 O O . LEU B 1 278 ? -0.449 -24.906 -6.875 1 97.88 278 LEU B O 1
ATOM 5475 N N . ASN B 1 279 ? -1.378 -23.344 -8.195 1 97.31 279 ASN B N 1
ATOM 5476 C CA . ASN B 1 279 ? -2.506 -23.141 -7.289 1 97.31 279 ASN B CA 1
ATOM 5477 C C . ASN B 1 279 ? -3.68 -24.047 -7.648 1 97.31 279 ASN B C 1
ATOM 5479 O O . ASN B 1 279 ? -4.648 -24.141 -6.895 1 97.31 279 ASN B O 1
ATOM 5483 N N . CYS B 1 280 ? -3.389 -24.75 -8.719 1 95.56 280 CYS B N 1
ATOM 5484 C CA . CYS B 1 280 ? -4.5 -25.547 -9.234 1 95.56 280 CYS B CA 1
ATOM 5485 C C . CYS B 1 280 ? -4.516 -26.938 -8.586 1 95.56 280 CYS B C 1
ATOM 5487 O O . CYS B 1 280 ? -3.527 -27.359 -7.984 1 95.56 280 CYS B O 1
ATOM 5489 N N . GLY B 1 281 ? -5.508 -27.672 -8.383 1 94.56 281 GLY B N 1
ATOM 5490 C CA . GLY B 1 281 ? -5.633 -29.078 -8.031 1 94.56 281 GLY B CA 1
ATOM 5491 C C . GLY B 1 281 ? -5.379 -30 -9.195 1 94.56 281 GLY B C 1
ATOM 5492 O O . GLY B 1 281 ? -6.082 -31 -9.367 1 94.56 281 GLY B O 1
ATOM 5493 N N . SER B 1 282 ? -4.332 -29.625 -10 1 98.19 282 SER B N 1
ATOM 5494 C CA . SER B 1 282 ? -3.951 -30.391 -11.188 1 98.19 282 SER B CA 1
ATOM 5495 C C . SER B 1 282 ? -2.492 -30.812 -11.117 1 98.19 282 SER B C 1
ATOM 5497 O O . SER B 1 282 ? -1.723 -30.297 -10.305 1 98.19 282 SER B O 1
ATOM 5499 N N . VAL B 1 283 ? -2.154 -31.812 -11.906 1 98.75 283 VAL B N 1
ATOM 5500 C CA . VAL B 1 283 ? -0.746 -32.156 -12.078 1 98.75 283 VAL B CA 1
ATOM 5501 C C . VAL B 1 283 ? -0.082 -31.172 -13.031 1 98.75 283 VAL B C 1
ATOM 5503 O O . VAL B 1 283 ? -0.52 -31.016 -14.172 1 98.75 283 VAL B O 1
ATOM 5506 N N . VAL B 1 284 ? 0.925 -30.516 -12.562 1 98.81 284 VAL B N 1
ATOM 5507 C CA . VAL B 1 284 ? 1.639 -29.578 -13.414 1 98.81 284 VAL B CA 1
ATOM 5508 C C . VAL B 1 284 ? 2.857 -30.25 -14.039 1 98.81 284 VAL B C 1
ATOM 5510 O O . VAL B 1 284 ? 3.68 -30.844 -13.328 1 98.81 284 VAL B O 1
ATOM 5513 N N . PHE B 1 285 ? 2.895 -30.219 -15.352 1 98.81 285 PHE B N 1
ATOM 5514 C CA . PHE B 1 285 ? 4.047 -30.688 -16.125 1 98.81 285 PHE B CA 1
ATOM 5515 C C . PHE B 1 285 ? 4.98 -29.516 -16.438 1 98.81 285 PHE B C 1
ATOM 5517 O O . PHE B 1 285 ? 4.531 -28.422 -16.781 1 98.81 285 PHE B O 1
ATOM 5524 N N . MET B 1 286 ? 6.254 -29.797 -16.266 1 98.31 286 MET B N 1
ATOM 5525 C CA . MET B 1 286 ? 7.277 -28.828 -16.625 1 98.31 286 MET B CA 1
ATOM 5526 C C . MET B 1 286 ? 8.414 -29.484 -17.391 1 98.31 286 MET B C 1
ATOM 5528 O O . MET B 1 286 ? 8.828 -30.594 -17.062 1 98.31 286 MET B O 1
ATOM 5532 N N . HIS B 1 287 ? 8.891 -28.766 -18.453 1 97.81 287 HIS B N 1
ATOM 5533 C CA . HIS B 1 287 ? 10.133 -29.234 -19.047 1 97.81 287 HIS B CA 1
ATOM 5534 C C . HIS B 1 287 ? 11.336 -28.875 -18.188 1 97.81 287 HIS B C 1
ATOM 5536 O O . HIS B 1 287 ? 11.25 -27.984 -17.344 1 97.81 287 HIS B O 1
ATOM 5542 N N . LYS B 1 288 ? 12.414 -29.578 -18.359 1 97.25 288 LYS B N 1
ATOM 5543 C CA . LYS B 1 288 ? 13.648 -29.188 -17.688 1 97.25 288 LYS B CA 1
ATOM 5544 C C . LYS B 1 288 ? 13.961 -27.703 -17.938 1 97.25 288 LYS B C 1
ATOM 5546 O O . LYS B 1 288 ? 14.133 -27.297 -19.094 1 97.25 288 LYS B O 1
ATOM 5551 N N . TRP B 1 289 ? 13.953 -26.922 -16.828 1 93.88 289 TRP B N 1
ATOM 5552 C CA . TRP B 1 289 ? 14.039 -25.484 -16.953 1 93.88 289 TRP B CA 1
ATOM 5553 C C . TRP B 1 289 ? 15.492 -25.016 -16.984 1 93.88 289 TRP B C 1
ATOM 5555 O O . TRP B 1 289 ? 16.375 -25.703 -16.453 1 93.88 289 TRP B O 1
ATOM 5565 N N . GLU B 1 290 ? 15.672 -23.875 -17.625 1 92.75 290 GLU B N 1
ATOM 5566 C CA . GLU B 1 290 ? 16.953 -23.172 -17.594 1 92.75 290 GLU B CA 1
ATOM 5567 C C . GLU B 1 290 ? 16.891 -21.953 -16.688 1 92.75 290 GLU B C 1
ATOM 5569 O O . GLU B 1 290 ? 17.906 -21.562 -16.094 1 92.75 290 GLU B O 1
ATOM 5574 N N . TRP B 1 291 ? 15.727 -21.391 -16.516 1 92.69 291 TRP B N 1
ATOM 5575 C CA . TRP B 1 291 ? 15.547 -20.172 -15.742 1 92.69 291 TRP B CA 1
ATOM 5576 C C . TRP B 1 291 ? 15 -20.469 -14.352 1 92.69 291 TRP B C 1
ATOM 5578 O O . TRP B 1 291 ? 13.906 -21.016 -14.211 1 92.69 291 TRP B O 1
ATOM 5588 N N . ILE B 1 292 ? 15.742 -20.031 -13.398 1 93.38 292 ILE B N 1
ATOM 5589 C CA . ILE B 1 292 ? 15.438 -20.344 -12 1 93.38 292 ILE B CA 1
ATOM 5590 C C . ILE B 1 292 ? 14.531 -19.25 -11.422 1 93.38 292 ILE B C 1
ATOM 5592 O O . ILE B 1 292 ? 14.766 -18.062 -11.641 1 93.38 292 ILE B O 1
ATOM 5596 N N . GLU B 1 293 ? 13.461 -19.672 -10.734 1 94.38 293 GLU B N 1
ATOM 5597 C CA . GLU B 1 293 ? 12.57 -18.797 -9.969 1 94.38 293 GLU B CA 1
ATOM 5598 C C . GLU B 1 293 ? 12.664 -19.094 -8.477 1 94.38 293 GLU B C 1
ATOM 5600 O O . GLU B 1 293 ? 13.148 -20.156 -8.07 1 94.38 293 GLU B O 1
ATOM 5605 N N . PRO B 1 294 ? 12.133 -18.266 -7.617 1 94.69 294 PRO B N 1
ATOM 5606 C CA . PRO B 1 294 ? 12.305 -18.422 -6.172 1 94.69 294 PRO B CA 1
ATOM 5607 C C . PRO B 1 294 ? 11.766 -19.75 -5.656 1 94.69 294 PRO B C 1
ATOM 5609 O O . PRO B 1 294 ? 12.352 -20.359 -4.754 1 94.69 294 PRO B O 1
ATOM 5612 N N . HIS B 1 295 ? 10.734 -20.281 -6.223 1 96.31 295 HIS B N 1
ATOM 5613 C CA . HIS B 1 295 ? 10.078 -21.438 -5.621 1 96.31 295 HIS B CA 1
ATOM 5614 C C . HIS B 1 295 ? 10.57 -22.734 -6.246 1 96.31 295 HIS B C 1
ATOM 5616 O O . HIS B 1 295 ? 10.125 -23.812 -5.863 1 96.31 295 HIS B O 1
ATOM 5622 N N . HIS B 1 296 ? 11.516 -22.672 -7.156 1 94.81 296 HIS B N 1
ATOM 5623 C CA . HIS B 1 296 ? 11.953 -23.859 -7.887 1 94.81 296 HIS B CA 1
ATOM 5624 C C . HIS B 1 296 ? 12.617 -24.875 -6.953 1 94.81 296 HIS B C 1
ATOM 5626 O O . HIS B 1 296 ? 12.539 -26.078 -7.184 1 94.81 296 HIS B O 1
ATOM 5632 N N . ALA B 1 297 ? 13.188 -24.406 -5.883 1 93.25 297 ALA B N 1
ATOM 5633 C CA . ALA B 1 297 ? 13.859 -25.312 -4.945 1 93.25 297 ALA B CA 1
ATOM 5634 C C . ALA B 1 297 ? 12.859 -26.219 -4.25 1 93.25 297 ALA B C 1
ATOM 5636 O O . ALA B 1 297 ? 13.234 -27.234 -3.66 1 93.25 297 ALA B O 1
ATOM 5637 N N . LEU B 1 298 ? 11.617 -25.922 -4.316 1 97.56 298 LEU B N 1
ATOM 5638 C CA . LEU B 1 298 ? 10.57 -26.688 -3.631 1 97.56 298 LEU B CA 1
ATOM 5639 C C . LEU B 1 298 ? 9.992 -27.766 -4.539 1 97.56 298 LEU B C 1
ATOM 5641 O O . LEU B 1 298 ? 9.211 -28.609 -4.09 1 97.56 298 LEU B O 1
ATOM 5645 N N . LEU B 1 299 ? 10.383 -27.719 -5.82 1 97.94 299 LEU B N 1
ATOM 5646 C CA . LEU B 1 299 ? 9.875 -28.688 -6.793 1 97.94 299 LEU B CA 1
ATOM 5647 C C . LEU B 1 299 ? 10.555 -30.047 -6.613 1 97.94 299 LEU B C 1
ATOM 5649 O O . LEU B 1 299 ? 11.781 -30.125 -6.512 1 97.94 299 LEU B O 1
ATOM 5653 N N . SER B 1 300 ? 9.75 -31.047 -6.551 1 98.19 300 SER B N 1
ATOM 5654 C CA . SER B 1 300 ? 10.227 -32.438 -6.438 1 98.19 300 SER B CA 1
ATOM 5655 C C . SER B 1 300 ? 9.703 -33.281 -7.582 1 98.19 300 SER B C 1
ATOM 5657 O O . SER B 1 300 ? 8.516 -33.625 -7.617 1 98.19 300 SER B O 1
ATOM 5659 N N . PRO B 1 301 ? 10.547 -33.719 -8.477 1 97.81 301 PRO B N 1
ATOM 5660 C CA . PRO B 1 301 ? 10.102 -34.438 -9.672 1 97.81 301 PRO B CA 1
ATOM 5661 C C . PRO B 1 301 ? 9.867 -35.938 -9.43 1 97.81 301 PRO B C 1
ATOM 5663 O O . PRO B 1 301 ? 9.312 -36.625 -10.281 1 97.81 301 PRO B O 1
ATOM 5666 N N . SER B 1 302 ? 10.273 -36.406 -8.242 1 97 302 SER B N 1
ATOM 5667 C CA . SER B 1 302 ? 10.172 -37.844 -7.953 1 97 302 SER B CA 1
ATOM 5668 C C . SER B 1 302 ? 10.125 -38.094 -6.453 1 97 302 SER B C 1
ATOM 5670 O O . SER B 1 302 ? 10.211 -37.156 -5.652 1 97 302 SER B O 1
ATOM 5672 N N . GLY B 1 303 ? 9.781 -39.375 -6.152 1 95.81 303 GLY B N 1
ATOM 5673 C CA . GLY B 1 303 ? 9.773 -39.781 -4.754 1 95.81 303 GLY B CA 1
ATOM 5674 C C . GLY B 1 303 ? 8.406 -39.625 -4.109 1 95.81 303 GLY B C 1
ATOM 5675 O O . GLY B 1 303 ? 7.418 -39.344 -4.785 1 95.81 303 GLY B O 1
ATOM 5676 N N . PRO B 1 304 ? 8.32 -39.906 -2.787 1 95.94 304 PRO B N 1
ATOM 5677 C CA . PRO B 1 304 ? 7.035 -39.969 -2.088 1 95.94 304 PRO B CA 1
ATOM 5678 C C . PRO B 1 304 ? 6.359 -38.594 -1.981 1 95.94 304 PRO B C 1
ATOM 5680 O O . PRO B 1 304 ? 5.156 -38.531 -1.711 1 95.94 304 PRO B O 1
ATOM 5683 N N . LEU B 1 305 ? 7.141 -37.562 -2.227 1 97.44 305 LEU B N 1
ATOM 5684 C CA . LEU B 1 305 ? 6.566 -36.219 -2.111 1 97.44 305 LEU B CA 1
ATOM 5685 C C . LEU B 1 305 ? 6.586 -35.5 -3.457 1 97.44 305 LEU B C 1
ATOM 5687 O O . LEU B 1 305 ? 6.602 -34.25 -3.51 1 97.44 305 LEU B O 1
ATOM 5691 N N . GLN B 1 306 ? 6.625 -36.312 -4.512 1 98.56 306 GLN B N 1
ATOM 5692 C CA . GLN B 1 306 ? 6.59 -35.719 -5.848 1 98.56 306 GLN B CA 1
ATOM 5693 C C . GLN B 1 306 ? 5.441 -34.719 -5.973 1 98.56 306 GLN B C 1
ATOM 5695 O O . GLN B 1 306 ? 4.316 -35 -5.559 1 98.56 306 GLN B O 1
ATOM 5700 N N . ASN B 1 307 ? 5.75 -33.5 -6.539 1 98.75 307 ASN B N 1
ATOM 5701 C CA . ASN B 1 307 ? 4.723 -32.438 -6.57 1 98.75 307 ASN B CA 1
ATOM 5702 C C . ASN B 1 307 ? 4.625 -31.797 -7.949 1 98.75 307 ASN B C 1
ATOM 5704 O O . ASN B 1 307 ? 3.973 -30.766 -8.109 1 98.75 307 ASN B O 1
ATOM 5708 N N . PHE B 1 308 ? 5.289 -32.281 -8.93 1 98.75 308 PHE B N 1
ATOM 5709 C CA . PHE B 1 308 ? 5.137 -31.969 -10.344 1 98.75 308 PHE B CA 1
ATOM 5710 C C . PHE B 1 308 ? 5.738 -33.062 -11.219 1 98.75 308 PHE B C 1
ATOM 5712 O O . PHE B 1 308 ? 6.301 -34.031 -10.703 1 98.75 308 PHE B O 1
ATOM 5719 N N . VAL B 1 309 ? 5.555 -33 -12.516 1 98.88 309 VAL B N 1
ATOM 5720 C CA . VAL B 1 309 ? 6.133 -33.969 -13.445 1 98.88 309 VAL B CA 1
ATOM 5721 C C . VAL B 1 309 ? 7.125 -33.25 -14.367 1 98.88 309 VAL B C 1
ATOM 5723 O O . VAL B 1 309 ? 6.766 -32.312 -15.078 1 98.88 309 VAL B O 1
ATOM 5726 N N . GLU B 1 310 ? 8.305 -33.719 -14.289 1 98.75 310 GLU B N 1
ATOM 5727 C CA . GLU B 1 310 ? 9.344 -33.156 -15.156 1 98.75 310 GLU B CA 1
ATOM 5728 C C . GLU B 1 310 ? 9.453 -33.969 -16.453 1 98.75 310 GLU B C 1
ATOM 5730 O O . GLU B 1 310 ? 9.438 -35.188 -16.438 1 98.75 310 GLU B O 1
ATOM 5735 N N . VAL B 1 311 ? 9.539 -33.281 -17.562 1 98.75 311 VAL B N 1
ATOM 5736 C CA . VAL B 1 311 ? 9.75 -33.906 -18.859 1 98.75 311 VAL B CA 1
ATOM 5737 C C . VAL B 1 311 ? 10.992 -33.344 -19.516 1 98.75 311 VAL B C 1
ATOM 5739 O O . VAL B 1 311 ? 11.531 -32.312 -19.078 1 98.75 311 VAL B O 1
ATOM 5742 N N . GLU B 1 312 ? 11.406 -34 -20.531 1 98.5 312 GLU B N 1
ATOM 5743 C CA . GLU B 1 312 ? 12.539 -33.5 -21.312 1 98.5 312 GLU B CA 1
ATOM 5744 C C . GLU B 1 312 ? 12.203 -32.188 -21.984 1 98.5 312 GLU B C 1
ATOM 5746 O O . GLU B 1 312 ? 11.055 -31.922 -22.344 1 98.5 312 GLU B O 1
ATOM 5751 N N . ARG B 1 313 ? 13.211 -31.375 -22.188 1 97.38 313 ARG B N 1
ATOM 5752 C CA . ARG B 1 313 ? 13.008 -30.047 -22.75 1 97.38 313 ARG B CA 1
ATOM 5753 C C . ARG B 1 313 ? 12.398 -30.125 -24.141 1 97.38 313 ARG B C 1
ATOM 5755 O O . ARG B 1 313 ? 11.656 -29.234 -24.547 1 97.38 313 ARG B O 1
ATOM 5762 N N . ASP B 1 314 ? 12.664 -31.219 -24.906 1 97.19 314 ASP B N 1
ATOM 5763 C CA . ASP B 1 314 ? 12.117 -31.391 -26.234 1 97.19 314 ASP B CA 1
ATOM 5764 C C . ASP B 1 314 ? 10.797 -32.156 -26.203 1 97.19 314 ASP B C 1
ATOM 5766 O O . ASP B 1 314 ? 10.242 -32.531 -27.25 1 97.19 314 ASP B O 1
ATOM 5770 N N . PHE B 1 315 ? 10.344 -32.594 -25.047 1 98.56 315 PHE B N 1
ATOM 5771 C CA . PHE B 1 315 ? 9.062 -33.219 -24.781 1 98.56 315 PHE B CA 1
ATOM 5772 C C . PHE B 1 315 ? 9.031 -34.625 -25.344 1 98.56 315 PHE B C 1
ATOM 5774 O O . PHE B 1 315 ? 7.961 -35.188 -25.625 1 98.56 315 PHE B O 1
ATOM 5781 N N . SER B 1 316 ? 10.164 -35.281 -25.5 1 98.25 316 SER B N 1
ATOM 5782 C CA . SER B 1 316 ? 10.25 -36.625 -26.062 1 98.25 316 SER B CA 1
ATOM 5783 C C . SER B 1 316 ? 9.57 -37.656 -25.156 1 98.25 316 SER B C 1
ATOM 5785 O O . SER B 1 316 ? 9.164 -38.719 -25.625 1 98.25 316 SER B O 1
ATOM 5787 N N . ASP B 1 317 ? 9.508 -37.344 -23.891 1 98.56 317 ASP B N 1
ATOM 5788 C CA . ASP B 1 317 ? 8.922 -38.312 -22.953 1 98.56 317 ASP B CA 1
ATOM 5789 C C . ASP B 1 317 ? 7.562 -37.812 -22.453 1 98.56 317 ASP B C 1
ATOM 5791 O O . ASP B 1 317 ? 7.02 -38.375 -21.5 1 98.56 317 ASP B O 1
ATOM 5795 N N . LEU B 1 318 ? 6.984 -36.781 -23.047 1 98.81 318 LEU B N 1
ATOM 5796 C CA . LEU B 1 318 ? 5.734 -36.188 -22.578 1 98.81 318 LEU B CA 1
ATOM 5797 C C . LEU B 1 318 ? 4.582 -37.188 -22.703 1 98.81 318 LEU B C 1
ATOM 5799 O O . LEU B 1 318 ? 3.844 -37.406 -21.75 1 98.81 318 LEU B O 1
ATOM 5803 N N . GLU B 1 319 ? 4.441 -37.844 -23.859 1 98.56 319 GLU B N 1
ATOM 5804 C CA . GLU B 1 319 ? 3.316 -38.75 -24.109 1 98.56 319 GLU B CA 1
ATOM 5805 C C . GLU B 1 319 ? 3.32 -39.906 -23.141 1 98.56 319 GLU B C 1
ATOM 5807 O O . GLU B 1 319 ? 2.281 -40.281 -22.578 1 98.56 319 GLU B O 1
ATOM 5812 N N . VAL B 1 320 ? 4.434 -40.531 -22.938 1 98.5 320 VAL B N 1
ATOM 5813 C CA . VAL B 1 320 ? 4.527 -41.688 -22.078 1 98.5 320 VAL B CA 1
ATOM 5814 C C . VAL B 1 320 ? 4.137 -41.312 -20.656 1 98.5 320 VAL B C 1
ATOM 5816 O O . VAL B 1 320 ? 3.428 -42.062 -19.969 1 98.5 320 VAL B O 1
ATOM 5819 N N . LYS B 1 321 ? 4.543 -40.188 -20.203 1 98.56 321 LYS B N 1
ATOM 5820 C CA . LYS B 1 321 ? 4.277 -39.75 -18.828 1 98.56 321 LYS B CA 1
ATOM 5821 C C . LYS B 1 321 ? 2.818 -39.344 -18.656 1 98.56 321 LYS B C 1
ATOM 5823 O O . LYS B 1 321 ? 2.215 -39.594 -17.609 1 98.56 321 LYS B O 1
ATOM 5828 N N . VAL B 1 322 ? 2.277 -38.719 -19.656 1 98.75 322 VAL B N 1
ATOM 5829 C CA . VAL B 1 322 ? 0.855 -38.375 -19.594 1 98.75 322 VAL B CA 1
ATOM 5830 C C . VAL B 1 322 ? 0.033 -39.656 -19.547 1 98.75 322 VAL B C 1
ATOM 5832 O O . VAL B 1 322 ? -0.871 -39.812 -18.719 1 98.75 322 VAL B O 1
ATOM 5835 N N . GLN B 1 323 ? 0.353 -40.656 -20.391 1 98.38 323 GLN B N 1
ATOM 5836 C CA . GLN B 1 323 ? -0.375 -41.906 -20.438 1 98.38 323 GLN B CA 1
ATOM 5837 C C . GLN B 1 323 ? -0.266 -42.656 -19.109 1 98.38 323 GLN B C 1
ATOM 5839 O O . GLN B 1 323 ? -1.236 -43.281 -18.656 1 98.38 323 GLN B O 1
ATOM 5844 N N . GLU B 1 324 ? 0.888 -42.594 -18.562 1 98.19 324 GLU B N 1
ATOM 5845 C CA . GLU B 1 324 ? 1.084 -43.219 -17.266 1 98.19 324 GLU B CA 1
ATOM 5846 C C . GLU B 1 324 ? 0.123 -42.656 -16.219 1 98.19 324 GLU B C 1
ATOM 5848 O O . GLU B 1 324 ? -0.463 -43.406 -15.445 1 98.19 324 GLU B O 1
ATOM 5853 N N . LEU B 1 325 ? -0.06 -41.406 -16.203 1 98.38 325 LEU B N 1
ATOM 5854 C CA . LEU B 1 325 ? -0.89 -40.781 -15.188 1 98.38 325 LEU B CA 1
ATOM 5855 C C . LEU B 1 325 ? -2.369 -40.906 -15.531 1 98.38 325 LEU B C 1
ATOM 5857 O O . LEU B 1 325 ? -3.225 -40.875 -14.641 1 98.38 325 LEU B O 1
ATOM 5861 N N . LEU B 1 326 ? -2.691 -41.031 -16.828 1 97.94 326 LEU B N 1
ATOM 5862 C CA . LEU B 1 326 ? -4.062 -41.344 -17.219 1 97.94 326 LEU B CA 1
ATOM 5863 C C . LEU B 1 326 ? -4.465 -42.75 -16.734 1 97.94 326 LEU B C 1
ATOM 5865 O O . LEU B 1 326 ? -5.621 -42.969 -16.359 1 97.94 326 LEU B O 1
ATOM 5869 N N . ASP B 1 327 ? -3.516 -43.594 -16.641 1 97.62 327 ASP B N 1
ATOM 5870 C CA . ASP B 1 327 ? -3.762 -44.969 -16.25 1 97.62 327 ASP B CA 1
ATOM 5871 C C . ASP B 1 327 ? -3.715 -45.156 -14.734 1 97.62 327 ASP B C 1
ATOM 5873 O O . ASP B 1 327 ? -4.277 -46.094 -14.188 1 97.62 327 ASP B O 1
ATOM 5877 N N . ASP B 1 328 ? -3.059 -44.25 -14.094 1 97.56 328 ASP B N 1
ATOM 5878 C CA . ASP B 1 328 ? -2.889 -44.344 -12.648 1 97.56 328 ASP B CA 1
ATOM 5879 C C . ASP B 1 328 ? -3.404 -43.062 -11.969 1 97.56 328 ASP B C 1
ATOM 5881 O O . ASP B 1 328 ? -2.615 -42.219 -11.555 1 97.56 328 ASP B O 1
ATOM 5885 N N . SER B 1 329 ? -4.629 -43.062 -11.68 1 95.31 329 SER B N 1
ATOM 5886 C CA . SER B 1 329 ? -5.273 -41.906 -11.117 1 95.31 329 SER B CA 1
ATOM 5887 C C . SER B 1 329 ? -4.816 -41.656 -9.688 1 95.31 329 SER B C 1
ATOM 5889 O O . SER B 1 329 ? -4.746 -40.5 -9.242 1 95.31 329 SER B O 1
ATOM 5891 N N . ASP B 1 330 ? -4.5 -42.719 -9.023 1 96.88 330 ASP B N 1
ATOM 5892 C CA . ASP B 1 330 ? -4.055 -42.562 -7.641 1 96.88 330 ASP B CA 1
ATOM 5893 C C . ASP B 1 330 ? -2.717 -41.812 -7.566 1 96.88 330 ASP B C 1
ATOM 5895 O O . ASP B 1 330 ? -2.527 -40.938 -6.723 1 96.88 330 ASP B O 1
ATOM 5899 N N . LEU B 1 331 ? -1.852 -42.219 -8.43 1 97.69 331 LEU B N 1
ATOM 5900 C CA . LEU B 1 331 ? -0.574 -41.531 -8.5 1 97.69 331 LEU B CA 1
ATOM 5901 C C . LEU B 1 331 ? -0.778 -40.062 -8.875 1 97.69 331 LEU B C 1
ATOM 5903 O O . LEU B 1 331 ? -0.2 -39.188 -8.25 1 97.69 331 LEU B O 1
ATOM 5907 N N . ALA B 1 332 ? -1.581 -39.812 -9.844 1 98.19 332 ALA B N 1
ATOM 5908 C CA . ALA B 1 332 ? -1.857 -38.438 -10.281 1 98.19 332 ALA B CA 1
ATOM 5909 C C . ALA B 1 332 ? -2.422 -37.594 -9.141 1 98.19 332 ALA B C 1
ATOM 5911 O O . ALA B 1 332 ? -1.976 -36.469 -8.906 1 98.19 332 ALA B O 1
ATOM 5912 N N . LYS B 1 333 ? -3.314 -38.188 -8.422 1 97.62 333 LYS B N 1
ATOM 5913 C CA . LYS B 1 333 ? -3.941 -37.469 -7.305 1 97.62 333 LYS B CA 1
ATOM 5914 C C . LYS B 1 333 ? -2.926 -37.188 -6.203 1 97.62 333 LYS B C 1
ATOM 5916 O O . LYS B 1 333 ? -2.955 -36.125 -5.598 1 97.62 333 LYS B O 1
ATOM 5921 N N . SER B 1 334 ? -2.066 -38.125 -5.992 1 97.94 334 SER B N 1
ATOM 5922 C CA . SER B 1 334 ? -1.045 -37.906 -4.973 1 97.94 334 SER B CA 1
ATOM 5923 C C . SER B 1 334 ? -0.133 -36.75 -5.34 1 97.94 334 SER B C 1
ATOM 5925 O O . SER B 1 334 ? 0.218 -35.938 -4.48 1 97.94 334 SER B O 1
ATOM 5927 N N . ILE B 1 335 ? 0.272 -36.656 -6.57 1 98.56 335 ILE B N 1
ATOM 5928 C CA . ILE B 1 335 ? 1.119 -35.562 -7.043 1 98.56 335 ILE B CA 1
ATOM 5929 C C . ILE B 1 335 ? 0.393 -34.219 -6.863 1 98.56 335 ILE B C 1
ATOM 5931 O O . ILE B 1 335 ? 0.98 -33.25 -6.391 1 98.56 335 ILE B O 1
ATOM 5935 N N . THR B 1 336 ? -0.897 -34.219 -7.184 1 97.62 336 THR B N 1
ATOM 5936 C CA . THR B 1 336 ? -1.701 -33 -7.062 1 97.62 336 THR B CA 1
ATOM 5937 C C . THR B 1 336 ? -1.819 -32.594 -5.602 1 97.62 336 THR B C 1
ATOM 5939 O O . THR B 1 336 ? -1.768 -31.391 -5.289 1 97.62 336 THR B O 1
ATOM 5942 N N . GLN B 1 337 ? -1.977 -33.5 -4.723 1 97.31 337 GLN B N 1
ATOM 5943 C CA . GLN B 1 337 ? -2.107 -33.219 -3.301 1 97.31 337 GLN B CA 1
ATOM 5944 C C . GLN B 1 337 ? -0.806 -32.656 -2.732 1 97.31 337 GLN B C 1
ATOM 5946 O O . GLN B 1 337 ? -0.823 -31.703 -1.955 1 97.31 337 GLN B O 1
ATOM 5951 N N . HIS B 1 338 ? 0.273 -33.25 -3.156 1 98.38 338 HIS B N 1
ATOM 5952 C CA . HIS B 1 338 ? 1.568 -32.781 -2.699 1 98.38 338 HIS B CA 1
ATOM 5953 C C . HIS B 1 338 ? 1.851 -31.375 -3.24 1 98.38 338 HIS B C 1
ATOM 5955 O O . HIS B 1 338 ? 2.4 -30.516 -2.529 1 98.38 338 HIS B O 1
ATOM 5961 N N . ALA B 1 339 ? 1.471 -31.141 -4.461 1 98.44 339 ALA B N 1
ATOM 5962 C CA . ALA B 1 339 ? 1.641 -29.812 -5.047 1 98.44 339 ALA B CA 1
ATOM 5963 C C . ALA B 1 339 ? 0.805 -28.781 -4.305 1 98.44 339 ALA B C 1
ATOM 5965 O O . ALA B 1 339 ? 1.294 -27.688 -3.986 1 98.44 339 ALA B O 1
ATOM 5966 N N . ALA B 1 340 ? -0.45 -29.094 -4.055 1 96.94 340 ALA B N 1
ATOM 5967 C CA . ALA B 1 340 ? -1.334 -28.172 -3.336 1 96.94 340 ALA B CA 1
ATOM 5968 C C . ALA B 1 340 ? -0.792 -27.875 -1.942 1 96.94 340 ALA B C 1
ATOM 5970 O O . ALA B 1 340 ? -0.779 -26.719 -1.513 1 96.94 340 ALA B O 1
ATOM 5971 N N . TYR B 1 341 ? -0.337 -28.859 -1.292 1 97.44 341 TYR B N 1
ATOM 5972 C CA . TYR B 1 341 ? 0.204 -28.703 0.053 1 97.44 341 TYR B CA 1
ATOM 5973 C C . TYR B 1 341 ? 1.438 -27.812 0.041 1 97.44 341 TYR B C 1
ATOM 5975 O O . TYR B 1 341 ? 1.55 -26.891 0.852 1 97.44 341 TYR B O 1
ATOM 5983 N N . THR B 1 342 ? 2.314 -28.031 -0.856 1 98.25 342 THR B N 1
ATOM 5984 C CA . THR B 1 342 ? 3.596 -27.328 -0.899 1 98.25 342 THR B CA 1
ATOM 5985 C C . THR B 1 342 ? 3.418 -25.906 -1.403 1 98.25 342 THR B C 1
ATOM 5987 O O . THR B 1 342 ? 3.912 -24.953 -0.786 1 98.25 342 THR B O 1
ATOM 5990 N N . PHE B 1 343 ? 2.672 -25.781 -2.443 1 98.44 343 PHE B N 1
ATOM 5991 C CA . PHE B 1 343 ? 2.682 -24.5 -3.137 1 98.44 343 PHE B CA 1
ATOM 5992 C C . PHE B 1 343 ? 1.438 -23.688 -2.795 1 98.44 343 PHE B C 1
ATOM 5994 O O . PHE B 1 343 ? 1.524 -22.672 -2.109 1 98.44 343 PHE B O 1
ATOM 6001 N N . ARG B 1 344 ? 0.239 -24.125 -3.158 1 97.94 344 ARG B N 1
ATOM 6002 C CA . ARG B 1 344 ? -1.013 -23.391 -2.973 1 97.94 344 ARG B CA 1
ATOM 6003 C C . ARG B 1 344 ? -1.226 -23.031 -1.506 1 97.94 344 ARG B C 1
ATOM 6005 O O . ARG B 1 344 ? -1.555 -21.891 -1.183 1 97.94 344 ARG B O 1
ATOM 6012 N N . ASP B 1 345 ? -1.018 -24.016 -0.628 1 98.12 345 ASP B N 1
ATOM 6013 C CA . ASP B 1 345 ? -1.416 -23.844 0.767 1 98.12 345 ASP B CA 1
ATOM 6014 C C . ASP B 1 345 ? -0.229 -23.438 1.632 1 98.12 345 ASP B C 1
ATOM 6016 O O . ASP B 1 345 ? -0.366 -23.266 2.846 1 98.12 345 ASP B O 1
ATOM 6020 N N . HIS B 1 346 ? 0.948 -23.219 0.968 1 98.38 346 HIS B N 1
ATOM 6021 C CA . HIS B 1 346 ? 2.104 -22.953 1.812 1 98.38 346 HIS B CA 1
ATOM 6022 C C . HIS B 1 346 ? 3.016 -21.906 1.168 1 98.38 346 HIS B C 1
ATOM 6024 O O . HIS B 1 346 ? 2.854 -20.703 1.396 1 98.38 346 HIS B O 1
ATOM 6030 N N . TYR B 1 347 ? 3.773 -22.234 0.215 1 98.56 347 TYR B N 1
ATOM 6031 C CA . TYR B 1 347 ? 4.926 -21.406 -0.156 1 98.56 347 TYR B CA 1
ATOM 6032 C C . TYR B 1 347 ? 4.551 -20.391 -1.229 1 98.56 347 TYR B C 1
ATOM 6034 O O . TYR B 1 347 ? 5.332 -19.5 -1.541 1 98.56 347 TYR B O 1
ATOM 6042 N N . LEU B 1 348 ? 3.367 -20.484 -1.797 1 98.44 348 LEU B N 1
ATOM 6043 C CA . LEU B 1 348 ? 2.938 -19.484 -2.779 1 98.44 348 LEU B CA 1
ATOM 6044 C C . LEU B 1 348 ? 1.851 -18.594 -2.201 1 98.44 348 LEU B C 1
ATOM 6046 O O . LEU B 1 348 ? 1.251 -17.797 -2.924 1 98.44 348 LEU B O 1
ATOM 6050 N N . THR B 1 349 ? 1.618 -18.703 -0.907 1 98.62 349 THR B N 1
ATOM 6051 C CA . THR B 1 349 ? 0.623 -17.859 -0.251 1 98.62 349 THR B CA 1
ATOM 6052 C C . THR B 1 349 ? 1.097 -16.406 -0.184 1 98.62 349 THR B C 1
ATOM 6054 O O . THR B 1 349 ? 2.299 -16.141 -0.233 1 98.62 349 THR B O 1
ATOM 6057 N N . PRO B 1 350 ? 0.144 -15.508 -0.08 1 98.25 350 PRO B N 1
ATOM 6058 C CA . PRO B 1 350 ? 0.528 -14.117 0.145 1 98.25 350 PRO B CA 1
ATOM 6059 C C . PRO B 1 350 ? 1.445 -13.945 1.354 1 98.25 350 PRO B C 1
ATOM 6061 O O . PRO B 1 350 ? 2.373 -13.133 1.318 1 98.25 350 PRO B O 1
ATOM 6064 N N . ALA B 1 351 ? 1.252 -14.703 2.363 1 98.62 351 ALA B N 1
ATOM 6065 C CA . ALA B 1 351 ? 2.105 -14.648 3.549 1 98.62 351 ALA B CA 1
ATOM 6066 C C . ALA B 1 351 ? 3.545 -15.023 3.203 1 98.62 351 ALA B C 1
ATOM 6068 O O . ALA B 1 351 ? 4.484 -14.352 3.629 1 98.62 351 ALA B O 1
ATOM 6069 N N . ALA B 1 352 ? 3.682 -16.047 2.439 1 98.81 352 ALA B N 1
ATOM 6070 C CA . ALA B 1 352 ? 5.012 -16.516 2.053 1 98.81 352 ALA B CA 1
ATOM 6071 C C . ALA B 1 352 ? 5.742 -15.461 1.229 1 98.81 352 ALA B C 1
ATOM 6073 O O . ALA B 1 352 ? 6.941 -15.234 1.414 1 98.81 352 ALA B O 1
ATOM 6074 N N . GLN B 1 353 ? 5.008 -14.844 0.35 1 98.31 353 GLN B N 1
ATOM 6075 C CA . GLN B 1 353 ? 5.621 -13.828 -0.503 1 98.31 353 GLN B CA 1
ATOM 6076 C C . GLN B 1 353 ? 6.062 -12.617 0.312 1 98.31 353 GLN B C 1
ATOM 6078 O O . GLN B 1 353 ? 7.145 -12.07 0.085 1 98.31 353 GLN B O 1
ATOM 6083 N N . ASN B 1 354 ? 5.223 -12.242 1.224 1 98.56 354 ASN B N 1
ATOM 6084 C CA . ASN B 1 354 ? 5.59 -11.148 2.119 1 98.56 354 ASN B CA 1
ATOM 6085 C C . ASN B 1 354 ? 6.836 -11.477 2.932 1 98.56 354 ASN B C 1
ATOM 6087 O O . ASN B 1 354 ? 7.719 -10.641 3.096 1 98.56 354 ASN B O 1
ATOM 6091 N N . CYS B 1 355 ? 6.898 -12.672 3.434 1 98.75 355 CYS B N 1
ATOM 6092 C CA . CYS B 1 355 ? 8.055 -13.141 4.184 1 98.75 355 CYS B CA 1
ATOM 6093 C C . CYS B 1 355 ? 9.297 -13.203 3.295 1 98.75 355 CYS B C 1
ATOM 6095 O O . CYS B 1 355 ? 10.398 -12.906 3.744 1 98.75 355 CYS B O 1
ATOM 6097 N N . TYR B 1 356 ? 9.109 -13.609 2.072 1 98.81 356 TYR B N 1
ATOM 6098 C CA . TYR B 1 356 ? 10.242 -13.664 1.152 1 98.81 356 TYR B CA 1
ATOM 6099 C C . TYR B 1 356 ? 10.836 -12.281 0.937 1 98.81 356 TYR B C 1
ATOM 6101 O O . TYR B 1 356 ? 12.062 -12.109 0.959 1 98.81 356 TYR B O 1
ATOM 6109 N N . TRP B 1 357 ? 10 -11.281 0.735 1 98.88 357 TRP B N 1
ATOM 6110 C CA . TRP B 1 357 ? 10.484 -9.914 0.587 1 98.88 357 TRP B CA 1
ATOM 6111 C C . TRP B 1 357 ? 11.336 -9.5 1.783 1 98.88 357 TRP B C 1
ATOM 6113 O O . TRP B 1 357 ? 12.438 -8.977 1.617 1 98.88 357 TRP B O 1
ATOM 6123 N N . ARG B 1 358 ? 10.836 -9.742 2.949 1 98.88 358 ARG B N 1
ATOM 6124 C CA . ARG B 1 358 ? 11.547 -9.312 4.148 1 98.88 358 ARG B CA 1
ATOM 6125 C C . ARG B 1 358 ? 12.867 -10.055 4.297 1 98.88 358 ARG B C 1
ATOM 6127 O O . ARG B 1 358 ? 13.867 -9.469 4.723 1 98.88 358 ARG B O 1
ATOM 6134 N N . ARG B 1 359 ? 12.836 -11.32 3.934 1 98.69 359 ARG B N 1
ATOM 6135 C CA . ARG B 1 359 ? 14.094 -12.07 3.979 1 98.69 359 ARG B CA 1
ATOM 6136 C C . ARG B 1 359 ? 15.086 -11.531 2.959 1 98.69 359 ARG B C 1
ATOM 6138 O O . ARG B 1 359 ? 16.281 -11.461 3.236 1 98.69 359 ARG B O 1
ATOM 6145 N N . LEU B 1 360 ? 14.602 -11.211 1.801 1 98.81 360 LEU B N 1
ATOM 6146 C CA . LEU B 1 360 ? 15.461 -10.625 0.781 1 98.81 360 LEU B CA 1
ATOM 6147 C C . LEU B 1 360 ? 16.094 -9.328 1.288 1 98.81 360 LEU B C 1
ATOM 6149 O O . LEU B 1 360 ? 17.297 -9.125 1.127 1 98.81 360 LEU B O 1
ATOM 6153 N N . LEU B 1 361 ? 15.32 -8.5 1.962 1 98.88 361 LEU B N 1
ATOM 6154 C CA . LEU B 1 361 ? 15.82 -7.234 2.486 1 98.88 361 LEU B CA 1
ATOM 6155 C C . LEU B 1 361 ? 16.891 -7.469 3.541 1 98.88 361 LEU B C 1
ATOM 6157 O O . LEU B 1 361 ? 17.938 -6.824 3.516 1 98.88 361 LEU B O 1
ATOM 6161 N N . ARG B 1 362 ? 16.656 -8.375 4.398 1 98.44 362 ARG B N 1
ATOM 6162 C CA . ARG B 1 362 ? 17.609 -8.672 5.465 1 98.44 362 ARG B CA 1
ATOM 6163 C C . ARG B 1 362 ? 18.875 -9.305 4.906 1 98.44 362 ARG B C 1
ATOM 6165 O O . ARG B 1 362 ? 19.984 -8.969 5.328 1 98.44 362 ARG B O 1
ATOM 6172 N N . SER B 1 363 ? 18.688 -10.258 3.973 1 98.38 363 SER B N 1
ATOM 6173 C CA . SER B 1 363 ? 19.828 -10.906 3.344 1 98.38 363 SER B CA 1
ATOM 6174 C C . SER B 1 363 ? 20.688 -9.898 2.588 1 98.38 363 SER B C 1
ATOM 6176 O O . SER B 1 363 ? 21.922 -9.938 2.672 1 98.38 363 SER B O 1
ATOM 6178 N N . TRP B 1 364 ? 20.047 -9.039 1.875 1 98.62 364 TRP B N 1
ATOM 6179 C CA . TRP B 1 364 ? 20.734 -7.988 1.134 1 98.62 364 TRP B CA 1
ATOM 6180 C C . TRP B 1 364 ? 21.547 -7.102 2.074 1 98.62 364 TRP B C 1
ATOM 6182 O O . TRP B 1 364 ? 22.703 -6.781 1.791 1 98.62 364 TRP B O 1
ATOM 6192 N N . ALA B 1 365 ? 21 -6.742 3.195 1 98.56 365 ALA B N 1
ATOM 6193 C CA . ALA B 1 365 ? 21.641 -5.859 4.168 1 98.56 365 ALA B CA 1
ATOM 6194 C C . ALA B 1 365 ? 22.906 -6.484 4.723 1 98.56 365 ALA B C 1
ATOM 6196 O O . ALA B 1 365 ? 23.844 -5.773 5.09 1 98.56 365 ALA B O 1
ATOM 6197 N N . GLU B 1 366 ? 22.969 -7.793 4.762 1 97.81 366 GLU B N 1
ATOM 6198 C CA . GLU B 1 366 ? 24.125 -8.508 5.297 1 97.81 366 GLU B CA 1
ATOM 6199 C C . GLU B 1 366 ? 25.359 -8.258 4.445 1 97.81 366 GLU B C 1
ATOM 6201 O O . GLU B 1 366 ? 26.484 -8.344 4.941 1 97.81 366 GLU B O 1
ATOM 6206 N N . VAL B 1 367 ? 25.109 -7.934 3.193 1 98.38 367 VAL B N 1
ATOM 6207 C CA . VAL B 1 367 ? 26.266 -7.891 2.293 1 98.38 367 VAL B CA 1
ATOM 6208 C C . VAL B 1 367 ? 26.266 -6.566 1.534 1 98.38 367 VAL B C 1
ATOM 6210 O O . VAL B 1 367 ? 26.781 -6.492 0.412 1 98.38 367 VAL B O 1
ATOM 6213 N N . SER B 1 368 ? 25.672 -5.539 2.07 1 97.94 368 SER B N 1
ATOM 6214 C CA . SER B 1 368 ? 25.547 -4.285 1.334 1 97.94 368 SER B CA 1
ATOM 6215 C C . SER B 1 368 ? 25.953 -3.096 2.197 1 97.94 368 SER B C 1
ATOM 6217 O O . SER B 1 368 ? 26.031 -3.209 3.422 1 97.94 368 SER B O 1
ATOM 6219 N N . PHE B 1 369 ? 26.203 -1.99 1.624 1 98.06 369 PHE B N 1
ATOM 6220 C CA . PHE B 1 369 ? 26.531 -0.743 2.307 1 98.06 369 PHE B CA 1
ATOM 6221 C C . PHE B 1 369 ? 25.281 -0.134 2.941 1 98.06 369 PHE B C 1
ATOM 6223 O O . PHE B 1 369 ? 24.156 -0.517 2.609 1 98.06 369 PHE B O 1
ATOM 6230 N N . GLU B 1 370 ? 25.469 0.767 3.881 1 97.25 370 GLU B N 1
ATOM 6231 C CA . GLU B 1 370 ? 24.391 1.545 4.473 1 97.25 370 GLU B CA 1
ATOM 6232 C C . GLU B 1 370 ? 24.062 2.775 3.627 1 97.25 370 GLU B C 1
ATOM 6234 O O . GLU B 1 370 ? 24.953 3.588 3.348 1 97.25 370 GLU B O 1
ATOM 6239 N N . PRO B 1 371 ? 22.797 2.898 3.291 1 98.12 371 PRO B N 1
ATOM 6240 C CA . PRO B 1 371 ? 22.469 4.035 2.428 1 98.12 371 PRO B CA 1
ATOM 6241 C C . PRO B 1 371 ? 22.391 5.355 3.191 1 98.12 371 PRO B C 1
ATOM 6243 O O . PRO B 1 371 ? 22.281 5.355 4.422 1 98.12 371 PRO B O 1
ATOM 6246 N N . GLU B 1 372 ? 22.484 6.418 2.361 1 97.12 372 GLU B N 1
ATOM 6247 C CA . GLU B 1 372 ? 22.281 7.766 2.889 1 97.12 372 GLU B CA 1
ATOM 6248 C C . GLU B 1 372 ? 21.031 8.414 2.309 1 97.12 372 GLU B C 1
ATOM 6250 O O . GLU B 1 372 ? 20.797 8.352 1.101 1 97.12 372 GLU B O 1
ATOM 6255 N N . LEU B 1 373 ? 20.297 9.039 3.164 1 96.88 373 LEU B N 1
ATOM 6256 C CA . LEU B 1 373 ? 19.031 9.633 2.746 1 96.88 373 LEU B CA 1
ATOM 6257 C C . LEU B 1 373 ? 19.25 11 2.119 1 96.88 373 LEU B C 1
ATOM 6259 O O . LEU B 1 373 ? 18.594 11.352 1.132 1 96.88 373 LEU B O 1
ATOM 6263 N N . TRP B 1 374 ? 20.109 11.789 2.684 1 96.12 374 TRP B N 1
ATOM 6264 C CA . TRP B 1 374 ? 20.281 13.188 2.293 1 96.12 374 TRP B CA 1
ATOM 6265 C C . TRP B 1 374 ? 21.484 13.352 1.378 1 96.12 374 TRP B C 1
ATOM 6267 O O . TRP B 1 374 ? 22.484 12.625 1.511 1 96.12 374 TRP B O 1
ATOM 6277 N N . GLU B 1 375 ? 21.344 14.203 0.463 1 95.75 375 GLU B N 1
ATOM 6278 C CA . GLU B 1 375 ? 22.453 14.594 -0.402 1 95.75 375 GLU B CA 1
ATOM 6279 C C . GLU B 1 375 ? 22.516 16.109 -0.576 1 95.75 375 GLU B C 1
ATOM 6281 O O . GLU B 1 375 ? 21.547 16.812 -0.258 1 95.75 375 GLU B O 1
ATOM 6286 N N . VAL B 1 376 ? 23.656 16.625 -0.891 1 94.19 376 VAL B N 1
ATOM 6287 C CA . VAL B 1 376 ? 23.828 18.047 -1.161 1 94.19 376 VAL B CA 1
ATOM 6288 C C . VAL B 1 376 ? 23.984 18.266 -2.664 1 94.19 376 VAL B C 1
ATOM 6290 O O . VAL B 1 376 ? 24.891 17.703 -3.285 1 94.19 376 VAL B O 1
ATOM 6293 N N . VAL B 1 377 ? 23.062 18.953 -3.176 1 91 377 VAL B N 1
ATOM 6294 C CA . VAL B 1 377 ? 23.109 19.328 -4.586 1 91 377 VAL B CA 1
ATOM 6295 C C . VAL B 1 377 ? 23.031 20.844 -4.719 1 91 377 VAL B C 1
ATOM 6297 O O . VAL B 1 377 ? 22.094 21.469 -4.23 1 91 377 VAL B O 1
ATOM 6300 N N . ASP B 1 378 ? 23.938 21.484 -5.445 1 91.94 378 ASP B N 1
ATOM 6301 C CA . ASP B 1 378 ? 23.984 22.938 -5.625 1 91.94 378 ASP B CA 1
ATOM 6302 C C . ASP B 1 378 ? 23.875 23.656 -4.285 1 91.94 378 ASP B C 1
ATOM 6304 O O . ASP B 1 378 ? 23.062 24.578 -4.137 1 91.94 378 ASP B O 1
ATOM 6308 N N . GLU B 1 379 ? 24.5 23.125 -3.299 1 90.31 379 GLU B N 1
ATOM 6309 C CA . GLU B 1 379 ? 24.656 23.703 -1.965 1 90.31 379 GLU B CA 1
ATOM 6310 C C . GLU B 1 379 ? 23.328 23.641 -1.19 1 90.31 379 GLU B C 1
ATOM 6312 O O . GLU B 1 379 ? 23.156 24.359 -0.202 1 90.31 379 GLU B O 1
ATOM 6317 N N . LYS B 1 380 ? 22.469 22.859 -1.634 1 89.19 380 LYS B N 1
ATOM 6318 C CA . LYS B 1 380 ? 21.203 22.656 -0.929 1 89.19 380 LYS B CA 1
ATOM 6319 C C . LYS B 1 380 ? 21.031 21.203 -0.528 1 89.19 380 LYS B C 1
ATOM 6321 O O . LYS B 1 380 ? 21.234 20.297 -1.341 1 89.19 380 LYS B O 1
ATOM 6326 N N . LYS B 1 381 ? 20.656 21.062 0.723 1 92.25 381 LYS B N 1
ATOM 6327 C CA . LYS B 1 381 ? 20.375 19.734 1.253 1 92.25 381 LYS B CA 1
ATOM 6328 C C . LYS B 1 381 ? 18.984 19.25 0.833 1 92.25 381 LYS B C 1
ATOM 6330 O O . LYS B 1 381 ? 18.016 20 0.931 1 92.25 381 LYS B O 1
ATOM 6335 N N . ARG B 1 382 ? 18.969 18.031 0.319 1 92.5 382 ARG B N 1
ATOM 6336 C CA . ARG B 1 382 ? 17.672 17.484 -0.069 1 92.5 382 ARG B CA 1
ATOM 6337 C C . ARG B 1 382 ? 17.625 15.977 0.176 1 92.5 382 ARG B C 1
ATOM 6339 O O . ARG B 1 382 ? 18.672 15.32 0.248 1 92.5 382 ARG B O 1
ATOM 6346 N N . MET B 1 383 ? 16.469 15.5 0.368 1 94.62 383 MET B N 1
ATOM 6347 C CA . MET B 1 383 ? 16.281 14.055 0.482 1 94.62 383 MET B CA 1
ATOM 6348 C C . MET B 1 383 ? 16.375 13.383 -0.885 1 94.62 383 MET B C 1
ATOM 6350 O O . MET B 1 383 ? 15.859 13.906 -1.873 1 94.62 383 MET B O 1
ATOM 6354 N N . ARG B 1 384 ? 17.062 12.281 -0.921 1 97.06 384 ARG B N 1
ATOM 6355 C CA . ARG B 1 384 ? 17.234 11.555 -2.174 1 97.06 384 ARG B CA 1
ATOM 6356 C C . ARG B 1 384 ? 15.945 10.844 -2.58 1 97.06 384 ARG B C 1
ATOM 6358 O O . ARG B 1 384 ? 15.234 10.289 -1.732 1 97.06 384 ARG B O 1
ATOM 6365 N N . GLY B 1 385 ? 15.625 10.961 -3.877 1 96.19 385 GLY B N 1
ATOM 6366 C CA . GLY B 1 385 ? 14.508 10.211 -4.441 1 96.19 385 GLY B CA 1
ATOM 6367 C C . GLY B 1 385 ? 13.156 10.75 -4.008 1 96.19 385 GLY B C 1
ATOM 6368 O O . GLY B 1 385 ? 13.062 11.859 -3.484 1 96.19 385 GLY B O 1
ATOM 6369 N N . VAL B 1 386 ? 12.164 9.969 -4.391 1 95.56 386 VAL B N 1
ATOM 6370 C CA . VAL B 1 386 ? 10.773 10.289 -4.074 1 95.56 386 VAL B CA 1
ATOM 6371 C C . VAL B 1 386 ? 10.148 9.148 -3.283 1 95.56 386 VAL B C 1
ATOM 6373 O O . VAL B 1 386 ? 10.383 7.973 -3.582 1 95.56 386 VAL B O 1
ATOM 6376 N N . LEU B 1 387 ? 9.406 9.523 -2.223 1 97.19 387 LEU B N 1
ATOM 6377 C CA . LEU B 1 387 ? 8.75 8.484 -1.443 1 97.19 387 LEU B CA 1
ATOM 6378 C C . LEU B 1 387 ? 7.754 7.707 -2.303 1 97.19 387 LEU B C 1
ATOM 6380 O O . LEU B 1 387 ? 7.098 8.281 -3.172 1 97.19 387 LEU B O 1
ATOM 6384 N N . PHE B 1 388 ? 7.66 6.465 -1.982 1 98.25 388 PHE B N 1
ATOM 6385 C CA . PHE B 1 388 ? 6.695 5.598 -2.643 1 98.25 388 PHE B CA 1
ATOM 6386 C C . PHE B 1 388 ? 5.305 6.227 -2.629 1 98.25 388 PHE B C 1
ATOM 6388 O O . PHE B 1 388 ? 4.574 6.152 -3.619 1 98.25 388 PHE B O 1
ATOM 6395 N N . GLU B 1 389 ? 4.887 6.898 -1.619 1 97.25 389 GLU B N 1
ATOM 6396 C CA . GLU B 1 389 ? 3.576 7.527 -1.478 1 97.25 389 GLU B CA 1
ATOM 6397 C C . GLU B 1 389 ? 3.332 8.547 -2.592 1 97.25 389 GLU B C 1
ATOM 6399 O O . GLU B 1 389 ? 2.225 8.633 -3.125 1 97.25 389 GLU B O 1
ATOM 6404 N N . THR B 1 390 ? 4.352 9.219 -2.912 1 95.44 390 THR B N 1
ATOM 6405 C CA . THR B 1 390 ? 4.227 10.211 -3.977 1 95.44 390 THR B CA 1
ATOM 6406 C C . THR B 1 390 ? 4.348 9.547 -5.348 1 95.44 390 THR B C 1
ATOM 6408 O O . THR B 1 390 ? 3.641 9.922 -6.285 1 95.44 390 THR B O 1
ATOM 6411 N N . PHE B 1 391 ? 5.156 8.578 -5.461 1 95.25 391 PHE B N 1
ATOM 6412 C CA . PHE B 1 391 ? 5.434 7.902 -6.727 1 95.25 391 PHE B CA 1
ATOM 6413 C C . PHE B 1 391 ? 4.215 7.117 -7.199 1 95.25 391 PHE B C 1
ATOM 6415 O O . PHE B 1 391 ? 3.922 7.082 -8.398 1 95.25 391 PHE B O 1
ATOM 6422 N N . ALA B 1 392 ? 3.562 6.434 -6.254 1 92.81 392 ALA B N 1
ATOM 6423 C CA . ALA B 1 392 ? 2.484 5.504 -6.574 1 92.81 392 ALA B CA 1
ATOM 6424 C C . ALA B 1 392 ? 1.169 6.242 -6.801 1 92.81 392 ALA B C 1
ATOM 6426 O O . ALA B 1 392 ? 0.919 7.281 -6.184 1 92.81 392 ALA B O 1
#

Nearest PDB structures (foldseek):
  5ub5-assembly1_A  TM=8.037E-01  e=4.106E-19  Homo sapiens
  5f87-assembly3_C  TM=7.772E-01  e=1.222E-15  Drosophila melanogaster
  7uqx-assembly1_B  TM=6.488E-01  e=1.401E-03  Homo sapiens
  2rg1-assembly1_A-2  TM=3.339E-01  e=5.426E-02  Escherichia coli
  4qlb-assembly2_B  TM=4.229E-01  e=7.956E-01  Caenorhabditis elegans

Secondary structure (DSSP, 8-state):
-----------------------------------HHHHTT-S---HHHHHHHHGGGGHHHHHHHHHHHHH--B-TGGG--TT-SSSEEEEEEETTEEEEEEEE--SSSSHHHHHHHHHHHHHHHHHT-SSPPPPEEEEEE------GGGTT--EEES-B-TT-TTEEE---GGGTEETTTT-EEHHHHHHHHHHT---GGGSEEEEEEEE-GGG-HHHHHHHHHHTT-TTEEEEE-EESSSS-EEES-PPPHHHHTTEEEEEE---SS--TTHHHHTTSSSEEEEEPPSSB-GGGGG---SSTT--SEEE-TT-TTHHHHHHHHHH-HHHHHHHHHHHIIIIIIIITSHHHHHHHHHHHHHHHHHTBPPP-SEEEETTEEEESSEEHHHH-/-----------------------------------HHHHTT-S---HHHHHHHHGGGGHHHHHHHHHHHHH--B-GGGG--TT-SSSEEEEEEETTEEEEEEEE--SSSSHHHHHHHHHHHHHHHHHT-SSPPPPEEEEEE------GGGTT--EEES-B-TT-TTEEE---GGGTEETTTT-EEHHHHHHHHHHT---GGGSEEEEEEEE-GGG-HHHHHHHHHHTT-TTEEEEE-EESSSS-EEES-PPPHHHHTTEEEEEE---SS--TTHHHHTTSSSEEEEEPPSSB-GGGGG---SSTT--SEEE-TT-TTHHHHHHHHHH-HHHHHHHHHHHIIIIIIIITSHHHHHHHHHHHHHHHHHTBPPP-SEEEETTEEEESSEEHHHH-

Radius of gyration: 33.76 Å; Cα contacts (8 Å, |Δi|>4): 1400; chains: 2; bounding box: 65×118×133 Å